Protein AF-A0AAD8EMM4-F1 (afdb_monomer_lite)

InterPro domains:
  IPR002656 Acyltransferase 3 domain [PF01757] (222-599)
  IPR006621 Nose resistant-to-fluoxetine protein, N-terminal [PF20146] (1-109)
  IPR006693 Partial AB-hydrolase lipase domain [PF04083] (636-693)
  IPR029058 Alpha/Beta hydrolase fold [G3DSA:3.40.50.1820] (633-901)
  IPR029058 Alpha/Beta hydrolase fold [SSF53474] (627-830)
  IPR052728 Oxygen and lipid transport regulator [PTHR11161] (1-625)

Foldseek 3Di:
DQQWFDDDDQLLLPQQERFGFPVVLQPDWDAPDPVVPGIWGKKKWWKKKFKDDPDDQPDDLQDLDDDPPDDSCNSQDHDPWLLAHHSRIHTTIDIDTPVDDQVNVQVVVLVVVCVVCVVVVMHMHMHIDPLLMDHDDDPDPADPLQVVLVVVVVVLVVLQVVLQVCCVPPVVPDDPPPQPDDDPAHPLRNLLSPLQHLVNLVVVLLDDDDDALLLLLVLQLLLVLLLLVLLLLLVLLQLQFRASRCSVSSVLLLDLVSLCSQLSLLSLLLVLLVLLLVLQQVLLVVCVPPVDDDLVLVLVLVLLQQQPLLLSLLSCLQGVQLVPDFASCSSVQRVLLNVLSVVCVVCLNVLNCLPPPQLSHRPVLSLSVSLSSVLSSVSSVLSVCCNPPVVVSVVVLVVLLVQLLVVLLVCLLVVVDALGQRSRSVCSNDVSVDPCSNPQSSHSSVSNNLNSLSNVLSVVCNVCVPPPAADEAPVLVVLQVVLVVQLSCLSSVCSVVSNTPDDRDSNVSSCSSRCSSVSNSVSSSSNSVSSRRYPDVPSSCVSSPSVSSSSSVLSSQLSSCLCSVSSSCRRHDSDRHHDDPVVSVVVSVVSSVRSSVRSSVSSSSRNSSSSSVSCVVPPDPPPDPPPPVPQDDPCSLCVVLVFDKDWDWWAWPQFWIWIKIKRQAGPLADHDAPAAEEEEEEAALAFLCQQDVVHAPPRPQNVCRNVGHTYMYTGFALFLGTPDGDPPPVPDDDPVVSLVVLQPDDELLCSLCIVVVRRLVCVCVVRVDQAHAYEYEHSRLVSVVSNCVVPVVCVRRHPYYHYHNHDDDCPPPPAPVVVVVVPDPDLPVVSVVCVVVVQQAQDPVVLVVCCQQCADPHPNVVVVLVVVCSVPNDDPPPDDSVSSNVVSNRSSVSNPRDDDDDDDDDNNSNHPPD

Radius of gyration: 37.59 Å; chains: 1; bounding box: 104×63×97 Å

Structure (mmCIF, N/CA/C/O backbone):
data_AF-A0AAD8EMM4-F1
#
_entry.id   AF-A0AAD8EMM4-F1
#
loop_
_atom_site.group_PDB
_atom_site.id
_atom_site.type_symbol
_atom_site.label_atom_id
_atom_site.label_alt_id
_atom_site.label_comp_id
_atom_site.label_asym_id
_atom_site.label_entity_id
_atom_site.label_seq_id
_atom_site.pdbx_PDB_ins_code
_atom_site.Cartn_x
_atom_site.Cartn_y
_atom_site.Cartn_z
_atom_site.occupancy
_atom_site.B_iso_or_equiv
_atom_site.auth_seq_id
_atom_site.auth_comp_id
_atom_site.auth_asym_id
_atom_site.auth_atom_id
_atom_site.pdbx_PDB_model_num
ATOM 1 N N . PHE A 1 1 ? 5.223 -7.526 -44.742 1.00 57.75 1 PHE A N 1
ATOM 2 C CA . PHE A 1 1 ? 5.006 -7.789 -43.313 1.00 57.75 1 PHE A CA 1
ATOM 3 C C . PHE A 1 1 ? 5.500 -6.585 -42.533 1.00 57.75 1 PHE A C 1
ATOM 5 O O . PHE A 1 1 ? 6.588 -6.103 -42.835 1.00 57.75 1 PHE A O 1
ATOM 12 N N . ASP A 1 2 ? 4.683 -6.060 -41.619 1.00 75.56 2 ASP A N 1
ATOM 13 C CA . ASP A 1 2 ? 5.050 -4.963 -40.695 1.00 75.56 2 ASP A CA 1
ATOM 14 C C . ASP A 1 2 ? 5.655 -5.516 -39.386 1.00 75.56 2 ASP A C 1
ATOM 16 O O . ASP A 1 2 ? 5.868 -4.808 -38.404 1.00 75.56 2 ASP A O 1
ATOM 20 N N . ALA A 1 3 ? 5.935 -6.824 -39.385 1.00 88.25 3 ALA A N 1
ATOM 21 C CA . ALA A 1 3 ? 6.479 -7.584 -38.272 1.00 88.25 3 ALA A CA 1
ATOM 22 C C . ALA A 1 3 ? 7.842 -7.062 -37.783 1.00 88.25 3 ALA A C 1
ATOM 24 O O . ALA A 1 3 ? 8.074 -6.997 -36.578 1.00 88.25 3 ALA A O 1
ATOM 25 N N . ALA A 1 4 ? 8.735 -6.670 -38.698 1.00 91.56 4 ALA A N 1
ATOM 26 C CA . ALA A 1 4 ? 10.008 -6.036 -38.358 1.00 91.56 4 ALA A CA 1
ATOM 27 C C . ALA A 1 4 ? 9.853 -4.512 -38.277 1.00 91.56 4 ALA A C 1
ATOM 29 O O . ALA A 1 4 ? 9.075 -3.912 -39.020 1.00 91.56 4 ALA A O 1
ATOM 30 N N . ALA A 1 5 ? 10.631 -3.871 -37.408 1.00 90.88 5 ALA A N 1
ATOM 31 C CA . ALA A 1 5 ? 10.639 -2.422 -37.322 1.00 90.88 5 ALA A CA 1
ATOM 32 C C . ALA A 1 5 ? 11.151 -1.782 -38.622 1.00 90.88 5 ALA A C 1
ATOM 34 O O . ALA A 1 5 ? 12.108 -2.246 -39.249 1.00 90.88 5 ALA A O 1
ATOM 35 N N . LYS A 1 6 ? 10.479 -0.696 -39.010 1.00 87.19 6 LYS A N 1
ATOM 36 C CA . LYS A 1 6 ? 10.814 0.160 -40.154 1.00 87.19 6 LYS A CA 1
ATOM 37 C C . LYS A 1 6 ? 11.740 1.300 -39.706 1.00 87.19 6 LYS A C 1
ATOM 39 O O . LYS A 1 6 ? 12.376 1.224 -38.661 1.00 87.19 6 LYS A O 1
ATOM 44 N N . LEU A 1 7 ? 11.801 2.373 -40.497 1.00 84.56 7 LEU A N 1
ATOM 45 C CA . LEU A 1 7 ? 12.563 3.580 -40.178 1.00 84.56 7 LEU A CA 1
ATOM 46 C C . LEU A 1 7 ? 12.211 4.125 -38.779 1.00 84.56 7 LEU A C 1
ATOM 48 O O . LEU A 1 7 ? 11.022 4.275 -38.483 1.00 84.56 7 LEU A O 1
ATOM 52 N N . PRO A 1 8 ? 13.209 4.472 -37.941 1.00 82.50 8 PRO A N 1
ATOM 53 C CA . PRO A 1 8 ? 12.958 4.978 -36.605 1.00 82.50 8 PRO A CA 1
ATOM 54 C C . PRO A 1 8 ? 12.233 6.315 -36.646 1.00 82.50 8 PRO A C 1
ATOM 56 O O . PRO A 1 8 ? 12.668 7.255 -37.313 1.00 82.50 8 PRO A O 1
ATOM 59 N N . VAL A 1 9 ? 11.161 6.424 -35.871 1.00 87.25 9 VAL A N 1
ATOM 60 C CA . VAL A 1 9 ? 10.408 7.672 -35.711 1.00 87.25 9 VAL A CA 1
ATOM 61 C C . VAL A 1 9 ? 10.598 8.233 -34.309 1.00 87.25 9 VAL A C 1
ATOM 63 O O . VAL A 1 9 ? 10.601 7.492 -33.328 1.00 87.25 9 VAL A O 1
ATOM 66 N N . GLY A 1 10 ? 10.747 9.555 -34.200 1.00 87.38 10 GLY A N 1
ATOM 67 C CA . GLY A 1 10 ? 10.782 10.245 -32.905 1.00 87.38 10 GLY A CA 1
ATOM 68 C C . GLY A 1 10 ? 12.088 10.117 -32.110 1.00 87.38 10 GLY A C 1
ATOM 69 O O . GLY A 1 10 ? 12.089 10.440 -30.927 1.00 87.38 10 GLY A O 1
ATOM 70 N N . MET A 1 11 ? 13.209 9.704 -32.719 1.00 85.88 11 MET A N 1
ATOM 71 C CA . MET A 1 11 ? 14.494 9.552 -32.003 1.00 85.88 11 MET A CA 1
ATOM 72 C C . MET A 1 11 ? 14.946 10.839 -31.290 1.00 85.88 11 MET A C 1
ATOM 74 O O . MET A 1 11 ? 15.404 10.802 -30.152 1.00 85.88 11 MET A O 1
ATOM 78 N N . VAL A 1 12 ? 14.770 11.998 -31.935 1.00 85.00 12 VAL A N 1
ATOM 79 C CA . VAL A 1 12 ? 15.115 13.319 -31.373 1.00 85.00 12 VAL A CA 1
ATOM 80 C C . VAL A 1 12 ? 14.259 13.639 -30.137 1.00 85.00 12 VAL A C 1
ATOM 82 O O . VAL A 1 12 ? 14.774 14.207 -29.172 1.00 85.00 12 VAL A O 1
ATOM 85 N N . ALA A 1 13 ? 12.993 13.207 -30.135 1.00 84.88 13 ALA A N 1
ATOM 86 C CA . ALA A 1 13 ? 12.059 13.323 -29.010 1.00 84.88 13 ALA A CA 1
ATOM 87 C C . ALA A 1 13 ? 12.269 12.241 -27.925 1.00 84.88 13 ALA A C 1
ATOM 89 O O . ALA A 1 13 ? 11.590 12.247 -26.897 1.00 84.88 13 ALA A O 1
ATOM 90 N N . GLY A 1 14 ? 13.224 11.326 -28.138 1.00 85.75 14 GLY A N 1
ATOM 91 C CA . GLY A 1 14 ? 13.603 10.279 -27.192 1.00 85.75 14 GLY A CA 1
ATOM 92 C C . GLY A 1 14 ? 12.903 8.932 -27.384 1.00 85.75 14 GLY A C 1
ATOM 93 O O . GLY A 1 14 ? 13.021 8.073 -26.516 1.00 85.75 14 GLY A O 1
ATOM 94 N N . ASN A 1 15 ? 12.218 8.694 -28.508 1.00 90.25 15 ASN A N 1
ATOM 95 C CA . ASN A 1 15 ? 11.690 7.363 -28.812 1.00 90.25 15 ASN A CA 1
ATOM 96 C C . ASN A 1 15 ? 12.821 6.399 -29.225 1.00 90.25 15 ASN A C 1
ATOM 98 O O . ASN A 1 15 ? 13.168 6.286 -30.405 1.00 90.25 15 ASN A O 1
ATOM 102 N N . GLN A 1 16 ? 13.391 5.693 -28.248 1.00 89.75 16 GLN A N 1
ATOM 103 C CA . GLN A 1 16 ? 14.444 4.699 -28.480 1.00 89.75 16 GLN A CA 1
ATOM 104 C C . GLN A 1 16 ? 13.920 3.359 -29.012 1.00 89.75 16 GLN A C 1
ATOM 106 O O . GLN A 1 16 ? 14.712 2.567 -29.510 1.00 89.75 16 GLN A O 1
ATOM 111 N N . TYR A 1 17 ? 12.624 3.064 -28.888 1.00 91.62 17 TYR A N 1
ATOM 112 C CA . TYR A 1 17 ? 12.086 1.720 -29.106 1.00 91.62 17 TYR A CA 1
ATOM 113 C C . TYR A 1 17 ? 11.259 1.646 -30.389 1.00 91.62 17 TYR A C 1
ATOM 115 O O . TYR A 1 17 ? 10.151 2.169 -30.474 1.00 91.62 17 TYR A O 1
ATOM 123 N N . GLN A 1 18 ? 11.781 0.934 -31.382 1.00 92.94 18 GLN A N 1
ATOM 124 C CA . GLN A 1 18 ? 11.109 0.641 -32.642 1.00 92.94 18 GLN A CA 1
ATOM 125 C C . GLN A 1 18 ? 10.690 -0.831 -32.613 1.00 92.94 18 GLN A C 1
ATOM 127 O O . GLN A 1 18 ? 11.506 -1.717 -32.849 1.00 92.94 18 GLN A O 1
ATOM 132 N N . MET A 1 19 ? 9.434 -1.095 -32.239 1.00 91.50 19 MET A N 1
ATOM 133 C CA . MET A 1 19 ? 9.004 -2.439 -31.816 1.00 91.50 19 MET A CA 1
ATOM 134 C C . MET A 1 19 ? 8.398 -3.318 -32.920 1.00 91.50 19 MET A C 1
ATOM 136 O O . MET A 1 19 ? 8.167 -4.494 -32.672 1.00 91.50 19 MET A O 1
ATOM 140 N N . GLY A 1 20 ? 8.163 -2.800 -34.133 1.00 91.44 20 GLY A N 1
ATOM 141 C CA . GLY A 1 20 ? 7.487 -3.572 -35.190 1.00 91.44 20 GLY A CA 1
ATOM 142 C C . GLY A 1 20 ? 6.144 -4.154 -34.718 1.00 91.44 20 GLY A C 1
ATOM 143 O O . GLY A 1 20 ? 5.551 -3.659 -33.756 1.00 91.44 20 GLY A O 1
ATOM 144 N N . HIS A 1 21 ? 5.667 -5.216 -35.369 1.00 93.62 21 HIS A N 1
ATOM 145 C CA . HIS A 1 21 ? 4.470 -5.942 -34.940 1.00 93.62 21 HIS A CA 1
ATOM 146 C C . HIS A 1 21 ? 4.825 -7.314 -34.341 1.00 93.62 21 HIS A C 1
ATOM 148 O O . HIS A 1 21 ? 4.961 -8.313 -35.049 1.00 93.62 21 HIS A O 1
ATOM 154 N N . PHE A 1 22 ? 4.904 -7.375 -33.007 1.00 93.56 22 PHE A N 1
ATOM 155 C CA . PHE A 1 22 ? 5.281 -8.576 -32.245 1.00 93.56 22 PHE A CA 1
ATOM 156 C C .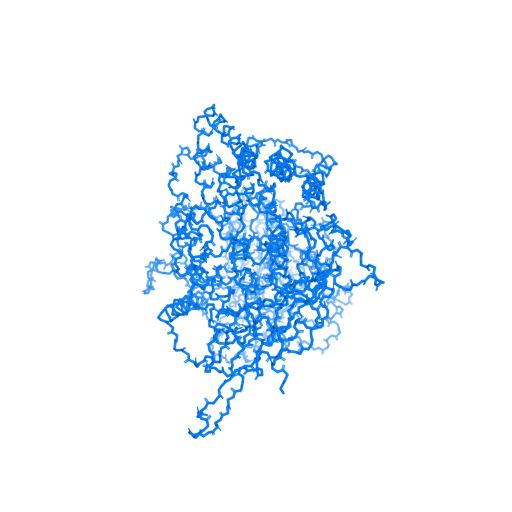 PHE A 1 22 ? 4.447 -9.820 -32.597 1.00 93.56 22 PHE A C 1
ATOM 158 O O . PHE A 1 22 ? 5.007 -10.846 -32.979 1.00 93.56 22 PHE A O 1
ATOM 165 N N . ASP A 1 23 ? 3.112 -9.730 -32.519 1.00 92.88 23 ASP A N 1
ATOM 166 C CA . ASP A 1 23 ? 2.250 -10.906 -32.722 1.00 92.88 23 ASP A CA 1
ATOM 167 C C . ASP A 1 23 ? 2.223 -11.378 -34.197 1.00 92.88 23 ASP A C 1
ATOM 169 O O . ASP A 1 23 ? 2.096 -12.572 -34.454 1.00 92.88 23 ASP A O 1
ATOM 173 N N . GLU A 1 24 ? 2.415 -10.473 -35.171 1.00 92.94 24 GLU A N 1
ATOM 174 C CA . GLU A 1 24 ? 2.542 -10.811 -36.600 1.00 92.94 24 GLU A CA 1
ATOM 175 C C . GLU A 1 24 ? 3.816 -11.623 -36.830 1.00 92.94 24 GLU A C 1
ATOM 177 O O . GLU A 1 24 ? 3.774 -12.610 -37.554 1.00 92.94 24 GLU A O 1
ATOM 182 N N . CYS A 1 25 ? 4.924 -11.252 -36.174 1.00 94.12 25 CYS A N 1
ATOM 183 C CA . CYS A 1 25 ? 6.181 -11.985 -36.279 1.00 94.12 25 CYS A CA 1
ATOM 184 C C . CYS A 1 25 ? 6.069 -13.413 -35.733 1.00 94.12 25 CYS A C 1
ATOM 186 O O . CYS A 1 25 ? 6.430 -14.368 -36.416 1.00 94.12 25 CYS A O 1
ATOM 188 N N . LEU A 1 26 ? 5.539 -13.569 -34.516 1.00 92.75 26 LEU A N 1
ATOM 189 C CA . LEU A 1 26 ? 5.401 -14.888 -33.889 1.00 92.75 26 LEU A CA 1
ATOM 190 C C . LEU A 1 26 ? 4.352 -15.773 -34.575 1.00 92.75 26 LEU A C 1
ATOM 192 O O . LEU A 1 26 ? 4.428 -16.994 -34.478 1.00 92.75 26 LEU A O 1
ATOM 196 N N . GLY A 1 27 ? 3.382 -15.170 -35.268 1.00 90.81 27 GLY A N 1
ATOM 197 C CA . GLY A 1 27 ? 2.371 -15.884 -36.046 1.00 90.81 27 GLY A CA 1
ATOM 198 C C . GLY A 1 27 ? 2.879 -16.465 -37.371 1.00 90.81 27 GLY A C 1
ATOM 199 O O . GLY A 1 27 ? 2.142 -17.209 -38.019 1.00 90.81 27 GLY A O 1
ATOM 200 N N . ILE A 1 28 ? 4.110 -16.151 -37.796 1.00 89.75 28 ILE A N 1
ATOM 201 C CA . ILE A 1 28 ? 4.690 -16.706 -39.025 1.00 89.75 28 ILE A CA 1
ATOM 202 C C . ILE A 1 28 ? 4.948 -18.202 -38.827 1.00 89.75 28 ILE A C 1
ATOM 204 O O . ILE A 1 28 ? 5.749 -18.598 -37.983 1.00 89.75 28 ILE A O 1
ATOM 208 N N . SER A 1 29 ? 4.285 -19.023 -39.640 1.00 88.75 29 SER A N 1
ATOM 209 C CA . SER A 1 29 ? 4.478 -20.471 -39.722 1.00 88.75 29 SER A CA 1
ATOM 210 C C . SER A 1 29 ? 4.208 -20.912 -41.161 1.00 88.75 29 SER A C 1
ATOM 212 O O . SER A 1 29 ? 3.053 -20.964 -41.585 1.00 88.75 29 SER A O 1
ATOM 214 N N . VAL A 1 30 ? 5.263 -21.187 -41.929 1.00 85.69 30 VAL A N 1
ATOM 215 C CA . VAL A 1 30 ? 5.183 -21.543 -43.355 1.00 85.69 30 VAL A CA 1
ATOM 216 C C . VAL A 1 30 ? 5.905 -22.862 -43.586 1.00 85.69 30 VAL A C 1
ATOM 218 O O . VAL A 1 30 ? 7.090 -22.981 -43.290 1.00 85.69 30 VAL A O 1
ATOM 221 N N . ASP A 1 31 ? 5.204 -23.855 -44.131 1.00 82.44 31 ASP A N 1
ATOM 222 C CA . ASP A 1 31 ? 5.836 -25.090 -44.595 1.00 82.44 31 ASP A CA 1
ATOM 223 C C . ASP A 1 31 ? 6.482 -24.840 -45.961 1.00 82.44 31 ASP A C 1
ATOM 225 O O . ASP A 1 31 ? 5.797 -24.581 -46.953 1.00 82.44 31 ASP A O 1
ATOM 229 N N . THR A 1 32 ? 7.811 -24.856 -45.998 1.00 79.81 32 THR A N 1
ATOM 230 C CA . THR A 1 32 ? 8.590 -24.630 -47.224 1.00 79.81 32 THR A CA 1
ATOM 231 C C . THR A 1 32 ? 8.910 -25.933 -47.965 1.00 79.81 32 THR A C 1
ATOM 233 O O . THR A 1 32 ? 9.524 -25.905 -49.033 1.00 79.81 32 THR A O 1
ATOM 236 N N . GLY A 1 33 ? 8.451 -27.079 -47.444 1.00 75.44 33 GLY A N 1
ATOM 237 C CA . GLY A 1 33 ? 8.797 -28.409 -47.933 1.00 75.44 33 GLY A CA 1
ATOM 238 C C . GLY A 1 33 ? 10.208 -28.843 -47.515 1.00 75.44 33 GLY A C 1
ATOM 239 O O . GLY A 1 33 ? 11.091 -28.025 -47.252 1.00 75.44 33 GLY A O 1
ATOM 240 N N . GLU A 1 34 ? 10.455 -30.157 -47.474 1.00 69.44 34 GLU A N 1
ATOM 241 C CA . GLU A 1 34 ? 11.732 -30.736 -47.006 1.00 69.44 34 GLU A CA 1
ATOM 242 C C . GLU A 1 34 ? 12.961 -30.242 -47.794 1.00 69.44 34 GLU A C 1
ATOM 244 O O . GLU A 1 34 ? 14.056 -30.156 -47.245 1.00 69.44 34 GLU A O 1
ATOM 249 N N . ILE A 1 35 ? 12.780 -29.857 -49.063 1.00 66.62 35 ILE A N 1
ATOM 250 C CA . ILE A 1 35 ? 13.852 -29.373 -49.951 1.00 66.62 35 ILE A CA 1
ATOM 251 C C . ILE A 1 35 ? 14.356 -27.976 -49.539 1.00 66.62 35 ILE A C 1
ATOM 253 O O . ILE A 1 35 ? 15.519 -27.652 -49.778 1.00 66.62 35 ILE A O 1
ATOM 257 N N . HIS A 1 36 ? 13.510 -27.152 -48.909 1.00 64.69 36 HIS A N 1
ATOM 258 C CA . HIS A 1 36 ? 13.828 -25.764 -48.545 1.00 64.69 36 HIS A CA 1
ATOM 259 C C . HIS A 1 36 ? 13.969 -25.529 -47.034 1.00 64.69 36 HIS A C 1
ATOM 261 O O . HIS A 1 36 ? 14.059 -24.382 -46.603 1.00 64.69 36 HIS A O 1
ATOM 267 N N . GLY A 1 37 ? 14.071 -26.603 -46.241 1.00 65.62 37 GLY A N 1
ATOM 268 C CA . GLY A 1 37 ? 14.328 -26.522 -44.799 1.00 65.62 37 GLY A CA 1
ATOM 269 C C . GLY A 1 37 ? 13.121 -26.822 -43.907 1.00 65.62 37 GLY A C 1
ATOM 270 O O . GLY A 1 37 ? 13.221 -26.659 -42.695 1.00 65.62 37 GLY A O 1
ATOM 271 N N . GLY A 1 38 ? 12.006 -27.305 -44.469 1.00 79.56 38 GLY A N 1
ATOM 272 C CA . GLY A 1 38 ? 10.837 -27.741 -43.702 1.00 79.56 38 GLY A CA 1
ATOM 273 C C . GLY A 1 38 ? 9.976 -26.585 -43.181 1.00 79.56 38 GLY A C 1
ATOM 274 O O . GLY A 1 38 ? 9.721 -25.612 -43.894 1.00 79.56 38 GLY A O 1
ATOM 275 N N . LEU A 1 39 ? 9.479 -26.711 -41.946 1.00 84.81 39 LEU A N 1
ATOM 276 C CA . LEU A 1 39 ? 8.589 -25.732 -41.317 1.00 84.81 39 LEU A CA 1
ATOM 277 C C . LEU A 1 39 ? 9.380 -24.522 -40.799 1.00 84.81 39 LEU A C 1
ATOM 279 O O . LEU A 1 39 ? 10.115 -24.640 -39.823 1.00 84.81 39 LEU A O 1
ATOM 283 N N . LEU A 1 40 ? 9.176 -23.358 -41.412 1.00 86.19 40 LEU A N 1
ATOM 284 C CA . LEU A 1 40 ? 9.781 -22.089 -41.013 1.00 86.19 40 LEU A CA 1
ATOM 285 C C . LEU A 1 40 ? 8.853 -21.338 -40.057 1.00 86.19 40 LEU A C 1
ATOM 287 O O . LEU A 1 40 ? 7.711 -21.035 -40.417 1.00 86.19 40 LEU A O 1
ATOM 291 N N . LYS A 1 41 ? 9.346 -21.002 -38.861 1.00 90.69 41 LYS A N 1
ATOM 292 C CA . LYS A 1 41 ? 8.615 -20.182 -37.887 1.00 90.69 41 LYS A CA 1
ATOM 293 C C . LYS A 1 41 ? 9.314 -18.853 -37.641 1.00 90.69 41 LYS A C 1
ATOM 295 O O . LYS A 1 41 ? 10.519 -18.727 -37.838 1.00 90.69 41 LYS A O 1
ATOM 300 N N . GLY A 1 42 ? 8.545 -17.855 -37.220 1.00 92.75 42 GLY A N 1
ATOM 301 C CA . GLY A 1 42 ? 9.071 -16.539 -36.873 1.00 92.75 42 GLY A CA 1
ATOM 302 C C . GLY A 1 42 ? 9.619 -16.451 -35.446 1.00 92.75 42 GLY A C 1
ATOM 303 O O . GLY A 1 42 ? 9.046 -16.980 -34.493 1.00 92.75 42 GLY A O 1
ATOM 304 N N . GLN A 1 43 ? 10.707 -15.703 -35.308 1.00 93.81 43 GLN A N 1
ATOM 305 C CA . GLN A 1 43 ? 11.337 -15.284 -34.067 1.00 93.81 43 GLN A CA 1
ATOM 306 C C . GLN A 1 43 ? 11.421 -13.758 -34.043 1.00 93.81 43 GLN A C 1
ATOM 308 O O . GLN A 1 43 ? 11.974 -13.121 -34.944 1.00 93.81 43 GLN A O 1
ATOM 313 N N . TYR A 1 44 ? 10.875 -13.172 -32.983 1.00 95.69 44 TYR A N 1
ATOM 314 C CA . TYR A 1 44 ? 10.957 -11.745 -32.708 1.00 95.69 44 TYR A CA 1
ATOM 315 C C . TYR A 1 44 ? 12.205 -11.461 -31.874 1.00 95.69 44 TYR A C 1
ATOM 317 O O . TYR A 1 44 ? 12.332 -12.016 -30.788 1.00 95.69 44 TYR A O 1
ATOM 325 N N . CYS A 1 45 ? 13.090 -10.574 -32.321 1.00 95.56 45 CYS A N 1
ATOM 326 C CA . CYS A 1 45 ? 14.265 -10.145 -31.558 1.00 95.56 45 CYS A CA 1
ATOM 327 C C . CYS A 1 45 ? 14.338 -8.623 -31.475 1.00 95.56 45 CYS A C 1
ATOM 329 O O . CYS A 1 45 ? 14.297 -7.946 -32.497 1.00 95.56 45 CYS A O 1
ATOM 331 N N . LEU A 1 46 ? 14.514 -8.071 -30.274 1.00 94.69 46 LEU A N 1
ATOM 332 C CA . LEU A 1 46 ? 14.769 -6.640 -30.096 1.00 94.69 46 LEU A CA 1
ATOM 333 C C . LEU A 1 46 ? 16.282 -6.383 -30.004 1.00 94.69 46 LEU A C 1
ATOM 335 O O . LEU A 1 46 ? 16.892 -6.605 -28.960 1.00 94.69 46 LEU A O 1
ATOM 339 N N . ALA A 1 47 ? 16.887 -5.933 -31.106 1.00 95.25 47 ALA A N 1
ATOM 340 C CA . ALA A 1 47 ? 18.317 -5.642 -31.190 1.00 95.25 47 ALA A CA 1
ATOM 341 C C . ALA A 1 47 ? 18.637 -4.250 -30.629 1.00 95.25 47 ALA A C 1
ATOM 343 O O . ALA A 1 47 ? 17.927 -3.290 -30.919 1.00 95.25 47 ALA A O 1
ATOM 344 N N . GLU A 1 48 ? 19.722 -4.107 -29.870 1.00 94.81 48 GLU A N 1
ATOM 345 C CA . GLU A 1 48 ? 20.233 -2.803 -29.438 1.00 94.81 48 GLU A CA 1
ATOM 346 C C . GLU A 1 48 ? 21.302 -2.318 -30.424 1.00 94.81 48 GLU A C 1
ATOM 348 O O . GLU A 1 48 ? 22.286 -3.010 -30.669 1.00 94.81 48 GLU A O 1
ATOM 353 N N . ILE A 1 49 ? 21.121 -1.127 -30.987 1.00 93.56 49 ILE A N 1
ATOM 354 C CA . ILE A 1 49 ? 22.027 -0.490 -31.942 1.00 93.56 49 ILE A CA 1
ATOM 355 C C . ILE A 1 49 ? 22.494 0.827 -31.330 1.00 93.56 49 ILE A C 1
ATOM 357 O O . ILE A 1 49 ? 21.723 1.778 -31.203 1.00 93.56 49 ILE A O 1
ATOM 361 N N . LYS A 1 50 ? 23.765 0.885 -30.941 1.00 92.69 50 LYS A N 1
ATOM 362 C CA . LYS A 1 50 ? 24.430 2.105 -30.487 1.00 92.69 50 LYS A CA 1
ATOM 363 C C . LYS A 1 50 ? 25.029 2.846 -31.679 1.00 92.69 50 LYS A C 1
ATOM 365 O O . LYS A 1 50 ? 25.662 2.227 -32.531 1.00 92.69 50 LYS A O 1
ATOM 370 N N . VAL A 1 51 ? 24.868 4.163 -31.707 1.00 88.75 51 VAL A N 1
ATOM 371 C CA . VAL A 1 51 ? 25.366 5.055 -32.754 1.00 88.75 51 VAL A CA 1
ATOM 372 C C . VAL A 1 51 ? 26.377 6.029 -32.160 1.00 88.75 51 VAL A C 1
ATOM 374 O O . VAL A 1 51 ? 26.013 6.931 -31.406 1.00 88.75 51 VAL A O 1
ATOM 377 N N . ASP A 1 52 ? 27.648 5.890 -32.527 1.00 85.00 52 ASP A N 1
ATOM 378 C CA . ASP A 1 52 ? 28.685 6.861 -32.181 1.00 85.00 52 ASP A CA 1
ATOM 379 C C . ASP A 1 52 ? 28.827 7.888 -33.315 1.00 85.00 52 ASP A C 1
ATOM 381 O O . ASP A 1 52 ? 29.267 7.586 -34.428 1.00 85.00 52 ASP A O 1
ATOM 385 N N . SER A 1 53 ? 28.404 9.124 -33.028 1.00 72.81 53 SER A N 1
ATOM 386 C CA . SER A 1 53 ? 28.423 10.226 -33.992 1.00 72.81 53 SER A CA 1
ATOM 387 C C . SER A 1 53 ? 29.832 10.819 -34.154 1.00 72.81 53 SER A C 1
ATOM 389 O O . SER A 1 53 ? 30.448 11.200 -33.147 1.00 72.81 53 SER A O 1
ATOM 391 N N . PRO A 1 54 ? 30.312 11.011 -35.399 1.00 68.75 54 PRO A N 1
ATOM 392 C CA . PRO A 1 54 ? 31.592 11.666 -35.672 1.00 68.75 54 PRO A CA 1
ATOM 393 C C . PRO A 1 54 ? 31.553 13.178 -35.401 1.00 68.75 54 PRO A C 1
ATOM 395 O O . PRO A 1 54 ? 32.599 13.820 -35.310 1.00 68.75 54 PRO A O 1
ATOM 398 N N . VAL A 1 55 ? 30.361 13.769 -35.248 1.00 72.62 55 VAL A N 1
ATOM 399 C CA . VAL A 1 55 ? 30.192 15.212 -35.052 1.00 72.62 55 VAL A CA 1
ATOM 400 C C . VAL A 1 55 ? 30.431 15.572 -33.575 1.00 72.62 55 VAL A C 1
ATOM 402 O O . VAL A 1 55 ? 29.844 14.952 -32.675 1.00 72.62 55 VAL A O 1
ATOM 405 N N . PRO A 1 56 ? 31.290 16.561 -33.262 1.00 68.56 56 PRO A N 1
ATOM 406 C CA . PRO A 1 56 ? 31.383 17.125 -31.917 1.00 68.56 56 PRO A CA 1
ATOM 407 C C . PRO A 1 56 ? 30.043 17.762 -31.529 1.00 68.56 56 PRO A C 1
ATOM 409 O O . PRO A 1 56 ? 29.494 18.545 -32.300 1.00 68.56 56 PRO A O 1
ATOM 412 N N . SER A 1 57 ? 29.503 17.441 -30.348 1.00 68.25 57 SER A N 1
ATOM 413 C CA . SER A 1 57 ? 28.321 18.163 -29.866 1.00 68.25 57 SER A CA 1
ATOM 414 C C . SER A 1 57 ? 28.763 19.502 -29.287 1.00 68.25 57 SER A C 1
ATOM 416 O O . SER A 1 57 ? 29.644 19.545 -28.430 1.00 68.25 57 SER A O 1
ATOM 418 N N . THR A 1 58 ? 28.166 20.583 -29.780 1.00 69.19 58 THR A N 1
ATOM 419 C CA . THR A 1 58 ? 28.320 21.952 -29.265 1.00 69.19 58 THR A CA 1
ATOM 420 C C . THR A 1 58 ? 27.123 22.387 -28.416 1.00 69.19 58 THR A C 1
ATOM 422 O O . THR A 1 58 ? 27.102 23.515 -27.932 1.00 69.19 58 THR A O 1
ATOM 425 N N . ALA A 1 59 ? 26.119 21.518 -28.256 1.00 70.75 59 ALA A N 1
ATOM 426 C CA . ALA A 1 59 ? 24.926 21.806 -27.472 1.00 70.75 59 ALA A CA 1
ATOM 427 C C . ALA A 1 59 ? 25.242 21.751 -25.972 1.00 70.75 59 ALA A C 1
ATOM 429 O O . ALA A 1 59 ? 26.011 20.897 -25.524 1.00 70.75 59 ALA A O 1
ATOM 430 N N . ASP A 1 60 ? 24.620 22.638 -25.192 1.00 76.56 60 ASP A N 1
ATOM 431 C CA . ASP A 1 60 ? 24.688 22.569 -23.733 1.00 76.56 60 ASP A CA 1
ATOM 432 C C . ASP A 1 60 ? 24.114 21.213 -23.266 1.00 76.56 60 ASP A C 1
ATOM 434 O O . ASP A 1 60 ? 22.936 20.923 -23.513 1.00 76.56 60 ASP A O 1
ATOM 438 N N . PRO A 1 61 ? 24.904 20.354 -22.591 1.00 77.50 61 PRO A N 1
ATOM 439 C CA . PRO A 1 61 ? 24.418 19.063 -22.118 1.00 77.50 61 PRO A CA 1
ATOM 440 C C . PRO A 1 61 ? 23.248 19.207 -21.142 1.00 77.50 61 PRO A C 1
ATOM 442 O O . PRO A 1 61 ? 22.470 18.265 -21.007 1.00 77.50 61 PRO A O 1
ATOM 445 N N . TYR A 1 62 ? 23.061 20.377 -20.526 1.00 82.12 62 TYR A N 1
ATOM 446 C CA . TYR A 1 62 ? 22.027 20.617 -19.533 1.00 82.12 62 TYR A CA 1
ATOM 447 C C . TYR A 1 62 ? 20.763 21.284 -20.074 1.00 82.12 62 TYR A C 1
ATOM 449 O O . TYR A 1 62 ? 19.773 21.251 -19.358 1.00 82.12 62 TYR A O 1
ATOM 457 N N . THR A 1 63 ? 20.693 21.827 -21.294 1.00 81.44 63 THR A N 1
ATOM 458 C CA . THR A 1 63 ? 19.437 22.443 -21.792 1.00 81.44 63 THR A CA 1
ATOM 459 C C . THR A 1 63 ? 18.402 21.398 -22.233 1.00 81.44 63 THR A C 1
ATOM 461 O O . THR A 1 63 ? 18.776 20.395 -22.836 1.00 81.44 63 THR A O 1
ATOM 464 N N . LEU A 1 64 ? 17.105 21.591 -21.953 1.00 81.25 64 LEU A N 1
ATOM 465 C CA . LEU A 1 64 ? 16.042 20.780 -22.589 1.00 81.25 64 LEU A CA 1
ATOM 466 C C . LEU A 1 64 ? 15.643 21.323 -23.963 1.00 81.25 64 LEU A C 1
ATOM 468 O O . LEU A 1 64 ? 15.085 20.589 -24.776 1.00 81.25 64 LEU A O 1
ATOM 472 N N . GLU A 1 65 ? 15.922 22.598 -24.225 1.00 79.69 65 GLU A N 1
ATOM 473 C CA . GLU A 1 65 ? 15.560 23.247 -25.475 1.00 79.69 65 GLU A CA 1
ATOM 474 C C . GLU A 1 65 ? 16.514 22.806 -26.580 1.00 79.69 65 GLU A C 1
ATOM 476 O O . GLU A 1 65 ? 17.735 22.936 -26.479 1.00 79.69 65 GLU A O 1
ATOM 481 N N . TYR A 1 66 ? 15.942 22.264 -27.649 1.00 80.12 66 TYR A N 1
ATOM 482 C CA . TYR A 1 66 ? 16.681 21.903 -28.844 1.00 80.12 66 TYR A CA 1
ATOM 483 C C . TYR A 1 66 ? 16.416 22.943 -29.922 1.00 80.12 66 TYR A C 1
ATOM 485 O O . TYR A 1 66 ? 15.283 23.069 -30.384 1.00 80.12 66 TYR A O 1
ATOM 493 N N . ASP A 1 67 ? 17.463 23.659 -30.326 1.00 82.25 67 ASP A N 1
ATOM 494 C CA . ASP A 1 67 ? 17.402 24.536 -31.489 1.00 82.25 67 ASP A CA 1
ATOM 495 C C . ASP A 1 67 ? 17.256 23.678 -32.763 1.00 82.25 67 ASP A C 1
ATOM 497 O O . ASP A 1 67 ? 18.181 22.930 -33.106 1.00 82.25 67 ASP A O 1
ATOM 501 N N . PRO A 1 68 ? 16.116 23.767 -33.476 1.00 82.19 68 PRO A N 1
ATOM 502 C CA . PRO A 1 68 ? 15.868 22.984 -34.682 1.00 82.19 68 PRO A CA 1
ATOM 503 C C . PRO A 1 68 ? 16.813 23.334 -35.840 1.00 82.19 68 PRO A C 1
ATOM 505 O O . PRO A 1 68 ? 16.858 22.589 -36.817 1.00 82.19 68 PRO A O 1
ATOM 508 N N . MET A 1 69 ? 17.564 24.439 -35.759 1.00 84.00 69 MET A N 1
ATOM 509 C CA . MET A 1 69 ? 18.597 24.797 -36.737 1.00 84.00 69 MET A CA 1
ATOM 510 C C . MET A 1 69 ? 19.918 24.044 -36.515 1.00 84.00 69 MET A C 1
ATOM 512 O O . MET A 1 69 ? 20.770 24.018 -37.405 1.00 84.00 69 MET A O 1
ATOM 516 N N . MET A 1 70 ? 20.108 23.402 -35.356 1.00 81.31 70 MET A N 1
ATOM 517 C CA . MET A 1 70 ? 21.279 22.567 -35.092 1.00 81.31 70 MET A CA 1
ATOM 518 C C . MET A 1 70 ? 21.136 21.175 -35.711 1.00 81.31 70 MET A C 1
ATOM 520 O O . MET A 1 70 ? 20.048 20.611 -35.802 1.00 81.31 70 MET A O 1
ATOM 524 N N . SER A 1 71 ? 22.268 20.553 -36.045 1.00 82.81 71 SER A N 1
ATOM 525 C CA . SER A 1 71 ? 22.305 19.154 -36.487 1.00 82.81 71 SER A CA 1
ATOM 526 C C . SER A 1 71 ? 21.637 18.221 -35.470 1.00 82.81 71 SER A C 1
ATOM 528 O O . SER A 1 71 ? 21.966 18.275 -34.290 1.00 82.81 71 SER A O 1
ATOM 530 N N . ALA A 1 72 ? 20.769 17.306 -35.914 1.00 82.00 72 ALA A N 1
ATOM 531 C CA . ALA A 1 72 ? 20.143 16.301 -35.041 1.00 82.00 72 ALA A CA 1
ATOM 532 C C . ALA A 1 72 ? 21.175 15.459 -34.264 1.00 82.00 72 ALA A C 1
ATOM 534 O O . ALA A 1 72 ? 20.916 15.018 -33.142 1.00 82.00 72 ALA A O 1
ATOM 535 N N . TRP A 1 73 ? 22.380 15.305 -34.822 1.00 81.12 73 TRP A N 1
ATOM 536 C CA . TRP A 1 73 ? 23.509 14.648 -34.168 1.00 81.12 73 TRP A CA 1
ATOM 537 C C . TRP A 1 73 ? 23.938 15.321 -32.859 1.00 81.12 73 TRP A C 1
ATOM 539 O O . TRP A 1 73 ? 24.408 14.623 -31.963 1.00 81.12 73 TRP A O 1
ATOM 549 N N . SER A 1 74 ? 23.739 16.637 -32.704 1.00 79.50 74 SER A N 1
ATOM 550 C CA . SER A 1 74 ? 24.077 17.348 -31.462 1.00 79.50 74 SER A CA 1
ATOM 551 C C . SER A 1 74 ? 23.191 16.927 -30.288 1.00 79.50 74 SER A C 1
ATOM 553 O O . SER A 1 74 ? 23.662 16.928 -29.151 1.00 79.50 74 SER A O 1
ATOM 555 N N . LYS A 1 75 ? 21.944 16.519 -30.568 1.00 80.81 75 LYS A N 1
ATOM 556 C CA . LYS A 1 75 ? 20.975 16.032 -29.576 1.00 80.81 75 LYS A CA 1
ATOM 557 C C . LYS A 1 75 ? 21.022 14.517 -29.382 1.00 80.81 75 LYS A C 1
ATOM 559 O O . LYS A 1 75 ? 20.778 14.036 -28.282 1.00 80.81 75 LYS A O 1
ATOM 564 N N . ILE A 1 76 ? 21.309 13.764 -30.447 1.00 82.56 76 ILE A N 1
ATOM 565 C CA . ILE A 1 76 ? 21.458 12.300 -30.386 1.00 82.56 76 ILE A CA 1
ATOM 566 C C . ILE A 1 76 ? 22.693 11.924 -29.565 1.00 82.56 76 ILE A C 1
ATOM 568 O O . ILE A 1 76 ? 22.648 10.982 -28.775 1.00 82.56 76 ILE A O 1
ATOM 572 N N . LYS A 1 77 ? 23.789 12.673 -29.727 1.00 80.38 77 LYS A N 1
ATOM 573 C CA . LYS A 1 77 ? 25.011 12.451 -28.961 1.00 80.38 77 LYS A CA 1
ATOM 574 C C . LYS A 1 77 ? 24.749 12.703 -27.480 1.00 80.38 77 LYS A C 1
ATOM 576 O O . LYS A 1 77 ? 24.364 13.802 -27.088 1.00 80.38 77 LYS A O 1
ATOM 581 N N . TYR A 1 78 ? 25.003 11.691 -26.659 1.00 72.69 78 TYR A N 1
ATOM 582 C CA . TYR A 1 78 ? 24.810 11.793 -25.220 1.00 72.69 78 TYR A CA 1
ATOM 583 C C . TYR A 1 78 ? 25.825 12.768 -24.601 1.00 72.69 78 TYR A C 1
ATOM 585 O O . TYR A 1 78 ? 27.013 12.465 -24.470 1.00 72.69 78 TYR A O 1
ATOM 593 N N . GLY A 1 79 ? 25.352 13.960 -24.237 1.00 67.00 79 GLY A N 1
ATOM 594 C CA . GLY A 1 79 ? 26.024 14.831 -23.277 1.00 67.00 79 GLY A CA 1
ATOM 595 C C . GLY A 1 79 ? 25.785 14.266 -21.880 1.00 67.00 79 GLY A C 1
ATOM 596 O O . GLY A 1 79 ? 24.675 13.841 -21.595 1.00 67.00 79 GLY A O 1
ATOM 597 N N . TYR A 1 80 ? 26.817 14.204 -21.041 1.00 72.56 80 TYR A N 1
ATOM 598 C CA . TYR A 1 80 ? 26.840 13.505 -19.745 1.00 72.56 80 TYR A CA 1
ATOM 599 C C . TYR A 1 80 ? 25.881 14.123 -18.686 1.00 72.56 80 TYR A C 1
ATOM 601 O O . TYR A 1 80 ? 26.322 14.629 -17.659 1.00 72.56 80 TYR A O 1
ATOM 609 N N . ASP A 1 81 ? 24.567 14.112 -18.933 1.00 83.69 81 ASP A N 1
ATOM 610 C CA . ASP A 1 81 ? 23.493 14.502 -18.012 1.00 83.69 81 ASP A CA 1
ATOM 611 C C . ASP A 1 81 ? 22.610 13.273 -17.725 1.00 83.69 81 ASP A C 1
ATOM 613 O O . ASP A 1 81 ? 21.815 12.883 -18.581 1.00 83.69 81 ASP A O 1
ATOM 617 N N . PRO A 1 82 ? 22.700 12.673 -16.523 1.00 82.25 82 PRO A N 1
ATOM 618 C CA . PRO A 1 82 ? 21.944 11.471 -16.181 1.00 82.25 82 PRO A CA 1
ATOM 619 C C . PRO A 1 82 ? 20.431 11.707 -16.093 1.00 82.25 82 PRO A C 1
ATOM 621 O O . PRO A 1 82 ? 19.684 10.738 -16.034 1.00 82.25 82 PRO A O 1
ATOM 624 N N . SER A 1 83 ? 19.961 12.961 -16.052 1.00 83.56 83 SER A N 1
ATOM 625 C CA . SER A 1 83 ? 18.524 13.265 -16.089 1.00 83.56 83 SER A CA 1
ATOM 626 C C . SER A 1 83 ? 17.914 13.135 -17.487 1.00 83.56 83 SER A C 1
ATOM 628 O O . SER A 1 83 ? 16.690 13.103 -17.604 1.00 83.56 83 SER A O 1
ATOM 630 N N . LYS A 1 84 ? 18.750 13.041 -18.531 1.00 85.88 84 LYS A N 1
ATOM 631 C CA . LYS A 1 84 ? 18.327 12.855 -19.918 1.00 85.88 84 LYS A CA 1
ATOM 632 C C . LYS A 1 84 ? 18.401 11.394 -20.331 1.00 85.88 84 LYS A C 1
ATOM 634 O O . LYS A 1 84 ? 19.358 10.689 -20.018 1.00 85.88 84 LYS A O 1
ATOM 639 N N . LEU A 1 85 ? 17.417 10.962 -21.109 1.00 86.25 85 LEU A N 1
ATOM 640 C CA . LEU A 1 85 ? 17.448 9.664 -21.756 1.00 86.25 85 LEU A CA 1
ATOM 641 C C . LEU A 1 85 ? 18.545 9.661 -22.828 1.00 86.25 85 LEU A C 1
ATOM 643 O O . LEU A 1 85 ? 18.685 10.602 -23.622 1.00 86.25 85 LEU A O 1
ATOM 647 N N . ARG A 1 86 ? 19.305 8.567 -22.885 1.00 85.00 86 ARG A N 1
ATOM 648 C CA . ARG A 1 86 ? 20.243 8.319 -23.983 1.00 85.00 86 ARG A CA 1
ATOM 649 C C . ARG A 1 86 ? 19.500 8.357 -25.322 1.00 85.00 86 ARG A C 1
ATOM 651 O O . ARG A 1 86 ? 18.398 7.847 -25.441 1.00 85.00 86 ARG A O 1
ATOM 658 N N . ARG A 1 87 ? 20.061 8.974 -26.354 1.00 87.31 87 ARG A N 1
ATOM 659 C CA . ARG A 1 87 ? 19.456 8.995 -27.707 1.00 87.31 87 ARG A CA 1
ATOM 660 C C . ARG A 1 87 ? 20.349 8.316 -28.742 1.00 87.31 87 ARG A C 1
ATOM 662 O O . ARG A 1 87 ? 19.908 8.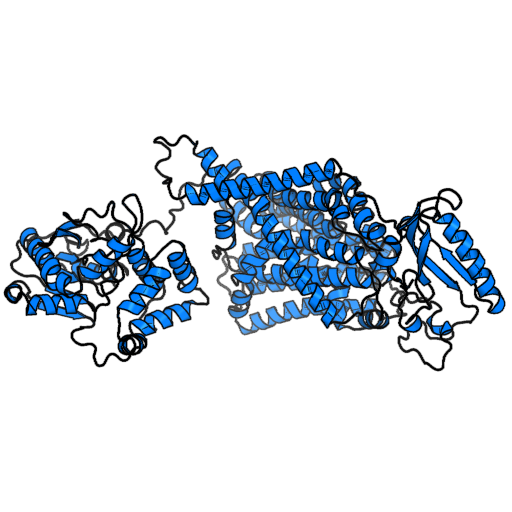060 -29.855 1.00 87.31 87 ARG A O 1
ATOM 669 N N . ASP A 1 88 ? 21.566 7.966 -28.339 1.00 87.31 88 ASP A N 1
ATOM 670 C CA . ASP A 1 88 ? 22.574 7.232 -29.097 1.00 87.31 88 ASP A CA 1
ATOM 671 C C . ASP A 1 88 ? 22.313 5.720 -29.137 1.00 87.31 88 ASP A C 1
ATOM 673 O O . ASP A 1 88 ? 23.041 5.006 -29.813 1.00 87.31 88 ASP A O 1
ATOM 677 N N . VAL A 1 89 ? 21.292 5.216 -28.437 1.00 89.81 89 VAL A N 1
ATOM 678 C CA . VAL A 1 89 ? 20.907 3.799 -28.447 1.00 89.81 89 VAL A CA 1
ATOM 679 C C . VAL A 1 89 ? 19.496 3.653 -29.002 1.00 89.81 89 VAL A C 1
ATOM 681 O O . VAL A 1 89 ? 18.543 4.212 -28.459 1.00 89.81 89 VAL A O 1
ATOM 684 N N . ILE A 1 90 ? 19.372 2.870 -30.068 1.00 91.19 90 ILE A N 1
ATOM 685 C CA . ILE A 1 90 ? 18.114 2.530 -30.728 1.00 91.19 90 ILE A CA 1
ATOM 686 C C . ILE A 1 90 ? 17.861 1.045 -30.502 1.00 91.19 90 ILE A C 1
ATOM 688 O O . ILE A 1 90 ? 18.732 0.215 -30.734 1.00 91.19 90 ILE A O 1
ATOM 692 N N . ARG A 1 91 ? 16.659 0.694 -30.067 1.00 92.88 91 ARG A N 1
ATOM 693 C CA . ARG A 1 91 ? 16.204 -0.687 -29.946 1.00 92.88 91 ARG A CA 1
ATOM 694 C C . ARG A 1 91 ? 15.299 -1.006 -31.117 1.00 92.88 91 ARG A C 1
ATOM 696 O O . ARG A 1 91 ? 14.219 -0.432 -31.229 1.00 92.88 91 ARG A O 1
ATOM 703 N N . TRP A 1 92 ? 15.769 -1.877 -31.997 1.00 93.38 92 TRP A N 1
ATOM 704 C CA . TRP A 1 92 ? 15.173 -2.152 -33.296 1.00 93.38 92 TRP A CA 1
ATOM 705 C C . TRP A 1 92 ? 14.671 -3.592 -33.357 1.00 93.38 92 TRP A C 1
ATOM 707 O O . TRP A 1 92 ? 15.446 -4.538 -33.219 1.00 93.38 92 TRP A O 1
ATOM 717 N N . ALA A 1 93 ? 13.366 -3.765 -33.556 1.00 95.25 93 ALA A N 1
ATOM 718 C CA . ALA A 1 93 ? 12.755 -5.080 -33.676 1.00 95.25 93 ALA A CA 1
ATOM 719 C C . ALA A 1 93 ? 13.061 -5.729 -35.028 1.00 95.25 93 ALA A C 1
ATOM 721 O O . ALA A 1 93 ? 12.807 -5.158 -36.089 1.00 95.25 93 ALA A O 1
ATOM 722 N N . LEU A 1 94 ? 13.561 -6.954 -34.981 1.00 94.88 94 LEU A N 1
ATOM 723 C CA . LEU A 1 94 ? 13.820 -7.812 -36.123 1.00 94.88 94 LEU A CA 1
ATOM 724 C C . LEU A 1 94 ? 12.859 -8.996 -36.076 1.00 94.88 94 LEU A C 1
ATOM 726 O O . LEU A 1 94 ? 12.635 -9.577 -35.013 1.00 94.88 94 LEU A O 1
ATOM 730 N N . CYS A 1 95 ? 12.320 -9.353 -37.239 1.00 94.19 95 CYS A N 1
ATOM 731 C CA . CYS A 1 95 ? 11.561 -10.579 -37.419 1.00 94.19 95 CYS A CA 1
ATOM 732 C C . CYS A 1 95 ? 12.308 -11.491 -38.385 1.00 94.19 95 CYS A C 1
ATOM 734 O O . CYS A 1 95 ? 12.562 -11.115 -39.530 1.00 94.19 95 CYS A O 1
ATOM 736 N N . ILE A 1 96 ? 12.691 -12.659 -37.895 1.00 93.31 96 ILE A N 1
ATOM 737 C CA . ILE A 1 96 ? 13.654 -13.568 -38.523 1.00 93.31 96 ILE A CA 1
ATOM 738 C C . ILE A 1 96 ? 13.223 -15.021 -38.283 1.00 93.31 96 ILE A C 1
ATOM 740 O O . ILE A 1 96 ? 12.375 -15.251 -37.425 1.00 93.31 96 ILE A O 1
ATOM 744 N N . PRO A 1 97 ? 13.766 -16.009 -39.010 1.00 91.88 97 PRO A N 1
ATOM 745 C CA . PRO A 1 97 ? 13.468 -17.416 -38.748 1.00 91.88 97 PRO A CA 1
ATOM 746 C C . PRO A 1 97 ? 13.947 -17.879 -37.361 1.00 91.88 97 PRO A C 1
ATOM 748 O O . PRO A 1 97 ? 15.012 -17.462 -36.907 1.00 91.88 97 PRO A O 1
ATOM 751 N N . ASP A 1 98 ? 13.202 -18.787 -36.727 1.00 90.56 98 ASP A N 1
ATOM 752 C CA . ASP A 1 98 ? 13.531 -19.393 -35.423 1.00 90.56 98 ASP A CA 1
ATOM 753 C C . ASP A 1 98 ? 14.769 -20.304 -35.433 1.00 90.56 98 ASP A C 1
ATOM 755 O O . ASP A 1 98 ? 15.309 -20.655 -34.384 1.00 90.56 98 ASP A O 1
ATOM 759 N N . SER A 1 99 ? 15.257 -20.657 -36.621 1.00 89.25 99 SER A N 1
ATOM 760 C CA . SER A 1 99 ? 16.522 -21.363 -36.808 1.00 89.25 99 SER A CA 1
ATOM 761 C C . SER A 1 99 ? 17.756 -20.498 -36.524 1.00 89.25 99 SER A C 1
ATOM 763 O O . SER A 1 99 ? 18.850 -21.042 -36.398 1.00 89.25 99 SER A O 1
ATOM 765 N N . CYS A 1 100 ? 17.620 -19.167 -36.481 1.00 91.25 100 CYS A N 1
ATOM 766 C CA . CYS A 1 100 ? 18.740 -18.245 -36.298 1.00 91.25 100 CYS A CA 1
ATOM 767 C C . CYS A 1 100 ? 19.043 -17.996 -34.813 1.00 91.25 100 CYS A C 1
ATOM 769 O O . CYS A 1 100 ? 18.189 -17.561 -34.040 1.00 91.25 100 CYS A O 1
ATOM 771 N N . THR A 1 101 ? 20.300 -18.174 -34.418 1.00 94.06 101 THR A N 1
ATOM 772 C CA . THR A 1 101 ? 20.759 -17.849 -33.061 1.00 94.06 101 THR A CA 1
ATOM 773 C C . THR A 1 101 ? 21.015 -16.348 -32.890 1.00 94.06 101 THR A C 1
ATOM 775 O O . THR A 1 101 ? 21.370 -15.645 -33.838 1.00 94.06 101 THR A O 1
ATOM 778 N N . SER A 1 102 ? 20.896 -15.835 -31.658 1.00 93.50 102 SER A N 1
ATOM 779 C CA . SER A 1 102 ? 21.186 -14.426 -31.316 1.00 93.50 102 SER A CA 1
ATOM 780 C C . SER A 1 102 ? 22.571 -13.960 -31.776 1.00 93.50 102 SER A C 1
ATOM 782 O O . SER A 1 102 ? 22.724 -12.817 -32.200 1.00 93.50 102 SER A O 1
ATOM 784 N N . GLU A 1 103 ? 23.573 -14.839 -31.726 1.00 94.75 103 GLU A N 1
ATOM 785 C CA . GLU A 1 103 ? 24.947 -14.532 -32.135 1.00 94.75 103 GLU A CA 1
ATOM 786 C C . GLU A 1 103 ? 25.075 -14.372 -33.654 1.00 94.75 103 GLU A C 1
ATOM 788 O O . GLU A 1 103 ? 25.699 -13.417 -34.121 1.00 94.75 103 GLU A O 1
ATOM 793 N N . GLU A 1 104 ? 24.433 -15.251 -34.429 1.00 95.25 104 GLU A N 1
ATOM 794 C CA . GLU A 1 104 ? 24.399 -15.162 -35.894 1.00 95.25 104 GLU A CA 1
ATOM 795 C C . GLU A 1 104 ? 23.689 -13.888 -36.352 1.00 95.25 104 GLU A C 1
ATOM 797 O O . GLU A 1 104 ? 24.185 -13.174 -37.225 1.00 95.25 104 GLU A O 1
ATOM 802 N N . ILE A 1 105 ? 22.563 -13.558 -35.715 1.00 94.75 105 ILE A N 1
ATOM 803 C CA . ILE A 1 105 ? 21.807 -12.335 -36.003 1.00 94.75 105 ILE A CA 1
ATOM 804 C C . ILE A 1 105 ? 22.671 -11.112 -35.709 1.00 94.75 105 ILE A C 1
ATOM 806 O O . ILE A 1 105 ? 22.730 -10.196 -36.526 1.00 94.75 105 ILE A O 1
ATOM 810 N N . ASN A 1 106 ? 23.372 -11.103 -34.571 1.00 96.19 106 ASN A N 1
ATOM 811 C CA . ASN A 1 106 ? 24.266 -10.011 -34.208 1.00 96.19 106 ASN A CA 1
ATOM 812 C C . ASN A 1 106 ? 25.410 -9.847 -35.214 1.00 96.19 106 ASN A C 1
ATOM 814 O O . ASN A 1 106 ? 25.733 -8.729 -35.601 1.00 96.19 106 ASN A O 1
ATOM 818 N N . TYR A 1 107 ? 26.011 -10.950 -35.664 1.00 95.81 107 TYR A N 1
ATOM 819 C CA . TYR A 1 107 ? 27.079 -10.920 -36.660 1.00 95.81 107 TYR A CA 1
ATOM 820 C C . TYR A 1 107 ? 26.602 -10.337 -37.998 1.00 95.81 107 TYR A C 1
ATOM 822 O O . TYR A 1 107 ? 27.252 -9.447 -38.551 1.00 95.81 107 TYR A O 1
ATOM 830 N N . ILE A 1 108 ? 25.452 -10.804 -38.497 1.00 94.56 108 ILE A N 1
ATOM 831 C CA . ILE A 1 108 ? 24.860 -10.320 -39.751 1.00 94.56 108 ILE A CA 1
ATOM 832 C C . ILE A 1 108 ? 24.499 -8.838 -39.621 1.00 94.56 108 ILE A C 1
ATOM 834 O O . ILE A 1 108 ? 24.904 -8.030 -40.455 1.00 94.56 108 ILE A O 1
ATOM 838 N N . LEU A 1 109 ? 23.802 -8.465 -38.545 1.00 94.69 109 LEU A N 1
ATOM 839 C CA . LEU A 1 109 ? 23.397 -7.086 -38.292 1.00 94.69 109 LEU A CA 1
ATOM 840 C C . LEU A 1 109 ? 24.609 -6.151 -38.194 1.00 94.69 109 LEU A C 1
ATOM 842 O O . LEU A 1 109 ? 24.616 -5.099 -38.828 1.00 94.69 109 LEU A O 1
ATOM 846 N N . GLN A 1 110 ? 25.654 -6.539 -37.458 1.00 95.69 110 GLN A N 1
ATOM 847 C CA . GLN A 1 110 ? 26.873 -5.742 -37.329 1.00 95.69 110 GLN A CA 1
ATOM 848 C C . GLN A 1 110 ? 27.559 -5.525 -38.679 1.00 95.69 110 GLN A C 1
ATOM 850 O O . GLN A 1 110 ? 28.034 -4.424 -38.961 1.00 95.69 110 GLN A O 1
ATOM 855 N N . LYS A 1 111 ? 27.621 -6.567 -39.514 1.00 95.38 111 LYS A N 1
ATOM 856 C CA . LYS A 1 111 ? 28.230 -6.489 -40.843 1.00 95.38 111 LYS A CA 1
ATOM 857 C C . LYS A 1 111 ? 27.493 -5.489 -41.736 1.00 95.38 111 LYS A C 1
ATOM 859 O O . LYS A 1 111 ? 28.142 -4.633 -42.330 1.00 95.38 111 LYS A O 1
ATOM 864 N N . GLU A 1 112 ? 26.165 -5.559 -41.790 1.00 93.75 112 GLU A N 1
ATOM 865 C CA . GLU A 1 112 ? 25.350 -4.626 -42.581 1.00 93.75 112 GLU A CA 1
ATOM 866 C C . GLU A 1 112 ? 25.447 -3.189 -42.050 1.00 93.75 112 GLU A C 1
ATOM 868 O O . GLU A 1 112 ? 25.603 -2.238 -42.816 1.00 93.75 112 GLU A O 1
ATOM 873 N N . LEU A 1 113 ? 25.443 -3.015 -40.725 1.00 93.25 113 LEU A N 1
ATOM 874 C CA . LEU A 1 113 ? 25.602 -1.705 -40.095 1.00 93.25 113 LEU A CA 1
ATOM 875 C C . LEU A 1 113 ? 26.969 -1.066 -40.381 1.00 93.25 113 LEU A C 1
ATOM 877 O O . LEU A 1 113 ? 27.036 0.150 -40.559 1.00 93.25 113 LEU A O 1
ATOM 881 N N . ASN A 1 114 ? 28.044 -1.855 -40.468 1.00 93.06 114 ASN A N 1
ATOM 882 C CA . ASN A 1 114 ? 29.364 -1.348 -40.852 1.00 93.06 114 ASN A CA 1
ATOM 883 C C . ASN A 1 114 ? 29.364 -0.818 -42.294 1.00 93.06 114 ASN A C 1
ATOM 885 O O . ASN A 1 114 ? 29.849 0.285 -42.534 1.00 93.06 114 ASN A O 1
ATOM 889 N N . ILE A 1 115 ? 28.753 -1.558 -43.228 1.00 93.88 115 ILE A N 1
ATOM 890 C CA . ILE A 1 115 ? 28.628 -1.149 -44.639 1.00 93.88 115 ILE A CA 1
ATOM 891 C C . ILE A 1 115 ? 27.851 0.170 -44.752 1.00 93.88 115 ILE A C 1
ATOM 893 O O . ILE A 1 115 ? 28.222 1.051 -45.525 1.00 93.88 115 ILE A O 1
ATOM 897 N N . ILE A 1 116 ? 26.785 0.326 -43.961 1.00 89.56 116 ILE A N 1
ATOM 898 C CA . ILE A 1 116 ? 25.969 1.548 -43.940 1.00 89.56 116 ILE A CA 1
ATOM 899 C C . ILE A 1 116 ? 26.710 2.710 -43.261 1.00 89.56 116 ILE A C 1
ATOM 901 O O . ILE A 1 116 ? 26.542 3.857 -43.669 1.00 89.56 116 ILE A O 1
ATOM 905 N N . GLY A 1 117 ? 27.506 2.444 -42.222 1.00 87.56 117 GLY A N 1
ATOM 906 C CA . GLY A 1 117 ? 28.199 3.467 -41.434 1.00 87.56 117 GLY A CA 1
ATOM 907 C C . GLY A 1 117 ? 29.434 4.070 -42.102 1.00 87.56 117 GLY A C 1
ATOM 908 O O . GLY A 1 117 ? 29.664 5.275 -41.964 1.00 87.56 117 GLY A O 1
ATOM 909 N N . GLU A 1 118 ? 30.192 3.269 -42.859 1.00 87.19 118 GLU A N 1
ATOM 910 C CA . GLU A 1 118 ? 31.451 3.674 -43.505 1.00 87.19 118 GLU A CA 1
ATOM 911 C C . GLU A 1 118 ? 31.339 4.960 -44.354 1.00 87.19 118 GLU A C 1
ATOM 913 O O . GLU A 1 118 ? 32.133 5.878 -44.123 1.00 87.19 118 GLU A O 1
ATOM 918 N N . PRO A 1 119 ? 30.349 5.121 -45.261 1.00 88.44 119 PRO A N 1
ATOM 919 C CA . PRO A 1 119 ? 30.219 6.325 -46.090 1.00 88.44 119 PRO A CA 1
ATOM 920 C C . PRO A 1 119 ? 29.971 7.617 -45.301 1.00 88.44 119 PRO A C 1
ATOM 922 O O . PRO A 1 119 ? 30.270 8.706 -45.789 1.00 88.44 119 PRO A O 1
ATOM 925 N N . TYR A 1 120 ? 29.408 7.509 -44.095 1.00 84.31 120 TYR A N 1
ATOM 926 C CA . TYR A 1 120 ? 29.024 8.649 -43.259 1.00 84.31 120 TYR A CA 1
ATOM 927 C C . TYR A 1 120 ? 29.973 8.870 -42.073 1.00 84.31 120 TYR A C 1
ATOM 929 O O . TYR A 1 120 ? 29.752 9.786 -41.279 1.00 84.31 120 TYR A O 1
ATOM 937 N N . GLY A 1 121 ? 31.011 8.037 -41.927 1.00 83.56 121 GLY A N 1
ATOM 938 C CA . GLY A 1 121 ? 31.918 8.067 -40.778 1.00 83.56 121 GLY A CA 1
ATOM 939 C C . GLY A 1 121 ? 31.223 7.789 -39.438 1.00 83.56 121 GLY A C 1
ATOM 940 O O . GLY A 1 121 ? 31.724 8.206 -38.396 1.00 83.56 121 GLY A O 1
ATOM 941 N N . ALA A 1 122 ? 30.056 7.139 -39.455 1.00 85.00 122 ALA A N 1
ATOM 942 C CA . ALA A 1 122 ? 29.297 6.788 -38.260 1.00 85.00 122 ALA A CA 1
ATOM 943 C C . ALA A 1 122 ? 29.639 5.360 -37.826 1.00 85.00 122 ALA A C 1
ATOM 945 O O . ALA A 1 122 ? 29.616 4.439 -38.641 1.00 85.00 122 ALA A O 1
ATOM 946 N N . ILE A 1 123 ? 29.935 5.168 -36.539 1.00 89.50 123 ILE A N 1
ATOM 947 C CA . ILE A 1 123 ? 30.235 3.841 -35.993 1.00 89.50 123 ILE A CA 1
ATOM 948 C C . ILE A 1 123 ? 28.968 3.303 -35.337 1.00 89.50 123 ILE A C 1
ATOM 950 O O . ILE A 1 123 ? 28.491 3.838 -34.335 1.00 89.50 123 ILE A O 1
ATOM 954 N N . PHE A 1 124 ? 28.430 2.229 -35.902 1.00 91.88 124 PHE A N 1
ATOM 955 C CA . PHE A 1 124 ? 27.291 1.511 -35.349 1.00 91.88 124 PHE A CA 1
ATOM 956 C C . PHE A 1 124 ? 27.776 0.270 -34.603 1.00 91.88 124 PHE A C 1
ATOM 958 O O . PHE A 1 124 ? 28.575 -0.500 -35.127 1.00 91.88 124 PHE A O 1
ATOM 965 N N . THR A 1 125 ? 27.292 0.053 -33.384 1.00 94.25 125 THR A N 1
ATOM 966 C CA . THR A 1 125 ? 27.560 -1.167 -32.609 1.00 94.25 125 THR A CA 1
ATOM 967 C C . THR A 1 125 ? 26.245 -1.853 -32.291 1.00 94.25 125 THR A C 1
ATOM 969 O O . THR A 1 125 ? 25.381 -1.254 -31.656 1.00 94.25 125 THR A O 1
ATOM 972 N N . SER A 1 126 ? 26.093 -3.100 -32.715 1.00 95.19 126 SER A N 1
ATOM 973 C CA . SER A 1 126 ? 24.912 -3.916 -32.447 1.00 95.19 126 SER A CA 1
ATOM 974 C C . SER A 1 126 ? 25.140 -4.915 -31.317 1.00 95.19 126 SER A C 1
ATOM 976 O O . SER A 1 126 ? 26.249 -5.415 -31.108 1.00 95.19 126 SER A O 1
ATOM 978 N N . LYS A 1 127 ? 24.066 -5.181 -30.574 1.00 96.19 127 LYS A N 1
ATOM 979 C CA . LYS A 1 127 ? 23.974 -6.228 -29.563 1.00 96.19 127 LYS A CA 1
ATOM 980 C C . LYS A 1 127 ? 22.595 -6.880 -29.634 1.00 96.19 127 LYS A C 1
ATOM 982 O O . LYS A 1 127 ? 21.582 -6.226 -29.394 1.00 96.19 127 LYS A O 1
ATOM 987 N N . VAL A 1 128 ? 22.556 -8.181 -29.905 1.00 94.94 128 VAL A N 1
ATOM 988 C CA . VAL A 1 128 ? 21.331 -8.993 -29.865 1.00 94.94 128 VAL A CA 1
ATOM 989 C C . VAL A 1 128 ? 21.401 -9.935 -28.668 1.00 94.94 128 VAL A C 1
ATOM 991 O O . VAL A 1 128 ? 22.203 -10.865 -28.639 1.00 94.94 128 VAL A O 1
ATOM 994 N N . SER A 1 129 ? 20.574 -9.667 -27.659 1.00 93.50 129 SER A N 1
ATOM 995 C CA . SER A 1 129 ? 20.512 -10.454 -26.424 1.00 93.50 129 SER A CA 1
ATOM 996 C C . SER A 1 129 ? 19.517 -11.617 -26.559 1.00 93.50 129 SER A C 1
ATOM 998 O O . SER A 1 129 ? 18.387 -11.370 -26.989 1.00 93.50 129 SER A O 1
ATOM 1000 N N . PRO A 1 130 ? 19.868 -12.852 -26.141 1.00 92.06 130 PRO A N 1
ATOM 1001 C CA . PRO A 1 130 ? 18.953 -13.996 -26.177 1.00 92.06 130 PRO A CA 1
ATOM 1002 C C . PRO A 1 130 ? 17.642 -13.748 -25.421 1.00 92.06 130 PRO A C 1
ATOM 1004 O O . PRO A 1 130 ? 16.584 -14.206 -25.838 1.00 92.06 130 PRO A O 1
ATOM 1007 N N . GLU A 1 131 ? 17.682 -12.984 -24.327 1.00 89.94 131 GLU A N 1
ATOM 1008 C CA . GLU A 1 131 ? 16.515 -12.711 -23.481 1.00 89.94 131 GLU A CA 1
ATOM 1009 C C . GLU A 1 131 ? 15.479 -11.814 -24.175 1.00 89.94 131 GLU A C 1
ATOM 1011 O O . GLU A 1 131 ? 14.299 -11.847 -23.830 1.00 89.94 131 GLU A O 1
ATOM 1016 N N . LEU A 1 132 ? 15.915 -11.022 -25.158 1.00 92.19 132 LEU A N 1
ATOM 1017 C CA . LEU A 1 132 ? 15.076 -10.140 -25.975 1.00 92.19 132 LEU A CA 1
ATOM 1018 C C . LEU A 1 132 ? 14.638 -10.793 -27.293 1.00 92.19 132 LEU A C 1
ATOM 1020 O O . LEU A 1 132 ? 13.989 -10.142 -28.114 1.00 92.19 132 LEU A O 1
ATOM 1024 N N . CYS A 1 133 ? 14.983 -12.066 -27.483 1.00 93.38 133 CYS A N 1
ATOM 1025 C CA . CYS A 1 133 ? 14.507 -12.902 -28.567 1.00 93.38 133 CYS A CA 1
ATOM 1026 C C . CYS A 1 133 ? 13.405 -13.844 -28.070 1.00 93.38 133 CYS A C 1
ATOM 1028 O O . CYS A 1 133 ? 13.524 -14.475 -27.019 1.00 93.38 133 CYS A O 1
ATOM 1030 N N . GLN A 1 134 ? 12.310 -13.936 -28.819 1.00 92.44 134 GLN A N 1
ATOM 1031 C CA . GLN A 1 134 ? 11.141 -14.730 -28.469 1.00 92.44 134 GLN A CA 1
ATOM 1032 C C . GLN A 1 134 ? 10.623 -15.489 -29.677 1.00 92.44 134 GLN A C 1
ATOM 1034 O O . GLN A 1 134 ? 10.588 -14.973 -30.790 1.00 92.44 134 GLN A O 1
ATOM 1039 N N . ILE A 1 135 ? 10.189 -16.712 -29.412 1.00 91.12 135 ILE A N 1
ATOM 1040 C CA . ILE A 1 135 ? 9.526 -17.597 -30.362 1.00 91.12 135 ILE A CA 1
ATOM 1041 C C . ILE A 1 135 ? 8.134 -17.922 -29.832 1.00 91.12 135 ILE A C 1
ATOM 1043 O O . ILE A 1 135 ? 7.890 -17.841 -28.622 1.00 91.12 135 ILE A O 1
ATOM 1047 N N . LEU A 1 136 ? 7.230 -18.320 -30.725 1.00 86.94 136 LEU A N 1
ATOM 1048 C CA . LEU A 1 136 ? 5.950 -18.876 -30.311 1.00 86.94 136 LEU A CA 1
ATOM 1049 C C . LEU A 1 136 ? 6.210 -20.209 -29.601 1.00 86.94 136 LEU A C 1
ATOM 1051 O O . LEU A 1 136 ? 6.506 -21.223 -30.239 1.00 86.94 136 LEU A O 1
ATOM 1055 N N . LYS A 1 137 ? 6.149 -20.196 -28.268 1.00 78.25 137 LYS A N 1
ATOM 1056 C CA . LYS A 1 137 ? 6.323 -21.414 -27.480 1.00 78.25 137 LYS A CA 1
ATOM 1057 C C . LYS A 1 137 ? 5.123 -22.338 -27.712 1.00 78.25 137 LYS A C 1
ATOM 1059 O O . LYS A 1 137 ? 3.992 -21.851 -27.676 1.00 78.25 137 LYS A O 1
ATOM 1064 N N . PRO A 1 138 ? 5.342 -23.643 -27.944 1.00 72.62 138 PRO A N 1
ATOM 1065 C CA . PRO A 1 138 ? 4.253 -24.610 -27.878 1.00 72.62 138 PRO A CA 1
ATOM 1066 C C . PRO A 1 138 ? 3.651 -24.610 -26.466 1.00 72.62 138 PRO A C 1
ATOM 1068 O O . PRO A 1 138 ? 4.325 -24.209 -25.516 1.00 72.62 138 PRO A O 1
ATOM 1071 N N . ASP A 1 139 ? 2.403 -25.067 -26.332 1.00 73.12 139 ASP A N 1
ATOM 1072 C CA . ASP A 1 139 ? 1.738 -25.216 -25.034 1.00 73.12 139 ASP A CA 1
ATOM 1073 C C . ASP A 1 139 ? 2.544 -26.174 -24.142 1.00 73.12 139 ASP A C 1
ATOM 1075 O O . ASP A 1 139 ? 2.415 -27.399 -24.214 1.00 73.12 139 ASP A O 1
ATOM 1079 N N . GLU A 1 140 ? 3.436 -25.614 -23.325 1.00 76.12 140 GLU A N 1
ATOM 1080 C CA . GLU A 1 140 ? 4.217 -26.381 -22.368 1.00 76.12 140 GLU A CA 1
ATOM 1081 C C . GLU A 1 140 ? 3.310 -26.807 -21.208 1.00 76.12 140 GLU A C 1
ATOM 1083 O O . GLU A 1 140 ? 2.546 -25.992 -20.675 1.00 76.12 140 GLU A O 1
ATOM 1088 N N . PRO A 1 141 ? 3.383 -28.078 -20.778 1.00 84.31 141 PRO A N 1
ATOM 1089 C CA . PRO A 1 141 ? 2.611 -28.531 -19.637 1.00 84.31 141 PRO A CA 1
ATOM 1090 C C . PRO A 1 141 ? 3.016 -27.743 -18.389 1.00 84.31 141 PRO A C 1
ATOM 1092 O O . PRO A 1 141 ? 4.191 -27.435 -18.175 1.00 84.31 141 PRO A O 1
ATOM 1095 N N . PHE A 1 142 ? 2.039 -27.452 -17.528 1.00 89.19 142 PHE A N 1
ATOM 1096 C CA . PHE A 1 142 ? 2.310 -26.758 -16.276 1.00 89.19 142 PHE A CA 1
ATOM 1097 C C . PHE A 1 142 ? 3.365 -27.493 -15.452 1.00 89.19 142 PHE A C 1
ATOM 1099 O O . PHE A 1 142 ? 3.271 -28.699 -15.210 1.00 89.19 142 PHE A O 1
ATOM 1106 N N . SER A 1 143 ? 4.351 -26.739 -14.965 1.00 90.50 143 SER A N 1
ATOM 1107 C CA . SER A 1 143 ? 5.329 -27.279 -14.029 1.00 90.50 143 SER A CA 1
ATOM 1108 C C . SER A 1 143 ? 4.647 -27.764 -12.745 1.00 90.50 143 SER A C 1
ATOM 1110 O O . SER A 1 143 ? 3.594 -27.263 -12.337 1.00 90.50 143 SER A O 1
ATOM 1112 N N . ILE A 1 144 ? 5.290 -28.703 -12.048 1.00 90.69 144 ILE A N 1
ATOM 1113 C CA . ILE A 1 144 ? 4.807 -29.227 -10.759 1.00 90.69 144 ILE A CA 1
ATOM 1114 C C . ILE A 1 144 ? 4.541 -28.084 -9.765 1.00 90.69 144 ILE A C 1
ATOM 1116 O O . ILE A 1 144 ? 3.574 -28.137 -9.005 1.00 90.69 144 ILE A O 1
ATOM 1120 N N . GLY A 1 145 ? 5.358 -27.024 -9.797 1.00 91.06 145 GLY A N 1
ATOM 1121 C CA . GLY A 1 145 ? 5.177 -25.839 -8.956 1.00 91.06 145 GLY A CA 1
ATOM 1122 C C . GLY A 1 145 ? 3.868 -25.098 -9.239 1.00 91.06 145 GLY A C 1
ATOM 1123 O O . GLY A 1 145 ? 3.150 -24.762 -8.300 1.00 91.06 145 GLY A O 1
ATOM 1124 N N . VAL A 1 146 ? 3.517 -24.905 -10.515 1.00 93.56 146 VAL A N 1
ATOM 1125 C CA . VAL A 1 146 ? 2.253 -24.264 -10.921 1.00 93.56 146 VAL A CA 1
ATOM 1126 C C . VAL A 1 146 ? 1.058 -25.124 -10.536 1.00 93.56 146 VAL A C 1
ATOM 1128 O O . VAL A 1 146 ? 0.115 -24.617 -9.935 1.00 93.56 146 VAL A O 1
ATOM 1131 N N . ILE A 1 147 ? 1.115 -26.430 -10.812 1.00 94.38 147 ILE A N 1
ATOM 1132 C CA . ILE A 1 147 ? 0.046 -27.367 -10.437 1.00 94.38 147 ILE A CA 1
ATOM 1133 C C . ILE A 1 147 ? -0.169 -27.327 -8.920 1.00 94.38 147 ILE A C 1
ATOM 1135 O O . ILE A 1 147 ? -1.297 -27.172 -8.461 1.00 94.38 147 ILE A O 1
ATOM 1139 N N . THR A 1 148 ? 0.911 -27.379 -8.136 1.00 94.44 148 THR A N 1
ATOM 1140 C CA . THR A 1 148 ? 0.846 -27.305 -6.668 1.00 94.44 148 THR A CA 1
ATOM 1141 C C . THR A 1 148 ? 0.221 -25.991 -6.200 1.00 94.44 148 THR A C 1
ATOM 1143 O O . THR A 1 148 ? -0.676 -26.007 -5.357 1.00 94.44 148 THR A O 1
ATOM 1146 N N . TYR A 1 149 ? 0.650 -24.857 -6.763 1.00 95.31 149 TYR A N 1
ATOM 1147 C CA . TYR A 1 149 ? 0.098 -23.542 -6.440 1.00 95.31 149 TYR A CA 1
ATOM 1148 C C . TYR A 1 149 ? -1.407 -23.464 -6.736 1.00 95.31 149 TYR A C 1
ATOM 1150 O O . TYR A 1 149 ? -2.189 -23.063 -5.872 1.00 95.31 149 TYR A O 1
ATOM 1158 N N . LEU A 1 150 ? -1.826 -23.906 -7.926 1.00 95.25 150 LEU A N 1
ATOM 1159 C CA . LEU A 1 150 ? -3.232 -23.925 -8.330 1.00 95.25 150 LEU A CA 1
ATOM 1160 C C . LEU A 1 150 ? -4.061 -24.861 -7.447 1.00 95.25 150 LEU A C 1
ATOM 1162 O O . LEU A 1 150 ? -5.142 -24.472 -7.013 1.00 95.25 150 LEU A O 1
ATOM 1166 N N . CYS A 1 151 ? -3.554 -26.049 -7.108 1.00 95.94 151 CYS A N 1
ATOM 1167 C CA . CYS A 1 151 ? -4.223 -26.963 -6.183 1.00 95.94 151 CYS A CA 1
ATOM 1168 C C . CYS A 1 151 ? -4.428 -26.332 -4.800 1.00 95.94 151 CYS A C 1
ATOM 1170 O O . CYS A 1 151 ? -5.524 -26.426 -4.251 1.00 95.94 151 CYS A O 1
ATOM 1172 N N . VAL A 1 152 ? -3.413 -25.657 -4.246 1.00 94.62 152 VAL A N 1
ATOM 1173 C CA . VAL A 1 152 ? -3.527 -24.954 -2.955 1.00 94.62 152 VAL A CA 1
ATOM 1174 C C . VAL A 1 152 ? -4.545 -23.816 -3.039 1.00 94.62 152 VAL A C 1
ATOM 1176 O O . VAL A 1 152 ? -5.387 -23.682 -2.152 1.00 94.62 152 VAL A O 1
ATOM 1179 N N . LEU A 1 153 ? -4.512 -23.018 -4.108 1.00 94.25 153 LEU A N 1
ATOM 1180 C CA . LEU A 1 153 ? -5.451 -21.917 -4.306 1.00 94.25 153 LEU A CA 1
ATOM 1181 C C . LEU A 1 153 ? -6.896 -22.421 -4.442 1.00 94.25 153 LEU A C 1
ATOM 1183 O O . LEU A 1 153 ? -7.787 -21.920 -3.756 1.00 94.25 153 LEU A O 1
ATOM 1187 N N . ILE A 1 154 ? -7.122 -23.443 -5.271 1.00 95.56 154 ILE A N 1
ATOM 1188 C CA . ILE A 1 154 ? -8.434 -24.077 -5.454 1.00 95.56 154 ILE A CA 1
ATOM 1189 C C . ILE A 1 154 ? -8.919 -24.684 -4.137 1.00 95.56 154 ILE A C 1
ATOM 1191 O O . ILE A 1 154 ? -10.082 -24.504 -3.789 1.00 95.56 154 ILE A O 1
ATOM 1195 N N . LEU A 1 155 ? -8.046 -25.345 -3.370 1.00 95.44 155 LEU A N 1
ATOM 1196 C CA . LEU A 1 155 ? -8.392 -25.904 -2.063 1.00 95.44 155 LEU A CA 1
ATOM 1197 C C . LEU A 1 155 ? -8.828 -24.814 -1.075 1.00 95.44 155 LEU A C 1
ATOM 1199 O O . LEU A 1 155 ? -9.823 -24.995 -0.378 1.00 95.44 155 LEU A O 1
ATOM 1203 N N . LEU A 1 156 ? -8.124 -23.680 -1.021 1.00 93.94 156 LEU A N 1
ATOM 1204 C CA . LEU A 1 156 ? -8.491 -22.552 -0.158 1.00 93.94 156 LEU A CA 1
ATOM 1205 C C . LEU A 1 156 ? -9.824 -21.920 -0.577 1.00 93.94 156 LEU A C 1
ATOM 1207 O O . LEU A 1 156 ? -10.650 -21.612 0.282 1.00 93.94 156 LEU A O 1
ATOM 1211 N N . ILE A 1 157 ? -10.057 -21.763 -1.883 1.00 94.81 157 ILE A N 1
ATOM 1212 C CA . ILE A 1 157 ? -11.328 -21.255 -2.416 1.00 94.81 157 ILE A CA 1
ATOM 1213 C C . ILE A 1 157 ? -12.461 -22.235 -2.099 1.00 94.81 157 ILE A C 1
ATOM 1215 O O . ILE A 1 157 ? -13.496 -21.820 -1.581 1.00 94.81 157 ILE A O 1
ATOM 1219 N N . ALA A 1 158 ? -12.262 -23.531 -2.344 1.00 94.50 158 ALA A N 1
ATOM 1220 C CA . ALA A 1 158 ? -13.236 -24.569 -2.031 1.00 94.50 158 ALA A CA 1
ATOM 1221 C C . ALA A 1 158 ? -13.544 -24.601 -0.529 1.00 94.50 158 ALA A C 1
ATOM 1223 O O . ALA A 1 158 ? -14.712 -24.618 -0.148 1.00 94.50 158 ALA A O 1
ATOM 1224 N N . LEU A 1 159 ? -12.523 -24.523 0.329 1.00 93.81 159 LEU A N 1
ATOM 1225 C CA . LEU A 1 159 ? -12.687 -24.445 1.780 1.00 93.81 159 LEU A CA 1
ATOM 1226 C C . LEU A 1 159 ? -13.502 -23.212 2.185 1.00 93.81 159 LEU A C 1
ATOM 1228 O O . LEU A 1 159 ? -14.434 -23.334 2.975 1.00 93.81 159 LEU A O 1
ATOM 1232 N N . MET A 1 160 ? -13.197 -22.039 1.630 1.00 94.31 160 MET A N 1
ATOM 1233 C CA . MET A 1 160 ? -13.950 -20.812 1.892 1.00 94.31 160 MET A CA 1
ATOM 1234 C C . MET A 1 160 ? -15.414 -20.948 1.453 1.00 94.31 160 MET A C 1
ATOM 1236 O O . MET A 1 160 ? -16.311 -20.586 2.215 1.00 94.31 160 MET A O 1
ATOM 1240 N N . VAL A 1 161 ? -15.677 -21.481 0.257 1.00 94.00 161 VAL A N 1
ATOM 1241 C CA . VAL A 1 161 ? -17.038 -21.677 -0.268 1.00 94.00 161 VAL A CA 1
ATOM 1242 C C . VAL A 1 161 ? -17.813 -22.671 0.595 1.00 94.00 161 VAL A C 1
ATOM 1244 O O . VAL A 1 161 ? -18.923 -22.357 1.018 1.00 94.00 161 VAL A O 1
ATOM 1247 N N . LEU A 1 162 ? -17.221 -23.820 0.932 1.00 92.56 162 LEU A N 1
ATOM 1248 C CA . LEU A 1 162 ? -17.842 -24.842 1.781 1.00 92.56 162 LEU A CA 1
ATOM 1249 C C . LEU A 1 162 ? -18.124 -24.319 3.194 1.00 92.56 162 LEU A C 1
ATOM 1251 O O . LEU A 1 162 ? -19.220 -24.518 3.713 1.00 92.56 162 LEU A O 1
ATOM 1255 N N . CYS A 1 163 ? -17.179 -23.603 3.806 1.00 90.81 163 CYS A N 1
ATOM 1256 C CA . CYS A 1 163 ? -17.355 -23.003 5.130 1.00 90.81 163 CYS A CA 1
ATOM 1257 C C . CYS A 1 163 ? -18.377 -21.861 5.124 1.00 90.81 163 CYS A C 1
ATOM 1259 O O . CYS A 1 163 ? -19.116 -21.695 6.091 1.00 90.81 163 CYS A O 1
ATOM 1261 N N . THR A 1 164 ? -18.457 -21.089 4.038 1.00 91.19 164 THR A N 1
ATOM 1262 C CA . THR A 1 164 ? -19.474 -20.038 3.877 1.00 91.19 164 THR A CA 1
ATOM 1263 C C . THR A 1 164 ? -20.857 -20.643 3.659 1.00 91.19 164 THR A C 1
ATOM 1265 O O . THR A 1 164 ? -21.824 -20.190 4.265 1.00 91.19 164 THR A O 1
ATOM 1268 N N . TRP A 1 165 ? -20.959 -21.702 2.852 1.00 91.19 165 TRP A N 1
ATOM 1269 C CA . TRP A 1 165 ? -22.192 -22.470 2.693 1.00 91.19 165 TRP A CA 1
ATOM 1270 C C . TRP A 1 165 ? -22.639 -23.070 4.028 1.00 91.19 165 TRP A C 1
ATOM 1272 O O . TRP A 1 165 ? -23.800 -22.919 4.403 1.00 91.19 165 TRP A O 1
ATOM 1282 N N . TYR A 1 166 ? -21.714 -23.665 4.788 1.00 87.44 166 TYR A N 1
ATOM 1283 C CA . TYR A 1 166 ? -21.976 -24.180 6.132 1.00 87.44 166 TYR A CA 1
ATOM 1284 C C . TYR A 1 166 ? -22.456 -23.076 7.089 1.00 87.44 166 TYR A C 1
ATOM 1286 O O . TYR A 1 166 ? -23.413 -23.271 7.831 1.00 87.44 166 TYR A O 1
ATOM 1294 N N . ASP A 1 167 ? -21.825 -21.901 7.063 1.00 84.31 167 ASP A N 1
ATOM 1295 C CA . ASP A 1 167 ? -22.217 -20.752 7.884 1.00 84.31 167 ASP A CA 1
ATOM 1296 C C . ASP A 1 167 ? -23.648 -20.290 7.566 1.00 84.31 167 ASP A C 1
ATOM 1298 O O . ASP A 1 167 ? -24.469 -20.151 8.468 1.00 84.31 167 ASP A O 1
ATOM 1302 N N . ILE A 1 168 ? -23.984 -20.157 6.280 1.00 84.19 168 ILE A N 1
ATOM 1303 C CA . ILE A 1 168 ? -25.329 -19.774 5.825 1.00 84.19 168 ILE A CA 1
ATOM 1304 C C . ILE A 1 168 ? -26.384 -20.825 6.201 1.00 84.19 168 ILE A C 1
ATOM 1306 O O . ILE A 1 168 ? -27.507 -20.469 6.545 1.00 84.19 168 ILE A O 1
ATOM 1310 N N . THR A 1 169 ? -26.050 -22.114 6.130 1.00 80.56 169 THR A N 1
ATOM 1311 C CA . THR A 1 169 ? -27.026 -23.204 6.303 1.00 80.56 169 THR A CA 1
ATOM 1312 C C . THR A 1 169 ? -27.190 -23.673 7.750 1.00 80.56 169 THR A C 1
ATOM 1314 O O . THR A 1 169 ? -28.295 -24.061 8.142 1.00 80.56 169 THR A O 1
ATOM 1317 N N . PHE A 1 170 ? -26.117 -23.641 8.546 1.00 72.56 170 PHE A N 1
ATOM 1318 C CA . PHE A 1 170 ? -26.066 -24.254 9.876 1.00 72.56 170 PHE A CA 1
ATOM 1319 C C . PHE A 1 170 ? -25.666 -23.296 11.005 1.00 72.56 170 PHE A C 1
ATOM 1321 O O . PHE A 1 170 ? -26.040 -23.561 12.145 1.00 72.56 170 PHE A O 1
ATOM 1328 N N . SER A 1 171 ? -24.941 -22.195 10.755 1.00 63.41 171 SER A N 1
ATOM 1329 C CA . SER A 1 171 ? -24.462 -21.335 11.858 1.00 63.41 171 SER A CA 1
ATOM 1330 C C . SER A 1 171 ? -25.570 -20.557 12.564 1.00 63.41 171 SER A C 1
ATOM 1332 O O . SER A 1 171 ? -25.397 -20.202 13.724 1.00 63.41 171 SER A O 1
ATOM 1334 N N . GLU A 1 172 ? -26.697 -20.298 11.903 1.00 55.41 172 GLU A N 1
ATOM 1335 C CA . GLU A 1 172 ? -27.859 -19.645 12.526 1.00 55.41 172 GLU A CA 1
ATOM 1336 C C . GLU A 1 172 ? -28.731 -20.614 13.345 1.00 55.41 172 GLU A C 1
ATOM 1338 O O . GLU A 1 172 ? -29.639 -20.170 14.038 1.00 55.41 172 GLU A O 1
ATOM 1343 N N . LYS A 1 173 ? -28.470 -21.929 13.277 1.00 46.94 173 LYS A N 1
ATOM 1344 C CA . LYS A 1 173 ? -29.271 -22.983 13.929 1.00 46.94 173 LYS A CA 1
ATOM 1345 C C . LYS A 1 173 ? -28.657 -23.548 15.212 1.00 46.94 173 LYS A C 1
ATOM 1347 O O . LYS A 1 173 ? -29.254 -24.436 15.804 1.00 46.94 173 LYS A O 1
ATOM 1352 N N . ILE A 1 174 ? -27.469 -23.098 15.615 1.00 45.72 174 ILE A N 1
ATOM 1353 C CA . ILE A 1 174 ? -26.780 -23.603 16.810 1.00 45.72 174 ILE A CA 1
ATOM 1354 C C . ILE A 1 174 ? -26.761 -22.473 17.847 1.00 45.72 174 ILE A C 1
ATOM 1356 O O . ILE A 1 174 ? -25.900 -21.593 17.760 1.00 45.72 174 ILE A O 1
ATOM 1360 N N . PRO A 1 175 ? -27.689 -22.459 18.823 1.00 41.91 175 PRO A N 1
ATOM 1361 C CA . PRO A 1 175 ? -27.595 -21.559 19.961 1.00 41.91 175 PRO A CA 1
ATOM 1362 C C . PRO A 1 175 ? -26.287 -21.841 20.706 1.00 41.91 175 PRO A C 1
ATOM 1364 O O . PRO A 1 175 ? -25.947 -22.991 20.981 1.00 41.91 175 PRO A O 1
ATOM 1367 N N . GLU A 1 176 ? -25.558 -20.794 21.097 1.00 40.09 176 GLU A N 1
ATOM 1368 C CA . GLU A 1 176 ? -24.288 -20.905 21.839 1.00 40.09 176 GLU A CA 1
ATOM 1369 C C . GLU A 1 176 ? -24.423 -21.660 23.185 1.00 40.09 176 GLU A C 1
ATOM 1371 O O . GLU A 1 176 ? -23.414 -22.020 23.794 1.00 40.09 176 GLU A O 1
ATOM 1376 N N . LYS A 1 177 ? -25.662 -21.907 23.639 1.00 34.41 177 LYS A N 1
ATOM 1377 C CA . LYS A 1 177 ? -26.025 -22.645 24.857 1.00 34.41 177 LYS A CA 1
ATOM 1378 C C . LYS A 1 177 ? -26.302 -24.144 24.657 1.00 34.41 177 LYS A C 1
ATOM 1380 O O . LYS A 1 177 ? -26.306 -24.856 25.652 1.00 34.41 177 LYS A O 1
ATOM 1385 N N . GLU A 1 178 ? -26.489 -24.641 23.432 1.00 36.94 178 GLU A N 1
ATOM 1386 C CA . GLU A 1 178 ? -27.006 -26.002 23.174 1.00 36.94 178 GLU A CA 1
ATOM 1387 C C . GLU A 1 178 ? -25.983 -26.977 22.561 1.00 36.94 178 GLU A C 1
ATOM 1389 O O . GLU A 1 178 ? -26.334 -27.959 21.912 1.00 36.94 178 GLU A O 1
ATOM 1394 N N . SER A 1 179 ? -24.682 -26.774 22.794 1.00 36.59 179 SER A N 1
ATOM 1395 C CA . SER A 1 179 ? -23.662 -27.718 22.304 1.00 36.59 179 SER A CA 1
ATOM 1396 C C . SER A 1 179 ? -23.617 -29.062 23.050 1.00 36.59 179 SER A C 1
ATOM 1398 O O . SER A 1 179 ? -22.742 -29.872 22.746 1.00 36.59 179 SER A O 1
ATOM 1400 N N . ASP A 1 180 ? -24.523 -29.296 24.003 1.00 36.34 180 ASP A N 1
ATOM 1401 C CA . ASP A 1 180 ? -24.585 -30.524 24.803 1.00 36.34 180 ASP A CA 1
ATOM 1402 C C . ASP A 1 180 ? -25.682 -31.508 24.354 1.00 36.34 180 ASP A C 1
ATOM 1404 O O . ASP A 1 180 ? -25.704 -32.637 24.843 1.00 36.34 180 ASP A O 1
ATOM 1408 N N . LEU A 1 181 ? -26.534 -31.166 23.373 1.00 36.81 181 LEU A N 1
ATOM 1409 C CA . LEU A 1 181 ? -27.561 -32.088 22.869 1.00 36.81 181 LEU A CA 1
ATOM 1410 C C . LEU A 1 181 ? -27.481 -32.298 21.341 1.00 36.81 181 LEU A C 1
ATOM 1412 O O . LEU A 1 181 ? -28.087 -31.603 20.536 1.00 36.81 181 LEU A O 1
ATOM 1416 N N . GLY A 1 182 ? -26.750 -33.338 20.932 1.00 38.66 182 GLY A N 1
ATOM 1417 C CA . GLY A 1 182 ? -27.154 -34.170 19.789 1.00 38.66 182 GLY A CA 1
ATOM 1418 C C . GLY A 1 182 ? -26.711 -33.804 18.364 1.00 38.66 182 GLY A C 1
ATOM 1419 O O . GLY A 1 182 ? -26.944 -34.613 17.464 1.00 38.66 182 GLY A O 1
ATOM 1420 N N . THR A 1 183 ? -26.025 -32.689 18.090 1.00 36.88 183 THR A N 1
ATOM 1421 C CA . THR A 1 183 ? -25.422 -32.487 16.753 1.00 36.88 183 THR A CA 1
ATOM 1422 C C . THR A 1 183 ? -24.113 -33.270 16.598 1.00 36.88 183 THR A C 1
ATOM 1424 O O . THR A 1 183 ? -23.189 -33.104 17.389 1.00 36.88 183 THR A O 1
ATOM 1427 N N . LYS A 1 184 ? -23.986 -34.075 15.529 1.00 45.34 184 LYS A N 1
ATOM 1428 C CA . LYS A 1 184 ? -22.807 -34.910 15.182 1.00 45.34 184 LYS A CA 1
ATOM 1429 C C . LYS A 1 184 ? -21.477 -34.149 14.963 1.00 45.34 184 LYS A C 1
ATOM 1431 O O . LYS A 1 184 ? -20.483 -34.768 14.591 1.00 45.34 184 LYS A O 1
ATOM 1436 N N . VAL A 1 185 ? -21.425 -32.830 15.164 1.00 47.12 185 VAL A N 1
ATOM 1437 C CA . VAL A 1 185 ? -20.247 -31.990 14.899 1.00 47.12 185 VAL A CA 1
ATOM 1438 C C . VAL A 1 185 ? -19.720 -31.404 16.206 1.00 47.12 185 VAL A C 1
ATOM 1440 O O . VAL A 1 185 ? -20.444 -30.718 16.919 1.00 47.12 185 VAL A O 1
ATOM 1443 N N . SER A 1 186 ? -18.442 -31.646 16.522 1.00 56.44 186 SER A N 1
ATOM 1444 C CA . SER A 1 186 ? -17.851 -31.136 17.767 1.00 56.44 186 SER A CA 1
ATOM 1445 C C . SER A 1 186 ? -17.849 -29.592 17.819 1.00 56.44 186 SER A C 1
ATOM 1447 O O . SER A 1 186 ? -17.538 -28.947 16.810 1.00 56.44 186 SER A O 1
ATOM 1449 N N . PRO A 1 187 ? -18.090 -28.965 18.989 1.00 66.31 187 PRO A N 1
ATOM 1450 C CA . PRO A 1 187 ? -18.117 -27.502 19.132 1.00 66.31 187 PRO A CA 1
ATOM 1451 C C . PRO A 1 187 ? -16.793 -26.814 18.749 1.00 66.31 187 PRO A C 1
ATOM 1453 O O . PRO A 1 187 ? -16.777 -25.646 18.358 1.00 66.31 187 PRO A O 1
ATOM 1456 N N . LYS A 1 188 ? -15.666 -27.540 18.803 1.00 70.94 188 LYS A N 1
ATOM 1457 C CA . LYS A 1 188 ? -14.367 -27.063 18.297 1.00 70.94 188 LYS A CA 1
ATOM 1458 C C . LYS A 1 188 ? -14.323 -27.030 16.769 1.00 70.94 188 LYS A C 1
ATOM 1460 O O . LYS A 1 188 ? -13.855 -26.047 16.205 1.00 70.94 188 LYS A O 1
ATOM 1465 N N . PHE A 1 189 ? -14.826 -28.073 16.108 1.00 75.12 189 PHE A N 1
ATOM 1466 C CA . PHE A 1 189 ? -14.856 -28.156 14.647 1.00 75.12 189 PHE A CA 1
ATOM 1467 C C . PHE A 1 189 ? -15.785 -27.099 14.046 1.00 75.12 189 PHE A C 1
ATOM 1469 O O . PHE A 1 189 ? -15.400 -26.417 13.102 1.00 75.12 189 PHE A O 1
ATOM 1476 N N . HIS A 1 190 ? -16.947 -26.877 14.667 1.00 77.94 190 HIS A N 1
ATOM 1477 C CA . HIS A 1 190 ? -17.859 -25.798 14.289 1.00 77.94 190 HIS A CA 1
ATOM 1478 C C . HIS A 1 190 ? -17.157 -24.428 14.278 1.00 77.94 190 HIS A C 1
ATOM 1480 O O . HIS A 1 190 ? -17.181 -23.723 13.272 1.00 77.94 190 HIS A O 1
ATOM 1486 N N . ARG A 1 191 ? -16.445 -24.078 15.358 1.00 75.62 191 ARG A N 1
ATOM 1487 C CA . ARG A 1 191 ? -15.713 -22.802 15.453 1.00 75.62 191 ARG A CA 1
ATOM 1488 C C . ARG A 1 191 ? -14.603 -22.661 14.412 1.00 75.62 191 ARG A C 1
ATOM 1490 O O . ARG A 1 191 ? -14.408 -21.560 13.906 1.00 75.62 191 ARG A O 1
ATOM 1497 N N . ILE A 1 192 ? -13.903 -23.749 14.086 1.00 81.75 192 ILE A N 1
ATOM 1498 C CA . ILE A 1 192 ? -12.859 -23.751 13.051 1.00 81.75 192 ILE A CA 1
ATOM 1499 C C . ILE A 1 192 ? -13.466 -23.477 11.670 1.00 81.75 192 ILE A C 1
ATOM 1501 O O . ILE A 1 192 ? -12.929 -22.650 10.940 1.00 81.75 192 ILE A O 1
ATOM 1505 N N . LEU A 1 193 ? -14.601 -24.095 11.325 1.00 83.19 193 LEU A N 1
ATOM 1506 C CA . LEU A 1 193 ? -15.283 -23.840 10.048 1.00 83.19 193 LEU A CA 1
ATOM 1507 C C . LEU A 1 193 ? -15.668 -22.361 9.898 1.00 83.19 193 LEU A C 1
ATOM 1509 O O . LEU A 1 193 ? -15.414 -21.749 8.861 1.00 83.19 193 LEU A O 1
ATOM 1513 N N . LEU A 1 194 ? -16.197 -21.748 10.960 1.00 82.81 194 LEU A N 1
ATOM 1514 C CA . LEU A 1 194 ? -16.581 -20.333 10.943 1.00 82.81 194 LEU A CA 1
ATOM 1515 C C . LEU A 1 194 ? -15.391 -19.376 10.756 1.00 82.81 194 LEU A C 1
ATOM 1517 O O . LEU A 1 194 ? -15.578 -18.266 10.255 1.00 82.81 194 LEU A O 1
ATOM 1521 N N . CYS A 1 195 ? -14.159 -19.786 11.092 1.00 84.44 195 CYS A N 1
ATOM 1522 C CA . CYS A 1 195 ? -12.961 -18.992 10.798 1.00 84.44 195 CYS A CA 1
ATOM 1523 C C . CYS A 1 195 ? -12.7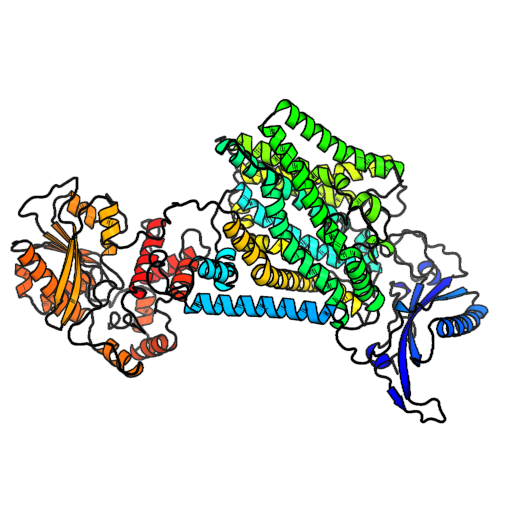76 -18.759 9.290 1.00 84.44 195 CYS A C 1
ATOM 1525 O O . CYS A 1 195 ? -12.303 -17.692 8.899 1.00 84.44 195 CYS A O 1
ATOM 1527 N N . PHE A 1 196 ? -13.173 -19.723 8.457 1.00 89.00 196 PHE A N 1
ATOM 1528 C CA . PHE A 1 196 ? -13.022 -19.680 7.001 1.00 89.00 196 PHE A CA 1
ATOM 1529 C C . PHE A 1 196 ? -14.271 -19.163 6.265 1.00 89.00 196 PHE A C 1
ATOM 1531 O O . PHE A 1 196 ? -14.262 -19.089 5.039 1.00 89.00 196 PHE A O 1
ATOM 1538 N N . SER A 1 197 ? -15.336 -18.768 6.977 1.00 90.50 197 SER A N 1
ATOM 1539 C CA . SER A 1 197 ? -16.528 -18.183 6.344 1.00 90.50 197 SER A CA 1
ATOM 1540 C C . SER A 1 197 ? -16.255 -16.767 5.823 1.00 90.50 197 SER A C 1
ATOM 1542 O O . SER A 1 197 ? -15.932 -15.845 6.584 1.00 90.50 197 SER A O 1
ATOM 1544 N N . ALA A 1 198 ? -16.476 -16.565 4.523 1.00 89.94 198 ALA A N 1
ATOM 1545 C CA . ALA A 1 198 ? -16.396 -15.259 3.883 1.00 89.94 198 ALA A CA 1
ATOM 1546 C C . ALA A 1 198 ? -17.473 -14.300 4.412 1.00 89.94 198 ALA A C 1
ATOM 1548 O O . ALA A 1 198 ? -17.171 -13.131 4.645 1.00 89.94 198 ALA A O 1
ATOM 1549 N N . ARG A 1 199 ? -18.700 -14.780 4.685 1.00 86.75 199 ARG A N 1
ATOM 1550 C CA . ARG A 1 199 ? -19.799 -13.962 5.246 1.00 86.75 199 ARG A CA 1
ATOM 1551 C C . ARG A 1 199 ? -19.394 -13.373 6.597 1.00 86.75 199 ARG A C 1
ATOM 1553 O O . ARG A 1 199 ? -19.528 -12.166 6.807 1.00 86.75 199 ARG A O 1
ATOM 1560 N N . GLN A 1 200 ? -18.832 -14.185 7.495 1.00 82.19 200 GLN A N 1
ATOM 1561 C CA . GLN A 1 200 ? -18.383 -13.695 8.803 1.00 82.19 200 GLN A CA 1
ATOM 1562 C C . GLN A 1 200 ? -17.181 -12.759 8.701 1.00 82.19 200 GLN A C 1
ATOM 1564 O O . GLN A 1 200 ? -17.141 -11.728 9.377 1.00 82.19 200 GLN A O 1
ATOM 1569 N N . ASN A 1 201 ? -16.194 -13.105 7.875 1.00 86.31 201 ASN A N 1
ATOM 1570 C CA . ASN A 1 201 ? -14.990 -12.294 7.717 1.00 86.31 201 ASN A CA 1
ATOM 1571 C C . ASN A 1 201 ? -15.295 -10.949 7.040 1.00 86.31 201 ASN A C 1
ATOM 1573 O O . ASN A 1 201 ? -14.765 -9.924 7.471 1.00 86.31 201 ASN A O 1
ATOM 1577 N N . MET A 1 202 ? -16.235 -10.918 6.092 1.00 87.38 202 MET A N 1
ATOM 1578 C CA . MET A 1 202 ? -16.755 -9.689 5.492 1.00 87.38 202 MET A CA 1
ATOM 1579 C C . MET A 1 202 ? -17.519 -8.840 6.514 1.00 87.38 202 MET A C 1
ATOM 1581 O O . MET A 1 202 ? -17.241 -7.650 6.655 1.00 87.38 202 MET A O 1
ATOM 1585 N N . ARG A 1 203 ? -18.417 -9.442 7.309 1.00 83.44 203 ARG A N 1
ATOM 1586 C CA . ARG A 1 203 ? -19.104 -8.733 8.405 1.00 83.44 203 ARG A CA 1
ATOM 1587 C C . ARG A 1 203 ? -18.104 -8.130 9.396 1.00 83.44 203 ARG A C 1
ATOM 1589 O O . ARG A 1 203 ? -18.270 -6.985 9.795 1.00 83.44 203 ARG A O 1
ATOM 1596 N N . LYS A 1 204 ? -17.032 -8.847 9.757 1.00 78.19 204 LYS A N 1
ATOM 1597 C CA . LYS A 1 204 ? -15.955 -8.328 10.626 1.00 78.19 204 LYS A CA 1
ATOM 1598 C C . LYS A 1 204 ? -15.164 -7.190 9.974 1.00 78.19 204 LYS A C 1
ATOM 1600 O O . LYS A 1 204 ? -14.775 -6.259 10.676 1.00 78.19 204 LYS A O 1
ATOM 1605 N N . LEU A 1 205 ? -14.920 -7.251 8.663 1.00 82.19 205 LEU A N 1
ATOM 1606 C CA . LEU A 1 205 ? -14.244 -6.187 7.917 1.00 82.19 205 LEU A CA 1
ATOM 1607 C C . LEU A 1 205 ? -15.077 -4.900 7.903 1.00 82.19 205 LEU A C 1
ATOM 1609 O O . LEU A 1 205 ? -14.527 -3.834 8.182 1.00 82.19 205 LEU A O 1
ATOM 1613 N N . LEU A 1 206 ? -16.377 -5.019 7.621 1.00 81.00 206 LEU A N 1
ATOM 1614 C CA . LEU A 1 206 ? -17.318 -3.901 7.512 1.00 81.00 206 LEU A CA 1
ATOM 1615 C C . LEU A 1 206 ? -17.774 -3.363 8.873 1.00 81.00 206 LEU A C 1
ATOM 1617 O O . LEU A 1 206 ? -18.143 -2.194 8.979 1.00 81.00 206 LEU A O 1
ATOM 1621 N N . ASN A 1 207 ? -17.726 -4.182 9.928 1.00 75.56 207 ASN A N 1
ATOM 1622 C CA . ASN A 1 207 ? -18.049 -3.731 11.273 1.00 75.56 207 ASN A CA 1
ATOM 1623 C C . ASN A 1 207 ? -16.915 -2.841 11.813 1.00 75.56 207 ASN A C 1
ATOM 1625 O O . ASN A 1 207 ? -15.792 -3.285 12.103 1.00 75.56 207 ASN A O 1
ATOM 1629 N N . VAL A 1 208 ? -17.221 -1.551 11.909 1.00 68.69 208 VAL A N 1
ATOM 1630 C CA . VAL A 1 208 ? -16.338 -0.511 12.430 1.00 68.69 208 VAL A CA 1
ATOM 1631 C C . VAL A 1 208 ? -16.856 -0.121 13.805 1.00 68.69 208 VAL A C 1
ATOM 1633 O O . VAL A 1 208 ? -17.871 0.558 13.928 1.00 68.69 208 VAL A O 1
ATOM 1636 N N . SER A 1 209 ? -16.163 -0.576 14.843 1.00 54.72 209 SER A N 1
ATOM 1637 C CA . SER A 1 209 ? -16.373 -0.086 16.203 1.00 54.72 209 SER A CA 1
ATOM 1638 C C . SER A 1 209 ? -15.325 0.990 16.483 1.00 54.72 209 SER A C 1
ATOM 1640 O O . SER A 1 209 ? -14.142 0.700 16.283 1.00 54.72 209 SER A O 1
ATOM 1642 N N . PRO A 1 210 ? -15.715 2.201 16.913 1.00 54.59 210 PRO A N 1
ATOM 1643 C CA . PRO A 1 210 ? -14.750 3.200 17.355 1.00 54.59 210 PRO A CA 1
ATOM 1644 C C . PRO A 1 210 ? -14.019 2.657 18.587 1.00 54.59 210 PRO A C 1
ATOM 1646 O O . PRO A 1 210 ? -14.656 2.216 19.545 1.00 54.59 210 PRO A O 1
ATOM 1649 N N . VAL A 1 211 ? -12.684 2.618 18.540 1.00 51.75 211 VAL A N 1
ATOM 1650 C CA . VAL A 1 211 ? -11.869 2.078 19.640 1.00 51.75 211 VAL A CA 1
ATOM 1651 C C . VAL A 1 211 ? -11.228 3.214 20.422 1.00 51.75 211 VAL A C 1
ATOM 1653 O O . VAL A 1 211 ? -11.266 3.185 21.650 1.00 51.75 211 VAL A O 1
ATOM 1656 N N . GLN A 1 212 ? -10.624 4.193 19.737 1.00 60.47 212 GLN A N 1
ATOM 1657 C CA . GLN A 1 212 ? -9.888 5.304 20.348 1.00 60.47 212 GLN A CA 1
ATOM 1658 C C . GLN A 1 212 ? -9.517 6.374 19.299 1.00 60.47 212 GLN A C 1
ATOM 1660 O O . GLN A 1 212 ? -8.885 6.023 18.303 1.00 60.47 212 GLN A O 1
ATOM 1665 N N . PRO A 1 213 ? -9.734 7.680 19.562 1.00 58.44 213 PRO A N 1
ATOM 1666 C CA . PRO A 1 213 ? -9.457 8.779 18.624 1.00 58.44 213 PRO A CA 1
ATOM 1667 C C . PRO A 1 213 ? -8.092 8.739 17.918 1.00 58.44 213 PRO A C 1
ATOM 1669 O O . PRO A 1 213 ? -8.022 8.889 16.702 1.00 58.44 213 PRO A O 1
ATOM 1672 N N . ALA A 1 214 ? -7.007 8.483 18.658 1.00 55.72 214 ALA A N 1
ATOM 1673 C CA . ALA A 1 214 ? -5.643 8.460 18.116 1.00 55.72 214 ALA A CA 1
ATOM 1674 C C . ALA A 1 214 ? -5.374 7.259 17.191 1.00 55.72 214 ALA A C 1
ATOM 1676 O O . ALA A 1 214 ? -4.652 7.370 16.199 1.00 55.72 214 ALA A O 1
ATOM 1677 N N . ILE A 1 215 ? -5.954 6.100 17.515 1.00 67.62 215 ILE A N 1
ATOM 1678 C CA . ILE A 1 215 ? -5.8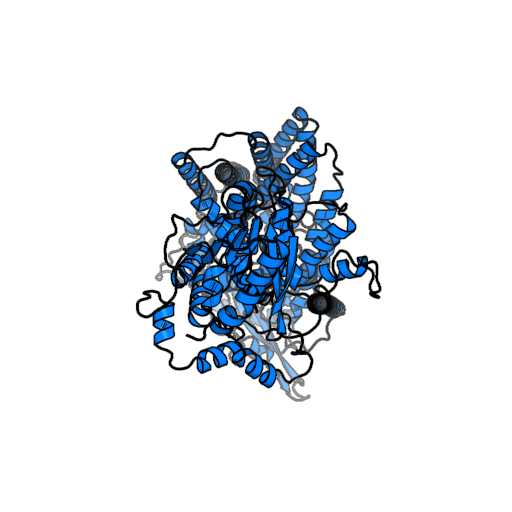34 4.880 16.709 1.00 67.62 215 ILE A CA 1
ATOM 1679 C C . ILE A 1 215 ? -6.751 4.993 15.491 1.00 67.62 215 ILE A C 1
ATOM 1681 O O . ILE A 1 215 ? -6.338 4.662 14.381 1.00 67.62 215 ILE A O 1
ATOM 1685 N N . ASP A 1 216 ? -7.948 5.542 15.669 1.00 71.81 216 ASP A N 1
ATOM 1686 C CA . ASP A 1 216 ? -8.946 5.677 14.614 1.00 71.81 216 ASP A CA 1
ATOM 1687 C C . ASP A 1 216 ? -8.521 6.728 13.567 1.00 71.81 216 ASP A C 1
ATOM 1689 O O . ASP A 1 216 ? -8.687 6.517 12.365 1.00 71.81 216 ASP A O 1
ATOM 1693 N N . ALA A 1 217 ? -7.847 7.807 13.989 1.00 70.44 217 ALA A N 1
ATOM 1694 C CA . ALA A 1 217 ? -7.268 8.816 13.095 1.00 70.44 217 ALA A CA 1
ATOM 1695 C C . ALA A 1 217 ? -6.133 8.280 12.201 1.00 70.44 217 ALA A C 1
ATOM 1697 O O . ALA A 1 217 ? -5.790 8.898 11.194 1.00 70.44 217 ALA A O 1
ATOM 1698 N N . SER A 1 218 ? -5.546 7.126 12.536 1.00 82.50 218 SER A N 1
ATOM 1699 C CA . SER A 1 218 ? -4.465 6.521 11.750 1.00 82.50 218 SER A CA 1
ATOM 1700 C C . SER A 1 218 ? -4.940 5.858 10.449 1.00 82.50 218 SER A C 1
ATOM 1702 O O . SER A 1 218 ? -4.121 5.576 9.571 1.00 82.50 218 SER A O 1
ATOM 1704 N N . HIS A 1 219 ? -6.247 5.612 10.308 1.00 88.31 219 HIS A N 1
ATOM 1705 C CA . HIS A 1 219 ? -6.823 4.915 9.158 1.00 88.31 219 HIS A CA 1
ATOM 1706 C C . HIS A 1 219 ? -6.739 5.738 7.865 1.00 88.31 219 HIS A C 1
ATOM 1708 O O . HIS A 1 219 ? -6.251 5.231 6.853 1.00 88.31 219 HIS A O 1
ATOM 1714 N N . GLY A 1 220 ? -7.132 7.013 7.903 1.00 88.75 220 GLY A N 1
ATOM 1715 C CA . GLY A 1 220 ? -7.078 7.922 6.756 1.00 88.75 220 GLY A CA 1
ATOM 1716 C C . GLY A 1 220 ? -5.679 8.057 6.144 1.00 88.75 220 GLY A C 1
ATOM 1717 O O . GLY A 1 220 ? -5.516 7.726 4.970 1.00 88.75 220 GLY A O 1
ATOM 1718 N N . PRO A 1 221 ? -4.643 8.449 6.913 1.00 89.25 221 PRO A N 1
ATOM 1719 C CA . PRO A 1 221 ? -3.277 8.561 6.401 1.00 89.25 221 PRO A CA 1
ATOM 1720 C C . PRO A 1 221 ? -2.733 7.254 5.818 1.00 89.25 221 PRO A C 1
ATOM 1722 O O . PRO A 1 221 ? -2.097 7.285 4.771 1.00 89.25 221 PRO A O 1
ATOM 1725 N N . ARG A 1 222 ? -3.019 6.092 6.430 1.00 91.06 222 ARG A N 1
ATOM 1726 C CA . ARG A 1 222 ? -2.614 4.795 5.853 1.00 91.06 222 ARG A CA 1
ATOM 1727 C C . ARG A 1 222 ? -3.222 4.557 4.480 1.00 91.06 222 ARG A C 1
ATOM 1729 O O . ARG A 1 222 ? -2.542 4.030 3.607 1.00 91.06 222 ARG A O 1
ATOM 1736 N N . PHE A 1 223 ? -4.498 4.893 4.308 1.00 93.62 223 PHE A N 1
ATOM 1737 C CA . PHE A 1 223 ? -5.159 4.759 3.019 1.00 93.62 223 PHE A CA 1
ATOM 1738 C C . PHE A 1 223 ? -4.558 5.730 1.996 1.00 93.62 223 PHE A C 1
ATOM 1740 O O . PHE A 1 223 ? -4.096 5.286 0.952 1.00 93.62 223 PHE A O 1
ATOM 1747 N N . LEU A 1 224 ? -4.467 7.022 2.330 1.00 92.25 224 LEU A N 1
ATOM 1748 C CA . LEU A 1 224 ? -3.942 8.056 1.431 1.00 92.25 224 LEU A CA 1
ATOM 1749 C C . LEU A 1 224 ? -2.498 7.782 0.995 1.00 92.25 224 LEU A C 1
ATOM 1751 O O . LEU A 1 224 ? -2.200 7.805 -0.196 1.00 92.25 224 LEU A O 1
ATOM 1755 N N . PHE A 1 225 ? -1.603 7.468 1.935 1.00 93.62 225 PHE A N 1
ATOM 1756 C CA . PHE A 1 225 ? -0.212 7.155 1.609 1.00 93.62 225 PHE A CA 1
ATOM 1757 C C . PHE A 1 225 ? -0.076 5.882 0.770 1.00 93.62 225 PHE A C 1
ATOM 1759 O O . PHE A 1 225 ? 0.819 5.816 -0.067 1.00 93.62 225 PHE A O 1
ATOM 1766 N N . MET A 1 226 ? -0.976 4.904 0.921 1.00 95.06 226 MET A N 1
ATOM 1767 C CA . MET A 1 226 ? -0.981 3.726 0.049 1.00 95.06 226 MET A CA 1
ATOM 1768 C C . MET A 1 226 ? -1.308 4.093 -1.404 1.00 95.06 226 MET A C 1
ATOM 1770 O O . MET A 1 226 ? -0.661 3.579 -2.311 1.00 95.06 226 MET A O 1
ATOM 1774 N N . LEU A 1 227 ? -2.247 5.019 -1.639 1.00 94.00 227 LEU A N 1
ATOM 1775 C CA . LEU A 1 227 ? -2.554 5.499 -2.994 1.00 94.00 227 LEU A CA 1
ATOM 1776 C C . LEU A 1 227 ? -1.324 6.146 -3.646 1.00 94.00 227 LEU A C 1
ATOM 1778 O O . LEU A 1 227 ? -0.998 5.842 -4.792 1.00 94.00 227 LEU A O 1
ATOM 1782 N N . PHE A 1 228 ? -0.602 6.984 -2.896 1.00 92.69 228 PHE A N 1
ATOM 1783 C CA . PHE A 1 228 ? 0.629 7.607 -3.385 1.00 92.69 228 PHE A CA 1
ATOM 1784 C C . PHE A 1 228 ? 1.758 6.602 -3.632 1.00 92.69 228 PHE A C 1
ATOM 1786 O O . PHE A 1 228 ? 2.500 6.777 -4.592 1.00 92.69 228 PHE A O 1
ATOM 1793 N N . ILE A 1 229 ? 1.884 5.545 -2.819 1.00 93.38 229 ILE A N 1
ATOM 1794 C CA . ILE A 1 229 ? 2.864 4.473 -3.063 1.00 93.38 229 ILE A CA 1
ATOM 1795 C C . ILE A 1 229 ? 2.563 3.763 -4.386 1.00 93.38 229 ILE A C 1
ATOM 1797 O O . ILE A 1 229 ? 3.463 3.618 -5.210 1.00 93.38 229 ILE A O 1
ATOM 1801 N N . ILE A 1 230 ? 1.305 3.367 -4.615 1.00 94.31 230 ILE A N 1
ATOM 1802 C CA . ILE A 1 230 ? 0.902 2.678 -5.852 1.00 94.31 230 ILE A CA 1
ATOM 1803 C C . ILE A 1 230 ? 1.169 3.573 -7.071 1.00 94.31 230 ILE A C 1
ATOM 1805 O O . ILE A 1 230 ? 1.769 3.122 -8.048 1.00 94.31 230 ILE A O 1
ATOM 1809 N N . MET A 1 231 ? 0.800 4.855 -6.988 1.00 91.06 231 MET A N 1
ATOM 1810 C CA . MET A 1 231 ? 1.042 5.838 -8.049 1.00 91.06 231 MET A CA 1
ATOM 1811 C C . MET A 1 231 ? 2.538 6.106 -8.280 1.00 91.06 231 MET A C 1
ATOM 1813 O O . MET A 1 231 ? 2.976 6.204 -9.423 1.00 91.06 231 MET A O 1
ATOM 1817 N N . GLY A 1 232 ? 3.336 6.186 -7.213 1.00 88.69 232 GLY A N 1
ATOM 1818 C CA . GLY A 1 232 ? 4.786 6.361 -7.294 1.00 88.69 232 GLY A CA 1
ATOM 1819 C C . GLY A 1 232 ? 5.476 5.175 -7.968 1.00 88.69 232 GLY A C 1
ATOM 1820 O O . GLY A 1 232 ? 6.280 5.372 -8.873 1.00 88.69 232 GLY A O 1
ATOM 1821 N N . HIS A 1 233 ? 5.108 3.941 -7.607 1.00 90.81 233 HIS A N 1
ATOM 1822 C CA . HIS A 1 233 ? 5.617 2.750 -8.291 1.00 90.81 233 HIS A CA 1
ATOM 1823 C C . HIS A 1 233 ? 5.131 2.664 -9.740 1.00 90.81 233 HIS A C 1
ATOM 1825 O O . HIS A 1 233 ? 5.901 2.237 -10.598 1.00 90.81 233 HIS A O 1
ATOM 1831 N N . ARG A 1 234 ? 3.917 3.144 -10.059 1.00 89.75 234 ARG A N 1
ATOM 1832 C CA . ARG A 1 234 ? 3.478 3.285 -11.456 1.00 89.75 234 ARG A CA 1
ATOM 1833 C C . ARG A 1 234 ? 4.381 4.249 -12.229 1.00 89.75 234 ARG A C 1
ATOM 1835 O O . ARG A 1 234 ? 4.753 3.943 -13.350 1.00 89.75 234 ARG A O 1
ATOM 1842 N N . LEU A 1 235 ? 4.788 5.374 -11.639 1.00 84.00 235 LEU A N 1
ATOM 1843 C CA . LEU A 1 235 ? 5.734 6.296 -12.280 1.00 84.00 235 LEU A CA 1
ATOM 1844 C C . LEU A 1 235 ? 7.098 5.639 -12.523 1.00 84.00 235 LEU A C 1
ATOM 1846 O O . LEU A 1 235 ? 7.609 5.710 -13.635 1.00 84.00 235 LEU A O 1
ATOM 1850 N N . THR A 1 236 ? 7.657 4.956 -11.521 1.00 82.62 236 THR A N 1
ATOM 1851 C CA . THR A 1 236 ? 8.936 4.239 -11.670 1.00 82.62 236 THR A CA 1
ATOM 1852 C C . THR A 1 236 ? 8.852 3.155 -12.744 1.00 82.62 236 THR A C 1
ATOM 1854 O O . THR A 1 236 ? 9.743 3.033 -13.577 1.00 82.62 236 THR A O 1
ATOM 1857 N N . THR A 1 237 ? 7.757 2.394 -12.760 1.00 82.69 237 THR A N 1
ATOM 1858 C CA . THR A 1 237 ? 7.537 1.329 -13.744 1.00 82.69 237 THR A CA 1
ATOM 1859 C C . THR A 1 237 ? 7.271 1.867 -15.150 1.00 82.69 237 THR A C 1
ATOM 1861 O O . THR A 1 237 ? 7.638 1.211 -16.119 1.00 82.69 237 THR A O 1
ATOM 1864 N N . PHE A 1 238 ? 6.681 3.053 -15.294 1.00 81.94 238 PHE A N 1
ATOM 1865 C CA . PHE A 1 238 ? 6.473 3.685 -16.598 1.00 81.94 238 PHE A CA 1
ATOM 1866 C C . PHE A 1 238 ? 7.775 4.279 -17.156 1.00 81.94 238 PHE A C 1
ATOM 1868 O O . PHE A 1 238 ? 8.072 4.062 -18.326 1.00 81.94 238 PHE A O 1
ATOM 1875 N N . GLY A 1 239 ? 8.563 4.966 -16.317 1.00 74.06 239 GLY A N 1
ATOM 1876 C CA . GLY A 1 239 ? 9.836 5.601 -16.697 1.00 74.06 239 GLY A CA 1
ATOM 1877 C C . GLY A 1 239 ? 10.936 4.621 -17.120 1.00 74.06 239 GLY A C 1
ATOM 1878 O O . GLY A 1 239 ? 11.758 4.919 -17.977 1.00 74.06 239 GLY A O 1
ATOM 1879 N N . GLY A 1 240 ? 10.930 3.399 -16.575 1.00 74.75 240 GLY A N 1
ATOM 1880 C CA . GLY A 1 240 ? 11.889 2.351 -16.952 1.00 74.75 240 GLY A CA 1
ATOM 1881 C C . GLY A 1 240 ? 11.612 1.645 -18.284 1.00 74.75 240 GLY A C 1
ATOM 1882 O O . GLY A 1 240 ? 12.323 0.697 -18.613 1.00 74.75 240 GLY A O 1
ATOM 1883 N N . HIS A 1 241 ? 10.569 2.038 -19.023 1.00 78.56 241 HIS A N 1
ATOM 1884 C CA . HIS A 1 241 ? 10.013 1.275 -20.147 1.00 78.56 241 HIS A CA 1
ATOM 1885 C C . HIS A 1 241 ? 9.771 2.146 -21.390 1.00 78.56 241 HIS A C 1
ATOM 1887 O O . HIS A 1 241 ? 9.906 3.364 -21.323 1.00 78.56 241 HIS A O 1
ATOM 1893 N N . PRO A 1 242 ? 9.462 1.548 -22.559 1.00 86.38 242 PRO A N 1
ATOM 1894 C CA . PRO A 1 242 ? 9.342 2.279 -23.820 1.00 86.38 242 PRO A CA 1
ATOM 1895 C C . PRO A 1 242 ? 8.363 3.464 -23.791 1.00 86.38 242 PRO A C 1
ATOM 1897 O O . PRO A 1 242 ? 7.140 3.286 -23.808 1.00 86.38 242 PRO A O 1
ATOM 1900 N N . ILE A 1 243 ? 8.914 4.679 -23.838 1.00 88.75 243 ILE A N 1
ATOM 1901 C CA . ILE A 1 243 ? 8.177 5.944 -23.922 1.00 88.75 243 ILE A CA 1
ATOM 1902 C C . ILE A 1 243 ? 8.437 6.603 -25.280 1.00 88.75 243 ILE A C 1
ATOM 1904 O O . ILE A 1 243 ? 9.557 6.616 -25.786 1.00 88.75 243 ILE A O 1
ATOM 1908 N N . PHE A 1 244 ? 7.386 7.169 -25.869 1.00 88.88 244 PHE A N 1
ATOM 1909 C CA . PHE A 1 244 ? 7.450 7.852 -27.160 1.00 88.88 244 PHE A CA 1
ATOM 1910 C C . PHE A 1 244 ? 7.971 9.299 -27.048 1.00 88.88 244 PHE A C 1
ATOM 1912 O O . PHE A 1 244 ? 8.667 9.781 -27.936 1.00 88.88 244 PHE A O 1
ATOM 1919 N N . ASN A 1 245 ? 7.639 9.995 -25.958 1.00 89.25 245 ASN A N 1
ATOM 1920 C CA . ASN A 1 245 ? 7.964 11.400 -25.678 1.00 89.25 245 ASN A CA 1
ATOM 1921 C C . ASN A 1 245 ? 8.819 11.547 -24.405 1.00 89.25 245 ASN A C 1
ATOM 1923 O O . ASN A 1 245 ? 8.389 12.159 -23.425 1.00 89.25 245 ASN A O 1
ATOM 1927 N N . ALA A 1 246 ? 10.031 10.988 -24.408 1.00 87.56 246 ALA A N 1
ATOM 1928 C CA . ALA A 1 246 ? 10.906 10.995 -23.230 1.00 87.56 246 ALA A CA 1
ATOM 1929 C C . ALA A 1 246 ? 11.240 12.414 -22.731 1.00 87.56 246 ALA A C 1
ATOM 1931 O O . ALA A 1 246 ? 11.436 12.616 -21.542 1.00 87.56 246 ALA A O 1
ATOM 1932 N N . GLU A 1 247 ? 11.213 13.427 -23.600 1.00 87.38 247 GLU A N 1
ATOM 1933 C CA . GLU A 1 247 ? 11.388 14.838 -23.207 1.00 87.38 247 GLU A CA 1
ATOM 1934 C C . GLU A 1 247 ? 10.424 15.294 -22.106 1.00 87.38 247 GLU A C 1
ATOM 1936 O O . GLU A 1 247 ? 10.781 16.113 -21.263 1.00 87.38 247 GLU A O 1
ATOM 1941 N N . THR A 1 248 ? 9.201 14.756 -22.084 1.00 87.50 248 THR A N 1
ATOM 1942 C CA . THR A 1 248 ? 8.241 15.045 -21.011 1.00 87.50 248 THR A CA 1
ATOM 1943 C C . THR A 1 248 ? 8.716 14.472 -19.677 1.00 87.50 248 THR A C 1
ATOM 1945 O O . THR A 1 248 ? 8.547 15.109 -18.643 1.00 87.50 248 THR A O 1
ATOM 1948 N N . GLU A 1 249 ? 9.342 13.296 -19.687 1.00 85.44 249 GLU A N 1
ATOM 1949 C CA . GLU A 1 249 ? 9.953 12.700 -18.498 1.00 85.44 249 GLU A CA 1
ATOM 1950 C C . GLU A 1 249 ? 11.148 13.524 -18.003 1.00 85.44 249 GLU A C 1
ATOM 1952 O O . GLU A 1 249 ? 11.243 13.847 -16.819 1.00 85.44 249 GLU A O 1
ATOM 1957 N N . GLU A 1 250 ? 12.013 13.942 -18.926 1.00 87.19 250 GLU A N 1
ATOM 1958 C CA . GLU A 1 250 ? 13.176 14.785 -18.638 1.00 87.19 250 GLU A CA 1
ATOM 1959 C C . GLU A 1 250 ? 12.759 16.136 -18.038 1.00 87.19 250 GLU A C 1
ATOM 1961 O O . GLU A 1 250 ? 13.371 16.608 -17.077 1.00 87.19 250 GLU A O 1
ATOM 1966 N N . ALA A 1 251 ? 11.686 16.738 -18.565 1.00 87.31 251 ALA A N 1
ATOM 1967 C CA . ALA A 1 251 ? 11.083 17.953 -18.023 1.00 87.31 251 ALA A CA 1
ATOM 1968 C C . ALA A 1 251 ? 10.506 17.731 -16.624 1.00 87.31 251 ALA A C 1
ATOM 1970 O O . ALA A 1 251 ? 10.745 18.543 -15.730 1.00 87.31 251 ALA A O 1
ATOM 1971 N N . MET A 1 252 ? 9.831 16.600 -16.393 1.00 85.06 252 MET A N 1
ATOM 1972 C CA . MET A 1 252 ? 9.279 16.288 -15.078 1.00 85.06 252 MET A CA 1
ATOM 1973 C C . MET A 1 252 ? 10.356 16.278 -13.993 1.00 85.06 252 MET A C 1
ATOM 1975 O O . MET A 1 252 ? 10.110 16.825 -12.924 1.00 85.06 252 MET A O 1
ATOM 1979 N N . PHE A 1 253 ? 11.559 15.745 -14.226 1.00 82.81 253 PHE A N 1
ATOM 1980 C CA . PHE A 1 253 ? 12.621 15.764 -13.203 1.00 82.81 253 PHE A CA 1
ATOM 1981 C C . PHE A 1 253 ? 13.130 17.168 -12.844 1.00 82.81 253 PHE A C 1
ATOM 1983 O O . PHE A 1 253 ? 13.803 17.326 -11.823 1.00 82.81 253 PHE A O 1
ATOM 1990 N N . ARG A 1 254 ? 12.800 18.180 -13.651 1.00 85.56 254 ARG A N 1
ATOM 1991 C CA . ARG A 1 254 ? 13.197 19.582 -13.460 1.00 85.56 254 ARG A CA 1
ATOM 1992 C C . ARG A 1 254 ? 12.082 20.460 -12.901 1.00 85.56 254 ARG A C 1
ATOM 1994 O O . ARG A 1 254 ? 12.324 21.624 -12.599 1.00 85.56 254 ARG A O 1
ATOM 2001 N N . ASP A 1 255 ? 10.903 19.892 -12.695 1.00 87.62 255 ASP A N 1
ATOM 2002 C CA . ASP A 1 255 ? 9.773 20.580 -12.093 1.00 87.62 255 ASP A CA 1
ATOM 2003 C C . ASP A 1 255 ? 9.713 20.322 -10.584 1.00 87.62 255 ASP A C 1
ATOM 2005 O O . ASP A 1 255 ? 9.801 19.195 -10.105 1.00 87.62 255 ASP A O 1
ATOM 2009 N N . VAL A 1 256 ? 9.508 21.376 -9.792 1.00 89.31 256 VAL A N 1
ATOM 2010 C CA . VAL A 1 256 ? 9.413 21.245 -8.327 1.00 89.31 256 VAL A CA 1
ATOM 2011 C C . VAL A 1 256 ? 8.241 20.343 -7.895 1.00 89.31 256 VAL A C 1
ATOM 2013 O O . VAL A 1 256 ? 8.455 19.477 -7.042 1.00 89.31 256 VAL A O 1
ATOM 2016 N N . PRO A 1 257 ? 7.014 20.468 -8.450 1.00 87.06 257 PRO A N 1
ATOM 2017 C CA . PRO A 1 257 ? 5.874 19.664 -7.998 1.00 87.06 257 PRO A CA 1
ATOM 2018 C C . PRO A 1 257 ? 6.040 18.149 -8.185 1.00 87.06 257 PRO A C 1
ATOM 2020 O O . PRO A 1 257 ? 5.463 17.370 -7.425 1.00 87.06 257 PRO A O 1
ATOM 2023 N N . THR A 1 258 ? 6.841 17.702 -9.155 1.00 83.94 258 THR A N 1
ATOM 2024 C CA . THR A 1 258 ? 7.045 16.269 -9.433 1.00 83.94 258 THR A CA 1
ATOM 2025 C C . THR A 1 258 ? 7.887 15.582 -8.358 1.00 83.94 258 THR A C 1
ATOM 2027 O O . THR A 1 258 ? 7.825 14.357 -8.218 1.00 83.94 258 THR A O 1
ATOM 2030 N N . MET A 1 259 ? 8.598 16.351 -7.519 1.00 88.88 259 MET A N 1
ATOM 2031 C CA . MET A 1 259 ? 9.343 15.830 -6.368 1.00 88.88 259 MET A CA 1
ATOM 2032 C C . MET A 1 259 ? 8.450 15.088 -5.374 1.00 88.88 259 MET A C 1
ATOM 2034 O O . MET A 1 259 ? 8.942 14.216 -4.661 1.00 88.88 259 MET A O 1
ATOM 2038 N N . ILE A 1 260 ? 7.138 15.361 -5.366 1.00 85.56 260 ILE A N 1
ATOM 2039 C CA . ILE A 1 260 ? 6.153 14.588 -4.593 1.00 85.56 260 ILE A CA 1
ATOM 2040 C C . ILE A 1 260 ? 6.235 13.092 -4.925 1.00 85.56 260 ILE A C 1
ATOM 2042 O O . ILE A 1 260 ? 6.126 12.254 -4.031 1.00 85.56 260 ILE A O 1
ATOM 2046 N N . LEU A 1 261 ? 6.469 12.762 -6.197 1.00 79.50 261 LEU A N 1
ATOM 2047 C CA . LEU A 1 261 ? 6.610 11.388 -6.668 1.00 79.50 261 LEU A CA 1
ATOM 2048 C C . LEU A 1 261 ? 8.077 10.959 -6.737 1.00 79.50 261 LEU A C 1
ATOM 2050 O O . LEU A 1 261 ? 8.405 9.875 -6.260 1.00 79.50 261 LEU A O 1
ATOM 2054 N N . ALA A 1 262 ? 8.977 11.816 -7.233 1.00 80.69 262 ALA A N 1
ATOM 2055 C CA . ALA A 1 262 ? 10.396 11.473 -7.375 1.00 80.69 262 ALA A CA 1
ATOM 2056 C C . ALA A 1 262 ? 11.104 11.243 -6.023 1.00 80.69 262 ALA A C 1
ATOM 2058 O O . ALA A 1 262 ? 11.931 10.342 -5.902 1.00 80.69 262 ALA A O 1
ATOM 2059 N N . ASN A 1 263 ? 10.736 11.996 -4.979 1.00 86.75 263 ASN A N 1
ATOM 2060 C CA . ASN A 1 263 ? 11.180 11.788 -3.596 1.00 86.75 263 ASN A CA 1
ATOM 2061 C C . ASN A 1 263 ? 10.097 11.093 -2.737 1.00 86.75 263 ASN A C 1
ATOM 2063 O O . ASN A 1 263 ? 10.112 11.146 -1.504 1.00 86.75 263 ASN A O 1
ATOM 2067 N N . GLY A 1 264 ? 9.164 10.380 -3.380 1.00 79.62 264 GLY A N 1
ATOM 2068 C CA . GLY A 1 264 ? 8.059 9.667 -2.729 1.00 79.62 264 GLY A CA 1
ATOM 2069 C C . GLY A 1 264 ? 8.502 8.552 -1.771 1.00 79.62 264 GLY A C 1
ATOM 2070 O O . GLY A 1 264 ? 7.695 8.012 -1.020 1.00 79.62 264 GLY A O 1
ATOM 2071 N N . THR A 1 265 ? 9.798 8.229 -1.715 1.00 86.31 265 THR A N 1
ATOM 2072 C CA . THR A 1 265 ? 10.355 7.229 -0.790 1.00 86.31 265 THR A CA 1
ATOM 2073 C C . THR A 1 265 ? 10.185 7.579 0.693 1.00 86.31 265 THR A C 1
ATOM 2075 O O . THR A 1 265 ? 10.209 6.676 1.536 1.00 86.31 265 THR A O 1
ATOM 2078 N N . LEU A 1 266 ? 9.973 8.864 1.004 1.00 91.38 266 LEU A N 1
ATOM 2079 C CA . LEU A 1 266 ? 9.610 9.353 2.335 1.00 91.38 266 LEU A CA 1
ATOM 2080 C C . LEU A 1 266 ? 8.185 8.959 2.743 1.00 91.38 266 LEU A C 1
ATOM 2082 O O . LEU A 1 266 ? 7.916 8.776 3.924 1.00 91.38 266 LEU A O 1
ATOM 2086 N N . ILE A 1 267 ? 7.274 8.748 1.791 1.00 92.00 267 ILE A N 1
ATOM 2087 C CA . ILE A 1 267 ? 5.889 8.344 2.082 1.00 92.00 267 ILE A CA 1
ATOM 2088 C C . ILE A 1 267 ? 5.862 6.984 2.795 1.00 92.00 267 ILE A C 1
ATOM 2090 O O . ILE A 1 267 ? 5.057 6.766 3.701 1.00 92.00 267 ILE A O 1
ATOM 2094 N N . VAL A 1 268 ? 6.800 6.092 2.463 1.00 91.81 268 VAL A N 1
ATOM 2095 C CA . VAL A 1 268 ? 6.985 4.813 3.166 1.00 91.81 268 VAL A CA 1
ATOM 2096 C C . VAL A 1 268 ? 7.419 5.031 4.621 1.00 91.81 268 VAL A C 1
ATOM 2098 O O . VAL A 1 268 ? 6.983 4.298 5.510 1.00 91.81 268 VAL A O 1
ATOM 2101 N N . ASP A 1 269 ? 8.203 6.077 4.904 1.00 93.44 269 ASP A N 1
ATOM 2102 C CA . ASP A 1 269 ? 8.653 6.393 6.264 1.00 93.44 269 ASP A CA 1
ATOM 2103 C C . ASP A 1 269 ? 7.483 6.788 7.184 1.00 93.44 269 ASP A C 1
ATOM 2105 O O . ASP A 1 269 ? 7.533 6.513 8.387 1.00 93.44 269 ASP A O 1
ATOM 2109 N N . ALA A 1 270 ? 6.374 7.306 6.635 1.00 93.50 270 ALA A N 1
ATOM 2110 C CA . ALA A 1 270 ? 5.156 7.518 7.415 1.00 93.50 270 ALA A CA 1
ATOM 2111 C C . ALA A 1 270 ? 4.630 6.206 8.015 1.00 93.50 270 ALA A C 1
ATOM 2113 O O . ALA A 1 270 ? 4.231 6.185 9.182 1.00 93.50 270 ALA A O 1
ATOM 2114 N N . PHE A 1 271 ? 4.661 5.101 7.256 1.00 93.56 271 PHE A N 1
ATOM 2115 C CA . PHE A 1 271 ? 4.228 3.790 7.744 1.00 93.56 271 PHE A CA 1
ATOM 2116 C C . PHE A 1 271 ? 5.127 3.261 8.867 1.00 93.56 271 PHE A C 1
ATOM 2118 O O . PHE A 1 271 ? 4.615 2.636 9.797 1.00 93.56 271 PHE A O 1
ATOM 2125 N N . PHE A 1 272 ? 6.432 3.552 8.841 1.00 95.62 272 PHE A N 1
ATOM 2126 C CA . PHE A 1 272 ? 7.326 3.227 9.957 1.00 95.62 272 PHE A CA 1
ATOM 2127 C C . PHE A 1 272 ? 6.981 4.031 11.216 1.00 95.62 272 PHE A C 1
ATOM 2129 O O . PHE A 1 272 ? 6.862 3.450 12.297 1.00 95.62 272 PHE A O 1
ATOM 2136 N N . THR A 1 273 ? 6.737 5.341 11.098 1.00 95.12 273 THR A N 1
ATOM 2137 C CA . THR A 1 273 ? 6.296 6.167 12.237 1.00 95.12 273 THR A CA 1
ATOM 2138 C C . THR A 1 273 ? 4.958 5.682 12.804 1.00 95.12 273 THR A C 1
ATOM 2140 O O . THR A 1 273 ? 4.827 5.496 14.015 1.00 95.12 273 THR A O 1
ATOM 2143 N N . LEU A 1 274 ? 3.989 5.383 11.936 1.00 91.75 274 LEU A N 1
ATOM 2144 C CA . LEU A 1 274 ? 2.721 4.733 12.284 1.00 91.75 274 LEU A CA 1
ATOM 2145 C C . LEU A 1 274 ? 2.944 3.411 13.043 1.00 91.75 274 LEU A C 1
ATOM 2147 O O . LEU A 1 274 ? 2.314 3.183 14.078 1.00 91.75 274 LEU A O 1
ATOM 2151 N N . GLY A 1 275 ? 3.839 2.551 12.549 1.00 91.56 275 GLY A N 1
ATOM 2152 C CA . GLY A 1 275 ? 4.191 1.270 13.168 1.00 91.56 275 GLY A CA 1
ATOM 2153 C C . GLY A 1 275 ? 4.725 1.430 14.594 1.00 91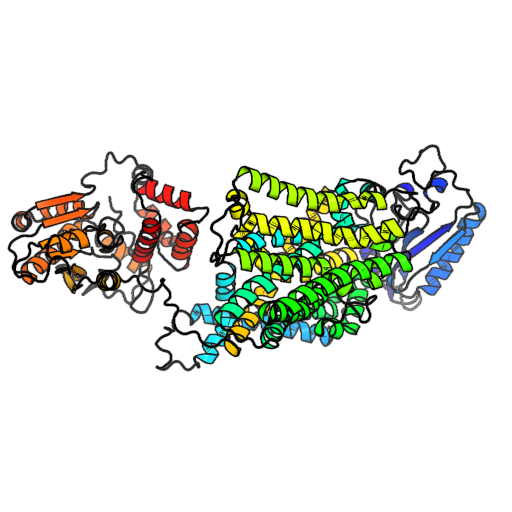.56 275 GLY A C 1
ATOM 2154 O O . GLY A 1 275 ? 4.264 0.739 15.507 1.00 91.56 275 GLY A O 1
ATOM 2155 N N . GLY A 1 276 ? 5.614 2.403 14.813 1.00 93.62 276 GLY A N 1
ATOM 2156 C CA . GLY A 1 276 ? 6.151 2.737 16.135 1.00 93.62 276 GLY A CA 1
ATOM 2157 C C . GLY A 1 276 ? 5.083 3.202 17.134 1.00 93.62 276 GLY A C 1
ATOM 2158 O O . GLY A 1 276 ? 5.064 2.733 18.278 1.00 93.62 276 GLY A O 1
ATOM 2159 N N . VAL A 1 277 ? 4.153 4.066 16.706 1.00 91.06 277 VAL A N 1
ATOM 2160 C CA . VAL A 1 277 ? 3.046 4.559 17.553 1.00 91.06 277 VAL A CA 1
ATOM 2161 C C . VAL A 1 277 ? 2.104 3.417 17.943 1.00 91.06 277 VAL A C 1
ATOM 2163 O O . VAL A 1 277 ? 1.803 3.231 19.125 1.00 91.06 277 VAL A O 1
ATOM 2166 N N . LEU A 1 278 ? 1.665 2.620 16.963 1.00 88.25 278 LEU A N 1
ATOM 2167 C CA . LEU A 1 278 ? 0.726 1.514 17.178 1.00 88.25 278 LEU A CA 1
ATOM 2168 C C . LEU A 1 278 ? 1.300 0.357 17.993 1.00 88.25 278 LEU A C 1
ATOM 2170 O O . LEU A 1 278 ? 0.538 -0.401 18.589 1.00 88.25 278 LEU A O 1
ATOM 2174 N N . LEU A 1 279 ? 2.620 0.180 17.992 1.00 89.12 279 LEU A N 1
ATOM 2175 C CA . LEU A 1 279 ? 3.277 -0.779 18.869 1.00 89.12 279 LEU A CA 1
ATOM 2176 C C . LEU A 1 279 ? 3.335 -0.233 20.298 1.00 89.12 279 LEU A C 1
ATOM 2178 O O . LEU A 1 279 ? 2.881 -0.890 21.232 1.00 89.12 279 LEU A O 1
ATOM 2182 N N . SER A 1 280 ? 3.922 0.951 20.472 1.00 91.31 280 SER A N 1
ATOM 2183 C CA . SER A 1 280 ? 4.313 1.452 21.791 1.00 91.31 280 SER A CA 1
ATOM 2184 C C . SER A 1 280 ? 3.115 1.812 22.671 1.00 91.31 280 SER A C 1
ATOM 2186 O O . SER A 1 280 ? 3.077 1.410 23.835 1.00 91.31 280 SER A O 1
ATOM 2188 N N . TYR A 1 281 ? 2.106 2.501 22.134 1.00 87.88 281 TYR A N 1
ATOM 2189 C CA . TYR A 1 281 ? 0.977 2.983 22.932 1.00 87.88 281 TYR A CA 1
ATOM 2190 C C . TYR A 1 281 ? 0.108 1.848 23.527 1.00 87.88 281 TYR A C 1
ATOM 2192 O O . TYR A 1 281 ? -0.033 1.798 24.756 1.00 87.88 281 TYR A O 1
ATOM 2200 N N . PRO A 1 282 ? -0.422 0.881 22.743 1.00 82.50 282 PRO A N 1
ATOM 2201 C CA . PRO A 1 282 ? -1.208 -0.227 23.293 1.00 82.50 282 PRO A CA 1
ATOM 2202 C C . PRO A 1 282 ? -0.386 -1.153 24.196 1.00 82.50 282 PRO A C 1
ATOM 2204 O O . PRO A 1 282 ? -0.898 -1.650 25.201 1.00 82.50 282 PRO A O 1
ATOM 2207 N N . LEU A 1 283 ? 0.895 -1.364 23.871 1.00 84.69 283 LEU A N 1
ATOM 2208 C CA . LEU A 1 283 ? 1.799 -2.185 24.673 1.00 84.69 283 LEU A CA 1
ATOM 2209 C C . LEU A 1 283 ? 2.008 -1.592 26.069 1.00 84.69 283 LEU A C 1
ATOM 2211 O O . LEU A 1 283 ? 1.887 -2.309 27.060 1.00 84.69 283 LEU A O 1
ATOM 2215 N N . LEU A 1 284 ? 2.258 -0.284 26.170 1.00 87.38 284 LEU A N 1
ATOM 2216 C CA . LEU A 1 284 ? 2.410 0.394 27.459 1.00 87.38 284 LEU A CA 1
ATOM 2217 C C . LEU A 1 284 ? 1.121 0.337 28.292 1.00 87.38 284 LEU A C 1
ATOM 2219 O O . LEU A 1 284 ? 1.186 0.130 29.504 1.00 87.38 284 LEU A O 1
ATOM 2223 N N . ILE A 1 285 ? -0.056 0.445 27.660 1.00 84.75 285 ILE A N 1
ATOM 2224 C CA . ILE A 1 285 ? -1.350 0.244 28.339 1.00 84.75 285 ILE A CA 1
ATOM 2225 C C . ILE A 1 285 ? -1.459 -1.176 28.896 1.00 84.75 285 ILE A C 1
ATOM 2227 O O . ILE A 1 285 ? -1.868 -1.352 30.045 1.00 84.75 285 ILE A O 1
ATOM 2231 N N . HIS A 1 286 ? -1.106 -2.184 28.099 1.00 80.62 286 HIS A N 1
ATOM 2232 C CA . HIS A 1 286 ? -1.166 -3.584 28.507 1.00 80.62 286 HIS A CA 1
ATOM 2233 C C . HIS A 1 286 ? -0.213 -3.880 29.672 1.00 80.62 286 HIS A C 1
ATOM 2235 O O . HIS A 1 286 ? -0.632 -4.443 30.685 1.00 80.62 286 HIS A O 1
ATOM 2241 N N . LEU A 1 287 ? 1.043 -3.442 29.559 1.00 83.50 287 LEU A N 1
ATOM 2242 C CA . LEU A 1 287 ? 2.074 -3.615 30.581 1.00 83.50 287 LEU A CA 1
ATOM 2243 C C . LEU A 1 287 ? 1.682 -2.953 31.905 1.00 83.50 287 LEU A C 1
ATOM 2245 O O . LEU A 1 287 ? 1.789 -3.580 32.956 1.00 83.50 287 LEU A O 1
ATOM 2249 N N . ASN A 1 288 ? 1.137 -1.735 31.856 1.00 84.56 288 ASN A N 1
ATOM 2250 C CA . ASN A 1 288 ? 0.683 -1.024 33.051 1.00 84.56 288 ASN A CA 1
ATOM 2251 C C . ASN A 1 288 ? -0.529 -1.683 33.735 1.00 84.56 288 ASN A C 1
ATOM 2253 O O . ASN A 1 288 ? -0.745 -1.456 34.920 1.00 84.56 288 ASN A O 1
ATOM 2257 N N . LYS A 1 289 ? -1.334 -2.473 33.008 1.00 79.25 289 LYS A N 1
ATOM 2258 C CA . LYS A 1 289 ? -2.509 -3.171 33.561 1.00 79.25 289 LYS A CA 1
ATOM 2259 C C . LYS A 1 289 ? -2.188 -4.566 34.100 1.00 79.25 289 LYS A C 1
ATOM 2261 O O . LYS A 1 289 ? -2.702 -4.939 35.145 1.00 79.25 289 LYS A O 1
ATOM 2266 N N . ILE A 1 290 ? -1.405 -5.359 33.366 1.00 76.06 290 ILE A N 1
ATOM 2267 C CA . ILE A 1 290 ? -1.212 -6.797 33.643 1.00 76.06 290 ILE A CA 1
ATOM 2268 C C . ILE A 1 290 ? 0.129 -7.077 34.338 1.00 76.06 290 ILE A C 1
ATOM 2270 O O . ILE A 1 290 ? 0.284 -8.123 34.968 1.00 76.06 290 ILE A O 1
ATOM 2274 N N . ASN A 1 291 ? 1.090 -6.145 34.261 1.00 75.62 291 ASN A N 1
ATOM 2275 C CA . ASN A 1 291 ? 2.410 -6.210 34.906 1.00 75.62 291 ASN A CA 1
ATOM 2276 C C . ASN A 1 291 ? 3.237 -7.473 34.560 1.00 75.62 291 ASN A C 1
ATOM 2278 O O . ASN A 1 291 ? 4.198 -7.814 35.247 1.00 75.62 291 ASN A O 1
ATOM 2282 N N . LYS A 1 292 ? 2.854 -8.191 33.496 1.00 71.19 292 LYS A N 1
ATOM 2283 C CA . LYS A 1 292 ? 3.512 -9.389 32.958 1.00 71.19 292 LYS A CA 1
ATOM 2284 C C . LYS A 1 292 ? 3.317 -9.425 31.444 1.00 71.19 292 LYS A C 1
ATOM 2286 O O . LYS A 1 292 ? 2.203 -9.216 30.970 1.00 71.19 292 LYS A O 1
ATOM 2291 N N . ILE A 1 293 ? 4.371 -9.737 30.693 1.00 73.75 293 ILE A N 1
ATOM 2292 C CA . ILE A 1 293 ? 4.278 -10.027 29.258 1.00 73.75 293 ILE A CA 1
ATOM 2293 C C . ILE A 1 293 ? 5.256 -11.140 28.882 1.00 73.75 293 ILE A C 1
ATOM 2295 O O . ILE A 1 293 ? 6.369 -11.195 29.400 1.00 73.75 293 ILE A O 1
ATOM 2299 N N . ASN A 1 294 ? 4.847 -12.014 27.964 1.00 78.62 294 ASN A N 1
ATOM 2300 C CA . ASN A 1 294 ? 5.773 -12.870 27.232 1.00 78.62 294 ASN A CA 1
ATOM 2301 C C . ASN A 1 294 ? 6.146 -12.142 25.935 1.00 78.62 294 ASN A C 1
ATOM 2303 O O . ASN A 1 294 ? 5.281 -11.959 25.084 1.00 78.62 294 ASN A O 1
ATOM 2307 N N . LEU A 1 295 ? 7.404 -11.723 25.792 1.00 80.94 295 LEU A N 1
ATOM 2308 C CA . LEU A 1 295 ? 7.873 -10.958 24.629 1.00 80.94 295 LEU A CA 1
ATOM 2309 C C . LEU A 1 295 ? 7.927 -11.795 23.341 1.00 80.94 295 LEU A C 1
ATOM 2311 O O . LEU A 1 295 ? 7.816 -11.235 22.256 1.00 80.94 295 LEU A O 1
ATOM 2315 N N . ALA A 1 296 ? 8.034 -13.123 23.438 1.00 82.81 296 ALA A N 1
ATOM 2316 C CA . ALA A 1 296 ? 8.045 -13.995 22.264 1.00 82.81 296 ALA A CA 1
ATOM 2317 C C . ALA A 1 296 ? 6.657 -14.100 21.616 1.00 82.81 296 ALA A C 1
ATOM 2319 O O . ALA A 1 296 ? 6.533 -14.190 20.396 1.00 82.81 296 ALA A O 1
ATOM 2320 N N . MET A 1 297 ? 5.594 -14.046 22.422 1.00 82.38 297 MET A N 1
ATOM 2321 C CA . MET A 1 297 ? 4.242 -14.315 21.940 1.00 82.38 297 MET A CA 1
ATOM 2322 C C . MET A 1 297 ? 3.725 -13.277 20.918 1.00 82.38 297 MET A C 1
ATOM 2324 O O . MET A 1 297 ? 3.234 -13.688 19.867 1.00 82.38 297 MET A O 1
ATOM 2328 N N . PRO A 1 298 ? 3.877 -11.952 21.130 1.00 81.25 298 PRO A N 1
ATOM 2329 C CA . PRO A 1 298 ? 3.535 -10.950 20.119 1.00 81.25 298 PRO A CA 1
ATOM 2330 C C . PRO A 1 298 ? 4.302 -11.110 18.799 1.00 81.25 298 PRO A C 1
ATOM 2332 O O . PRO A 1 298 ? 3.750 -10.819 17.739 1.00 81.25 298 PRO A O 1
ATOM 2335 N N . ILE A 1 299 ? 5.550 -11.595 18.847 1.00 85.00 299 ILE A N 1
ATOM 2336 C CA . ILE A 1 299 ? 6.373 -11.842 17.652 1.00 85.00 299 ILE A CA 1
ATOM 2337 C C . ILE A 1 299 ? 5.792 -13.009 16.850 1.00 85.00 299 ILE A C 1
ATOM 2339 O O . ILE A 1 299 ? 5.552 -12.863 15.654 1.00 85.00 299 ILE A O 1
ATOM 2343 N N . VAL A 1 300 ? 5.497 -14.132 17.513 1.00 85.62 300 VAL A N 1
ATOM 2344 C CA . VAL A 1 300 ? 4.886 -15.314 16.878 1.00 85.62 300 VAL A CA 1
ATOM 2345 C C . VAL A 1 300 ? 3.526 -14.969 16.273 1.00 85.62 300 VAL A C 1
ATOM 2347 O O . VAL A 1 300 ? 3.257 -15.314 15.125 1.00 85.62 300 VAL A O 1
ATOM 2350 N N . VAL A 1 301 ? 2.692 -14.226 17.005 1.00 80.06 301 VAL A N 1
ATOM 2351 C CA . VAL A 1 301 ? 1.397 -13.744 16.504 1.00 80.06 301 VAL A CA 1
ATOM 2352 C C . VAL A 1 301 ? 1.567 -12.885 15.252 1.00 80.06 301 VAL A C 1
ATOM 2354 O O . VAL A 1 301 ? 0.873 -13.093 14.257 1.00 80.06 301 VAL A O 1
ATOM 2357 N N . ARG A 1 302 ? 2.506 -11.931 15.266 1.00 85.44 302 ARG A N 1
ATOM 2358 C CA . ARG A 1 302 ? 2.757 -11.069 14.104 1.00 85.44 302 ARG A CA 1
ATOM 2359 C C . ARG A 1 302 ? 3.252 -11.876 12.903 1.00 85.44 302 ARG A C 1
ATOM 2361 O O . ARG A 1 302 ? 2.795 -11.616 11.794 1.00 85.44 302 ARG A O 1
ATOM 2368 N N . PHE A 1 303 ? 4.121 -12.860 13.127 1.00 87.25 303 PHE A N 1
ATOM 2369 C CA . PHE A 1 303 ? 4.620 -13.753 12.082 1.00 87.25 303 PHE A CA 1
ATOM 2370 C C . PHE A 1 303 ? 3.483 -14.566 11.444 1.00 87.25 303 PHE A C 1
ATOM 2372 O O . PHE A 1 303 ? 3.275 -14.491 10.239 1.00 87.25 303 PHE A O 1
ATOM 2379 N N . ILE A 1 304 ? 2.665 -15.257 12.246 1.00 84.62 304 ILE A N 1
ATOM 2380 C CA . ILE A 1 304 ? 1.530 -16.058 11.743 1.00 84.62 304 ILE A CA 1
ATOM 2381 C C . ILE A 1 304 ? 0.506 -15.189 10.996 1.00 84.62 304 ILE A C 1
ATOM 2383 O O . ILE A 1 304 ? -0.138 -15.658 10.062 1.00 84.62 304 ILE A O 1
ATOM 2387 N N . ARG A 1 305 ? 0.359 -13.918 11.380 1.00 82.06 305 ARG A N 1
ATOM 2388 C CA . ARG A 1 305 ? -0.566 -12.985 10.730 1.00 82.06 305 ARG A CA 1
ATOM 2389 C C . ARG A 1 305 ? -0.084 -12.486 9.363 1.00 82.06 305 ARG A C 1
ATOM 2391 O O . ARG A 1 305 ? -0.917 -12.319 8.479 1.00 82.06 305 ARG A O 1
ATOM 2398 N N . LEU A 1 306 ? 1.202 -12.162 9.214 1.00 87.88 306 LEU A N 1
ATOM 2399 C CA . LEU A 1 306 ? 1.732 -11.505 8.009 1.00 87.88 306 LEU A CA 1
ATOM 2400 C C . LEU A 1 306 ? 2.240 -12.516 6.971 1.00 87.88 306 LEU A C 1
ATOM 2402 O O . LEU A 1 306 ? 1.952 -12.388 5.782 1.00 87.88 306 LEU A O 1
ATOM 2406 N N . THR A 1 307 ? 2.959 -13.544 7.421 1.00 93.00 307 THR A N 1
ATOM 2407 C CA . THR A 1 307 ? 3.686 -14.474 6.550 1.00 93.00 307 THR A CA 1
ATOM 2408 C C . THR A 1 307 ? 2.802 -15.216 5.535 1.00 93.00 307 THR A C 1
ATOM 2410 O O . THR A 1 307 ? 3.219 -15.314 4.383 1.00 93.00 307 THR A O 1
ATOM 2413 N N . PRO A 1 308 ? 1.589 -15.712 5.863 1.00 92.75 308 PRO A N 1
ATOM 2414 C CA . PRO A 1 308 ? 0.806 -16.509 4.913 1.00 92.75 308 PRO A CA 1
ATOM 2415 C C . PRO A 1 308 ? 0.437 -15.765 3.620 1.00 92.75 308 PRO A C 1
ATOM 2417 O O . PRO A 1 308 ? 0.672 -16.278 2.527 1.00 92.75 308 PRO A O 1
ATOM 2420 N N . SER A 1 309 ? -0.088 -14.538 3.723 1.00 94.44 309 SER A N 1
ATOM 2421 C CA . SER A 1 309 ? -0.440 -13.731 2.544 1.00 94.44 309 SER A CA 1
ATOM 2422 C C . SER A 1 309 ? 0.799 -13.300 1.758 1.00 94.44 309 SER A C 1
ATOM 2424 O O . SER A 1 309 ? 0.761 -13.228 0.532 1.00 94.44 309 SER A O 1
ATOM 2426 N N . TYR A 1 310 ? 1.907 -13.047 2.457 1.00 95.62 310 TYR A N 1
ATOM 2427 C CA . TYR A 1 310 ? 3.182 -12.705 1.836 1.00 95.62 310 TYR A CA 1
ATOM 2428 C C . TYR A 1 310 ? 3.744 -13.866 1.006 1.00 95.62 310 TYR A C 1
ATOM 2430 O O . TYR A 1 310 ? 4.072 -13.677 -0.163 1.00 95.62 310 TYR A O 1
ATOM 2438 N N . LEU A 1 311 ? 3.767 -15.083 1.560 1.00 95.50 311 LEU A N 1
ATOM 2439 C CA . LEU A 1 311 ? 4.215 -16.277 0.841 1.00 95.50 311 LEU A CA 1
ATOM 2440 C C . LEU A 1 311 ? 3.318 -16.627 -0.344 1.00 95.50 311 LEU A C 1
ATOM 2442 O O . LEU A 1 311 ? 3.832 -17.035 -1.381 1.00 95.50 311 LEU A O 1
ATOM 2446 N N . MET A 1 312 ? 1.998 -16.447 -0.221 1.00 95.19 312 MET A N 1
ATOM 2447 C CA . MET A 1 312 ? 1.073 -16.688 -1.333 1.00 95.19 312 MET A CA 1
ATOM 2448 C C . MET A 1 312 ? 1.453 -15.861 -2.570 1.00 95.19 312 MET A C 1
ATOM 2450 O O . MET A 1 312 ? 1.406 -16.366 -3.690 1.00 95.19 312 MET A O 1
ATOM 2454 N N . LEU A 1 313 ? 1.881 -14.611 -2.374 1.00 96.31 313 LEU A N 1
ATOM 2455 C CA . LEU A 1 313 ? 2.324 -13.756 -3.473 1.00 96.31 313 LEU A CA 1
ATOM 2456 C C . LEU A 1 313 ? 3.765 -14.036 -3.916 1.00 96.31 313 LEU A C 1
ATOM 2458 O O . LEU A 1 313 ? 4.026 -14.043 -5.115 1.00 96.31 313 LEU A O 1
ATOM 2462 N N . VAL A 1 314 ? 4.681 -14.367 -3.002 1.00 96.88 314 VAL A N 1
ATOM 2463 C CA . VAL A 1 314 ? 6.031 -14.832 -3.381 1.00 96.88 314 VAL A CA 1
ATOM 2464 C C . VAL A 1 314 ? 5.945 -16.059 -4.295 1.00 96.88 314 VAL A C 1
ATOM 2466 O O . VAL A 1 314 ? 6.595 -16.098 -5.338 1.00 96.88 314 VAL A O 1
ATOM 2469 N N . PHE A 1 315 ? 5.100 -17.039 -3.959 1.00 96.56 315 PHE A N 1
ATOM 2470 C CA . PHE A 1 315 ? 4.909 -18.226 -4.791 1.00 96.56 315 PHE A CA 1
ATOM 2471 C C . PHE A 1 315 ? 4.140 -17.937 -6.080 1.00 96.56 315 PHE A C 1
ATOM 2473 O O . PHE A 1 315 ? 4.443 -18.564 -7.093 1.00 96.56 315 PHE A O 1
ATOM 2480 N N . PHE A 1 316 ? 3.221 -16.967 -6.091 1.00 96.31 316 PHE A N 1
ATOM 2481 C CA . PHE A 1 316 ? 2.610 -16.483 -7.333 1.00 96.31 316 PHE A CA 1
ATOM 2482 C C . PHE A 1 316 ? 3.679 -15.995 -8.322 1.00 96.31 316 PHE A C 1
ATOM 2484 O O . PHE A 1 316 ? 3.711 -16.455 -9.465 1.00 96.31 316 PHE A O 1
ATOM 2491 N N . HIS A 1 317 ? 4.589 -15.126 -7.866 1.00 96.06 317 HIS A N 1
ATOM 2492 C CA . HIS A 1 317 ? 5.698 -14.625 -8.681 1.00 96.06 317 HIS A CA 1
ATOM 2493 C C . HIS A 1 317 ? 6.671 -15.747 -9.077 1.00 96.06 317 HIS A C 1
ATOM 2495 O O . HIS A 1 317 ? 7.109 -15.799 -10.221 1.00 96.06 317 HIS A O 1
ATOM 2501 N N . ALA A 1 318 ? 6.969 -16.683 -8.169 1.00 96.00 318 ALA A N 1
ATOM 2502 C CA . ALA A 1 318 ? 7.895 -17.789 -8.423 1.00 96.00 318 ALA A CA 1
ATOM 2503 C C . ALA A 1 318 ? 7.351 -18.884 -9.365 1.00 96.00 318 ALA A C 1
ATOM 2505 O O . ALA A 1 318 ? 8.146 -19.681 -9.871 1.00 96.00 318 ALA A O 1
ATOM 2506 N N . THR A 1 319 ? 6.030 -18.975 -9.571 1.00 94.75 319 THR A N 1
ATOM 2507 C CA . THR A 1 319 ? 5.407 -20.108 -10.285 1.00 94.75 319 THR A CA 1
ATOM 2508 C C . THR A 1 319 ? 4.437 -19.689 -11.389 1.00 94.75 319 THR A C 1
ATOM 2510 O O . THR A 1 319 ? 4.717 -19.946 -12.555 1.00 94.75 319 THR A O 1
ATOM 2513 N N . LEU A 1 320 ? 3.302 -19.073 -11.049 1.00 93.81 320 LEU A N 1
ATOM 2514 C CA . LEU A 1 320 ? 2.178 -18.861 -11.967 1.00 93.81 320 LEU A CA 1
ATOM 2515 C C . LEU A 1 320 ? 2.407 -17.700 -12.940 1.00 93.81 320 LEU A C 1
ATOM 2517 O O . LEU A 1 320 ? 1.987 -17.773 -14.092 1.00 93.81 320 LEU A O 1
ATOM 2521 N N . MET A 1 321 ? 3.070 -16.634 -12.490 1.00 93.25 321 MET A N 1
ATOM 2522 C CA . MET A 1 321 ? 3.156 -15.374 -13.230 1.00 93.25 321 MET A CA 1
ATOM 2523 C C . MET A 1 321 ? 3.647 -15.498 -14.691 1.00 93.25 321 MET A C 1
ATOM 2525 O O . MET A 1 321 ? 3.015 -14.881 -15.550 1.00 93.25 321 MET A O 1
ATOM 2529 N N . PRO A 1 322 ? 4.681 -16.301 -15.031 1.00 92.44 322 PRO A N 1
ATOM 2530 C CA . PRO A 1 322 ? 5.159 -16.427 -16.413 1.00 92.44 322 PRO A CA 1
ATOM 2531 C C . PRO A 1 322 ? 4.157 -17.025 -17.405 1.00 92.44 322 PRO A C 1
ATOM 2533 O O . PRO A 1 322 ? 4.338 -16.835 -18.602 1.00 92.44 322 PRO A O 1
ATOM 2536 N N . TYR A 1 323 ? 3.130 -17.736 -16.926 1.00 91.25 323 TYR A N 1
ATOM 2537 C CA . TYR A 1 323 ? 2.122 -18.403 -17.761 1.00 91.25 323 TYR A CA 1
ATOM 2538 C C . TYR A 1 323 ? 0.913 -17.510 -18.075 1.00 91.25 323 TYR A C 1
ATOM 2540 O O . TYR A 1 323 ? 0.027 -17.917 -18.818 1.00 91.25 323 TYR A O 1
ATOM 2548 N N . LEU A 1 324 ? 0.836 -16.308 -17.492 1.00 91.56 324 LEU A N 1
ATOM 2549 C CA . LEU A 1 324 ? -0.336 -15.438 -17.628 1.00 91.56 324 LEU A CA 1
ATOM 2550 C C . LEU A 1 324 ? -0.352 -14.610 -18.918 1.00 91.56 324 LEU A C 1
ATOM 2552 O O . LEU A 1 324 ? -1.381 -14.017 -19.227 1.00 91.56 324 LEU A O 1
ATOM 2556 N N . GLY A 1 325 ? 0.761 -14.521 -19.648 1.00 91.06 325 GLY A N 1
ATOM 2557 C CA . GLY A 1 325 ? 0.857 -13.653 -20.817 1.00 91.06 325 GLY A CA 1
ATOM 2558 C C . GLY A 1 325 ? 2.150 -13.812 -21.609 1.00 91.06 325 GLY A C 1
ATOM 2559 O O . GLY A 1 325 ? 2.946 -14.720 -21.376 1.00 91.06 325 GLY A O 1
ATOM 2560 N N . SER A 1 326 ? 2.330 -12.912 -22.573 1.00 91.88 326 SER A N 1
ATOM 2561 C CA . SER A 1 326 ? 3.491 -12.834 -23.458 1.00 91.88 326 SER A CA 1
ATOM 2562 C C . SER A 1 326 ? 3.699 -11.398 -23.950 1.00 91.88 326 SER A C 1
ATOM 2564 O O . SER A 1 326 ? 2.772 -10.576 -23.948 1.00 91.88 326 SER A O 1
ATOM 2566 N N . GLY A 1 327 ? 4.920 -11.094 -24.384 1.00 92.94 327 GLY A N 1
ATOM 2567 C CA . GLY A 1 327 ? 5.269 -9.808 -24.980 1.00 92.94 327 GLY A CA 1
ATOM 2568 C C . GLY A 1 327 ? 6.780 -9.583 -25.043 1.00 92.94 327 GLY A C 1
ATOM 2569 O O . GLY A 1 327 ? 7.517 -10.289 -24.358 1.00 92.94 327 GLY A O 1
ATOM 2570 N N . PRO A 1 328 ? 7.258 -8.583 -25.804 1.00 92.12 328 PRO A N 1
ATOM 2571 C CA . PRO A 1 328 ? 8.681 -8.316 -26.047 1.00 92.12 328 PRO A CA 1
ATOM 2572 C C . PRO A 1 328 ? 9.589 -8.306 -24.805 1.00 92.12 328 PRO A C 1
ATOM 2574 O O . PRO A 1 328 ? 10.720 -8.783 -24.869 1.00 92.12 328 PRO A O 1
ATOM 2577 N N . PHE A 1 329 ? 9.095 -7.813 -23.664 1.00 92.12 329 PHE A N 1
ATOM 2578 C CA . PHE A 1 329 ? 9.855 -7.700 -22.409 1.00 92.12 329 PHE A CA 1
ATOM 2579 C C . PHE A 1 329 ? 9.509 -8.785 -21.383 1.00 92.12 329 PHE A C 1
ATOM 2581 O O . PHE A 1 329 ? 9.958 -8.736 -20.239 1.00 92.12 329 PHE A O 1
ATOM 2588 N N . TRP A 1 330 ? 8.708 -9.784 -21.759 1.00 92.94 330 TRP A N 1
ATOM 2589 C CA . TRP A 1 330 ? 8.233 -10.817 -20.838 1.00 92.94 330 TRP A CA 1
ATOM 2590 C C . TRP A 1 330 ? 9.378 -11.586 -20.169 1.00 92.94 330 TRP A C 1
ATOM 2592 O O . TRP A 1 330 ? 9.369 -11.784 -18.955 1.00 92.94 330 TRP A O 1
ATOM 2602 N N . ASN A 1 331 ? 10.412 -11.953 -20.929 1.00 92.38 331 ASN A N 1
ATOM 2603 C CA . ASN A 1 331 ? 11.571 -12.666 -20.391 1.00 92.38 331 ASN A CA 1
ATOM 2604 C C . ASN A 1 331 ? 12.420 -11.791 -19.449 1.00 92.38 331 ASN A C 1
ATOM 2606 O O . ASN A 1 331 ? 12.832 -12.237 -18.378 1.00 92.38 331 ASN A O 1
ATOM 2610 N N . THR A 1 332 ? 12.662 -10.532 -19.816 1.00 90.06 332 THR A N 1
ATOM 2611 C CA . THR A 1 332 ? 13.533 -9.626 -19.052 1.00 90.06 332 THR A CA 1
ATOM 2612 C C . THR A 1 332 ? 12.864 -9.056 -17.802 1.00 90.06 332 THR A C 1
ATOM 2614 O O . THR A 1 332 ? 13.564 -8.738 -16.841 1.00 90.06 332 THR A O 1
ATOM 2617 N N . VAL A 1 333 ? 11.530 -8.966 -17.789 1.00 91.56 333 VAL A N 1
ATOM 2618 C CA . VAL A 1 333 ? 10.737 -8.454 -16.660 1.00 91.56 333 VAL A CA 1
ATOM 2619 C C . VAL A 1 333 ? 10.138 -9.597 -15.841 1.00 91.56 333 VAL A C 1
ATOM 2621 O O . VAL A 1 333 ? 10.468 -9.761 -14.668 1.00 91.56 333 VAL A O 1
ATOM 2624 N N . VAL A 1 334 ? 9.263 -10.409 -16.443 1.00 93.94 334 VAL A N 1
ATOM 2625 C CA . VAL A 1 334 ? 8.440 -11.393 -15.720 1.00 93.94 334 VAL A CA 1
ATOM 2626 C C . VAL A 1 334 ? 9.217 -12.672 -15.422 1.00 93.94 334 VAL A C 1
ATOM 2628 O O . VAL A 1 334 ? 9.212 -13.133 -14.281 1.00 93.94 334 VAL A O 1
ATOM 2631 N N . VAL A 1 335 ? 9.918 -13.240 -16.408 1.00 93.38 335 VAL A N 1
ATOM 2632 C CA . VAL A 1 335 ? 10.713 -14.465 -16.188 1.00 93.38 335 VAL A CA 1
ATOM 2633 C C . VAL A 1 335 ? 11.899 -14.180 -15.266 1.00 93.38 335 VAL A C 1
ATOM 2635 O O . VAL A 1 335 ? 12.171 -14.970 -14.365 1.00 93.38 335 VAL A O 1
ATOM 2638 N N . ARG A 1 336 ? 12.555 -13.020 -15.404 1.00 93.25 336 ARG A N 1
ATOM 2639 C CA . ARG A 1 336 ? 13.614 -12.594 -14.476 1.00 93.25 336 ARG A CA 1
ATOM 2640 C C . ARG A 1 336 ? 13.106 -12.445 -13.038 1.00 93.25 336 ARG A C 1
ATOM 2642 O O . ARG A 1 336 ? 13.763 -12.908 -12.106 1.00 93.25 336 ARG A O 1
ATOM 2649 N N . GLU A 1 337 ? 11.927 -11.852 -12.838 1.00 94.62 337 GLU A N 1
ATOM 2650 C CA . GLU A 1 337 ? 11.303 -11.777 -11.509 1.00 94.62 337 GLU A CA 1
ATOM 2651 C C . GLU A 1 337 ? 10.979 -13.171 -10.957 1.00 94.62 337 GLU A C 1
ATOM 2653 O O . GLU A 1 337 ? 11.244 -13.463 -9.788 1.00 94.62 337 GLU A O 1
ATOM 2658 N N . GLN A 1 338 ? 10.466 -14.063 -11.806 1.00 95.69 338 GLN A N 1
ATOM 2659 C CA . GLN A 1 338 ? 10.191 -15.441 -11.422 1.00 95.69 338 GLN A CA 1
ATOM 2660 C C . GLN A 1 338 ? 11.460 -16.181 -10.981 1.00 95.69 338 GLN A C 1
ATOM 2662 O O . GLN A 1 338 ? 11.439 -16.857 -9.949 1.00 95.69 338 GLN A O 1
ATOM 2667 N N . GLN A 1 339 ? 12.572 -16.023 -11.701 1.00 95.50 339 GLN A N 1
ATOM 2668 C CA . GLN A 1 339 ? 13.856 -16.626 -11.342 1.00 95.50 339 GLN A CA 1
ATOM 2669 C C . GLN A 1 339 ? 14.333 -16.136 -9.972 1.00 95.50 339 GLN A C 1
ATOM 2671 O O . GLN A 1 339 ? 14.601 -16.961 -9.094 1.00 95.50 339 GLN A O 1
ATOM 2676 N N . ARG A 1 340 ? 14.325 -14.816 -9.741 1.00 95.75 340 ARG A N 1
ATOM 2677 C CA . ARG A 1 340 ? 14.656 -14.201 -8.442 1.00 95.75 340 ARG A CA 1
ATOM 2678 C C . ARG A 1 340 ? 13.822 -14.780 -7.307 1.00 95.75 340 ARG A C 1
ATOM 2680 O O . ARG A 1 340 ? 14.358 -15.165 -6.267 1.00 95.75 340 ARG A O 1
ATOM 2687 N N . CYS A 1 341 ? 12.514 -14.901 -7.516 1.00 96.44 341 CYS A N 1
ATOM 2688 C CA . CYS A 1 341 ? 11.607 -15.465 -6.525 1.00 96.44 341 CYS A CA 1
ATOM 2689 C C . CYS A 1 341 ? 11.819 -16.960 -6.290 1.00 96.44 341 CYS A C 1
ATOM 2691 O O . CYS A 1 341 ? 11.888 -17.385 -5.139 1.00 96.44 341 CYS A O 1
ATOM 2693 N N . SER A 1 342 ? 12.009 -17.759 -7.337 1.00 95.88 342 SER A N 1
ATOM 2694 C CA . SER A 1 342 ? 12.260 -19.199 -7.200 1.00 95.88 342 SER A CA 1
ATOM 2695 C C . SER A 1 342 ? 13.577 -19.522 -6.477 1.00 95.88 342 SER A C 1
ATOM 2697 O O . SER A 1 342 ? 13.640 -20.504 -5.740 1.00 95.88 342 SER A O 1
ATOM 2699 N N . GLN A 1 343 ? 14.602 -18.676 -6.622 1.00 96.06 343 GLN A N 1
ATOM 2700 C CA . GLN A 1 343 ? 15.909 -18.864 -5.986 1.00 96.06 343 GLN A CA 1
ATOM 2701 C C . GLN A 1 343 ? 15.968 -18.292 -4.559 1.00 96.06 343 GLN A C 1
ATOM 2703 O O . GLN A 1 343 ? 16.601 -18.883 -3.683 1.00 96.06 343 GLN A O 1
ATOM 2708 N N . ASN A 1 344 ? 15.289 -17.165 -4.298 1.00 96.19 344 ASN A N 1
ATOM 2709 C CA . ASN A 1 344 ? 15.424 -16.413 -3.043 1.00 96.19 344 ASN A CA 1
ATOM 2710 C C . ASN A 1 344 ? 14.163 -16.384 -2.153 1.00 96.19 344 ASN A C 1
ATOM 2712 O O . ASN A 1 344 ? 14.188 -15.699 -1.130 1.00 96.19 344 ASN A O 1
ATOM 2716 N N . TRP A 1 345 ? 13.089 -17.134 -2.447 1.00 95.75 345 TRP A N 1
ATOM 2717 C CA . TRP A 1 345 ? 11.840 -17.131 -1.647 1.00 95.75 345 TRP A CA 1
ATOM 2718 C C . TRP A 1 345 ? 12.049 -17.356 -0.138 1.00 95.75 345 TRP A C 1
ATOM 2720 O O . TRP A 1 345 ? 11.324 -16.804 0.693 1.00 95.75 345 TRP A O 1
ATOM 2730 N N . TRP A 1 346 ? 13.049 -18.155 0.243 1.00 96.19 346 TRP A N 1
ATOM 2731 C CA . TRP A 1 346 ? 13.361 -18.467 1.639 1.00 96.19 346 TRP A CA 1
ATOM 2732 C C . TRP A 1 346 ? 13.856 -17.235 2.415 1.00 96.19 346 TRP A C 1
ATOM 2734 O O . TRP A 1 346 ? 13.621 -17.126 3.619 1.00 96.19 346 TRP A O 1
ATOM 2744 N N . THR A 1 347 ? 14.483 -16.267 1.735 1.00 96.44 347 THR A N 1
ATOM 2745 C CA . THR A 1 347 ? 14.913 -15.002 2.353 1.00 96.44 347 THR A CA 1
ATOM 2746 C C . THR A 1 347 ? 13.713 -14.144 2.755 1.00 96.44 347 THR A C 1
ATOM 2748 O O . THR A 1 347 ? 13.734 -13.526 3.821 1.00 96.44 347 THR A O 1
ATOM 2751 N N . ASN A 1 348 ? 12.639 -14.164 1.955 1.00 95.94 348 ASN A N 1
ATOM 2752 C CA . ASN A 1 348 ? 11.368 -13.504 2.243 1.00 95.94 348 ASN A CA 1
ATOM 2753 C C . ASN A 1 348 ? 10.648 -14.185 3.422 1.00 95.94 348 ASN A C 1
ATOM 2755 O O . ASN A 1 348 ? 10.148 -13.489 4.303 1.00 95.94 348 ASN A O 1
ATOM 2759 N N . LEU A 1 349 ? 10.659 -15.525 3.495 1.00 95.69 349 LEU A N 1
ATOM 2760 C CA . LEU A 1 349 ? 10.101 -16.287 4.626 1.00 95.69 349 LEU A CA 1
ATOM 2761 C C . LEU A 1 349 ? 10.770 -15.929 5.962 1.00 95.69 349 LEU A C 1
ATOM 2763 O O . LEU A 1 349 ? 10.098 -15.798 6.984 1.00 95.69 349 LEU A O 1
ATOM 2767 N N . LEU A 1 350 ? 12.093 -15.770 5.954 1.00 96.00 350 LEU A N 1
ATOM 2768 C CA . LEU A 1 350 ? 12.877 -15.431 7.142 1.00 96.00 350 LEU A CA 1
ATOM 2769 C C . LEU A 1 350 ? 12.971 -13.918 7.406 1.00 96.00 350 LEU A C 1
ATOM 2771 O O . LEU A 1 350 ? 13.572 -13.527 8.402 1.00 96.00 350 LEU A O 1
ATOM 2775 N N . TYR A 1 351 ? 12.375 -13.075 6.552 1.00 96.31 351 TYR A N 1
ATOM 2776 C CA . TYR A 1 351 ? 12.431 -11.608 6.628 1.00 96.31 351 TYR A CA 1
ATOM 2777 C C . TYR A 1 351 ? 13.862 -11.023 6.526 1.00 96.31 351 TYR A C 1
ATOM 2779 O O . TYR A 1 351 ? 14.122 -9.916 6.986 1.00 96.31 351 TYR A O 1
ATOM 2787 N N . ILE A 1 352 ? 14.810 -11.720 5.886 1.00 96.62 352 ILE A N 1
ATOM 2788 C CA . ILE A 1 352 ? 16.234 -11.316 5.794 1.00 96.62 352 ILE A CA 1
ATOM 2789 C C . ILE A 1 352 ? 16.675 -10.833 4.402 1.00 96.62 352 ILE A C 1
ATOM 2791 O O . ILE A 1 352 ? 17.850 -10.525 4.196 1.00 96.62 352 ILE A O 1
ATOM 2795 N N . ASN A 1 353 ? 15.748 -10.698 3.454 1.00 95.00 353 ASN A N 1
ATOM 2796 C CA . ASN A 1 353 ? 15.993 -10.195 2.091 1.00 95.00 353 ASN A CA 1
ATOM 2797 C C . ASN A 1 353 ? 16.572 -8.763 2.032 1.00 95.00 353 ASN A C 1
ATOM 2799 O O . ASN A 1 353 ? 17.063 -8.349 0.989 1.00 95.00 353 ASN A O 1
ATOM 2803 N N . ASN A 1 354 ? 16.579 -8.016 3.143 1.00 95.94 354 ASN A N 1
ATOM 2804 C CA . ASN A 1 354 ? 17.246 -6.704 3.225 1.00 95.94 354 ASN A CA 1
ATOM 2805 C C . ASN A 1 354 ? 18.772 -6.796 3.357 1.00 95.94 354 ASN A C 1
ATOM 2807 O O . ASN A 1 354 ? 19.445 -5.770 3.290 1.00 95.94 354 ASN A O 1
ATOM 2811 N N . TYR A 1 355 ? 19.305 -7.991 3.617 1.00 95.56 355 TYR A N 1
ATOM 2812 C CA . TYR A 1 355 ? 20.726 -8.210 3.891 1.00 95.56 355 TYR A CA 1
ATOM 2813 C C . TYR A 1 355 ? 21.336 -9.336 3.054 1.00 95.56 355 TYR A C 1
ATOM 2815 O O . TYR A 1 355 ? 22.551 -9.374 2.885 1.00 95.56 355 TYR A O 1
ATOM 2823 N N . VAL A 1 356 ? 20.513 -10.246 2.532 1.00 95.19 356 VAL A N 1
ATOM 2824 C CA . VAL A 1 356 ? 20.953 -11.393 1.733 1.00 95.19 356 VAL A CA 1
ATOM 2825 C C . VAL A 1 356 ? 20.503 -11.203 0.290 1.00 95.19 356 VAL A C 1
ATOM 2827 O O . VAL A 1 356 ? 19.325 -10.952 0.055 1.00 95.19 356 VAL A O 1
ATOM 2830 N N . ASN A 1 357 ? 21.434 -11.347 -0.661 1.00 92.69 357 ASN A N 1
ATOM 2831 C CA . ASN A 1 357 ? 21.180 -11.307 -2.108 1.00 92.69 357 ASN A CA 1
ATOM 2832 C C . ASN A 1 357 ? 20.327 -10.108 -2.561 1.00 92.69 357 ASN A C 1
ATOM 2834 O O . ASN A 1 357 ? 19.412 -10.255 -3.365 1.00 92.69 357 ASN A O 1
ATOM 2838 N N . VAL A 1 358 ? 20.631 -8.911 -2.051 1.00 92.19 358 VAL A N 1
ATOM 2839 C CA . VAL A 1 358 ? 19.785 -7.716 -2.220 1.00 92.19 358 VAL A CA 1
ATOM 2840 C C . VAL A 1 358 ? 19.525 -7.354 -3.691 1.00 92.19 358 VAL A C 1
ATOM 2842 O O . VAL A 1 358 ? 18.407 -6.977 -4.034 1.00 92.19 358 VAL A O 1
ATOM 2845 N N . GLY A 1 359 ? 20.519 -7.505 -4.575 1.00 91.44 359 GLY A N 1
ATOM 2846 C CA . GLY A 1 359 ? 20.349 -7.260 -6.016 1.00 91.44 359 GLY A CA 1
ATOM 2847 C C . GLY A 1 359 ? 19.380 -8.232 -6.707 1.00 91.44 359 GLY A C 1
ATOM 2848 O O . GLY A 1 359 ? 18.728 -7.869 -7.680 1.00 91.44 359 GLY A O 1
ATOM 2849 N N . GLU A 1 360 ? 19.208 -9.436 -6.156 1.00 93.12 360 GLU A N 1
ATOM 2850 C CA . GLU A 1 360 ? 18.340 -10.496 -6.690 1.00 93.12 360 GLU A CA 1
ATOM 2851 C C . GLU A 1 360 ? 17.130 -10.766 -5.779 1.00 93.12 360 GLU A C 1
ATOM 2853 O O . GLU A 1 360 ? 16.569 -11.866 -5.752 1.00 93.12 360 GLU A O 1
ATOM 2858 N N . MET A 1 361 ? 16.715 -9.757 -5.004 1.00 93.88 361 MET A N 1
ATOM 2859 C CA . MET A 1 361 ? 15.592 -9.887 -4.082 1.00 93.88 361 MET A CA 1
ATOM 2860 C C . MET A 1 361 ? 14.268 -10.143 -4.822 1.00 93.88 361 MET A C 1
ATOM 2862 O O . MET A 1 361 ? 13.902 -9.432 -5.766 1.00 93.88 361 MET A O 1
ATOM 2866 N N . CYS A 1 362 ? 13.508 -11.123 -4.333 1.00 95.00 362 CYS A N 1
ATOM 2867 C CA . CYS A 1 362 ? 12.148 -11.381 -4.795 1.00 95.00 362 CYS A CA 1
ATOM 2868 C C . CYS A 1 362 ? 11.209 -10.260 -4.351 1.00 95.00 362 CYS A C 1
ATOM 2870 O O . CYS A 1 362 ? 11.184 -9.930 -3.161 1.00 95.00 362 CYS A O 1
ATOM 2872 N N . MET A 1 363 ? 10.422 -9.724 -5.291 1.00 94.00 363 MET A N 1
ATOM 2873 C CA . MET A 1 363 ? 9.512 -8.589 -5.131 1.00 94.00 363 MET A CA 1
ATOM 2874 C C . MET A 1 363 ? 10.241 -7.366 -4.570 1.00 94.00 363 MET A C 1
ATOM 2876 O O . MET A 1 363 ? 10.466 -7.285 -3.364 1.00 94.00 363 MET A O 1
ATOM 2880 N N . PHE A 1 364 ? 10.617 -6.390 -5.402 1.00 90.94 364 PHE A N 1
ATOM 2881 C CA . PHE A 1 364 ? 11.458 -5.276 -4.938 1.00 90.94 364 PHE A CA 1
ATOM 2882 C C . PHE A 1 364 ? 10.844 -4.537 -3.746 1.00 90.94 364 PHE A C 1
ATOM 2884 O O . PHE A 1 364 ? 11.567 -4.186 -2.829 1.00 90.94 364 PHE A O 1
ATOM 2891 N N . GLN A 1 365 ? 9.523 -4.361 -3.688 1.00 93.25 365 GLN A N 1
ATOM 2892 C CA . GLN A 1 365 ? 8.825 -3.705 -2.580 1.00 93.25 365 GLN A CA 1
ATOM 2893 C C . GLN A 1 365 ? 8.887 -4.491 -1.257 1.00 93.25 365 GLN A C 1
ATOM 2895 O O . GLN A 1 365 ? 8.610 -3.959 -0.187 1.00 93.25 365 GLN A O 1
ATOM 2900 N N . SER A 1 366 ? 9.279 -5.762 -1.276 1.00 94.94 366 SER A N 1
ATOM 2901 C CA . SER A 1 366 ? 9.267 -6.615 -0.088 1.00 94.94 366 SER A CA 1
ATOM 2902 C C . SER A 1 366 ? 10.247 -6.192 1.014 1.00 94.94 366 SER A C 1
ATOM 2904 O O . SER A 1 366 ? 10.112 -6.638 2.157 1.00 94.94 366 SER A O 1
ATOM 2906 N N . TRP A 1 367 ? 11.191 -5.285 0.722 1.00 95.06 367 TRP A N 1
ATOM 2907 C CA . TRP A 1 367 ? 12.156 -4.794 1.710 1.00 95.06 367 TRP A CA 1
ATOM 2908 C C . TRP A 1 367 ? 11.489 -4.131 2.922 1.00 95.06 367 TRP A C 1
ATOM 2910 O O . TRP A 1 367 ? 11.979 -4.226 4.052 1.00 95.06 367 TRP A O 1
ATOM 2920 N N . TYR A 1 368 ? 10.355 -3.458 2.699 1.00 95.19 368 TYR A N 1
ATOM 2921 C CA . TYR A 1 368 ? 9.616 -2.756 3.748 1.00 95.19 368 TYR A CA 1
ATOM 2922 C C . TYR A 1 368 ? 9.091 -3.734 4.798 1.00 95.19 368 TYR A C 1
ATOM 2924 O O . TYR A 1 368 ? 9.223 -3.487 5.994 1.00 95.19 368 TYR A O 1
ATOM 2932 N N . VAL A 1 369 ? 8.537 -4.862 4.348 1.00 95.38 369 VAL A N 1
ATOM 2933 C CA . VAL A 1 369 ? 7.929 -5.890 5.205 1.00 95.38 369 VAL A CA 1
ATOM 2934 C C . VAL A 1 369 ? 8.977 -6.477 6.157 1.00 95.38 369 VAL A C 1
ATOM 2936 O O . VAL A 1 369 ? 8.724 -6.641 7.351 1.00 95.38 369 VAL A O 1
ATOM 2939 N N . SER A 1 370 ? 10.186 -6.695 5.645 1.00 96.00 370 SER A N 1
ATOM 2940 C CA . SER A 1 370 ? 11.355 -7.153 6.400 1.00 96.00 370 SER A CA 1
ATOM 2941 C C . SER A 1 370 ? 11.883 -6.117 7.378 1.00 96.00 370 SER A C 1
ATOM 2943 O O . SER A 1 370 ? 12.087 -6.418 8.556 1.00 96.00 370 SER A O 1
ATOM 2945 N N . ALA A 1 371 ? 12.013 -4.865 6.940 1.00 96.50 371 ALA A N 1
ATOM 2946 C CA . ALA A 1 371 ? 12.428 -3.778 7.817 1.00 96.50 371 ALA A CA 1
ATOM 2947 C C . ALA A 1 371 ? 11.428 -3.553 8.966 1.00 96.50 371 ALA A C 1
ATOM 2949 O O . ALA A 1 371 ? 11.832 -3.425 10.120 1.00 96.50 371 ALA A O 1
ATOM 2950 N N . ASP A 1 372 ? 10.126 -3.551 8.676 1.00 95.75 372 ASP A N 1
ATOM 2951 C CA . ASP A 1 372 ? 9.062 -3.365 9.665 1.00 95.75 372 ASP A CA 1
ATOM 2952 C C . ASP A 1 372 ? 9.041 -4.496 10.708 1.00 95.75 372 ASP A C 1
ATOM 2954 O O . ASP A 1 372 ? 8.926 -4.231 11.907 1.00 95.75 372 ASP A O 1
ATOM 2958 N N . PHE A 1 373 ? 9.237 -5.752 10.290 1.00 95.12 373 PHE A N 1
ATOM 2959 C CA . PHE A 1 373 ? 9.307 -6.886 11.215 1.00 95.12 373 PHE A CA 1
ATOM 2960 C C . PHE A 1 373 ? 10.524 -6.804 12.150 1.00 95.12 373 PHE A C 1
ATOM 2962 O O . PHE A 1 373 ? 10.385 -6.968 13.366 1.00 95.12 373 PHE A O 1
ATOM 2969 N N . HIS A 1 374 ? 11.704 -6.466 11.621 1.00 97.12 374 HIS A N 1
ATOM 2970 C CA . HIS A 1 374 ? 12.907 -6.239 12.426 1.00 97.12 374 HIS A CA 1
ATOM 2971 C C . HIS A 1 374 ? 12.727 -5.097 13.440 1.00 97.12 374 HIS A C 1
ATOM 2973 O O . HIS A 1 374 ? 13.032 -5.252 14.627 1.00 97.12 374 HIS A O 1
ATOM 2979 N N . LEU A 1 375 ? 12.204 -3.951 12.991 1.00 96.75 375 LEU A N 1
ATOM 2980 C CA . LEU A 1 375 ? 11.994 -2.775 13.840 1.00 96.75 375 LEU A CA 1
ATOM 2981 C C . LEU A 1 375 ? 10.923 -3.018 14.904 1.00 96.75 375 LEU A C 1
ATOM 2983 O O . LEU A 1 375 ? 11.052 -2.510 16.022 1.00 96.75 375 LEU A O 1
ATOM 2987 N N . TYR A 1 376 ? 9.915 -3.839 14.603 1.00 94.81 376 TYR A N 1
ATOM 2988 C CA . TYR A 1 376 ? 8.935 -4.294 15.582 1.00 94.81 376 TYR A CA 1
ATOM 2989 C C . TYR A 1 376 ? 9.584 -5.080 16.725 1.00 94.81 376 TYR A C 1
ATOM 2991 O O . TYR A 1 376 ? 9.316 -4.774 17.887 1.00 94.81 376 TYR A O 1
ATOM 2999 N N . ILE A 1 377 ? 10.460 -6.044 16.417 1.00 94.56 377 ILE A N 1
ATOM 3000 C CA . ILE A 1 377 ? 11.155 -6.861 17.428 1.00 94.56 377 ILE A CA 1
ATOM 3001 C C . ILE A 1 377 ? 12.046 -5.984 18.313 1.00 94.56 377 ILE A C 1
ATOM 3003 O O . ILE A 1 377 ? 11.953 -6.042 19.541 1.00 94.56 377 ILE A O 1
ATOM 3007 N N . ILE A 1 378 ? 12.872 -5.129 17.701 1.00 95.75 378 ILE A N 1
ATOM 3008 C CA . ILE A 1 378 ? 13.773 -4.227 18.435 1.00 95.75 378 ILE A CA 1
ATOM 3009 C C . ILE A 1 378 ? 12.964 -3.285 19.333 1.00 95.75 378 ILE A C 1
ATOM 3011 O O . ILE A 1 378 ? 13.261 -3.121 20.516 1.00 95.75 378 ILE A O 1
ATOM 3015 N N . SER A 1 379 ? 11.897 -2.694 18.800 1.00 94.75 379 SER A N 1
ATOM 3016 C CA . SER A 1 379 ? 11.087 -1.728 19.541 1.00 94.75 379 SER A CA 1
ATOM 3017 C C . SER A 1 379 ? 10.250 -2.371 20.646 1.00 94.75 379 SER A C 1
ATOM 3019 O O . SER A 1 379 ? 10.011 -1.728 21.664 1.00 94.75 379 SER A O 1
ATOM 3021 N N . LEU A 1 380 ? 9.838 -3.635 20.500 1.00 92.25 380 LEU A N 1
ATOM 3022 C CA . LEU A 1 380 ? 9.172 -4.392 21.564 1.00 92.25 380 LEU A CA 1
ATOM 3023 C C . LEU A 1 380 ? 10.075 -4.494 22.806 1.00 92.25 380 LEU A C 1
ATOM 3025 O O . LEU A 1 380 ? 9.612 -4.263 23.925 1.00 92.25 380 LEU A O 1
ATOM 3029 N N . LEU A 1 381 ? 11.372 -4.755 22.600 1.00 93.44 381 LEU A N 1
ATOM 3030 C CA . LEU A 1 381 ? 12.384 -4.772 23.661 1.00 93.44 381 LEU A CA 1
ATOM 3031 C C . LEU A 1 381 ? 12.626 -3.374 24.243 1.00 93.44 381 LEU A C 1
ATOM 3033 O O . LEU A 1 381 ? 12.623 -3.211 25.462 1.00 93.44 381 LEU A O 1
ATOM 3037 N N . LEU A 1 382 ? 12.780 -2.352 23.394 1.00 95.06 382 LEU A N 1
ATOM 3038 C CA . LEU A 1 382 ? 13.009 -0.975 23.848 1.00 95.06 382 LEU A CA 1
ATOM 3039 C C . LEU A 1 382 ? 11.843 -0.442 24.689 1.00 95.06 382 LEU A C 1
ATOM 3041 O O . LEU A 1 382 ? 12.068 0.115 25.762 1.00 95.06 382 LEU A O 1
ATOM 3045 N N . VAL A 1 383 ? 10.597 -0.648 24.252 1.00 93.62 383 VAL A N 1
ATOM 3046 C CA . VAL A 1 383 ? 9.404 -0.217 24.998 1.00 93.62 383 VAL A CA 1
ATOM 3047 C C . VAL A 1 383 ? 9.279 -0.978 26.319 1.00 93.62 383 VAL A C 1
ATOM 3049 O O . VAL A 1 383 ? 8.951 -0.374 27.342 1.00 93.62 383 VAL A O 1
ATOM 3052 N N . TYR A 1 384 ? 9.595 -2.278 26.335 1.00 91.62 384 TYR A N 1
ATOM 3053 C CA . TYR A 1 384 ? 9.652 -3.052 27.576 1.00 91.62 384 TYR A CA 1
ATOM 3054 C C . TYR A 1 384 ? 10.703 -2.494 28.551 1.00 91.62 384 TYR A C 1
ATOM 3056 O O . TYR A 1 384 ? 10.397 -2.299 29.729 1.00 91.62 384 TYR A O 1
ATOM 3064 N N . CYS A 1 385 ? 11.904 -2.150 28.069 1.00 94.69 385 CYS A N 1
ATOM 3065 C CA . CYS A 1 385 ? 12.943 -1.499 28.872 1.00 94.69 385 CYS A CA 1
ATOM 3066 C C . CYS A 1 385 ? 12.501 -0.123 29.393 1.00 94.69 385 CYS A C 1
ATOM 3068 O O . CYS A 1 385 ? 12.731 0.177 30.561 1.00 94.69 385 CYS A O 1
ATOM 3070 N N . VAL A 1 386 ? 11.827 0.696 28.576 1.00 94.81 386 VAL A N 1
ATOM 3071 C CA . VAL A 1 386 ? 11.264 1.996 28.997 1.00 94.81 386 VAL A CA 1
ATOM 3072 C C . VAL A 1 386 ? 10.255 1.829 30.132 1.00 94.81 386 VAL A C 1
ATOM 3074 O O . VAL A 1 386 ? 10.237 2.633 31.063 1.00 94.81 386 VAL A O 1
ATOM 3077 N N . TRP A 1 387 ? 9.426 0.788 30.078 1.00 93.31 387 TRP A N 1
ATOM 3078 C CA . TRP A 1 387 ? 8.441 0.510 31.118 1.00 93.31 387 TRP A CA 1
ATOM 3079 C C . TRP A 1 387 ? 9.075 -0.058 32.399 1.00 93.31 387 TRP A C 1
ATOM 3081 O O . TRP A 1 387 ? 8.765 0.411 33.493 1.00 93.31 387 TRP A O 1
ATOM 3091 N N . ARG A 1 388 ? 9.983 -1.038 32.283 1.00 92.38 388 ARG A N 1
ATOM 3092 C CA . ARG A 1 388 ? 10.575 -1.745 33.435 1.00 92.38 388 ARG A CA 1
ATOM 3093 C C . ARG A 1 388 ? 11.694 -0.960 34.124 1.00 92.38 388 ARG A C 1
ATOM 3095 O O . ARG A 1 388 ? 11.800 -1.013 35.351 1.00 92.38 388 ARG A O 1
ATOM 3102 N N . TRP A 1 389 ? 12.524 -0.268 33.342 1.00 95.00 389 TRP A N 1
ATOM 3103 C CA . TRP A 1 389 ? 13.696 0.495 33.783 1.00 95.00 389 TRP A CA 1
ATOM 3104 C C . TRP A 1 389 ? 13.768 1.846 33.056 1.00 95.00 389 TRP A C 1
ATOM 3106 O O . TRP A 1 389 ? 14.590 2.020 32.156 1.00 95.00 389 TRP A O 1
ATOM 3116 N N . PRO A 1 390 ? 12.958 2.841 33.458 1.00 93.38 390 PRO A N 1
ATOM 3117 C CA . PRO A 1 390 ? 12.781 4.073 32.692 1.00 93.38 390 PRO A CA 1
ATOM 3118 C C . PRO A 1 390 ? 14.085 4.790 32.325 1.00 93.38 390 PRO A C 1
ATOM 3120 O O . PRO A 1 390 ? 14.265 5.158 31.170 1.00 93.38 390 PRO A O 1
ATOM 3123 N N . ARG A 1 391 ? 15.029 4.939 33.268 1.00 94.75 391 ARG A N 1
ATOM 3124 C CA . ARG A 1 391 ? 16.326 5.593 33.001 1.00 94.75 391 ARG A CA 1
ATOM 3125 C C . ARG A 1 391 ? 17.107 4.878 31.898 1.00 94.75 391 ARG A C 1
ATOM 3127 O O . ARG A 1 391 ? 17.523 5.515 30.941 1.00 94.75 391 ARG A O 1
ATOM 3134 N N . LEU A 1 392 ? 17.256 3.558 32.014 1.00 95.50 392 LEU A N 1
ATOM 3135 C CA . LEU A 1 392 ? 17.957 2.749 31.020 1.00 95.50 392 LEU A CA 1
ATOM 3136 C C . LEU A 1 392 ? 17.214 2.755 29.678 1.00 95.50 392 LEU A C 1
ATOM 3138 O O . LEU A 1 392 ? 17.831 2.967 28.641 1.00 95.50 392 LEU A O 1
ATOM 3142 N N . GLY A 1 393 ? 15.892 2.577 29.695 1.00 94.69 393 GLY A N 1
ATOM 3143 C CA . GLY A 1 393 ? 15.074 2.531 28.488 1.00 94.69 393 GLY A CA 1
ATOM 3144 C C . GLY A 1 393 ? 15.092 3.832 27.684 1.00 94.69 393 GLY A C 1
ATOM 3145 O O . GLY A 1 393 ? 15.250 3.774 26.468 1.00 94.69 393 GLY A O 1
ATOM 3146 N N . TYR A 1 394 ? 14.992 5.002 28.331 1.00 95.69 394 TYR A N 1
ATOM 3147 C CA . TYR A 1 394 ? 15.103 6.289 27.628 1.00 95.69 394 TYR A CA 1
ATOM 3148 C C . TYR A 1 394 ? 16.507 6.517 27.064 1.00 95.69 394 TYR A C 1
ATOM 3150 O O . TYR A 1 394 ? 16.627 6.968 25.927 1.00 95.69 394 TYR A O 1
ATOM 3158 N N . THR A 1 395 ? 17.558 6.158 27.810 1.00 96.31 395 THR A N 1
ATOM 3159 C CA . THR A 1 395 ? 18.940 6.247 27.317 1.00 96.31 395 THR A CA 1
ATOM 3160 C C . THR A 1 395 ? 19.157 5.336 26.110 1.00 96.31 395 THR A C 1
ATOM 3162 O O . THR A 1 395 ? 19.689 5.785 25.099 1.00 96.31 395 THR A O 1
ATOM 3165 N N . MET A 1 396 ? 18.690 4.084 26.163 1.00 96.56 396 MET A N 1
ATOM 3166 C CA . MET A 1 396 ? 18.761 3.161 25.027 1.00 96.56 396 MET A CA 1
ATOM 3167 C C . MET A 1 396 ? 17.990 3.703 23.821 1.00 96.56 396 MET A C 1
ATOM 3169 O O . MET A 1 396 ? 18.542 3.761 22.729 1.00 96.56 396 MET A O 1
ATOM 3173 N N . LEU A 1 397 ? 16.746 4.154 24.004 1.00 96.69 397 LEU A N 1
ATOM 3174 C CA . LEU A 1 397 ? 15.951 4.726 22.915 1.00 96.69 397 LEU A CA 1
ATOM 3175 C C . LEU A 1 397 ? 16.653 5.933 22.271 1.00 96.69 397 LEU A C 1
ATOM 3177 O O . LEU A 1 397 ? 16.685 6.033 21.045 1.00 96.69 397 LEU A O 1
ATOM 3181 N N . GLY A 1 398 ? 17.267 6.803 23.079 1.00 96.12 398 GLY A N 1
ATOM 3182 C CA . GLY A 1 398 ? 18.084 7.919 22.600 1.00 96.12 398 GLY A CA 1
ATOM 3183 C C . GLY A 1 398 ? 19.292 7.456 21.782 1.00 96.12 398 GLY A C 1
ATOM 3184 O O . GLY A 1 398 ? 19.471 7.916 20.660 1.00 96.12 398 GLY A O 1
ATOM 3185 N N . ILE A 1 399 ? 20.071 6.494 22.291 1.00 96.62 399 ILE A N 1
ATOM 3186 C CA . ILE A 1 399 ? 21.248 5.943 21.594 1.00 96.62 399 ILE A CA 1
ATOM 3187 C C . ILE A 1 399 ? 20.854 5.328 20.247 1.00 96.62 399 ILE A C 1
ATOM 3189 O O . ILE A 1 399 ? 21.447 5.667 19.227 1.00 96.62 399 ILE A O 1
ATOM 3193 N N . PHE A 1 400 ? 19.843 4.457 20.218 1.00 96.31 400 PHE A N 1
ATOM 3194 C CA . PHE A 1 400 ? 19.398 3.802 18.984 1.00 96.31 400 PHE A CA 1
ATOM 3195 C C . PHE A 1 400 ? 18.849 4.808 17.962 1.00 96.31 400 PHE A C 1
ATOM 3197 O O . PHE A 1 400 ? 19.126 4.680 16.768 1.00 96.31 400 PHE A O 1
ATOM 3204 N N . THR A 1 401 ? 18.138 5.844 18.420 1.00 95.81 401 THR A N 1
ATOM 3205 C CA . THR A 1 401 ? 17.669 6.930 17.546 1.00 95.81 401 THR A CA 1
ATOM 3206 C C . THR A 1 401 ? 18.849 7.702 16.954 1.00 95.81 401 THR A C 1
ATOM 3208 O O . THR A 1 401 ? 18.904 7.885 15.740 1.00 95.81 401 THR A O 1
ATOM 3211 N N . THR A 1 402 ? 19.841 8.076 17.764 1.00 95.94 402 THR A N 1
ATOM 3212 C CA . THR A 1 402 ? 21.046 8.769 17.283 1.00 95.94 402 THR A CA 1
ATOM 3213 C C . THR A 1 402 ? 21.836 7.914 16.292 1.00 95.94 402 THR A C 1
ATOM 3215 O O . THR A 1 402 ? 22.195 8.395 15.220 1.00 95.94 402 THR A O 1
ATOM 3218 N N . LEU A 1 403 ? 22.051 6.628 16.588 1.00 96.44 403 LEU A N 1
ATOM 3219 C CA . LEU A 1 403 ? 22.740 5.707 15.678 1.00 96.44 403 LEU A CA 1
ATOM 3220 C C . LEU A 1 403 ? 22.014 5.581 14.333 1.00 96.44 403 LEU A C 1
ATOM 3222 O O . LEU A 1 403 ? 22.663 5.584 13.291 1.00 96.44 403 LEU A O 1
ATOM 3226 N N . SER A 1 404 ? 20.678 5.555 14.334 1.00 95.44 404 SER A N 1
ATOM 3227 C CA . SER A 1 404 ? 19.886 5.488 13.098 1.00 95.44 404 SER A CA 1
ATOM 3228 C C . SER A 1 404 ? 19.982 6.735 12.205 1.00 95.44 404 SER A C 1
ATOM 3230 O O . SER A 1 404 ? 19.591 6.673 11.044 1.00 95.44 404 SER A O 1
ATOM 3232 N N . ILE A 1 405 ? 20.507 7.851 12.723 1.00 95.69 405 ILE A N 1
ATOM 3233 C CA . ILE A 1 405 ? 20.770 9.087 11.967 1.00 95.69 405 ILE A CA 1
ATOM 3234 C C . ILE A 1 405 ? 22.243 9.138 11.537 1.00 95.69 405 ILE A C 1
ATOM 3236 O O . ILE A 1 405 ? 22.552 9.450 10.387 1.00 95.69 405 ILE A O 1
ATOM 3240 N N . VAL A 1 406 ? 23.156 8.790 12.450 1.00 96.75 406 VAL A N 1
ATOM 3241 C CA . VAL A 1 406 ? 24.606 8.851 12.220 1.00 96.75 406 VAL A CA 1
ATOM 3242 C C . VAL A 1 406 ? 25.073 7.797 11.213 1.00 96.75 406 VAL A C 1
ATOM 3244 O O . VAL A 1 406 ? 25.921 8.104 10.380 1.00 96.75 406 VAL A O 1
ATOM 3247 N N . ILE A 1 407 ? 24.527 6.576 11.236 1.00 95.62 407 ILE A N 1
ATOM 3248 C CA . ILE A 1 407 ? 24.965 5.512 10.316 1.00 95.62 407 ILE A CA 1
ATOM 3249 C C . ILE A 1 407 ? 24.711 5.897 8.843 1.00 95.62 407 ILE A C 1
ATOM 3251 O O . ILE A 1 407 ? 25.679 5.899 8.079 1.00 95.62 407 ILE A O 1
ATOM 3255 N N . PRO A 1 408 ? 23.494 6.311 8.422 1.00 94.12 408 PRO A N 1
ATOM 3256 C CA . PRO A 1 408 ? 23.270 6.806 7.062 1.00 94.12 408 PRO A CA 1
ATOM 3257 C C . PRO A 1 408 ? 24.173 7.980 6.681 1.00 94.12 408 PRO A C 1
ATOM 3259 O O . PRO A 1 408 ? 24.676 8.015 5.561 1.00 94.12 408 PRO A O 1
ATOM 3262 N N . PHE A 1 409 ? 24.408 8.919 7.606 1.00 95.88 409 PHE A N 1
ATOM 3263 C CA . PHE A 1 409 ? 25.302 10.056 7.377 1.00 95.88 409 PHE A CA 1
ATOM 3264 C C . PHE A 1 409 ? 26.714 9.581 7.007 1.00 95.88 409 PHE A C 1
ATOM 3266 O O . PHE A 1 409 ? 27.252 9.981 5.975 1.00 95.88 409 PHE A O 1
ATOM 3273 N N . VAL A 1 410 ? 27.292 8.687 7.815 1.00 96.00 410 VAL A N 1
ATOM 3274 C CA . VAL A 1 410 ? 28.644 8.155 7.591 1.00 96.00 410 VAL A CA 1
ATOM 3275 C C . VAL A 1 410 ? 28.710 7.363 6.287 1.00 96.00 410 VAL A C 1
ATOM 3277 O O . VAL A 1 410 ? 29.635 7.570 5.502 1.00 96.00 410 VAL A O 1
ATOM 3280 N N . LEU A 1 411 ? 27.720 6.505 6.020 1.00 94.56 411 LEU A N 1
ATOM 3281 C CA . LEU A 1 411 ? 27.674 5.700 4.799 1.00 94.56 411 LEU A CA 1
ATOM 3282 C C . LEU A 1 411 ? 27.621 6.575 3.543 1.00 94.56 411 LEU A C 1
ATOM 3284 O O . LEU A 1 411 ? 28.382 6.336 2.607 1.00 94.56 411 LEU A O 1
ATOM 3288 N N . ILE A 1 412 ? 26.767 7.600 3.517 1.00 94.50 412 ILE A N 1
ATOM 3289 C CA . ILE A 1 412 ? 26.643 8.514 2.372 1.00 94.50 412 ILE A CA 1
ATOM 3290 C C . ILE A 1 412 ? 27.934 9.319 2.184 1.00 94.50 412 ILE A C 1
ATOM 3292 O O . ILE A 1 412 ? 28.445 9.397 1.066 1.00 94.50 412 ILE A O 1
ATOM 3296 N N . TYR A 1 413 ? 28.496 9.846 3.276 1.00 95.88 413 TYR A N 1
ATOM 3297 C CA . TYR A 1 413 ? 29.719 10.647 3.242 1.00 95.88 413 TYR A CA 1
ATOM 3298 C C . TYR A 1 413 ? 30.926 9.850 2.728 1.00 95.88 413 TYR A C 1
ATOM 3300 O O . TYR A 1 413 ? 31.650 10.318 1.856 1.00 95.88 413 TYR A O 1
ATOM 3308 N N . GLN A 1 414 ? 31.131 8.626 3.228 1.00 94.88 414 GLN A N 1
ATOM 3309 C CA . GLN A 1 414 ? 32.282 7.797 2.851 1.00 94.88 414 GLN A CA 1
ATOM 3310 C C . GLN A 1 414 ? 32.156 7.192 1.451 1.00 94.88 414 GLN A C 1
ATOM 3312 O O . GLN A 1 414 ? 33.159 7.011 0.764 1.00 94.88 414 GLN A O 1
ATOM 3317 N N . SER A 1 415 ? 30.939 6.850 1.023 1.00 91.25 415 SER A N 1
ATOM 3318 C CA . SER A 1 415 ? 30.721 6.175 -0.261 1.00 91.25 415 SER A CA 1
ATOM 3319 C C . SER A 1 415 ? 30.538 7.123 -1.449 1.00 91.25 415 SER A C 1
ATOM 3321 O O . SER A 1 415 ? 30.422 6.634 -2.572 1.00 91.25 415 SER A O 1
ATOM 3323 N N . ASN A 1 416 ? 30.502 8.445 -1.222 1.00 91.62 416 ASN A N 1
ATOM 3324 C CA . ASN A 1 416 ? 30.134 9.455 -2.225 1.00 91.62 416 ASN A CA 1
ATOM 3325 C C . ASN A 1 416 ? 28.815 9.119 -2.947 1.00 91.62 416 ASN A C 1
ATOM 3327 O O . ASN A 1 416 ? 28.669 9.327 -4.151 1.00 91.62 416 ASN A O 1
ATOM 3331 N N . SER A 1 417 ? 27.861 8.550 -2.206 1.00 90.62 417 SER A N 1
ATOM 3332 C CA . SER A 1 417 ? 26.565 8.149 -2.753 1.00 90.62 417 SER A CA 1
ATOM 3333 C C . SER A 1 417 ? 25.605 9.339 -2.840 1.00 90.62 417 SER A C 1
ATOM 3335 O O . SER A 1 417 ? 25.676 10.249 -2.015 1.00 90.62 417 SER A O 1
ATOM 3337 N N . PRO A 1 418 ? 24.644 9.338 -3.783 1.00 90.62 418 PRO A N 1
ATOM 3338 C CA . PRO A 1 418 ? 23.587 10.341 -3.785 1.00 90.62 418 PRO A CA 1
ATOM 3339 C C . PRO A 1 418 ? 22.793 10.299 -2.464 1.00 90.62 418 PRO A C 1
ATOM 3341 O O . PRO A 1 418 ? 22.690 9.243 -1.839 1.00 90.62 418 PRO A O 1
ATOM 3344 N N . PRO A 1 419 ? 22.202 11.424 -2.027 1.00 90.19 419 PRO A N 1
ATOM 3345 C CA . PRO A 1 419 ? 21.503 11.489 -0.741 1.00 90.19 419 PRO A CA 1
ATOM 3346 C C . PRO A 1 419 ? 20.162 10.738 -0.723 1.00 90.19 419 PRO A C 1
ATOM 3348 O O . PRO A 1 419 ? 19.685 10.325 0.336 1.00 90.19 419 PRO A O 1
ATOM 3351 N N . LEU A 1 420 ? 19.560 10.557 -1.898 1.00 90.81 420 LEU A N 1
ATOM 3352 C CA . LEU A 1 420 ? 18.270 9.911 -2.122 1.00 90.81 420 LEU A CA 1
ATOM 3353 C C . LEU A 1 420 ? 18.318 9.071 -3.406 1.00 90.81 420 LEU A C 1
ATOM 3355 O O . LEU A 1 420 ? 19.203 9.259 -4.246 1.00 90.81 420 LEU A O 1
ATOM 3359 N N . LEU A 1 421 ? 17.364 8.149 -3.555 1.00 87.81 421 LEU A N 1
ATOM 3360 C CA . LEU A 1 421 ? 17.227 7.334 -4.760 1.00 87.81 421 LEU A CA 1
ATOM 3361 C C . LEU A 1 421 ? 16.778 8.237 -5.911 1.00 87.81 421 LEU A C 1
ATOM 3363 O O . LEU A 1 421 ? 15.647 8.708 -5.894 1.00 87.81 421 LEU A O 1
ATOM 3367 N N . LYS A 1 422 ? 17.657 8.495 -6.884 1.00 86.00 422 LYS A N 1
ATOM 3368 C CA . LYS A 1 422 ? 17.331 9.323 -8.051 1.00 86.00 422 LYS A CA 1
ATOM 3369 C C . LYS A 1 422 ? 16.729 8.443 -9.151 1.00 86.00 422 LYS A C 1
ATOM 3371 O O . LYS A 1 422 ? 17.488 7.664 -9.740 1.00 86.00 422 LYS A O 1
ATOM 3376 N N . PRO A 1 423 ? 15.419 8.555 -9.441 1.00 81.19 423 PRO A N 1
ATOM 3377 C CA . PRO A 1 423 ? 14.738 7.736 -10.436 1.00 81.19 423 PRO A CA 1
ATOM 3378 C C . PRO A 1 423 ? 15.020 8.244 -11.858 1.00 81.19 423 PRO A C 1
ATOM 3380 O O . PRO A 1 423 ? 14.103 8.486 -12.625 1.00 81.19 423 PRO A O 1
ATOM 3383 N N . PHE A 1 424 ? 16.290 8.456 -12.193 1.00 84.19 424 PHE A N 1
ATOM 3384 C CA . PHE A 1 424 ? 16.706 8.817 -13.545 1.00 84.19 424 PHE A CA 1
ATOM 3385 C C . PHE A 1 424 ? 16.511 7.649 -14.518 1.00 84.19 424 PHE A C 1
ATOM 3387 O O . PHE A 1 424 ? 16.550 6.508 -14.052 1.00 84.19 424 PHE A O 1
ATOM 3394 N N . PRO A 1 425 ? 16.373 7.902 -15.834 1.00 80.44 425 PRO A N 1
ATOM 3395 C CA . PRO A 1 425 ? 15.977 6.887 -16.815 1.00 80.44 425 PRO A CA 1
ATOM 3396 C C . PRO A 1 425 ? 16.770 5.572 -16.737 1.00 80.44 425 PRO A C 1
ATOM 3398 O O . PRO A 1 425 ? 16.183 4.498 -16.640 1.00 80.44 425 PRO A O 1
ATOM 3401 N N . ASP A 1 426 ? 18.103 5.639 -16.653 1.00 74.44 426 ASP A N 1
ATOM 3402 C CA . ASP A 1 426 ? 18.946 4.435 -16.554 1.00 74.44 426 ASP A CA 1
ATOM 3403 C C . ASP A 1 426 ? 18.758 3.670 -15.225 1.00 74.44 426 ASP A C 1
ATOM 3405 O O . ASP A 1 426 ? 18.917 2.452 -15.169 1.00 74.44 426 ASP A O 1
ATOM 3409 N N . ASN A 1 427 ? 18.389 4.368 -14.147 1.00 78.12 427 ASN A N 1
ATOM 3410 C CA . ASN A 1 427 ? 18.224 3.796 -12.808 1.00 78.12 427 ASN A CA 1
ATOM 3411 C C . ASN A 1 427 ? 16.829 3.197 -12.562 1.00 78.12 427 ASN A C 1
ATOM 3413 O O . ASN A 1 427 ? 16.648 2.490 -11.570 1.00 78.12 427 ASN A O 1
ATOM 3417 N N . VAL A 1 428 ? 15.830 3.519 -13.393 1.00 79.12 428 VAL A N 1
ATOM 3418 C CA . VAL A 1 428 ? 14.433 3.076 -13.203 1.00 79.12 428 VAL A CA 1
ATOM 3419 C C . VAL A 1 428 ? 14.060 1.838 -14.011 1.00 79.12 428 VAL A C 1
ATOM 3421 O O . VAL A 1 428 ? 13.002 1.268 -13.754 1.00 79.12 428 VAL A O 1
ATOM 3424 N N . ILE A 1 429 ? 14.936 1.374 -14.912 1.00 79.81 429 ILE A N 1
ATOM 3425 C CA . ILE A 1 429 ? 14.784 0.079 -15.600 1.00 79.81 429 ILE A CA 1
ATOM 3426 C C . ILE A 1 429 ? 14.705 -1.054 -14.562 1.00 79.81 429 ILE A C 1
ATOM 3428 O O . ILE A 1 429 ? 13.762 -1.844 -14.572 1.00 79.81 429 ILE A O 1
ATOM 3432 N N . ASP A 1 430 ? 15.657 -1.093 -13.624 1.00 85.12 430 ASP A N 1
ATOM 3433 C CA . ASP A 1 430 ? 15.573 -1.897 -12.403 1.00 85.12 430 ASP A CA 1
ATOM 3434 C C . ASP A 1 430 ? 16.277 -1.173 -11.249 1.00 85.12 430 ASP A C 1
ATOM 3436 O O . ASP A 1 430 ? 17.504 -1.089 -11.175 1.00 85.12 430 ASP A O 1
ATOM 3440 N N . VAL A 1 431 ? 15.490 -0.666 -10.298 1.00 86.75 431 VAL A N 1
ATOM 3441 C CA . VAL A 1 431 ? 16.014 0.079 -9.139 1.00 86.75 431 VAL A CA 1
ATOM 3442 C C . VAL A 1 431 ? 16.964 -0.754 -8.276 1.00 86.75 431 VAL A C 1
ATOM 3444 O O . VAL A 1 431 ? 17.802 -0.184 -7.566 1.00 86.75 431 VAL A O 1
ATOM 3447 N N . ARG A 1 432 ? 16.857 -2.090 -8.345 1.00 89.19 432 ARG A N 1
ATOM 3448 C CA . ARG A 1 432 ? 17.705 -3.029 -7.603 1.00 89.19 432 ARG A CA 1
ATOM 3449 C C . ARG A 1 432 ? 19.159 -2.980 -8.046 1.00 89.19 432 ARG A C 1
ATOM 3451 O O . ARG A 1 432 ? 20.025 -3.262 -7.224 1.00 89.19 432 ARG A O 1
ATOM 3458 N N . ASP A 1 433 ? 19.440 -2.576 -9.283 1.00 87.00 433 ASP A N 1
ATOM 3459 C CA . ASP A 1 433 ? 20.802 -2.519 -9.824 1.00 87.00 433 ASP A CA 1
ATOM 3460 C C . ASP A 1 433 ? 21.588 -1.310 -9.280 1.00 87.00 433 ASP A C 1
ATOM 3462 O O . ASP A 1 433 ? 22.817 -1.246 -9.363 1.00 87.00 433 ASP A O 1
ATOM 3466 N N . THR A 1 434 ? 20.904 -0.350 -8.648 1.00 88.31 434 THR A N 1
ATOM 3467 C CA . THR A 1 434 ? 21.555 0.848 -8.114 1.00 88.31 434 THR A CA 1
ATOM 3468 C C . THR A 1 434 ? 22.286 0.574 -6.793 1.00 88.31 434 THR A C 1
ATOM 3470 O O . THR A 1 434 ? 21.742 0.024 -5.830 1.00 88.31 434 THR A O 1
ATOM 3473 N N . ARG A 1 435 ? 23.529 1.063 -6.683 1.00 87.88 435 ARG A N 1
ATOM 3474 C CA . ARG A 1 435 ? 24.348 0.932 -5.460 1.00 87.88 435 ARG A CA 1
ATOM 3475 C C . ARG A 1 435 ? 23.686 1.559 -4.227 1.00 87.88 435 ARG A C 1
ATOM 3477 O O . ARG A 1 435 ? 23.852 1.047 -3.118 1.00 87.88 435 ARG A O 1
ATOM 3484 N N . TYR A 1 436 ? 22.949 2.657 -4.418 1.00 89.88 436 TYR A N 1
ATOM 3485 C CA . TYR A 1 436 ? 22.199 3.319 -3.348 1.00 89.88 436 TYR A CA 1
ATOM 3486 C C . TYR A 1 436 ? 21.072 2.422 -2.823 1.00 89.88 436 TYR A C 1
ATOM 3488 O O . TYR A 1 436 ? 20.908 2.308 -1.607 1.00 89.88 436 TYR A O 1
ATOM 3496 N N . PHE A 1 437 ? 20.331 1.751 -3.714 1.00 91.06 437 PHE A N 1
ATOM 3497 C CA . PHE A 1 437 ? 19.268 0.839 -3.307 1.00 91.06 437 PHE A CA 1
ATOM 3498 C C . PHE A 1 437 ? 19.818 -0.309 -2.456 1.00 91.06 437 PHE A C 1
ATOM 3500 O O . PHE A 1 437 ? 19.359 -0.505 -1.331 1.00 91.06 437 PHE A O 1
ATOM 3507 N N . GLN A 1 438 ? 20.857 -0.991 -2.951 1.00 90.81 438 GLN A N 1
ATOM 3508 C CA . GLN A 1 438 ? 21.404 -2.184 -2.303 1.00 90.81 438 GLN A CA 1
ATOM 3509 C C . GLN A 1 438 ? 22.072 -1.899 -0.950 1.00 90.81 438 GLN A C 1
ATOM 3511 O O . GLN A 1 438 ? 21.857 -2.634 0.010 1.00 90.81 438 GLN A O 1
ATOM 3516 N N . ASN A 1 439 ? 22.872 -0.830 -0.854 1.00 88.19 439 ASN A N 1
ATOM 3517 C CA . ASN A 1 439 ? 23.727 -0.602 0.318 1.00 88.19 439 ASN A CA 1
ATOM 3518 C C . ASN A 1 439 ? 23.156 0.393 1.335 1.00 88.19 439 ASN A C 1
ATOM 3520 O O . ASN A 1 439 ? 23.560 0.376 2.497 1.00 88.19 439 ASN A O 1
ATOM 3524 N N . ILE A 1 440 ? 22.257 1.291 0.918 1.00 91.62 440 ILE A N 1
ATOM 3525 C CA . ILE A 1 440 ? 21.790 2.398 1.766 1.00 91.62 440 ILE A CA 1
ATOM 3526 C C . ILE A 1 440 ? 20.282 2.312 1.999 1.00 91.62 440 ILE A C 1
ATOM 3528 O O . ILE A 1 440 ? 19.841 2.370 3.146 1.00 91.62 440 ILE A O 1
ATOM 3532 N N . TYR A 1 441 ? 19.491 2.156 0.939 1.00 91.44 441 TYR A N 1
ATOM 3533 C CA . TYR A 1 441 ? 18.040 2.333 0.984 1.00 91.44 441 TYR A CA 1
ATOM 3534 C C . TYR A 1 441 ? 17.278 1.228 1.727 1.00 91.44 441 TYR A C 1
ATOM 3536 O O . TYR A 1 441 ? 16.405 1.551 2.539 1.00 91.44 441 TYR A O 1
ATOM 3544 N N . VAL A 1 442 ? 17.559 -0.048 1.424 1.00 93.75 442 VAL A N 1
ATOM 3545 C CA . VAL A 1 442 ? 16.787 -1.198 1.947 1.00 93.75 442 VAL A CA 1
ATOM 3546 C C . VAL A 1 442 ? 17.246 -1.665 3.327 1.00 93.75 442 VAL A C 1
ATOM 3548 O O . VAL A 1 442 ? 16.508 -2.351 4.038 1.00 93.75 442 VAL A O 1
ATOM 3551 N N . ALA A 1 443 ? 18.462 -1.295 3.730 1.00 93.31 443 ALA A N 1
ATOM 3552 C CA . ALA A 1 443 ? 19.039 -1.719 4.993 1.00 93.31 443 ALA A CA 1
ATOM 3553 C C . ALA A 1 443 ? 18.194 -1.210 6.174 1.00 93.31 443 ALA A C 1
ATOM 3555 O O . ALA A 1 443 ? 17.964 -0.011 6.338 1.00 93.31 443 ALA A O 1
ATOM 3556 N N . THR A 1 444 ? 17.750 -2.132 7.036 1.00 95.25 444 THR A N 1
ATOM 3557 C CA . THR A 1 444 ? 16.767 -1.829 8.097 1.00 95.25 444 THR A CA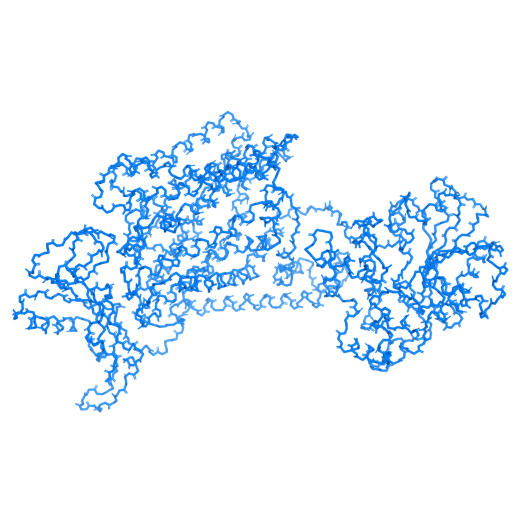 1
ATOM 3558 C C . THR A 1 444 ? 17.248 -0.716 9.033 1.00 95.25 444 THR A C 1
ATOM 3560 O O . THR A 1 444 ? 16.481 0.173 9.395 1.00 95.25 444 THR A O 1
ATOM 3563 N N . HIS A 1 445 ? 18.526 -0.740 9.419 1.00 93.00 445 HIS A N 1
ATOM 3564 C CA . HIS A 1 445 ? 19.097 0.233 10.351 1.00 93.00 445 HIS A CA 1
ATOM 3565 C C . HIS A 1 445 ? 19.129 1.661 9.779 1.00 93.00 445 HIS A C 1
ATOM 3567 O O . HIS A 1 445 ? 18.961 2.616 10.537 1.00 93.00 445 HIS A O 1
ATOM 3573 N N . ASN A 1 446 ? 19.224 1.813 8.453 1.00 92.50 446 ASN A N 1
ATOM 3574 C CA . ASN A 1 446 ? 19.164 3.114 7.779 1.00 92.50 446 ASN A CA 1
ATOM 3575 C C . ASN A 1 446 ? 17.738 3.680 7.688 1.00 92.50 446 ASN A C 1
ATOM 3577 O O . ASN A 1 446 ? 17.547 4.859 7.393 1.00 92.50 446 ASN A O 1
ATOM 3581 N N . ARG A 1 447 ? 16.727 2.846 7.958 1.00 92.88 447 ARG A N 1
ATOM 3582 C CA . ARG A 1 447 ? 15.299 3.199 7.968 1.00 92.88 447 ARG A CA 1
ATOM 3583 C C . ARG A 1 447 ? 14.692 3.244 9.368 1.00 92.88 447 ARG A C 1
ATOM 3585 O O . ARG A 1 447 ? 13.498 3.478 9.516 1.00 92.88 447 ARG A O 1
ATOM 3592 N N . ALA A 1 448 ? 15.501 3.042 10.407 1.00 96.12 448 ALA A N 1
ATOM 3593 C CA . ALA A 1 448 ? 15.014 2.897 11.774 1.00 96.12 448 ALA A CA 1
ATOM 3594 C C . ALA A 1 448 ? 14.549 4.220 12.414 1.00 96.12 448 ALA A C 1
ATOM 3596 O O . ALA A 1 448 ? 13.660 4.203 13.267 1.00 96.12 448 ALA A O 1
ATOM 3597 N N . CYS A 1 449 ? 15.109 5.364 11.993 1.00 95.88 449 CYS A N 1
ATOM 3598 C CA . CYS A 1 449 ? 14.836 6.673 12.599 1.00 95.88 449 CYS A CA 1
ATOM 3599 C C . CYS A 1 449 ? 13.327 7.010 12.650 1.00 95.88 449 CYS A C 1
ATOM 3601 O O . CYS A 1 449 ? 12.814 7.202 13.757 1.00 95.88 449 CYS A O 1
ATOM 3603 N N . PRO A 1 450 ? 12.569 6.989 11.532 1.00 96.44 450 PRO A N 1
ATOM 3604 C CA . PRO A 1 450 ? 11.127 7.249 11.552 1.00 96.44 450 PRO A CA 1
ATOM 3605 C C . PRO A 1 450 ? 10.330 6.341 12.496 1.00 96.44 450 PRO A C 1
ATOM 3607 O O . PRO A 1 450 ? 9.367 6.797 13.120 1.00 96.44 450 PRO A O 1
ATOM 3610 N N . TYR A 1 451 ? 10.736 5.075 12.639 1.00 97.19 451 TYR A N 1
ATOM 3611 C CA . TYR A 1 451 ? 10.084 4.114 13.530 1.00 97.19 451 TYR A CA 1
ATOM 3612 C C . TYR A 1 451 ? 10.308 4.471 15.003 1.00 97.19 451 TYR A C 1
ATOM 3614 O O . TYR A 1 451 ? 9.357 4.491 15.788 1.00 97.19 451 TYR A O 1
ATOM 3622 N N . PHE A 1 452 ? 11.545 4.809 15.385 1.00 97.56 452 PHE A N 1
ATOM 3623 C CA . PHE A 1 452 ? 11.861 5.231 16.753 1.00 97.56 452 PHE A CA 1
ATOM 3624 C C . PHE A 1 452 ? 11.202 6.562 17.122 1.00 97.56 452 PHE A C 1
ATOM 3626 O O . PHE A 1 452 ? 10.700 6.690 18.239 1.00 97.56 452 PHE A O 1
ATOM 3633 N N . ILE A 1 453 ? 11.093 7.510 16.184 1.00 97.12 453 ILE A N 1
ATOM 3634 C CA . ILE A 1 453 ? 10.274 8.719 16.375 1.00 97.12 453 ILE A CA 1
ATOM 3635 C C . ILE A 1 453 ? 8.815 8.340 16.667 1.00 97.12 453 ILE A C 1
ATOM 3637 O O . ILE A 1 453 ? 8.220 8.862 17.610 1.00 97.12 453 ILE A O 1
ATOM 3641 N N . GLY A 1 454 ? 8.257 7.365 15.946 1.00 95.69 454 GLY A N 1
ATOM 3642 C CA . GLY A 1 454 ? 6.931 6.814 16.239 1.00 95.69 454 GLY A CA 1
ATOM 3643 C C . GLY A 1 454 ? 6.809 6.222 17.650 1.00 95.69 454 GLY A C 1
ATOM 3644 O O . GLY A 1 454 ? 5.818 6.459 18.341 1.00 95.69 454 GLY A O 1
ATOM 3645 N N . VAL A 1 455 ? 7.829 5.496 18.122 1.00 96.44 455 VAL A N 1
ATOM 3646 C CA . VAL A 1 455 ? 7.882 4.969 19.501 1.00 96.44 455 VAL A CA 1
ATOM 3647 C C . VAL A 1 455 ? 7.889 6.102 20.532 1.00 96.44 455 VAL A C 1
ATOM 3649 O O . VAL A 1 455 ? 7.153 6.039 21.518 1.00 96.44 455 VAL A O 1
ATOM 3652 N N . ILE A 1 456 ? 8.673 7.160 20.299 1.00 96.31 456 ILE A N 1
ATOM 3653 C CA . ILE A 1 456 ? 8.718 8.348 21.165 1.00 96.31 456 ILE A CA 1
ATOM 3654 C C . ILE A 1 456 ? 7.332 9.000 21.244 1.00 96.31 456 ILE A C 1
ATOM 3656 O O . ILE A 1 456 ? 6.839 9.266 22.342 1.00 96.31 456 ILE A O 1
ATOM 3660 N N . VAL A 1 457 ? 6.666 9.191 20.103 1.00 94.38 457 VAL A N 1
ATOM 3661 C CA . VAL A 1 457 ? 5.308 9.754 20.040 1.00 94.38 457 VAL A CA 1
ATOM 3662 C C . VAL A 1 457 ? 4.308 8.882 20.795 1.00 94.38 457 VAL A C 1
ATOM 3664 O O . VAL A 1 457 ? 3.525 9.404 21.586 1.00 94.38 457 VAL A O 1
ATOM 3667 N N . GLY A 1 458 ? 4.344 7.559 20.627 1.00 92.31 458 GLY A N 1
ATOM 3668 C CA . GLY A 1 458 ? 3.440 6.669 21.357 1.00 92.31 458 GLY A CA 1
ATOM 3669 C C . GLY A 1 458 ? 3.671 6.675 22.875 1.00 92.31 458 GLY A C 1
ATOM 3670 O O . GLY A 1 458 ? 2.704 6.599 23.636 1.00 92.31 458 GLY A O 1
ATOM 3671 N N . ILE A 1 459 ? 4.914 6.869 23.341 1.00 93.69 459 ILE A N 1
ATOM 3672 C CA . ILE A 1 459 ? 5.219 7.104 24.765 1.00 93.69 459 ILE A CA 1
ATOM 3673 C C . ILE A 1 459 ? 4.638 8.444 25.243 1.00 93.69 459 ILE A C 1
ATOM 3675 O O . ILE A 1 459 ? 4.065 8.504 26.334 1.00 93.69 459 ILE A O 1
ATOM 3679 N N . ILE A 1 460 ? 4.770 9.515 24.452 1.00 92.44 460 ILE A N 1
ATOM 3680 C CA . ILE A 1 460 ? 4.201 10.836 24.768 1.00 92.44 460 ILE A CA 1
ATOM 3681 C C . ILE A 1 460 ? 2.677 10.733 24.893 1.00 92.44 460 ILE A C 1
ATOM 3683 O O . ILE A 1 460 ? 2.122 11.132 25.918 1.00 92.44 460 ILE A O 1
ATOM 3687 N N . ILE A 1 461 ? 2.013 10.120 23.908 1.00 89.25 461 ILE A N 1
ATOM 3688 C CA . ILE A 1 461 ? 0.562 9.894 23.923 1.00 89.25 461 ILE A CA 1
ATOM 3689 C C . ILE A 1 461 ? 0.162 9.066 25.150 1.00 89.25 461 ILE A C 1
ATOM 3691 O O . ILE A 1 461 ? -0.793 9.410 25.843 1.00 89.25 461 ILE A O 1
ATOM 3695 N N . PHE A 1 462 ? 0.913 8.009 25.478 1.00 88.94 462 PHE A N 1
ATOM 3696 C CA . PHE A 1 462 ? 0.657 7.206 26.672 1.00 88.94 462 PHE A CA 1
ATOM 3697 C C . PHE A 1 462 ? 0.733 8.041 27.954 1.00 88.94 462 PHE A C 1
ATOM 3699 O O . PHE A 1 462 ? -0.163 7.932 28.789 1.00 88.94 462 PHE A O 1
ATOM 3706 N N . LYS A 1 463 ? 1.765 8.873 28.130 1.00 89.62 463 LYS A N 1
ATOM 3707 C CA . LYS A 1 463 ? 1.927 9.704 29.337 1.00 89.62 463 LYS A CA 1
ATOM 3708 C C . LYS A 1 463 ? 0.845 10.773 29.465 1.00 89.62 463 LYS A C 1
ATOM 3710 O O . LYS A 1 463 ? 0.360 11.011 30.566 1.00 89.62 463 LYS A O 1
ATOM 3715 N N . LEU A 1 464 ? 0.458 11.385 28.350 1.00 87.38 464 LEU A N 1
ATOM 3716 C CA . LEU A 1 464 ? -0.512 12.479 28.317 1.00 87.38 464 LEU A CA 1
ATOM 3717 C C . LEU A 1 464 ? -1.974 12.007 28.250 1.00 87.38 464 LEU A C 1
ATOM 3719 O O . LEU A 1 464 ? -2.873 12.834 28.330 1.00 87.38 464 LEU A O 1
ATOM 3723 N N . ARG A 1 465 ? -2.242 10.696 28.159 1.00 83.06 465 ARG A N 1
ATOM 3724 C CA . ARG A 1 465 ? -3.601 10.138 27.986 1.00 83.06 465 ARG A CA 1
ATOM 3725 C C . ARG A 1 465 ? -4.619 10.535 29.066 1.00 83.06 465 ARG A C 1
ATOM 3727 O O . ARG A 1 465 ? -5.811 10.504 28.798 1.00 83.06 465 ARG A O 1
ATOM 3734 N N . ASN A 1 466 ? -4.152 10.840 30.279 1.00 81.31 466 ASN A N 1
ATOM 3735 C CA . ASN A 1 466 ? -4.998 11.233 31.413 1.00 81.31 466 ASN A CA 1
ATOM 3736 C C . ASN A 1 466 ? -5.112 12.761 31.557 1.00 81.31 466 ASN A C 1
ATOM 3738 O O . ASN A 1 466 ? -5.754 13.239 32.488 1.00 81.31 466 ASN A O 1
ATOM 3742 N N . SER A 1 467 ? -4.452 13.529 30.687 1.00 80.62 467 SER A N 1
ATOM 3743 C CA . SER A 1 467 ? -4.543 14.985 30.693 1.00 80.62 467 SER A CA 1
ATOM 3744 C C . SER A 1 467 ? -5.915 15.427 30.188 1.00 80.62 467 SER A C 1
ATOM 3746 O O . SER A 1 467 ? -6.390 14.940 29.164 1.00 80.62 467 SER A O 1
ATOM 3748 N N . THR A 1 468 ? -6.535 16.381 30.877 1.00 75.94 468 THR A N 1
ATOM 3749 C CA . THR A 1 468 ? -7.775 17.041 30.433 1.00 75.94 468 THR A CA 1
ATOM 3750 C C . THR A 1 468 ? -7.512 18.172 29.438 1.00 75.94 468 THR A C 1
ATOM 3752 O O . THR A 1 468 ? -8.447 18.702 28.839 1.00 75.94 468 THR A O 1
ATOM 3755 N N . TYR A 1 469 ? -6.246 18.546 29.243 1.00 78.12 469 TYR A N 1
ATOM 3756 C CA . TYR A 1 469 ? -5.857 19.640 28.365 1.00 78.12 469 TYR A CA 1
ATOM 3757 C C . TYR A 1 469 ? -6.046 19.264 26.889 1.00 78.12 469 TYR A C 1
ATOM 3759 O O . TYR A 1 469 ? -5.397 18.345 26.386 1.00 78.12 469 TYR A O 1
ATOM 3767 N N . LYS A 1 470 ? -6.899 20.017 26.186 1.00 80.56 470 LYS A N 1
ATOM 3768 C CA . LYS A 1 470 ? -7.035 19.989 24.724 1.00 80.56 470 LYS A CA 1
ATOM 3769 C C . LYS A 1 470 ? -6.572 21.317 24.140 1.00 80.56 470 LYS A C 1
ATOM 3771 O O . LYS A 1 470 ? -6.875 22.376 24.689 1.00 80.56 470 LYS A O 1
ATOM 3776 N N . LEU A 1 471 ? -5.866 21.270 23.012 1.00 83.06 471 LEU A N 1
ATOM 3777 C CA . LEU A 1 471 ? -5.469 22.483 22.302 1.00 83.06 471 LEU A CA 1
ATOM 3778 C C . LEU A 1 471 ? -6.720 23.192 21.747 1.00 83.06 471 LEU A C 1
ATOM 3780 O O . LEU A 1 471 ? -7.601 22.521 21.193 1.00 83.06 471 LEU A O 1
ATOM 3784 N N . PRO A 1 472 ? -6.811 24.532 21.836 1.00 88.38 472 PRO A N 1
ATOM 3785 C CA . PRO A 1 472 ? -7.913 25.286 21.244 1.00 88.38 472 PRO A CA 1
ATOM 3786 C C . PRO A 1 472 ? -7.992 25.087 19.720 1.00 88.38 472 PRO A C 1
ATOM 3788 O O . PRO A 1 472 ? -6.998 24.736 19.075 1.00 88.38 472 PRO A O 1
ATOM 3791 N N . LYS A 1 473 ? -9.166 25.336 19.123 1.00 88.06 473 LYS A N 1
ATOM 3792 C CA . LYS A 1 473 ? -9.433 25.070 17.693 1.00 88.06 473 LYS A CA 1
ATOM 3793 C C . LYS A 1 473 ? -8.436 25.756 16.749 1.00 88.06 473 LYS A C 1
ATOM 3795 O O . LYS A 1 473 ? -7.862 25.092 15.892 1.00 88.06 473 LYS A O 1
ATOM 3800 N N . PHE A 1 474 ? -8.190 27.054 16.933 1.00 89.38 474 PHE A N 1
ATOM 3801 C CA . PHE A 1 474 ? -7.344 27.841 16.027 1.00 89.38 474 PHE A CA 1
ATOM 3802 C C . PHE A 1 474 ? -5.863 27.390 16.020 1.00 89.38 474 PHE A C 1
ATOM 3804 O O . PHE A 1 474 ? -5.368 27.032 14.950 1.00 89.38 474 PHE A O 1
ATOM 3811 N N . PRO A 1 475 ? -5.165 27.264 17.171 1.00 90.62 475 PRO A N 1
ATOM 3812 C CA . PRO A 1 475 ? -3.820 26.679 17.214 1.00 90.62 475 PRO A CA 1
ATOM 3813 C C . PRO A 1 475 ? -3.758 25.241 16.689 1.00 90.62 475 PRO A C 1
ATOM 3815 O O . PRO A 1 475 ? -2.778 24.867 16.051 1.00 90.62 475 PRO A O 1
ATOM 3818 N N . SER A 1 476 ? -4.803 24.439 16.925 1.00 90.50 476 SER A N 1
ATOM 3819 C CA . SER A 1 476 ? -4.859 23.060 16.426 1.00 90.50 476 SER A CA 1
ATOM 3820 C C . SER A 1 476 ? -4.874 23.024 14.896 1.00 90.50 476 SER A C 1
ATOM 3822 O O . SER A 1 476 ? -4.116 22.265 14.299 1.00 90.50 476 SER A O 1
ATOM 3824 N N . GLN A 1 477 ? -5.681 23.871 14.247 1.00 90.25 477 GLN A N 1
ATOM 3825 C CA . GLN A 1 477 ? -5.716 23.960 12.784 1.00 90.25 477 GLN A CA 1
ATOM 3826 C C . GLN A 1 477 ? -4.377 24.420 12.200 1.00 90.25 477 GLN A C 1
ATOM 3828 O O . GLN A 1 477 ? -3.893 23.807 11.250 1.00 90.25 477 GLN A O 1
ATOM 3833 N N . ILE A 1 478 ? -3.739 25.433 12.796 1.00 91.88 478 ILE A N 1
ATOM 3834 C CA . ILE A 1 478 ? -2.404 25.881 12.370 1.00 91.88 478 ILE A CA 1
ATOM 3835 C C . ILE A 1 478 ? -1.391 24.742 12.495 1.00 91.88 478 ILE A C 1
ATOM 3837 O O . ILE A 1 478 ? -0.645 24.485 11.556 1.00 91.88 478 ILE A O 1
ATOM 3841 N N . ALA A 1 479 ? -1.383 24.026 13.621 1.00 91.38 479 ALA A N 1
ATOM 3842 C CA . ALA A 1 479 ? -0.470 22.907 13.830 1.00 91.38 479 ALA A CA 1
ATOM 3843 C C . ALA A 1 479 ? -0.733 21.750 12.848 1.00 91.38 479 ALA A C 1
ATOM 3845 O O . ALA A 1 479 ? 0.211 21.128 12.367 1.00 91.38 479 ALA A O 1
ATOM 3846 N N . TYR A 1 480 ? -1.997 21.490 12.505 1.00 91.31 480 TYR A N 1
ATOM 3847 C CA . TYR A 1 480 ? -2.381 20.475 11.525 1.00 91.31 480 TYR A CA 1
ATOM 3848 C C . TYR A 1 480 ? -1.884 20.805 10.114 1.00 91.31 480 TYR A C 1
ATOM 3850 O O . TYR A 1 480 ? -1.195 19.992 9.496 1.00 91.31 480 TYR A O 1
ATOM 3858 N N . PHE A 1 481 ? -2.189 22.002 9.604 1.00 92.62 481 PHE A N 1
ATOM 3859 C CA . PHE A 1 481 ? -1.716 22.422 8.283 1.00 92.62 481 PHE A CA 1
ATOM 3860 C C . PHE A 1 481 ? -0.201 22.632 8.264 1.00 92.62 481 PHE A C 1
ATOM 3862 O O . PHE A 1 481 ? 0.442 22.301 7.273 1.00 92.62 481 PHE A O 1
ATOM 3869 N N . GLY A 1 482 ? 0.383 23.096 9.370 1.00 94.38 482 GLY A N 1
ATOM 3870 C CA . GLY A 1 482 ? 1.828 23.206 9.547 1.00 94.38 482 GLY A CA 1
ATOM 3871 C C . GLY A 1 482 ? 2.535 21.852 9.485 1.00 94.38 482 GLY A C 1
ATOM 3872 O O . GLY A 1 482 ? 3.580 21.749 8.850 1.00 94.38 482 GLY A O 1
ATOM 3873 N N . ALA A 1 483 ? 1.950 20.795 10.060 1.00 93.19 483 ALA A N 1
ATOM 3874 C CA . ALA A 1 483 ? 2.486 19.438 9.960 1.00 93.19 483 ALA A CA 1
ATOM 3875 C C . ALA A 1 483 ? 2.495 18.936 8.505 1.00 93.19 483 ALA A C 1
ATOM 3877 O O . ALA A 1 483 ? 3.524 18.464 8.024 1.00 93.19 483 ALA A O 1
ATOM 3878 N N . TRP A 1 484 ? 1.388 19.097 7.772 1.00 91.56 484 TRP A N 1
ATOM 3879 C CA . TRP A 1 484 ? 1.336 18.744 6.348 1.00 91.56 484 TRP A CA 1
ATOM 3880 C C . TRP A 1 484 ? 2.278 19.603 5.496 1.00 91.56 484 TRP A C 1
ATOM 3882 O O . TRP A 1 484 ? 2.997 19.064 4.657 1.00 91.56 484 TRP A O 1
ATOM 3892 N N . GLY A 1 485 ? 2.331 20.913 5.746 1.00 94.62 485 GLY A N 1
ATOM 3893 C CA . GLY A 1 485 ? 3.226 21.846 5.063 1.00 94.62 485 GLY A CA 1
ATOM 3894 C C . GLY A 1 485 ? 4.702 21.519 5.287 1.00 94.62 485 GLY A C 1
ATOM 3895 O O . GLY A 1 485 ? 5.475 21.533 4.334 1.00 94.62 485 GLY A O 1
ATOM 3896 N N . LEU A 1 486 ? 5.085 21.134 6.509 1.00 94.50 486 LEU A N 1
ATOM 3897 C CA . LEU A 1 486 ? 6.432 20.646 6.812 1.00 94.50 486 LEU A CA 1
ATOM 3898 C C . LEU A 1 486 ? 6.737 19.354 6.045 1.00 94.50 486 LEU A C 1
ATOM 3900 O O . LEU A 1 486 ? 7.791 19.251 5.424 1.00 94.50 486 LEU A O 1
ATOM 3904 N N . GLY A 1 487 ? 5.814 18.387 6.050 1.00 93.94 487 GLY A N 1
ATOM 3905 C CA . GLY A 1 487 ? 5.983 17.125 5.325 1.00 93.94 487 GLY A CA 1
ATOM 3906 C C . GLY A 1 487 ? 6.174 17.335 3.820 1.00 93.94 487 GLY A C 1
ATOM 3907 O O . GLY A 1 487 ? 7.127 16.815 3.241 1.00 93.94 487 GLY A O 1
ATOM 3908 N N . VAL A 1 488 ? 5.317 18.152 3.201 1.00 93.44 488 VAL A N 1
ATOM 3909 C CA . VAL A 1 488 ? 5.421 18.515 1.779 1.00 93.44 488 VAL A CA 1
ATOM 3910 C C . VAL A 1 488 ? 6.704 19.304 1.510 1.00 93.44 488 VAL A C 1
ATOM 3912 O O . VAL A 1 488 ? 7.424 18.977 0.574 1.00 93.44 488 VAL A O 1
ATOM 3915 N N . GLY A 1 489 ? 7.048 20.283 2.350 1.00 94.81 489 GLY A N 1
ATOM 3916 C CA . GLY A 1 489 ? 8.271 21.076 2.206 1.00 94.81 489 GLY A CA 1
ATOM 3917 C C . GLY A 1 489 ? 9.542 20.225 2.243 1.00 94.81 489 GLY A C 1
ATOM 3918 O O . GLY A 1 489 ? 10.432 20.410 1.413 1.00 94.81 489 GLY A O 1
ATOM 3919 N N . VAL A 1 490 ? 9.608 19.232 3.137 1.00 94.69 490 VAL A N 1
ATOM 3920 C CA . VAL A 1 490 ? 10.722 18.271 3.184 1.00 94.69 490 VAL A CA 1
ATOM 3921 C C . VAL A 1 490 ? 10.787 17.444 1.900 1.00 94.69 490 VAL A C 1
ATOM 3923 O O . VAL A 1 490 ? 11.875 17.267 1.357 1.00 94.69 490 VAL A O 1
ATOM 3926 N N . ILE A 1 491 ? 9.655 16.983 1.366 1.00 93.44 491 ILE A N 1
ATOM 3927 C CA . ILE A 1 491 ? 9.640 16.237 0.101 1.00 93.44 491 ILE A CA 1
ATOM 3928 C C . ILE A 1 491 ? 10.142 17.113 -1.059 1.00 93.44 491 ILE A C 1
ATOM 3930 O O . ILE A 1 491 ? 11.049 16.696 -1.782 1.00 93.44 491 ILE A O 1
ATOM 3934 N N . LEU A 1 492 ? 9.613 18.334 -1.193 1.00 93.81 492 LEU A N 1
ATOM 3935 C CA . LEU A 1 492 ? 9.961 19.275 -2.265 1.00 93.81 492 LEU A CA 1
ATOM 3936 C C . LEU A 1 492 ? 11.414 19.763 -2.184 1.00 93.81 492 LEU A C 1
ATOM 3938 O O . LEU A 1 492 ? 12.029 20.034 -3.213 1.00 93.81 492 LEU A O 1
ATOM 3942 N N . SER A 1 493 ? 11.998 19.817 -0.983 1.00 93.56 493 SER A N 1
ATOM 3943 C CA . SER A 1 493 ? 13.397 20.223 -0.789 1.00 93.56 493 SER A CA 1
ATOM 3944 C C . SER A 1 493 ? 14.413 19.333 -1.523 1.00 93.56 493 SER A C 1
ATOM 3946 O O . SER A 1 493 ? 15.542 19.763 -1.750 1.00 93.56 493 SER A O 1
ATOM 3948 N N . ALA A 1 494 ? 14.024 18.123 -1.947 1.00 92.69 494 ALA A N 1
ATOM 3949 C CA . ALA A 1 494 ? 14.877 17.253 -2.758 1.00 92.69 494 ALA A CA 1
ATOM 3950 C C . ALA A 1 494 ? 15.239 17.858 -4.118 1.00 92.69 494 ALA A C 1
ATOM 3952 O O . ALA A 1 494 ? 16.274 17.485 -4.671 1.00 92.69 494 ALA A O 1
ATOM 3953 N N . TYR A 1 495 ? 14.439 18.804 -4.625 1.00 92.88 495 TYR A N 1
ATOM 3954 C CA . TYR A 1 495 ? 14.636 19.464 -5.918 1.00 92.88 495 TYR A CA 1
ATOM 3955 C C . TYR A 1 495 ? 16.074 19.961 -6.129 1.00 92.88 495 TYR A C 1
ATOM 3957 O O . TYR A 1 495 ? 16.634 19.819 -7.213 1.00 92.88 495 TYR A O 1
ATOM 3965 N N . VAL A 1 496 ? 16.729 20.452 -5.072 1.00 92.25 496 VAL A N 1
ATOM 3966 C CA . VAL A 1 496 ? 18.104 20.974 -5.139 1.00 92.25 496 VAL A CA 1
ATOM 3967 C C . VAL A 1 496 ? 19.119 19.909 -5.606 1.00 92.25 496 VAL A C 1
ATOM 3969 O O . VAL A 1 496 ? 20.177 20.244 -6.136 1.00 92.25 496 VAL A O 1
ATOM 3972 N N . PHE A 1 497 ? 18.819 18.615 -5.454 1.00 90.94 497 PHE A N 1
ATOM 3973 C CA . PHE A 1 497 ? 19.664 17.507 -5.928 1.00 90.94 497 PHE A CA 1
ATOM 3974 C C . PHE A 1 497 ? 19.334 17.029 -7.348 1.00 90.94 497 PHE A C 1
ATOM 3976 O O . PHE A 1 497 ? 20.052 16.167 -7.869 1.00 90.94 497 PHE A O 1
ATOM 3983 N N . PHE A 1 498 ? 18.279 17.571 -7.957 1.00 89.50 498 PHE A N 1
ATOM 3984 C CA . PHE A 1 498 ? 17.875 17.322 -9.343 1.00 89.50 498 PHE A CA 1
ATOM 3985 C C . PHE A 1 498 ? 18.297 18.448 -10.296 1.00 89.50 498 PHE A C 1
ATOM 3987 O O . PHE A 1 498 ? 18.201 18.269 -11.504 1.00 89.50 498 PHE A O 1
ATOM 3994 N N . ILE A 1 499 ? 18.819 19.569 -9.778 1.00 89.06 499 ILE A N 1
ATOM 3995 C CA . ILE A 1 499 ? 19.348 20.668 -10.597 1.00 89.06 499 ILE A CA 1
ATOM 3996 C C . ILE A 1 499 ? 20.513 20.149 -11.467 1.00 89.06 499 ILE A C 1
ATOM 3998 O O . ILE A 1 499 ? 21.533 19.717 -10.911 1.00 89.06 499 ILE A O 1
ATOM 4002 N N . PRO A 1 500 ? 20.395 20.199 -12.809 1.00 85.25 500 PRO A N 1
ATOM 4003 C CA . PRO A 1 500 ? 21.444 19.743 -13.718 1.00 85.25 500 PRO A CA 1
ATOM 4004 C C . PRO A 1 500 ? 22.745 20.537 -13.544 1.00 85.25 500 PRO A C 1
ATOM 4006 O O . PRO A 1 500 ? 22.724 21.729 -13.243 1.00 85.25 500 PRO A O 1
ATOM 4009 N N . GLY A 1 501 ? 23.893 19.874 -13.705 1.00 82.94 501 GLY A N 1
ATOM 4010 C CA . GLY A 1 501 ? 25.220 20.506 -13.632 1.00 82.94 501 GLY A CA 1
ATOM 4011 C C . GLY A 1 501 ? 25.665 20.974 -12.241 1.00 82.94 501 GLY A C 1
ATOM 4012 O O . GLY A 1 501 ? 26.784 21.465 -12.086 1.00 82.94 501 GLY A O 1
ATOM 4013 N N . ARG A 1 502 ? 24.836 20.801 -11.205 1.00 88.12 502 ARG A N 1
ATOM 4014 C CA . ARG A 1 502 ? 25.194 21.156 -9.830 1.00 88.12 502 ARG A CA 1
ATOM 4015 C C . ARG A 1 502 ? 26.318 20.242 -9.308 1.00 88.12 502 ARG A C 1
ATOM 4017 O O . ARG A 1 502 ? 26.150 19.020 -9.326 1.00 88.12 502 ARG A O 1
ATOM 4024 N N . PRO A 1 503 ? 27.440 20.789 -8.797 1.00 89.19 503 PRO A N 1
ATOM 4025 C CA . PRO A 1 503 ? 28.536 19.972 -8.287 1.00 89.19 503 PRO A CA 1
ATOM 4026 C C . PRO A 1 503 ? 28.099 19.175 -7.055 1.00 89.19 503 PRO A C 1
ATOM 4028 O O . PRO A 1 503 ? 27.391 19.680 -6.182 1.00 89.19 503 PRO A O 1
ATOM 4031 N N . TYR A 1 504 ? 28.541 17.921 -6.974 1.00 91.19 504 TYR A N 1
ATOM 4032 C CA . TYR A 1 504 ? 28.261 17.066 -5.826 1.00 91.19 504 TYR A CA 1
ATOM 4033 C C . TYR A 1 504 ? 29.034 17.542 -4.592 1.00 91.19 504 TYR A C 1
ATOM 4035 O O . TYR A 1 504 ? 30.258 17.668 -4.623 1.00 91.19 504 TYR A O 1
ATOM 4043 N N . ASN A 1 505 ? 28.320 17.756 -3.487 1.00 94.44 505 ASN A N 1
ATOM 4044 C CA . ASN A 1 505 ? 28.902 18.052 -2.184 1.00 94.44 505 ASN A CA 1
ATOM 4045 C C . ASN A 1 505 ? 28.589 16.907 -1.210 1.00 94.44 505 ASN A C 1
ATOM 4047 O O . ASN A 1 505 ? 27.434 16.697 -0.836 1.00 94.44 505 ASN A O 1
ATOM 4051 N N . ALA A 1 506 ? 29.629 16.182 -0.786 1.00 94.19 506 ALA A N 1
ATOM 4052 C CA . ALA A 1 506 ? 29.494 15.012 0.080 1.00 94.19 506 ALA A CA 1
ATOM 4053 C C . ALA A 1 506 ? 28.891 15.344 1.454 1.00 94.19 506 ALA A C 1
ATOM 4055 O O . ALA A 1 506 ? 28.079 14.576 1.968 1.00 94.19 506 ALA A O 1
ATOM 4056 N N . LEU A 1 507 ? 29.253 16.491 2.042 1.00 95.25 507 LEU A N 1
ATOM 4057 C CA . LEU A 1 507 ? 28.733 16.906 3.346 1.00 95.25 507 LEU A CA 1
ATOM 4058 C C . LEU A 1 507 ? 27.249 17.264 3.254 1.00 95.25 507 LEU A C 1
ATOM 4060 O O . LEU A 1 507 ? 26.454 16.825 4.080 1.00 95.25 507 LEU A O 1
ATOM 4064 N N . GLU A 1 508 ? 26.869 18.027 2.230 1.00 95.38 508 GLU A N 1
ATOM 4065 C CA . GLU A 1 508 ? 25.471 18.390 1.989 1.00 95.38 508 GLU A CA 1
ATOM 4066 C C . GLU A 1 508 ? 24.608 17.148 1.732 1.00 95.38 508 GLU A C 1
ATOM 4068 O O . GLU A 1 508 ? 23.538 17.005 2.324 1.00 95.38 508 GLU A O 1
ATOM 4073 N N . ALA A 1 509 ? 25.092 16.224 0.897 1.00 94.56 509 ALA A N 1
ATOM 4074 C CA . ALA A 1 509 ? 24.401 14.975 0.612 1.00 94.56 509 ALA A CA 1
ATOM 4075 C C . ALA A 1 509 ? 24.229 14.120 1.880 1.00 94.56 509 ALA A C 1
ATOM 4077 O O . ALA A 1 509 ? 23.138 13.615 2.144 1.00 94.56 509 ALA A O 1
ATOM 4078 N N . ALA A 1 510 ? 25.269 13.993 2.707 1.00 95.62 510 ALA A N 1
ATOM 4079 C CA . ALA A 1 510 ? 25.200 13.237 3.956 1.00 95.62 510 ALA A CA 1
ATOM 4080 C C . ALA A 1 510 ? 24.239 13.870 4.979 1.00 95.62 510 ALA A C 1
ATOM 4082 O O . ALA A 1 510 ? 23.438 13.163 5.601 1.00 95.62 510 ALA A O 1
ATOM 4083 N N . LEU A 1 511 ? 24.271 15.200 5.129 1.00 95.62 511 LEU A N 1
ATOM 4084 C CA . LEU A 1 511 ? 23.347 15.942 5.993 1.00 95.62 511 LEU A CA 1
ATOM 4085 C C . LEU A 1 511 ? 21.903 15.776 5.526 1.00 95.62 511 LEU A C 1
ATOM 4087 O O . LEU A 1 511 ? 21.042 15.397 6.316 1.00 95.62 511 LEU A O 1
ATOM 4091 N N . TYR A 1 512 ? 21.637 15.999 4.239 1.00 95.25 512 TYR A N 1
ATOM 4092 C CA . TYR A 1 512 ? 20.297 15.828 3.698 1.00 95.25 512 TYR A CA 1
ATOM 4093 C C . TYR A 1 512 ? 19.823 14.384 3.851 1.00 95.25 512 TYR A C 1
ATOM 4095 O O . TYR A 1 512 ? 18.784 14.144 4.460 1.00 95.25 512 TYR A O 1
ATOM 4103 N N . GLY A 1 513 ? 20.610 13.413 3.378 1.00 91.94 513 GLY A N 1
ATOM 4104 C CA . GLY A 1 513 ? 20.280 11.986 3.368 1.00 91.94 513 GLY A CA 1
ATOM 4105 C C . GLY A 1 513 ? 19.995 11.385 4.751 1.00 91.94 513 GLY A C 1
ATOM 4106 O O . GLY A 1 513 ? 19.223 10.432 4.859 1.00 91.94 513 GLY A O 1
ATOM 4107 N N . SER A 1 514 ? 20.537 11.974 5.817 1.00 92.19 514 SER A N 1
ATOM 4108 C CA . SER A 1 514 ? 20.238 11.586 7.201 1.00 92.19 514 SER A CA 1
ATOM 4109 C C . SER A 1 514 ? 19.069 12.375 7.814 1.00 92.19 514 SER A C 1
ATOM 4111 O O . SER A 1 514 ? 18.210 11.780 8.467 1.00 92.19 514 SER A O 1
ATOM 4113 N N . LEU A 1 515 ? 18.979 13.691 7.581 1.00 94.12 515 LEU A N 1
ATOM 4114 C CA . LEU A 1 515 ? 18.017 14.569 8.264 1.00 94.12 515 LEU A CA 1
ATOM 4115 C C . LEU A 1 515 ? 16.643 14.664 7.591 1.00 94.12 515 LEU A C 1
ATOM 4117 O O . LEU A 1 515 ? 15.656 14.874 8.294 1.00 94.12 515 LEU A O 1
ATOM 4121 N N . HIS A 1 516 ? 16.529 14.490 6.271 1.00 93.94 516 HIS A N 1
ATOM 4122 C CA . HIS A 1 516 ? 15.234 14.594 5.575 1.00 93.94 516 HIS A CA 1
ATOM 4123 C C . HIS A 1 516 ? 14.206 13.581 6.115 1.00 93.94 516 HIS A C 1
ATOM 4125 O O . HIS A 1 516 ? 13.039 13.913 6.318 1.00 93.94 516 HIS A O 1
ATOM 4131 N N . ARG A 1 517 ? 14.656 12.368 6.460 1.00 93.62 517 ARG A N 1
ATOM 4132 C CA . ARG A 1 517 ? 13.832 11.320 7.088 1.00 93.62 517 ARG A CA 1
ATOM 4133 C C . ARG A 1 517 ? 13.337 11.728 8.468 1.00 93.62 517 ARG A C 1
ATOM 4135 O O . ARG A 1 517 ? 12.169 11.525 8.787 1.00 93.62 517 ARG A O 1
ATOM 4142 N N . LEU A 1 518 ? 14.219 12.324 9.271 1.00 94.56 518 LEU A N 1
ATOM 4143 C CA . LEU A 1 518 ? 13.875 12.850 10.589 1.00 94.56 518 LEU A CA 1
ATOM 4144 C C . LEU A 1 518 ? 12.862 13.994 10.471 1.00 94.56 518 LEU A C 1
ATOM 4146 O O . LEU A 1 518 ? 11.873 13.999 11.197 1.00 94.56 518 LEU A O 1
ATOM 4150 N N . GLY A 1 519 ? 13.078 14.929 9.542 1.00 95.00 519 GLY A N 1
ATOM 4151 C CA . GLY A 1 519 ? 12.164 16.043 9.287 1.00 95.00 519 GLY A CA 1
ATOM 4152 C C . GLY A 1 519 ? 10.771 15.567 8.873 1.00 95.00 519 GLY A C 1
ATOM 4153 O O . GLY A 1 519 ? 9.768 16.027 9.419 1.00 95.00 519 GLY A O 1
ATOM 4154 N N . PHE A 1 520 ? 10.700 14.580 7.976 1.00 95.81 520 PHE A N 1
ATOM 4155 C CA . PHE A 1 520 ? 9.430 13.988 7.563 1.00 95.81 520 PHE A CA 1
ATOM 4156 C C . PHE A 1 520 ? 8.758 13.196 8.697 1.00 95.81 520 PHE A C 1
ATOM 4158 O O . PHE A 1 520 ? 7.567 13.365 8.954 1.00 95.81 520 PHE A O 1
ATOM 4165 N N . ALA A 1 521 ? 9.513 12.390 9.450 1.00 95.69 521 ALA A N 1
ATOM 4166 C CA . ALA A 1 521 ? 8.991 11.677 10.615 1.00 95.69 521 ALA A CA 1
ATOM 4167 C C . ALA A 1 521 ? 8.480 12.635 11.703 1.00 95.69 521 ALA A C 1
ATOM 4169 O O . ALA A 1 521 ? 7.463 12.356 12.336 1.00 95.69 521 ALA A O 1
ATOM 4170 N N . ALA A 1 522 ? 9.141 13.781 11.898 1.00 94.94 522 ALA A N 1
ATOM 4171 C CA . ALA A 1 522 ? 8.690 14.835 12.799 1.00 94.94 522 ALA A CA 1
ATOM 4172 C C . ALA A 1 522 ? 7.366 15.457 12.325 1.00 94.94 522 ALA A C 1
ATOM 4174 O O . ALA A 1 522 ? 6.466 15.650 13.138 1.00 94.94 522 ALA A O 1
ATOM 4175 N N . ALA A 1 523 ? 7.196 15.696 11.020 1.00 95.31 523 ALA A N 1
ATOM 4176 C CA . ALA A 1 523 ? 5.924 16.150 10.455 1.00 95.31 523 ALA A CA 1
ATOM 4177 C C . ALA A 1 523 ? 4.777 15.165 10.755 1.00 95.31 523 ALA A C 1
ATOM 4179 O O . ALA A 1 523 ? 3.726 15.562 11.263 1.00 95.31 523 ALA A O 1
ATOM 4180 N N . ILE A 1 524 ? 5.002 13.865 10.536 1.00 93.62 524 ILE A N 1
ATOM 4181 C CA . ILE A 1 524 ? 4.024 12.813 10.858 1.00 93.62 524 ILE A CA 1
ATOM 4182 C C . ILE A 1 524 ? 3.782 12.713 12.375 1.00 93.62 524 ILE A C 1
ATOM 4184 O O . ILE A 1 524 ? 2.645 12.531 12.815 1.00 93.62 524 ILE A O 1
ATOM 4188 N N . ALA A 1 525 ? 4.820 12.879 13.196 1.00 92.38 525 ALA A N 1
ATOM 4189 C CA . ALA A 1 525 ? 4.709 12.919 14.652 1.00 92.38 525 ALA A CA 1
ATOM 4190 C C . ALA A 1 525 ? 3.811 14.069 15.134 1.00 92.38 525 ALA A C 1
ATOM 4192 O O . ALA A 1 525 ? 2.900 13.839 15.934 1.00 92.38 525 ALA A O 1
ATOM 4193 N N . PHE A 1 526 ? 4.024 15.287 14.621 1.00 91.00 526 PHE A N 1
ATOM 4194 C CA . PHE A 1 526 ? 3.181 16.444 14.926 1.00 91.00 526 PHE A CA 1
ATOM 4195 C C . PHE A 1 526 ? 1.736 16.205 14.510 1.00 91.00 526 PHE A C 1
ATOM 4197 O O . PHE A 1 526 ? 0.830 16.461 15.302 1.00 91.00 526 PHE A O 1
ATOM 4204 N N . PHE A 1 527 ? 1.524 15.635 13.323 1.00 90.50 527 PHE A N 1
ATOM 4205 C CA . PHE A 1 527 ? 0.198 15.236 12.871 1.00 90.50 527 PHE A CA 1
ATOM 4206 C C . PHE A 1 527 ? -0.494 14.316 13.898 1.00 90.50 527 PHE A C 1
ATOM 4208 O O . PHE A 1 527 ? -1.600 14.626 14.333 1.00 90.50 527 PHE A O 1
ATOM 4215 N N . PHE A 1 528 ? 0.154 13.249 14.385 1.00 86.94 528 PHE A N 1
ATOM 4216 C CA . PHE A 1 528 ? -0.460 12.345 15.375 1.00 86.94 528 PHE A CA 1
ATOM 4217 C C . PHE A 1 528 ? -0.763 13.007 16.720 1.00 86.94 528 PHE A C 1
ATOM 4219 O O . PHE A 1 528 ? -1.806 12.737 17.323 1.00 86.94 528 PHE A O 1
ATOM 4226 N N . ILE A 1 529 ? 0.131 13.873 17.196 1.00 87.69 529 ILE A N 1
ATOM 4227 C CA . ILE A 1 529 ? -0.070 14.618 18.444 1.00 87.69 529 ILE A CA 1
ATOM 4228 C C . ILE A 1 529 ? -1.288 15.539 18.307 1.00 87.69 529 ILE A C 1
ATOM 4230 O O . ILE A 1 529 ? -2.163 15.534 19.174 1.00 87.69 529 ILE A O 1
ATOM 4234 N N . VAL A 1 530 ? -1.389 16.270 17.195 1.00 89.31 530 VAL A N 1
ATOM 4235 C CA . VAL A 1 530 ? -2.507 17.176 16.911 1.00 89.31 530 VAL A CA 1
ATOM 4236 C C . VAL A 1 530 ? -3.821 16.410 16.735 1.00 89.31 530 VAL A C 1
ATOM 4238 O O . VAL A 1 530 ? -4.837 16.838 17.267 1.00 89.31 530 VAL A O 1
ATOM 4241 N N . MET A 1 531 ? -3.816 15.244 16.087 1.00 84.25 531 MET A N 1
ATOM 4242 C CA . MET A 1 531 ? -5.016 14.399 15.974 1.00 84.25 531 MET A CA 1
ATOM 4243 C C . MET A 1 531 ? -5.478 13.812 17.317 1.00 84.25 531 MET A C 1
ATOM 4245 O O . MET A 1 531 ? -6.638 13.436 17.455 1.00 84.25 531 MET A O 1
ATOM 4249 N N . THR A 1 532 ? -4.582 13.707 18.302 1.00 82.81 532 THR A N 1
ATOM 4250 C CA . THR A 1 532 ? -4.898 13.130 19.618 1.00 82.81 532 THR A CA 1
ATOM 4251 C C . THR A 1 532 ? -5.352 14.185 20.626 1.00 82.81 532 THR A C 1
ATOM 4253 O O . THR A 1 532 ? -6.287 13.945 21.388 1.00 82.81 532 THR A O 1
ATOM 4256 N N . PHE A 1 533 ? -4.684 15.343 20.652 1.00 84.69 533 PHE A N 1
ATOM 4257 C CA . PHE A 1 533 ? -4.891 16.388 21.664 1.00 84.69 533 PHE A CA 1
ATOM 4258 C C . PHE A 1 533 ? -5.489 17.687 21.101 1.00 84.69 533 PHE A C 1
ATOM 4260 O O . PHE A 1 533 ? -5.838 18.585 21.869 1.00 84.69 533 PHE A O 1
ATOM 4267 N N . GLY A 1 534 ? -5.588 17.817 19.777 1.00 83.25 534 GLY A N 1
ATOM 4268 C CA . GLY A 1 534 ? -6.144 18.979 19.090 1.00 83.25 534 GLY A CA 1
ATOM 4269 C C . GLY A 1 534 ? -7.664 18.953 18.980 1.00 83.25 534 GLY A C 1
ATOM 4270 O O . GLY A 1 534 ? -8.291 17.897 18.951 1.00 83.25 534 GLY A O 1
ATOM 4271 N N . SER A 1 535 ? -8.263 20.138 18.881 1.00 84.38 535 SER A N 1
ATOM 4272 C CA . SER A 1 535 ? -9.706 20.298 18.658 1.00 84.38 535 SER A CA 1
ATOM 4273 C C . SER A 1 535 ? -10.009 20.401 17.157 1.00 84.38 535 SER A C 1
ATOM 4275 O O . SER A 1 535 ? -10.274 21.494 16.652 1.00 84.38 535 SER A O 1
ATOM 4277 N N . ILE A 1 536 ? -9.910 19.278 16.429 1.00 81.69 536 ILE A N 1
ATOM 4278 C CA . ILE A 1 536 ? -10.043 19.213 14.958 1.00 81.69 536 ILE A CA 1
ATOM 4279 C C . ILE A 1 536 ? -11.071 18.161 14.519 1.00 81.69 536 ILE A C 1
ATOM 4281 O O . ILE A 1 536 ? -10.778 17.217 13.780 1.00 81.69 536 ILE A O 1
ATOM 4285 N N . ASP A 1 537 ? -12.310 18.349 14.959 1.00 79.75 537 ASP A N 1
ATOM 4286 C CA . ASP A 1 537 ? -13.371 17.351 14.792 1.00 79.75 537 ASP A CA 1
ATOM 4287 C C . ASP A 1 537 ? -13.663 17.024 13.315 1.00 79.75 537 ASP A C 1
ATOM 4289 O O . ASP A 1 537 ? -13.888 15.865 12.970 1.00 79.75 537 ASP A O 1
ATOM 4293 N N . THR A 1 538 ? -13.604 18.013 12.414 1.00 83.31 538 THR A N 1
ATOM 4294 C CA . THR A 1 538 ? -13.897 17.819 10.982 1.00 83.31 538 THR A CA 1
ATOM 4295 C C . THR A 1 538 ? -12.886 16.896 10.300 1.00 83.31 538 THR A C 1
ATOM 4297 O O . THR A 1 538 ? -13.269 15.912 9.668 1.00 83.31 538 THR A O 1
ATOM 4300 N N . HIS A 1 539 ? -11.586 17.179 10.444 1.00 82.06 539 HIS A N 1
ATOM 4301 C CA . HIS A 1 539 ? -10.538 16.359 9.830 1.00 82.06 539 HIS A CA 1
ATOM 4302 C C . HIS A 1 539 ? -10.456 14.978 10.484 1.00 82.06 539 HIS A C 1
ATOM 4304 O O . HIS A 1 539 ? -10.228 13.987 9.792 1.00 82.06 539 HIS A O 1
ATOM 4310 N N . GLN A 1 540 ? -10.715 14.889 11.791 1.00 80.44 540 GLN A N 1
ATOM 4311 C CA . GLN A 1 540 ? -10.792 13.610 12.485 1.00 80.44 540 GLN A CA 1
ATOM 4312 C C . GLN A 1 540 ? -11.913 12.734 11.931 1.00 80.44 540 GLN A C 1
ATOM 4314 O O . GLN A 1 540 ? -11.634 11.598 11.565 1.00 80.44 540 GLN A O 1
ATOM 4319 N N . ARG A 1 541 ? -13.130 13.269 11.766 1.00 82.75 541 ARG A N 1
ATOM 4320 C CA . ARG A 1 541 ? -14.258 12.529 11.172 1.00 82.75 541 ARG A CA 1
ATOM 4321 C C . ARG A 1 541 ? -13.968 12.061 9.746 1.00 82.75 541 ARG A C 1
ATOM 4323 O O . ARG A 1 541 ? -14.313 10.933 9.401 1.00 82.75 541 ARG A O 1
ATOM 4330 N N . LEU A 1 542 ? -13.316 12.894 8.931 1.00 84.94 542 LEU A N 1
ATOM 4331 C CA . LEU A 1 542 ? -12.936 12.531 7.562 1.00 84.94 542 LEU A CA 1
ATOM 4332 C C . LEU A 1 542 ? -11.943 11.357 7.542 1.00 84.94 542 LEU A C 1
ATOM 4334 O O . LEU A 1 542 ? -12.157 10.364 6.845 1.00 84.94 542 LEU A O 1
ATOM 4338 N N . LEU A 1 543 ? -10.872 11.452 8.337 1.00 84.75 543 LEU A N 1
ATOM 4339 C CA . LEU A 1 543 ? -9.794 10.459 8.369 1.00 84.75 543 LEU A CA 1
ATOM 4340 C C . LEU A 1 543 ? -10.175 9.173 9.116 1.00 84.75 543 LEU A C 1
ATOM 4342 O O . LEU A 1 543 ? -9.577 8.126 8.869 1.00 84.75 543 LEU A O 1
ATOM 4346 N N . SER A 1 544 ? -11.180 9.228 9.989 1.00 83.75 544 SER A N 1
ATOM 4347 C CA . SER A 1 544 ? -11.770 8.065 10.658 1.00 83.75 544 SER A CA 1
ATOM 4348 C C . SER A 1 544 ? -13.067 7.588 9.994 1.00 83.75 544 SER A C 1
ATOM 4350 O O . SER A 1 544 ? -13.834 6.848 10.610 1.00 83.75 544 SER A O 1
ATOM 4352 N N . SER A 1 545 ? -13.356 8.027 8.764 1.00 85.12 545 SER A N 1
ATOM 4353 C CA . SER A 1 545 ? -14.567 7.619 8.046 1.00 85.12 545 SER A CA 1
ATOM 4354 C C . SER A 1 545 ? -14.589 6.105 7.805 1.00 85.12 545 SER A C 1
ATOM 4356 O O . SER A 1 545 ? -13.541 5.465 7.678 1.00 85.12 545 SER A O 1
ATOM 4358 N N . LYS A 1 546 ? -15.788 5.511 7.693 1.00 84.56 546 LYS A N 1
ATOM 4359 C CA . LYS A 1 546 ? -15.943 4.061 7.458 1.00 84.56 546 LYS A CA 1
ATOM 4360 C C . LYS A 1 546 ? -15.144 3.589 6.234 1.00 84.56 546 LYS A C 1
ATOM 4362 O O . LYS A 1 546 ? -14.513 2.537 6.300 1.00 84.56 546 LYS A O 1
ATOM 4367 N N . VAL A 1 547 ? -15.101 4.391 5.163 1.00 87.69 547 VAL A N 1
ATOM 4368 C CA . VAL A 1 547 ? -14.312 4.104 3.951 1.00 87.69 547 VAL A CA 1
ATOM 4369 C C . VAL A 1 547 ? -12.823 4.019 4.279 1.00 87.69 547 VAL A C 1
ATOM 4371 O O . VAL A 1 547 ? -12.192 3.009 3.974 1.00 87.69 547 VAL A O 1
ATOM 4374 N N . CYS A 1 548 ? -12.262 5.021 4.963 1.00 88.81 548 CYS A N 1
ATOM 4375 C CA . CYS A 1 548 ? -10.859 4.998 5.375 1.00 88.81 548 CYS A CA 1
ATOM 4376 C C . CYS A 1 548 ? -10.551 3.806 6.289 1.00 88.81 548 CYS A C 1
ATOM 4378 O O . CYS A 1 548 ? -9.511 3.168 6.129 1.00 88.81 548 CYS A O 1
ATOM 4380 N N . VAL A 1 549 ? -11.446 3.451 7.215 1.00 87.38 549 VAL A N 1
ATOM 4381 C CA . VAL A 1 549 ? -11.251 2.282 8.087 1.00 87.38 549 VAL A CA 1
ATOM 4382 C C . VAL A 1 549 ? -11.218 0.986 7.277 1.00 87.38 549 VAL A C 1
ATOM 4384 O O . VAL A 1 549 ? -10.271 0.215 7.426 1.00 87.38 549 VAL A O 1
ATOM 4387 N N . VAL A 1 550 ? -12.200 0.749 6.405 1.00 90.25 550 VAL A N 1
ATOM 4388 C CA . VAL A 1 550 ? -12.263 -0.473 5.585 1.00 90.25 550 VAL A CA 1
ATOM 4389 C C . VAL A 1 550 ? -11.056 -0.557 4.654 1.00 90.25 550 VAL A C 1
ATOM 4391 O O . VAL A 1 550 ? -10.331 -1.551 4.685 1.00 90.25 550 VAL A O 1
ATOM 4394 N N . MET A 1 551 ? -10.768 0.506 3.900 1.00 93.31 551 MET A N 1
ATOM 4395 C CA . MET A 1 551 ? -9.646 0.514 2.962 1.00 93.31 551 MET A CA 1
ATOM 4396 C C . MET A 1 551 ? -8.305 0.381 3.686 1.00 93.31 551 MET A C 1
ATOM 4398 O O . MET A 1 551 ? -7.455 -0.402 3.280 1.00 93.31 551 MET A O 1
ATOM 4402 N N . SER A 1 552 ? -8.115 1.041 4.830 1.00 91.75 552 SER A N 1
ATOM 4403 C CA . SER A 1 552 ? -6.878 0.897 5.611 1.00 91.75 552 SER A CA 1
ATOM 4404 C C . SER A 1 552 ? -6.664 -0.500 6.210 1.00 91.75 552 SER A C 1
ATOM 4406 O O . SER A 1 552 ? -5.530 -0.837 6.542 1.00 91.75 552 SER A O 1
ATOM 4408 N N . ARG A 1 553 ? -7.713 -1.324 6.364 1.00 89.44 553 ARG A N 1
ATOM 4409 C CA . ARG A 1 553 ? -7.581 -2.741 6.754 1.00 89.44 553 ARG A CA 1
ATOM 4410 C C . ARG A 1 553 ? -7.096 -3.612 5.590 1.00 89.44 553 ARG A C 1
ATOM 4412 O O . ARG A 1 553 ? -6.521 -4.662 5.856 1.00 89.44 553 ARG A O 1
ATOM 4419 N N . LEU A 1 554 ? -7.288 -3.157 4.349 1.00 94.50 554 LEU A N 1
ATOM 4420 C CA . LEU A 1 554 ? -6.857 -3.804 3.104 1.00 94.50 554 LEU A CA 1
ATOM 4421 C C . LEU A 1 554 ? -5.498 -3.292 2.590 1.00 94.50 554 LEU A C 1
ATOM 4423 O O . LEU A 1 554 ? -4.975 -3.818 1.611 1.00 94.50 554 LEU A O 1
ATOM 4427 N N . THR A 1 555 ? -4.882 -2.288 3.217 1.00 94.94 555 THR A N 1
ATOM 4428 C CA . THR A 1 555 ? -3.631 -1.701 2.697 1.00 94.94 555 THR A CA 1
ATOM 4429 C C . THR A 1 555 ? -2.467 -2.682 2.674 1.00 94.94 555 THR A C 1
ATOM 4431 O O . THR A 1 555 ? -1.651 -2.602 1.766 1.00 94.94 555 THR A O 1
ATOM 4434 N N . TYR A 1 556 ? -2.386 -3.626 3.618 1.00 93.62 556 TYR A N 1
ATOM 4435 C CA . TYR A 1 556 ? -1.308 -4.621 3.633 1.00 93.62 556 TYR A CA 1
ATOM 4436 C C . TYR A 1 556 ? -1.356 -5.545 2.407 1.00 93.62 556 TYR A C 1
ATOM 4438 O O . TYR A 1 556 ? -0.361 -5.670 1.698 1.00 93.62 556 TYR A O 1
ATOM 4446 N N . GLY A 1 557 ? -2.516 -6.136 2.104 1.00 95.38 557 GLY A N 1
ATOM 4447 C CA . GLY A 1 557 ? -2.670 -6.958 0.901 1.00 95.38 557 GLY A CA 1
ATOM 4448 C C . GLY A 1 557 ? -2.498 -6.145 -0.386 1.00 95.38 557 GLY A C 1
ATOM 4449 O O . GLY A 1 557 ? -1.857 -6.619 -1.320 1.00 95.38 557 GLY A O 1
ATOM 4450 N N . ALA A 1 558 ? -2.970 -4.891 -0.414 1.00 97.19 558 ALA A N 1
ATOM 4451 C CA . ALA A 1 558 ? -2.813 -4.011 -1.574 1.00 97.19 558 ALA A CA 1
ATOM 4452 C C . ALA A 1 558 ? -1.334 -3.663 -1.814 1.00 97.19 558 ALA A C 1
ATOM 4454 O O . ALA A 1 558 ? -0.857 -3.691 -2.948 1.00 97.19 558 ALA A O 1
ATOM 4455 N N . TYR A 1 559 ? -0.578 -3.423 -0.739 1.00 95.94 559 TYR A N 1
ATOM 4456 C CA . TYR A 1 559 ? 0.864 -3.215 -0.799 1.00 95.94 559 TYR A CA 1
ATOM 4457 C C . TYR A 1 559 ? 1.607 -4.415 -1.385 1.00 95.94 559 TYR A C 1
ATOM 4459 O O . TYR A 1 559 ? 2.544 -4.242 -2.153 1.00 95.94 559 TYR A O 1
ATOM 4467 N N . LEU A 1 560 ? 1.204 -5.639 -1.057 1.00 95.62 560 LEU A N 1
ATOM 4468 C CA . LEU A 1 560 ? 1.864 -6.807 -1.628 1.00 95.62 560 LEU A CA 1
ATOM 4469 C C . LEU A 1 560 ? 1.485 -7.016 -3.105 1.00 95.62 560 LEU A C 1
ATOM 4471 O O . LEU A 1 560 ? 2.348 -7.379 -3.897 1.00 95.62 560 LEU A O 1
ATOM 4475 N N . ALA A 1 561 ? 0.226 -6.758 -3.476 1.00 96.31 561 ALA A N 1
ATOM 4476 C CA . ALA A 1 561 ? -0.325 -7.119 -4.784 1.00 96.31 561 ALA A CA 1
ATOM 4477 C C . ALA A 1 561 ? -0.123 -6.079 -5.904 1.00 96.31 561 ALA A C 1
ATOM 4479 O O . ALA A 1 561 ? -0.138 -6.443 -7.078 1.00 96.31 561 ALA A O 1
ATOM 4480 N N . HIS A 1 562 ? 0.038 -4.788 -5.587 1.00 95.50 562 HIS A N 1
ATOM 4481 C CA . HIS A 1 562 ? -0.029 -3.725 -6.605 1.00 95.50 562 HIS A CA 1
ATOM 4482 C C . HIS A 1 562 ? 1.005 -3.844 -7.738 1.00 95.50 562 HIS A C 1
ATOM 4484 O O . HIS A 1 562 ? 0.704 -3.459 -8.865 1.00 95.50 562 HIS A O 1
ATOM 4490 N N . THR A 1 563 ? 2.192 -4.409 -7.490 1.00 93.38 563 THR A N 1
ATOM 4491 C CA . THR A 1 563 ? 3.210 -4.559 -8.544 1.00 93.38 563 THR A CA 1
ATOM 4492 C C . THR A 1 563 ? 2.893 -5.682 -9.528 1.00 93.38 563 THR A C 1
ATOM 4494 O O . THR A 1 563 ? 3.491 -5.715 -10.596 1.00 93.38 563 THR A O 1
ATOM 4497 N N . MET A 1 564 ? 1.972 -6.603 -9.216 1.00 93.88 564 MET A N 1
ATOM 4498 C CA . MET A 1 564 ? 1.640 -7.724 -10.107 1.00 93.88 564 MET A CA 1
ATOM 4499 C C . MET A 1 564 ? 1.094 -7.216 -11.447 1.00 93.88 564 MET A C 1
ATOM 4501 O O . MET A 1 564 ? 1.584 -7.613 -12.501 1.00 93.88 564 MET A O 1
ATOM 4505 N N . GLY A 1 565 ? 0.115 -6.304 -11.400 1.00 92.88 565 GLY A N 1
ATOM 4506 C CA . GLY A 1 565 ? -0.466 -5.695 -12.598 1.00 92.88 565 GLY A CA 1
ATOM 4507 C C . GLY A 1 565 ? 0.527 -4.796 -13.334 1.00 92.88 565 GLY A C 1
ATOM 4508 O O . GLY A 1 565 ? 0.583 -4.818 -14.559 1.00 92.88 565 GLY A O 1
ATOM 4509 N N . GLN A 1 566 ? 1.366 -4.065 -12.594 1.00 93.81 566 GLN A N 1
ATOM 4510 C CA . GLN A 1 566 ? 2.393 -3.189 -13.167 1.00 93.81 566 GLN A CA 1
ATOM 4511 C C . GLN A 1 566 ? 3.459 -3.981 -13.940 1.00 93.81 566 GLN A C 1
ATOM 4513 O O . GLN A 1 566 ? 3.780 -3.629 -15.070 1.00 93.81 566 GLN A O 1
ATOM 4518 N N . LEU A 1 567 ? 3.955 -5.085 -13.374 1.00 92.44 567 LEU A N 1
ATOM 4519 C CA . LEU A 1 567 ? 4.935 -5.957 -14.027 1.00 92.44 567 LEU A CA 1
ATOM 4520 C C . LEU A 1 567 ? 4.345 -6.699 -15.235 1.00 92.44 567 LEU A C 1
ATOM 4522 O O . LEU A 1 567 ? 5.018 -6.840 -16.254 1.00 92.44 567 LEU A O 1
ATOM 4526 N N . TYR A 1 568 ? 3.091 -7.159 -15.139 1.00 93.88 568 TYR A N 1
ATOM 4527 C CA . TYR A 1 568 ? 2.387 -7.766 -16.273 1.00 93.88 568 TYR A CA 1
ATOM 4528 C C . TYR A 1 568 ? 2.295 -6.784 -17.446 1.00 93.88 568 TYR A C 1
ATOM 4530 O O . TYR A 1 568 ? 2.648 -7.114 -18.576 1.00 93.88 568 TYR A O 1
ATOM 4538 N N . ASP A 1 569 ? 1.853 -5.561 -17.155 1.00 92.38 569 ASP A N 1
ATOM 4539 C CA . ASP A 1 569 ? 1.686 -4.486 -18.128 1.00 92.38 569 ASP A CA 1
ATOM 4540 C C . ASP A 1 569 ? 3.006 -4.114 -18.825 1.00 92.38 569 ASP A C 1
ATOM 4542 O O . ASP A 1 569 ? 3.030 -3.927 -20.040 1.00 92.38 569 ASP A O 1
ATOM 4546 N N . GLN A 1 570 ? 4.112 -4.079 -18.075 1.00 90.81 570 GLN A N 1
ATOM 4547 C CA . GLN A 1 570 ? 5.458 -3.878 -18.620 1.00 90.81 570 GLN A CA 1
ATOM 4548 C C . GLN A 1 570 ? 5.899 -5.025 -19.537 1.00 90.81 570 GLN A C 1
ATOM 4550 O O . GLN A 1 570 ? 6.337 -4.791 -20.662 1.00 90.81 570 GLN A O 1
ATOM 4555 N N . GLY A 1 571 ? 5.780 -6.274 -19.077 1.00 92.00 571 GLY A N 1
ATOM 4556 C CA . GLY A 1 571 ? 6.217 -7.441 -19.846 1.00 92.00 571 GLY A CA 1
ATOM 4557 C C . GLY A 1 571 ? 5.431 -7.628 -21.149 1.00 92.00 571 GLY A C 1
ATOM 4558 O O . GLY A 1 571 ? 6.002 -8.017 -22.168 1.00 92.00 571 GLY A O 1
ATOM 4559 N N . ALA A 1 572 ? 4.129 -7.326 -21.122 1.00 92.81 572 ALA A N 1
ATOM 4560 C CA . ALA A 1 572 ? 3.207 -7.483 -22.248 1.00 92.81 572 ALA A CA 1
ATOM 4561 C C . ALA A 1 572 ? 3.216 -6.301 -23.241 1.00 92.81 572 ALA A C 1
ATOM 4563 O O . ALA A 1 572 ? 2.420 -6.280 -24.189 1.00 92.81 572 ALA A O 1
ATOM 4564 N N . LEU A 1 573 ? 4.074 -5.300 -23.028 1.00 91.75 573 LEU A N 1
ATOM 4565 C CA . LEU A 1 573 ? 4.085 -4.070 -23.810 1.00 91.75 573 LEU A CA 1
ATOM 4566 C C . LEU A 1 573 ? 4.505 -4.316 -25.269 1.00 91.75 573 LEU A C 1
ATOM 4568 O O . LEU A 1 573 ? 5.635 -4.705 -25.540 1.00 91.75 573 LEU A O 1
ATOM 4572 N N . ARG A 1 574 ? 3.604 -4.026 -26.216 1.00 91.12 574 ARG A N 1
ATOM 4573 C CA . ARG A 1 574 ? 3.811 -4.220 -27.670 1.00 91.12 574 ARG A CA 1
ATOM 4574 C C . ARG A 1 574 ? 4.158 -2.945 -28.438 1.00 91.12 574 ARG A C 1
ATOM 4576 O O . ARG A 1 574 ? 4.684 -3.021 -29.539 1.00 91.12 574 ARG A O 1
ATOM 4583 N N . MET A 1 575 ? 3.879 -1.774 -27.866 1.00 89.62 575 MET A N 1
ATOM 4584 C CA . MET A 1 575 ? 4.148 -0.468 -28.478 1.00 89.62 575 MET A CA 1
ATOM 4585 C C . MET A 1 575 ? 4.592 0.557 -27.420 1.00 89.62 575 MET A C 1
ATOM 4587 O O . MET A 1 575 ? 4.088 0.498 -26.293 1.00 89.62 575 MET A O 1
ATOM 4591 N N . PRO A 1 576 ? 5.515 1.486 -27.749 1.00 89.69 576 PRO A N 1
ATOM 4592 C CA . PRO A 1 576 ? 5.900 2.561 -26.840 1.00 89.69 576 PRO A CA 1
ATOM 4593 C C . PRO A 1 576 ? 4.700 3.429 -26.468 1.00 89.69 576 PRO A C 1
ATOM 4595 O O . PRO A 1 576 ? 3.828 3.689 -27.300 1.00 89.69 576 PRO A O 1
ATOM 4598 N N . ARG A 1 577 ? 4.647 3.888 -25.217 1.00 88.62 577 ARG A N 1
ATOM 4599 C CA . ARG A 1 577 ? 3.522 4.685 -24.720 1.00 88.62 577 ARG A CA 1
ATOM 4600 C C . ARG A 1 577 ? 3.824 6.167 -24.733 1.00 88.62 577 ARG A C 1
ATOM 4602 O O . ARG A 1 577 ? 4.954 6.598 -24.531 1.00 88.62 577 ARG A O 1
ATOM 4609 N N . PHE A 1 578 ? 2.771 6.952 -24.905 1.00 88.62 578 PHE A N 1
ATOM 4610 C CA . PHE A 1 578 ? 2.841 8.384 -24.685 1.00 88.62 578 PHE A CA 1
ATOM 4611 C C . PHE A 1 578 ? 2.696 8.684 -23.188 1.00 88.62 578 PHE A C 1
ATOM 4613 O O . PHE A 1 578 ? 1.755 8.227 -22.538 1.00 88.62 578 PHE A O 1
ATOM 4620 N N . LEU A 1 579 ? 3.628 9.450 -22.636 1.00 87.69 579 LEU A N 1
ATOM 4621 C CA . LEU A 1 579 ? 3.638 9.881 -21.248 1.00 87.69 579 LEU A CA 1
ATOM 4622 C C . LEU A 1 579 ? 2.814 11.162 -21.102 1.00 87.69 579 LEU A C 1
ATOM 4624 O O . LEU A 1 579 ? 3.140 12.197 -21.680 1.00 87.69 579 LEU A O 1
ATOM 4628 N N . SER A 1 580 ? 1.734 11.094 -20.326 1.00 87.81 580 SER A N 1
ATOM 4629 C CA . SER A 1 580 ? 0.926 12.256 -19.948 1.00 87.81 580 SER A CA 1
ATOM 4630 C C . SER A 1 580 ? 0.319 12.061 -18.561 1.00 87.81 580 SER A C 1
ATOM 4632 O O . SER A 1 580 ? 0.075 10.930 -18.136 1.00 87.81 580 SER A O 1
ATOM 4634 N N . GLY A 1 581 ? 0.019 13.160 -17.861 1.00 83.94 581 GLY A N 1
ATOM 4635 C CA . GLY A 1 581 ? -0.629 13.097 -16.545 1.00 83.94 581 GLY A CA 1
ATOM 4636 C C . GLY A 1 581 ? -1.978 12.364 -16.568 1.00 83.94 581 GLY A C 1
ATOM 4637 O O . GLY A 1 581 ? -2.295 11.631 -15.635 1.00 83.94 581 GLY A O 1
ATOM 4638 N N . TYR A 1 582 ? -2.736 12.490 -17.664 1.00 87.81 582 TYR A N 1
ATOM 4639 C CA . TYR A 1 582 ? -4.000 11.775 -17.866 1.00 87.81 582 TYR A CA 1
ATOM 4640 C C . TYR A 1 582 ? -3.801 10.254 -17.928 1.00 87.81 582 TYR A C 1
ATOM 4642 O O . TYR A 1 582 ? -4.467 9.514 -17.204 1.00 87.81 582 TYR A O 1
ATOM 4650 N N . ILE A 1 583 ? -2.850 9.789 -18.746 1.00 88.69 583 ILE A N 1
ATOM 4651 C CA . ILE A 1 583 ? -2.546 8.358 -18.891 1.00 88.69 583 ILE A CA 1
ATOM 4652 C C . ILE A 1 583 ? -2.038 7.786 -17.562 1.00 88.69 583 ILE A C 1
ATOM 4654 O O . ILE A 1 583 ? -2.470 6.712 -17.145 1.00 88.69 583 ILE A O 1
ATOM 4658 N N . MET A 1 584 ? -1.182 8.530 -16.857 1.00 85.94 584 MET A N 1
ATOM 4659 C CA . MET A 1 584 ? -0.687 8.136 -15.538 1.00 85.94 584 MET A CA 1
ATOM 4660 C C . MET A 1 584 ? -1.816 7.968 -14.519 1.00 85.94 584 MET A C 1
ATOM 4662 O O . MET A 1 584 ? -1.844 6.969 -13.802 1.00 85.94 584 MET A O 1
ATOM 4666 N N . LEU A 1 585 ? -2.768 8.905 -14.477 1.00 87.50 585 LEU A N 1
ATOM 4667 C CA . LEU A 1 585 ? -3.923 8.814 -13.585 1.00 87.50 585 LEU A CA 1
ATOM 4668 C C . LEU A 1 585 ? -4.818 7.617 -13.936 1.00 87.50 585 LEU A C 1
ATOM 4670 O O . LEU A 1 585 ? -5.242 6.893 -13.036 1.00 87.50 585 LEU A O 1
ATOM 4674 N N . TRP A 1 586 ? -5.067 7.377 -15.226 1.00 91.44 586 TRP A N 1
ATOM 4675 C CA . TRP A 1 586 ? -5.865 6.242 -15.694 1.00 91.44 586 TRP A CA 1
ATOM 4676 C C . TRP A 1 586 ? -5.274 4.900 -15.240 1.00 91.44 586 TRP A C 1
ATOM 4678 O O . TRP A 1 586 ? -5.972 4.079 -14.639 1.00 91.44 586 TRP A O 1
ATOM 4688 N N . PHE A 1 587 ? -3.967 4.702 -15.445 1.00 91.50 587 PHE A N 1
ATOM 4689 C CA . PHE A 1 587 ? -3.278 3.495 -14.985 1.00 91.50 587 PHE A CA 1
ATOM 4690 C C . PHE A 1 587 ? -3.209 3.401 -13.460 1.00 91.50 587 PHE A C 1
ATOM 4692 O O . PHE A 1 587 ? -3.393 2.316 -12.916 1.00 91.50 587 PHE A O 1
ATOM 4699 N N . ALA A 1 588 ? -3.010 4.517 -12.752 1.00 90.38 588 ALA A N 1
ATOM 4700 C CA . ALA A 1 588 ? -3.003 4.514 -11.292 1.00 90.38 588 ALA A CA 1
ATOM 4701 C C . ALA A 1 588 ? -4.357 4.067 -10.715 1.00 90.38 588 ALA A C 1
ATOM 4703 O O . ALA A 1 588 ? -4.388 3.262 -9.787 1.00 90.38 588 ALA A O 1
ATOM 4704 N N . VAL A 1 589 ? -5.482 4.528 -11.275 1.00 93.75 589 VAL A N 1
ATOM 4705 C CA . VAL A 1 589 ? -6.826 4.093 -10.849 1.00 93.75 589 VAL A CA 1
ATOM 4706 C C . VAL A 1 589 ? -7.035 2.599 -11.110 1.00 93.75 589 VAL A C 1
ATOM 4708 O O . VAL A 1 589 ? -7.567 1.898 -10.242 1.00 93.75 589 VAL A O 1
ATOM 4711 N N . ALA A 1 590 ? -6.585 2.097 -12.264 1.00 94.88 590 ALA A N 1
ATOM 4712 C CA . ALA A 1 590 ? -6.635 0.672 -12.579 1.00 94.88 590 ALA A CA 1
ATOM 4713 C C . ALA A 1 590 ? -5.803 -0.157 -11.584 1.00 94.88 590 ALA A C 1
ATOM 4715 O O . ALA A 1 590 ? -6.312 -1.128 -11.024 1.00 94.88 590 ALA A O 1
ATOM 4716 N N . ASP A 1 591 ? -4.575 0.273 -11.280 1.00 96.31 591 ASP A N 1
ATOM 4717 C CA . ASP A 1 591 ? -3.693 -0.391 -10.314 1.00 96.31 591 ASP A CA 1
ATOM 4718 C C . ASP A 1 591 ? -4.268 -0.399 -8.903 1.00 96.31 591 ASP A C 1
ATOM 4720 O O . ASP A 1 591 ? -4.222 -1.421 -8.224 1.00 96.31 591 ASP A O 1
ATOM 4724 N N . ILE A 1 592 ? -4.822 0.731 -8.452 1.00 95.94 592 ILE A N 1
ATOM 4725 C CA . ILE A 1 592 ? -5.463 0.845 -7.140 1.00 95.94 592 ILE A CA 1
ATOM 4726 C C . ILE A 1 592 ? -6.638 -0.132 -7.070 1.00 95.94 592 ILE A C 1
ATOM 4728 O O . ILE A 1 592 ? -6.730 -0.929 -6.136 1.00 95.94 592 ILE A O 1
ATOM 4732 N N . THR A 1 593 ? -7.513 -0.121 -8.074 1.00 96.12 593 THR A N 1
ATOM 4733 C CA . THR A 1 593 ? -8.690 -0.998 -8.108 1.00 96.12 593 THR A CA 1
ATOM 4734 C C . THR A 1 593 ? -8.275 -2.469 -8.105 1.00 96.12 593 THR A C 1
ATOM 4736 O O . THR A 1 593 ? -8.788 -3.258 -7.307 1.00 96.12 593 THR A O 1
ATOM 4739 N N . PHE A 1 594 ? -7.291 -2.830 -8.929 1.00 96.50 594 PHE A N 1
ATOM 4740 C CA . PHE A 1 594 ? -6.731 -4.175 -8.985 1.00 96.50 594 PHE A CA 1
ATOM 4741 C C . PHE A 1 594 ? -6.113 -4.592 -7.639 1.00 96.50 594 PHE A C 1
ATOM 4743 O O . PHE A 1 594 ? -6.485 -5.625 -7.080 1.00 96.50 594 PHE A O 1
ATOM 4750 N N . ALA A 1 595 ? -5.241 -3.765 -7.059 1.00 97.56 595 ALA A N 1
ATOM 4751 C CA . ALA A 1 595 ? -4.539 -4.062 -5.812 1.00 97.56 595 ALA A CA 1
ATOM 4752 C C . ALA A 1 595 ? -5.493 -4.252 -4.625 1.00 97.56 595 ALA A C 1
ATOM 4754 O O . ALA A 1 595 ? -5.335 -5.195 -3.848 1.00 97.56 595 ALA A O 1
ATOM 4755 N N . PHE A 1 596 ? -6.503 -3.388 -4.479 1.00 97.06 596 PHE A N 1
ATOM 4756 C CA . PHE A 1 596 ? -7.493 -3.511 -3.405 1.00 97.06 596 PHE A CA 1
ATOM 4757 C C . PHE A 1 596 ? -8.445 -4.694 -3.614 1.00 97.06 596 PHE A C 1
ATOM 4759 O O . PHE A 1 596 ? -8.854 -5.318 -2.632 1.00 97.06 596 PHE A O 1
ATOM 4766 N N . THR A 1 597 ? -8.735 -5.060 -4.865 1.00 96.69 597 THR A N 1
ATOM 4767 C CA . THR A 1 597 ? -9.513 -6.266 -5.183 1.00 96.69 597 THR A CA 1
ATOM 4768 C C . THR A 1 597 ? -8.749 -7.526 -4.781 1.00 96.69 597 THR A C 1
ATOM 4770 O O . THR A 1 597 ? -9.267 -8.340 -4.018 1.00 96.69 597 THR A O 1
ATOM 4773 N N . ILE A 1 598 ? -7.485 -7.661 -5.198 1.00 96.69 598 ILE A N 1
ATOM 4774 C CA . ILE A 1 598 ? -6.634 -8.790 -4.788 1.00 96.69 598 ILE A CA 1
ATOM 4775 C C . ILE A 1 598 ? -6.441 -8.805 -3.268 1.00 96.69 598 ILE A C 1
ATOM 4777 O O . ILE A 1 598 ? -6.513 -9.864 -2.648 1.00 96.69 598 ILE A O 1
ATOM 4781 N N . SER A 1 599 ? -6.279 -7.638 -2.642 1.00 97.38 599 SER A N 1
ATOM 4782 C CA . SER A 1 599 ? -6.197 -7.526 -1.185 1.00 97.38 599 SER A CA 1
ATOM 4783 C C . SER A 1 599 ? -7.430 -8.079 -0.473 1.00 97.38 599 SER A C 1
ATOM 4785 O O . SER A 1 599 ? -7.300 -8.781 0.529 1.00 97.38 599 SER A O 1
ATOM 4787 N N . LEU A 1 600 ? -8.629 -7.813 -0.998 1.00 96.12 600 LEU A N 1
ATOM 4788 C CA . LEU A 1 600 ? -9.863 -8.359 -0.443 1.00 96.12 600 LEU A CA 1
ATOM 4789 C C . LEU A 1 600 ? -9.888 -9.891 -0.533 1.00 96.12 600 LEU A C 1
ATOM 4791 O O . LEU A 1 600 ? -10.231 -10.549 0.450 1.00 96.12 600 LEU A O 1
ATOM 4795 N N . PHE A 1 601 ? -9.469 -10.470 -1.662 1.00 95.56 601 PHE A N 1
ATOM 4796 C CA . PHE A 1 601 ? -9.354 -11.925 -1.800 1.00 95.56 601 PHE A CA 1
ATOM 4797 C C . PHE A 1 601 ? -8.320 -12.517 -0.837 1.00 95.56 601 PHE A C 1
ATOM 4799 O O . PHE A 1 601 ? -8.620 -13.491 -0.147 1.00 95.56 601 PHE A O 1
ATOM 4806 N N . LEU A 1 602 ? -7.138 -11.904 -0.719 1.00 95.25 602 LEU A N 1
ATOM 4807 C CA . LEU A 1 602 ? -6.110 -12.318 0.243 1.00 95.25 602 LEU A CA 1
ATOM 4808 C C . LEU A 1 602 ? -6.616 -12.233 1.688 1.00 95.25 602 LEU A C 1
ATOM 4810 O O . LEU A 1 602 ? -6.322 -13.114 2.501 1.00 95.25 602 LEU A O 1
ATOM 4814 N N . LEU A 1 603 ? -7.411 -11.209 2.011 1.00 94.06 603 LEU A N 1
ATOM 4815 C CA . LEU A 1 603 ? -8.022 -11.070 3.326 1.00 94.06 603 LEU A CA 1
ATOM 4816 C C . LEU A 1 603 ? -8.992 -12.222 3.612 1.00 94.06 603 LEU A C 1
ATOM 4818 O O . LEU A 1 603 ? -8.926 -12.822 4.684 1.00 94.06 603 LEU A O 1
ATOM 4822 N N . LEU A 1 604 ? -9.900 -12.514 2.681 1.00 93.69 604 LEU A N 1
ATOM 4823 C CA . LEU A 1 604 ? -10.957 -13.508 2.876 1.00 93.69 604 LEU A CA 1
ATOM 4824 C C . LEU A 1 604 ? -10.423 -14.944 2.883 1.00 93.69 604 LEU A C 1
ATOM 4826 O O . LEU A 1 604 ? -10.851 -15.736 3.721 1.00 93.69 604 LEU A O 1
ATOM 4830 N N . LEU A 1 605 ? -9.482 -15.262 1.991 1.00 92.94 605 LEU A N 1
ATOM 4831 C CA . LEU A 1 605 ? -8.926 -16.609 1.841 1.00 92.94 605 LEU A CA 1
ATOM 4832 C C . LEU A 1 605 ? -7.887 -16.946 2.913 1.00 92.94 605 LEU A C 1
ATOM 4834 O O . LEU A 1 605 ? -7.770 -18.104 3.308 1.00 92.94 605 LEU A O 1
ATOM 4838 N N . ILE A 1 606 ? -7.113 -15.954 3.364 1.00 92.19 606 ILE A N 1
ATOM 4839 C CA . ILE A 1 606 ? -5.907 -16.200 4.161 1.00 92.19 606 ILE A CA 1
ATOM 4840 C C . ILE A 1 606 ? -5.905 -15.348 5.427 1.00 92.19 606 ILE A C 1
ATOM 4842 O O . ILE A 1 606 ? -5.961 -15.872 6.537 1.00 92.19 606 ILE A O 1
ATOM 4846 N N . GLU A 1 607 ? -5.858 -14.026 5.309 1.00 89.44 607 GLU A N 1
ATOM 4847 C CA . GLU A 1 607 ? -5.514 -13.199 6.465 1.00 89.44 607 GLU A CA 1
ATOM 4848 C C . GLU A 1 607 ? -6.561 -13.266 7.593 1.00 89.44 607 GLU A C 1
ATOM 4850 O O . GLU A 1 607 ? -6.210 -13.396 8.768 1.00 89.44 607 GLU A O 1
ATOM 4855 N N . ALA A 1 608 ? -7.854 -13.191 7.270 1.00 87.12 608 ALA A N 1
ATOM 4856 C CA . ALA A 1 608 ? -8.920 -13.248 8.264 1.00 87.12 608 ALA A CA 1
ATOM 4857 C C . ALA A 1 608 ? -9.072 -14.644 8.904 1.00 87.12 608 ALA A C 1
ATOM 4859 O O . ALA A 1 608 ? -9.123 -14.694 10.140 1.00 87.12 608 ALA A O 1
ATOM 4860 N N . PRO A 1 609 ? -9.061 -15.763 8.146 1.00 89.12 609 PRO A N 1
ATOM 4861 C CA . PRO A 1 609 ? -9.053 -17.102 8.733 1.00 89.12 609 PRO A CA 1
ATOM 4862 C C . PRO A 1 609 ? -7.869 -17.357 9.662 1.00 89.12 609 PRO A C 1
ATOM 4864 O O . PRO A 1 609 ? -8.067 -17.808 10.790 1.00 89.12 609 PRO A O 1
ATOM 4867 N N . PHE A 1 610 ? -6.649 -16.998 9.254 1.00 84.44 610 PHE A N 1
ATOM 4868 C CA . PHE A 1 610 ? -5.456 -17.202 10.080 1.00 84.44 610 PHE A CA 1
ATOM 4869 C C . PHE A 1 610 ? -5.472 -16.328 11.344 1.00 84.44 610 PHE A C 1
ATOM 4871 O O . PHE A 1 610 ? -5.140 -16.814 12.425 1.00 84.44 610 PHE A O 1
ATOM 4878 N N . ARG A 1 611 ? -5.957 -15.077 11.266 1.00 78.00 611 ARG A N 1
ATOM 4879 C CA . ARG A 1 611 ? -6.200 -14.230 12.455 1.00 78.00 611 ARG A CA 1
ATOM 4880 C C . ARG A 1 611 ? -7.267 -14.817 13.390 1.00 78.00 611 ARG A C 1
ATOM 4882 O O . ARG A 1 611 ? -7.200 -14.636 14.606 1.00 78.00 611 ARG A O 1
ATOM 4889 N N . ALA A 1 612 ? -8.295 -15.469 12.849 1.00 79.38 612 ALA A N 1
ATOM 4890 C CA . ALA A 1 612 ? -9.335 -16.104 13.655 1.00 79.38 612 ALA A CA 1
ATOM 4891 C C . ALA A 1 612 ? -8.817 -17.381 14.341 1.00 79.38 612 ALA A C 1
ATOM 4893 O O . ALA A 1 612 ? -9.058 -17.571 15.534 1.00 79.38 612 ALA A O 1
ATOM 4894 N N . LEU A 1 613 ? -8.037 -18.193 13.621 1.00 80.25 613 LEU A N 1
ATOM 4895 C CA . LEU A 1 613 ? -7.348 -19.371 14.151 1.00 80.25 613 LEU A CA 1
ATOM 4896 C C . LEU A 1 613 ? -6.347 -19.001 15.249 1.00 80.25 613 LEU A C 1
ATOM 4898 O O . LEU A 1 613 ? -6.325 -19.650 16.289 1.00 80.25 613 LEU A O 1
ATOM 4902 N N . GLU A 1 614 ? -5.581 -17.922 15.074 1.00 75.38 614 GLU A N 1
ATOM 4903 C CA . GLU A 1 614 ? -4.682 -17.384 16.103 1.00 75.38 614 GLU A CA 1
ATOM 4904 C C . GLU A 1 614 ? -5.432 -17.136 17.423 1.00 75.38 614 GLU A C 1
ATOM 4906 O O . GLU A 1 614 ? -5.025 -17.626 18.477 1.00 75.38 614 GLU A O 1
ATOM 4911 N N . LYS A 1 615 ? -6.575 -16.438 17.371 1.00 68.88 615 LYS A N 1
ATOM 4912 C CA . LYS A 1 615 ? -7.409 -16.189 18.558 1.00 68.88 615 LYS A CA 1
ATOM 4913 C C . LYS A 1 615 ? -7.966 -17.471 19.171 1.00 68.88 615 LYS A C 1
ATOM 4915 O O . LYS A 1 615 ? -8.168 -17.507 20.379 1.00 68.88 615 LYS A O 1
ATOM 4920 N N . PHE A 1 616 ? -8.221 -18.500 18.371 1.00 69.31 616 PHE A N 1
ATOM 4921 C CA . PHE A 1 616 ? -8.698 -19.791 18.859 1.00 69.31 616 PHE A CA 1
ATOM 4922 C C . PHE A 1 616 ? -7.589 -20.606 19.544 1.00 69.31 616 PHE A C 1
ATOM 4924 O O . PHE A 1 616 ? -7.823 -21.179 20.605 1.00 69.31 616 PHE A O 1
ATOM 4931 N N . VAL A 1 617 ? -6.381 -20.631 18.971 1.00 67.88 617 VAL A N 1
ATOM 4932 C CA . VAL A 1 617 ? -5.231 -21.396 19.486 1.00 67.88 617 VAL A CA 1
ATOM 4933 C C . VAL A 1 617 ? -4.611 -20.723 20.713 1.00 67.88 617 VAL A C 1
ATOM 4935 O O . VAL A 1 617 ? -4.220 -21.398 21.664 1.00 67.88 617 VAL A O 1
ATOM 4938 N N . PHE A 1 618 ? -4.534 -19.391 20.711 1.00 65.12 618 PHE A N 1
ATOM 4939 C CA . PHE A 1 618 ? -3.785 -18.623 21.707 1.00 65.12 618 PHE A CA 1
ATOM 4940 C C . PHE A 1 618 ? -4.643 -17.725 22.603 1.00 65.12 618 PHE A C 1
ATOM 4942 O O . PHE A 1 618 ? -4.156 -17.199 23.609 1.00 65.12 618 PHE A O 1
ATOM 4949 N N . GLY A 1 619 ? -5.918 -17.526 22.270 1.00 54.75 619 GLY A N 1
ATOM 4950 C CA . GLY A 1 619 ? -6.825 -16.741 23.093 1.00 54.75 619 GLY A CA 1
ATOM 4951 C C . GLY A 1 619 ? -7.202 -17.496 24.361 1.00 54.75 619 GLY A C 1
ATOM 4952 O O . GLY A 1 619 ? -7.932 -18.481 24.319 1.00 54.75 619 GLY A O 1
ATOM 4953 N N . LYS A 1 620 ? -6.779 -16.990 25.526 1.00 44.28 620 LYS A N 1
ATOM 4954 C CA . LYS A 1 620 ? -7.468 -17.322 26.778 1.00 44.28 620 LYS A CA 1
ATOM 4955 C C . LYS A 1 620 ? -8.897 -16.812 26.649 1.00 44.28 620 LYS A C 1
ATOM 4957 O O . LYS A 1 620 ? -9.093 -15.608 26.478 1.00 44.28 620 LYS A O 1
ATOM 4962 N N . THR A 1 621 ? -9.870 -17.712 26.725 1.00 33.50 621 THR A N 1
ATOM 4963 C CA . THR A 1 621 ? -11.301 -17.406 26.720 1.00 33.50 621 THR A CA 1
ATOM 4964 C C . THR A 1 621 ? -11.591 -16.386 27.820 1.00 33.50 621 THR A C 1
ATOM 4966 O O . THR A 1 621 ? -11.757 -16.740 28.985 1.00 33.50 621 THR A O 1
ATOM 4969 N N . LYS A 1 622 ? -11.620 -15.092 27.485 1.00 30.64 622 LYS A N 1
ATOM 4970 C CA . LYS A 1 622 ? -12.233 -14.098 28.362 1.00 30.64 622 LYS A CA 1
ATOM 4971 C C . LYS A 1 622 ? -13.732 -14.326 28.271 1.00 30.64 622 LYS A C 1
ATOM 4973 O O . LYS A 1 622 ? -14.390 -13.816 27.371 1.00 30.64 622 LYS A O 1
ATOM 4978 N N . ARG A 1 623 ? -14.242 -15.147 29.188 1.00 28.84 623 ARG A N 1
ATOM 4979 C CA . ARG A 1 623 ? -15.658 -15.161 29.540 1.00 28.84 623 ARG A CA 1
ATOM 4980 C C . ARG A 1 623 ? -16.034 -13.762 30.039 1.00 28.84 623 ARG A C 1
ATOM 4982 O O . ARG A 1 623 ? -15.317 -13.185 30.854 1.00 28.84 623 ARG A O 1
ATOM 4989 N N . ASN A 1 624 ? -17.166 -13.288 29.533 1.00 28.27 624 ASN A N 1
ATOM 4990 C CA . ASN A 1 624 ? -17.975 -12.170 30.012 1.00 28.27 624 ASN A CA 1
ATOM 4991 C C . ASN A 1 624 ? -17.421 -10.763 29.737 1.00 28.27 624 ASN A C 1
ATOM 4993 O O . ASN A 1 624 ? -17.006 -10.035 30.632 1.00 28.27 624 ASN A O 1
ATOM 4997 N N . VAL A 1 625 ? -17.542 -10.338 28.480 1.00 26.27 625 VAL A N 1
ATOM 4998 C CA . VAL A 1 625 ? -18.194 -9.048 28.225 1.00 26.27 625 VAL A CA 1
ATOM 4999 C C . VAL A 1 625 ? -19.610 -9.422 27.819 1.00 26.27 625 VAL A C 1
ATOM 5001 O O . VAL A 1 625 ? -19.794 -10.045 26.776 1.00 26.27 625 VAL A O 1
ATOM 5004 N N . VAL A 1 626 ? -20.585 -9.148 28.686 1.00 24.83 626 VAL A N 1
ATOM 5005 C CA . VAL A 1 626 ? -21.999 -9.282 28.333 1.00 24.83 626 VAL A CA 1
ATOM 5006 C C . VAL A 1 626 ? -22.214 -8.412 27.100 1.00 24.83 626 VAL A C 1
ATOM 5008 O O . VAL A 1 626 ? -21.986 -7.203 27.127 1.00 24.83 626 VAL A O 1
ATOM 5011 N N . ASN A 1 627 ? -22.545 -9.060 25.989 1.00 24.45 627 ASN A N 1
ATOM 5012 C CA . ASN A 1 627 ? -22.901 -8.391 24.755 1.00 24.45 627 ASN A CA 1
ATOM 5013 C C . ASN A 1 627 ? -24.193 -7.625 25.056 1.00 24.45 627 ASN A C 1
ATOM 5015 O O . ASN A 1 627 ? -25.238 -8.236 25.251 1.00 24.45 627 ASN A O 1
ATOM 5019 N N . MET A 1 628 ? -24.131 -6.294 25.096 1.00 29.73 628 MET A N 1
ATOM 5020 C CA . MET A 1 628 ? -25.293 -5.423 25.336 1.00 29.73 628 MET A CA 1
ATOM 5021 C C . MET A 1 628 ? -26.383 -5.565 24.248 1.00 29.73 628 MET A C 1
ATOM 5023 O O . MET A 1 628 ? -27.448 -4.982 24.363 1.00 29.73 628 MET A O 1
ATOM 5027 N N . ARG A 1 629 ? -26.123 -6.370 23.206 1.00 34.44 629 ARG A N 1
ATOM 5028 C CA . ARG A 1 629 ? -27.034 -6.720 22.106 1.00 34.44 629 ARG A CA 1
ATOM 5029 C C . ARG A 1 629 ? -28.052 -7.821 22.429 1.00 34.44 629 ARG A C 1
ATOM 5031 O O . ARG A 1 629 ? -28.917 -8.073 21.604 1.00 34.44 629 ARG A O 1
ATOM 5038 N N . LEU A 1 630 ? -27.924 -8.503 23.568 1.00 32.81 630 LEU A N 1
ATOM 5039 C CA . LEU A 1 630 ? -28.754 -9.665 23.928 1.00 32.81 630 LEU A CA 1
ATOM 5040 C C . LEU A 1 630 ? -29.856 -9.361 24.961 1.00 32.81 630 LEU A C 1
ATOM 5042 O O . LEU A 1 630 ? -30.458 -10.295 25.462 1.00 32.81 630 LEU A O 1
ATOM 5046 N N . LEU A 1 631 ? -30.114 -8.091 25.291 1.00 36.22 631 LEU A N 1
ATOM 5047 C CA . LEU A 1 631 ? -31.125 -7.684 26.280 1.00 36.22 631 LEU A CA 1
ATOM 5048 C C . LEU A 1 631 ? -32.197 -6.808 25.626 1.00 36.22 631 LEU A C 1
ATOM 5050 O O . LEU A 1 631 ? -32.188 -5.599 25.844 1.00 36.22 631 LEU A O 1
ATOM 5054 N N . ILE A 1 632 ? -33.067 -7.381 24.792 1.00 47.22 632 ILE A N 1
ATOM 5055 C CA . ILE A 1 632 ? -34.311 -6.706 24.380 1.00 47.22 632 ILE A CA 1
ATOM 5056 C C . ILE A 1 632 ? -35.397 -7.768 24.124 1.00 47.22 632 ILE A C 1
ATOM 5058 O O . ILE A 1 632 ? -35.818 -7.972 22.986 1.00 47.22 632 ILE A O 1
ATOM 5062 N N . PHE A 1 633 ? -35.796 -8.493 25.169 1.00 56.53 633 PHE A N 1
ATOM 5063 C CA . PHE A 1 633 ? -37.201 -8.865 25.356 1.00 56.53 633 PHE A CA 1
ATOM 5064 C C . PHE A 1 633 ? -37.816 -7.834 26.312 1.00 56.53 633 PHE A C 1
ATOM 5066 O O . PHE A 1 633 ? -37.186 -7.416 27.280 1.00 56.53 633 PHE A O 1
ATOM 5073 N N . GLN A 1 634 ? -39.032 -7.387 26.031 1.00 64.38 634 GLN A N 1
ATOM 5074 C CA . GLN A 1 634 ? -39.715 -6.301 26.733 1.00 64.38 634 GLN A CA 1
ATOM 5075 C C . GLN A 1 634 ? -39.958 -6.662 28.210 1.00 64.38 634 GLN A C 1
ATOM 5077 O O . GLN A 1 634 ? -39.643 -5.832 29.066 1.00 64.38 634 GLN A O 1
ATOM 5082 N N . PRO A 1 635 ? -40.357 -7.908 28.548 1.00 72.06 635 PRO A N 1
ATOM 5083 C CA . PRO A 1 635 ? -40.367 -8.371 29.934 1.00 72.06 635 PRO A CA 1
ATOM 5084 C C . PRO A 1 635 ? -38.987 -8.309 30.604 1.00 72.06 635 PRO A C 1
ATOM 5086 O O . PRO A 1 635 ? -38.864 -7.795 31.712 1.00 72.06 635 PRO A O 1
ATOM 5089 N N . GLU A 1 636 ? -37.923 -8.716 29.903 1.00 73.19 636 GLU A N 1
ATOM 5090 C CA . GLU A 1 636 ? -36.547 -8.629 30.419 1.00 73.19 636 GLU A CA 1
ATOM 5091 C C . GLU A 1 636 ? -36.096 -7.173 30.629 1.00 73.19 636 GLU A C 1
ATOM 5093 O O . GLU A 1 636 ? -35.260 -6.898 31.491 1.00 73.19 636 GLU A O 1
ATOM 5098 N N . LEU A 1 637 ? -36.633 -6.222 29.854 1.00 74.94 637 LEU A N 1
ATOM 5099 C CA . LEU A 1 637 ? -36.353 -4.794 30.009 1.00 74.94 637 LEU A CA 1
ATOM 5100 C C . LEU A 1 637 ? -37.006 -4.234 31.279 1.00 74.94 637 LEU A C 1
ATOM 5102 O O . LEU A 1 637 ? -36.341 -3.511 32.021 1.00 74.94 637 LEU A O 1
ATOM 5106 N N . ILE A 1 638 ? -38.262 -4.601 31.546 1.00 82.31 638 ILE A N 1
ATOM 5107 C CA . ILE A 1 638 ? -38.991 -4.220 32.766 1.00 82.31 638 ILE A CA 1
ATOM 5108 C C . ILE A 1 638 ? -38.279 -4.799 34.000 1.00 82.31 638 ILE A C 1
ATOM 5110 O O . ILE A 1 638 ? -37.953 -4.058 34.934 1.00 82.31 638 ILE A O 1
ATOM 5114 N N . GLU A 1 639 ? -37.920 -6.087 33.960 1.00 82.69 639 GLU A N 1
ATOM 5115 C CA . GLU A 1 639 ? -37.175 -6.753 35.039 1.00 82.69 639 GLU A CA 1
ATOM 5116 C C . GLU A 1 639 ? -35.792 -6.138 35.264 1.00 82.69 639 GLU A C 1
ATOM 5118 O O . GLU A 1 639 ? -35.371 -5.933 36.406 1.00 82.69 639 GLU A O 1
ATOM 5123 N N . LYS A 1 640 ? -35.074 -5.793 34.187 1.00 79.44 640 LYS A N 1
ATOM 5124 C CA . LYS A 1 640 ? -33.754 -5.149 34.260 1.00 79.44 640 LYS A CA 1
ATOM 5125 C C . LYS A 1 640 ? -33.796 -3.840 35.044 1.00 79.44 640 LYS A C 1
ATOM 5127 O O . LYS A 1 640 ? -32.818 -3.515 35.721 1.00 79.44 640 LYS A O 1
ATOM 5132 N N . TYR A 1 641 ? -34.886 -3.086 34.940 1.00 82.81 641 TYR A N 1
ATOM 5133 C CA . TYR A 1 641 ? -35.071 -1.841 35.681 1.00 82.81 641 TYR A CA 1
ATOM 5134 C C . TYR A 1 641 ? -35.638 -2.043 37.094 1.00 82.81 641 TYR A C 1
ATOM 5136 O O . TYR A 1 641 ? -35.829 -1.066 37.812 1.00 82.81 641 TYR A O 1
ATOM 5144 N N . GLY A 1 642 ? -35.836 -3.292 37.527 1.00 84.31 642 GLY A N 1
ATOM 5145 C CA . GLY A 1 642 ? -36.274 -3.629 38.881 1.00 84.31 642 GLY A CA 1
ATOM 5146 C C . GLY A 1 642 ? -37.784 -3.532 39.097 1.00 84.31 642 GLY A C 1
ATOM 5147 O O . GLY A 1 642 ? -38.221 -3.514 40.248 1.00 84.31 642 GLY A O 1
ATOM 5148 N N . TYR A 1 643 ? -38.574 -3.478 38.022 1.00 90.62 643 TYR A N 1
ATOM 5149 C CA . TYR A 1 643 ? -40.033 -3.518 38.089 1.00 90.62 643 TYR A CA 1
ATOM 5150 C C . TYR A 1 643 ? -40.510 -4.973 37.951 1.00 90.62 643 TYR A C 1
ATOM 5152 O O . TYR A 1 643 ? -39.931 -5.734 37.173 1.00 90.62 643 TYR A O 1
ATOM 5160 N N . PRO A 1 644 ? -41.545 -5.393 38.696 1.00 89.88 644 PRO A N 1
ATOM 5161 C CA . PRO A 1 644 ? -42.197 -6.676 38.467 1.00 89.88 644 PRO A CA 1
ATOM 5162 C C . PRO A 1 644 ? -42.886 -6.673 37.098 1.00 89.88 644 PRO A C 1
ATOM 5164 O O . PRO A 1 644 ? -43.533 -5.691 36.734 1.00 89.88 644 PRO A O 1
ATOM 5167 N N . VAL A 1 645 ? -42.783 -7.781 36.367 1.00 91.44 645 VAL A N 1
ATOM 5168 C CA . VAL A 1 645 ? -43.516 -7.996 35.118 1.00 91.44 645 VAL A CA 1
ATOM 5169 C C . VAL A 1 645 ? -44.336 -9.276 35.206 1.00 91.44 645 VAL A C 1
ATOM 5171 O O . VAL A 1 645 ? -43.872 -10.289 35.728 1.00 91.44 645 VAL A O 1
ATOM 5174 N N . GLU A 1 646 ? -45.558 -9.231 34.689 1.00 92.75 646 GLU A N 1
ATOM 5175 C CA . GLU A 1 646 ? -46.392 -10.408 34.456 1.00 92.75 646 GLU A CA 1
ATOM 5176 C C . GLU A 1 646 ? -46.748 -10.475 32.963 1.00 92.75 646 GLU A C 1
ATOM 5178 O O . GLU A 1 646 ? -46.967 -9.448 32.316 1.00 92.75 646 GLU A O 1
ATOM 5183 N N . ILE A 1 647 ? -46.774 -11.689 32.411 1.00 92.62 647 ILE A N 1
ATOM 5184 C CA . ILE A 1 647 ? -47.153 -11.957 31.020 1.00 92.62 647 ILE A CA 1
ATOM 5185 C C . ILE A 1 647 ? -48.468 -12.728 31.047 1.00 92.62 647 ILE A C 1
ATOM 5187 O O . ILE A 1 647 ? -48.582 -13.744 31.737 1.00 92.62 647 ILE A O 1
ATOM 5191 N N . HIS A 1 648 ? -49.452 -12.243 30.300 1.00 93.44 648 HIS A N 1
ATOM 5192 C CA . HIS A 1 648 ? -50.789 -12.818 30.236 1.00 93.44 648 HIS A CA 1
ATOM 5193 C C . HIS A 1 648 ? -51.142 -13.151 28.798 1.00 93.44 648 HIS A C 1
ATOM 5195 O O . HIS A 1 648 ? -50.824 -12.386 27.899 1.00 93.44 648 HIS A O 1
ATOM 5201 N N . THR A 1 649 ? -51.818 -14.275 28.589 1.00 92.44 649 THR A N 1
ATOM 5202 C CA . THR A 1 649 ? -52.355 -14.657 27.282 1.00 92.44 649 THR A CA 1
ATOM 5203 C C . THR A 1 649 ? -53.875 -14.602 27.318 1.00 92.44 649 THR A C 1
ATOM 5205 O O . THR A 1 649 ? -54.482 -14.991 28.319 1.00 92.44 649 THR A O 1
ATOM 5208 N N . VAL A 1 650 ? -54.469 -14.072 26.252 1.00 92.38 650 VAL A N 1
ATOM 5209 C CA . VAL A 1 650 ? -55.908 -13.840 26.116 1.00 92.38 650 VAL A CA 1
ATOM 5210 C C . VAL A 1 650 ? -56.375 -14.385 24.778 1.00 92.38 650 VAL A C 1
ATOM 5212 O O . VAL A 1 650 ? -55.795 -14.066 23.744 1.00 92.38 650 VAL A O 1
ATOM 5215 N N . ASP A 1 651 ? -57.433 -15.185 24.811 1.00 91.94 651 ASP A N 1
ATOM 5216 C CA . ASP A 1 651 ? -58.080 -15.700 23.611 1.00 91.94 651 ASP A CA 1
ATOM 5217 C C . ASP A 1 651 ? -59.205 -14.755 23.178 1.00 91.94 651 ASP A C 1
ATOM 5219 O O . ASP A 1 651 ? -60.042 -14.361 23.993 1.00 91.94 651 ASP A O 1
ATOM 5223 N N . THR A 1 652 ? -59.234 -14.393 21.899 1.00 89.00 652 THR A N 1
ATOM 5224 C CA . THR A 1 652 ? -60.333 -13.627 21.303 1.00 89.00 652 THR A CA 1
ATOM 5225 C C . THR A 1 652 ? -61.461 -14.557 20.858 1.00 89.00 652 THR A C 1
ATOM 5227 O O . THR A 1 652 ? -61.232 -15.728 20.548 1.00 89.00 652 THR A O 1
ATOM 5230 N N . ASP A 1 653 ? -62.687 -14.029 20.758 1.00 88.06 653 ASP A N 1
ATOM 5231 C CA . ASP A 1 653 ? -63.864 -14.802 20.317 1.00 88.06 653 ASP A CA 1
ATOM 5232 C C . ASP A 1 653 ? -63.686 -15.432 18.926 1.00 88.06 653 ASP A C 1
ATOM 5234 O O . ASP A 1 653 ? -64.264 -16.477 18.628 1.00 88.06 653 ASP A O 1
ATOM 5238 N N . ASP A 1 654 ? -62.899 -14.785 18.066 1.00 83.94 654 ASP A N 1
ATOM 5239 C CA . ASP A 1 654 ? -62.604 -15.247 16.715 1.00 83.94 654 ASP A CA 1
ATOM 5240 C C . ASP A 1 654 ? -61.338 -16.110 16.620 1.00 83.94 654 ASP A C 1
ATOM 5242 O O . ASP A 1 654 ? -61.001 -16.555 15.529 1.00 83.94 654 ASP A O 1
ATOM 5246 N N . GLY A 1 655 ? -60.695 -16.419 17.752 1.00 80.94 655 GLY A N 1
ATOM 5247 C CA . GLY A 1 655 ? -59.692 -17.476 17.871 1.00 80.94 655 GLY A CA 1
ATOM 5248 C C . GLY A 1 655 ? -58.229 -17.029 17.864 1.00 80.94 655 GLY A C 1
ATOM 5249 O O . GLY A 1 655 ? -57.359 -17.903 17.850 1.00 80.94 655 GLY A O 1
ATOM 5250 N N . TYR A 1 656 ? -57.932 -15.726 17.899 1.00 80.81 656 TYR A N 1
ATOM 5251 C CA . TYR A 1 656 ? -56.572 -15.203 18.081 1.00 80.81 656 TYR A CA 1
ATOM 5252 C C . TYR A 1 656 ? -56.116 -15.317 19.537 1.00 80.81 656 TYR A C 1
ATOM 5254 O O . TYR A 1 656 ? -56.913 -15.199 20.461 1.00 80.81 656 TYR A O 1
ATOM 5262 N N . ILE A 1 657 ? -54.810 -15.507 19.731 1.00 85.62 657 ILE A N 1
ATOM 5263 C CA . ILE A 1 657 ? -54.165 -15.552 21.047 1.00 85.62 657 ILE A CA 1
ATOM 5264 C C . ILE A 1 657 ? -53.263 -14.325 21.177 1.00 85.62 657 ILE A C 1
ATOM 5266 O O . ILE A 1 657 ? -52.248 -14.213 20.478 1.00 85.62 657 ILE A O 1
ATOM 5270 N N . LEU A 1 658 ? -53.641 -13.412 22.067 1.00 89.12 658 LEU A N 1
ATOM 5271 C CA . LEU A 1 658 ? -52.956 -12.150 22.330 1.00 89.12 658 LEU A CA 1
ATOM 5272 C C . LEU A 1 658 ? -52.104 -12.257 23.594 1.00 89.12 658 LEU A C 1
ATOM 5274 O O . LEU A 1 658 ? -52.530 -12.865 24.574 1.00 89.12 658 LEU A O 1
ATOM 5278 N N . GLU A 1 659 ? -50.922 -11.646 23.603 1.00 92.25 659 GLU A N 1
ATOM 5279 C CA . GLU A 1 659 ? -50.063 -11.584 24.792 1.00 92.25 659 GLU A CA 1
ATOM 5280 C C . GLU A 1 659 ? -50.002 -10.156 25.350 1.00 92.25 659 GLU A C 1
ATOM 5282 O O . GLU A 1 659 ? -49.500 -9.248 24.696 1.00 92.25 659 GLU A O 1
ATOM 5287 N N . MET A 1 660 ? -50.437 -9.956 26.593 1.00 94.06 660 MET A N 1
ATOM 5288 C CA . MET A 1 660 ? -50.362 -8.676 27.302 1.00 94.06 660 MET A CA 1
ATOM 5289 C C . MET A 1 660 ? -49.222 -8.660 28.321 1.00 94.06 660 MET A C 1
ATOM 5291 O O . MET A 1 660 ? -48.936 -9.663 28.983 1.00 94.06 660 MET A O 1
ATOM 5295 N N . HIS A 1 661 ? -48.613 -7.488 28.505 1.00 94.31 661 HIS A N 1
ATOM 5296 C CA . HIS A 1 661 ? -47.592 -7.255 29.532 1.00 94.31 661 HIS A CA 1
ATOM 5297 C C . HIS A 1 661 ? -48.167 -6.400 30.658 1.00 94.31 661 HIS A C 1
ATOM 5299 O O . HIS A 1 661 ? -48.844 -5.407 30.405 1.00 94.31 661 HIS A O 1
ATOM 5305 N N . ARG A 1 662 ? -47.882 -6.760 31.910 1.00 95.50 662 ARG A N 1
ATOM 5306 C CA . ARG A 1 662 ? -48.395 -6.058 33.091 1.00 95.50 662 ARG A CA 1
ATOM 5307 C C . ARG A 1 662 ? -47.268 -5.655 34.034 1.00 95.50 662 ARG A C 1
ATOM 5309 O O . ARG A 1 662 ? -46.403 -6.470 34.348 1.00 95.50 662 ARG A O 1
ATOM 5316 N N . ILE A 1 663 ? -47.325 -4.421 34.534 1.00 95.31 663 ILE A N 1
ATOM 5317 C CA . ILE A 1 663 ? -46.487 -3.893 35.616 1.00 95.31 663 ILE A CA 1
ATOM 5318 C C . ILE A 1 663 ? -47.399 -3.635 36.831 1.00 95.31 663 ILE A C 1
ATOM 5320 O O . ILE A 1 663 ? -48.005 -2.566 36.932 1.00 95.31 663 ILE A O 1
ATOM 5324 N N . PRO A 1 664 ? -47.537 -4.606 37.757 1.00 93.12 664 PRO A N 1
ATOM 5325 C CA . PRO A 1 664 ? -48.547 -4.545 38.819 1.00 93.12 664 PRO A CA 1
ATOM 5326 C C . PRO A 1 664 ? -48.226 -3.550 39.945 1.00 93.12 664 PRO A C 1
ATOM 5328 O O . PRO A 1 664 ? -49.107 -3.122 40.693 1.00 93.12 664 PRO A O 1
ATOM 5331 N N . TYR A 1 665 ? -46.949 -3.232 40.144 1.00 90.75 665 TYR A N 1
ATOM 5332 C CA . TYR A 1 665 ? -46.470 -2.293 41.155 1.00 90.75 665 TYR A CA 1
ATOM 5333 C C . TYR A 1 665 ? -45.031 -1.879 40.837 1.00 90.75 665 TYR A C 1
ATOM 5335 O O . TYR A 1 665 ? -44.434 -2.386 39.892 1.00 90.75 665 TYR A O 1
ATOM 5343 N N . SER A 1 666 ? -44.456 -0.982 41.633 1.00 91.00 666 SER A N 1
ATOM 5344 C CA . SER A 1 666 ? -43.057 -0.580 41.499 1.00 91.00 666 SER A CA 1
ATOM 5345 C C . SER A 1 666 ? -42.353 -0.516 42.859 1.00 91.00 666 SER A C 1
ATOM 5347 O O . SER A 1 666 ? -43.004 -0.664 43.900 1.00 91.00 666 SER A O 1
ATOM 5349 N N . PRO A 1 667 ? -41.025 -0.310 42.891 1.00 81.50 667 PRO A N 1
ATOM 5350 C CA . PRO A 1 667 ? -40.315 -0.032 44.137 1.00 81.50 667 PRO A CA 1
ATOM 5351 C C . PRO A 1 667 ? -40.814 1.232 44.860 1.00 81.50 667 PRO A C 1
ATOM 5353 O O . PRO A 1 667 ? -40.776 1.271 46.089 1.00 81.50 667 PRO A O 1
ATOM 5356 N N . GLU A 1 668 ? -41.292 2.242 44.122 1.00 85.88 668 GLU A N 1
ATOM 5357 C CA . GLU A 1 668 ? -41.819 3.498 44.682 1.00 85.88 668 GLU A CA 1
ATOM 5358 C C . GLU A 1 668 ? -43.284 3.383 45.122 1.00 85.88 668 GLU A C 1
ATOM 5360 O O . GLU A 1 668 ? -43.687 4.003 46.108 1.00 85.88 668 GLU A O 1
ATOM 5365 N N . SER A 1 669 ? -44.065 2.528 44.455 1.00 87.62 669 SER A N 1
ATOM 5366 C CA . SER A 1 669 ? -45.432 2.185 44.846 1.00 87.62 669 SER A CA 1
ATOM 5367 C C . SER A 1 669 ? -45.574 0.676 45.051 1.00 87.62 669 SER A C 1
ATOM 5369 O O . SER A 1 669 ? -45.935 -0.038 44.108 1.00 87.62 669 SER A O 1
ATOM 5371 N N . PRO A 1 670 ? -45.324 0.166 46.275 1.00 86.56 670 PRO A N 1
ATOM 5372 C CA . PRO A 1 670 ? -45.368 -1.261 46.584 1.00 86.56 670 PRO A CA 1
ATOM 5373 C C . PRO A 1 670 ? -46.714 -1.923 46.267 1.00 86.56 670 PRO A C 1
ATOM 5375 O O . PRO A 1 670 ? -47.730 -1.265 46.023 1.00 86.56 670 PRO A O 1
ATOM 5378 N N . LYS A 1 671 ? -46.727 -3.259 46.279 1.00 86.00 671 LYS A N 1
ATOM 5379 C CA . LYS A 1 671 ? -47.934 -4.057 46.042 1.00 86.00 671 LYS A CA 1
ATOM 5380 C C . LYS A 1 671 ? -49.043 -3.675 47.033 1.00 86.00 671 LYS A C 1
ATOM 5382 O O . LYS A 1 671 ? -48.829 -3.708 48.242 1.00 86.00 671 LYS A O 1
ATOM 5387 N N . ALA A 1 672 ? -50.215 -3.343 46.504 1.00 84.31 672 ALA A N 1
ATOM 5388 C CA . ALA A 1 672 ? -51.415 -3.014 47.263 1.00 84.31 672 ALA A CA 1
ATOM 5389 C C . ALA A 1 672 ? -52.637 -3.600 46.549 1.00 84.31 672 ALA A C 1
ATOM 5391 O O . ALA A 1 672 ? -52.630 -3.718 45.321 1.00 84.31 672 ALA A O 1
ATOM 5392 N N . ASP A 1 673 ? -53.665 -3.955 47.313 1.00 80.19 673 ASP A N 1
ATOM 5393 C CA . ASP A 1 673 ? -54.928 -4.440 46.759 1.00 80.19 673 ASP A CA 1
ATOM 5394 C C . ASP A 1 673 ? -55.741 -3.266 46.185 1.00 80.19 673 ASP A C 1
ATOM 5396 O O . ASP A 1 673 ? -55.668 -2.142 46.687 1.00 80.19 673 ASP A O 1
ATOM 5400 N N . ASN A 1 674 ? -56.526 -3.522 45.134 1.00 83.69 674 ASN A N 1
ATOM 5401 C CA . ASN A 1 674 ? -57.419 -2.553 44.479 1.00 83.69 674 ASN A CA 1
ATOM 5402 C C . ASN A 1 674 ? -56.741 -1.309 43.868 1.00 83.69 674 ASN A C 1
ATOM 5404 O O . ASN A 1 674 ? -57.350 -0.236 43.819 1.00 83.69 674 ASN A O 1
ATOM 5408 N N . LYS A 1 675 ? -55.508 -1.427 43.356 1.00 91.06 675 LYS A N 1
ATOM 5409 C CA . LYS A 1 675 ? -54.902 -0.346 42.559 1.00 91.06 675 LYS A CA 1
ATOM 5410 C C . LYS A 1 675 ? -55.764 -0.027 41.325 1.00 91.06 675 LYS A C 1
ATOM 5412 O O . LYS A 1 675 ? -56.258 -0.960 40.688 1.00 91.06 675 LYS A O 1
ATOM 5417 N N . PRO A 1 676 ? -55.963 1.260 40.982 1.00 94.62 676 PRO A N 1
ATOM 5418 C CA . PRO A 1 676 ? -56.671 1.639 39.765 1.00 94.62 676 PRO A CA 1
ATOM 5419 C C . PRO A 1 676 ? -55.902 1.147 38.538 1.00 94.62 676 PRO A C 1
ATOM 5421 O O . PRO A 1 676 ? -54.680 1.293 38.464 1.00 94.62 676 PRO A O 1
ATOM 5424 N N . VAL A 1 677 ? -56.626 0.574 37.582 1.00 97.31 677 VAL A N 1
ATOM 5425 C CA . VAL A 1 677 ? -56.037 -0.058 36.400 1.00 97.31 677 VAL A CA 1
ATOM 5426 C C . VAL A 1 677 ? -55.911 0.940 35.259 1.00 97.31 677 VAL A C 1
ATOM 5428 O O . VAL A 1 677 ? -56.866 1.657 34.952 1.00 97.31 677 VAL A O 1
ATOM 5431 N N . VAL A 1 678 ? -54.748 0.958 34.609 1.00 98.12 678 VAL A N 1
ATOM 5432 C CA . VAL A 1 678 ? -54.516 1.700 33.365 1.00 98.12 678 VAL A CA 1
ATOM 5433 C C . VAL A 1 678 ? -54.131 0.724 32.267 1.00 98.12 678 VAL A C 1
ATOM 5435 O O . VAL A 1 678 ? -53.169 -0.022 32.417 1.00 98.12 678 VAL A O 1
ATOM 5438 N N . PHE A 1 679 ? -54.863 0.762 31.161 1.00 97.81 679 PHE A N 1
ATOM 5439 C CA . PHE A 1 679 ? -54.618 -0.028 29.967 1.00 97.81 679 PHE A CA 1
ATOM 5440 C C . PHE A 1 679 ? -54.006 0.847 28.868 1.00 97.81 679 PHE A C 1
ATOM 5442 O O . PHE A 1 679 ? -54.576 1.879 28.506 1.00 97.81 679 PHE A O 1
ATOM 5449 N N . LEU A 1 680 ? -52.839 0.454 28.359 1.00 97.69 680 LEU A N 1
ATOM 5450 C CA . LEU A 1 680 ? -52.059 1.182 27.360 1.00 97.69 680 LEU A CA 1
ATOM 5451 C C . LEU A 1 680 ? -52.077 0.433 26.020 1.00 97.69 680 LEU A C 1
ATOM 5453 O O . LEU A 1 680 ? -51.552 -0.678 25.936 1.00 97.69 680 LEU A O 1
ATOM 5457 N N . GLN A 1 681 ? -52.612 1.062 24.970 1.00 96.88 681 GLN A N 1
ATOM 5458 C CA . GLN A 1 681 ? -52.702 0.483 23.625 1.00 96.88 681 GLN A CA 1
ATOM 5459 C C . GLN A 1 681 ? -51.835 1.238 22.610 1.00 96.88 681 GLN A C 1
ATOM 5461 O O . GLN A 1 681 ? -51.994 2.447 22.413 1.00 96.88 681 GLN A O 1
ATOM 5466 N N . HIS A 1 682 ? -50.929 0.510 21.953 1.00 91.44 682 HIS A N 1
ATOM 5467 C CA . HIS A 1 682 ? -49.973 1.045 20.976 1.00 91.44 682 HIS A CA 1
ATOM 5468 C C . HIS A 1 682 ? -50.618 1.465 19.637 1.00 91.44 682 HIS A C 1
ATOM 5470 O O . HIS A 1 682 ? -51.800 1.230 19.387 1.00 91.44 682 HIS A O 1
ATOM 5476 N N . GLY A 1 683 ? -49.821 2.111 18.777 1.00 81.75 683 GLY A N 1
ATOM 5477 C CA . GLY A 1 683 ? -50.234 2.594 17.453 1.00 81.75 683 GLY A CA 1
ATOM 5478 C C . GLY A 1 683 ? -49.978 1.614 16.302 1.00 81.75 683 GLY A C 1
ATOM 5479 O O . GLY A 1 683 ? -49.616 0.462 16.523 1.00 81.75 683 GLY A O 1
ATOM 5480 N N . LEU A 1 684 ? -50.170 2.099 15.070 1.00 74.06 684 LEU A N 1
ATOM 5481 C CA . LEU A 1 684 ? -49.889 1.367 13.827 1.00 74.06 684 LEU A CA 1
ATOM 5482 C C . LEU A 1 684 ? -48.393 1.030 13.734 1.00 74.06 684 LEU A C 1
ATOM 5484 O O . LEU A 1 684 ? -47.581 1.912 14.021 1.00 74.06 684 LEU A O 1
ATOM 5488 N N . PHE A 1 685 ? -48.038 -0.187 13.301 1.00 62.41 685 PHE A N 1
ATOM 5489 C CA . PHE A 1 685 ? -46.651 -0.678 13.304 1.00 62.41 685 PHE A CA 1
ATOM 5490 C C . PHE A 1 685 ? -45.981 -0.505 14.673 1.00 62.41 685 PHE A C 1
ATOM 5492 O O . PHE A 1 685 ? -44.949 0.153 14.772 1.00 62.41 685 PHE A O 1
ATOM 5499 N N . SER A 1 686 ? -46.616 -0.981 15.745 1.00 71.69 686 SER A N 1
ATOM 5500 C CA . SER A 1 686 ? -46.007 -0.895 17.072 1.00 71.69 686 SER A CA 1
ATOM 5501 C C . SER A 1 686 ? -46.301 -2.116 17.962 1.00 71.69 686 SER A C 1
ATOM 5503 O O . SER A 1 686 ? -46.965 -3.076 17.554 1.00 71.69 686 SER A O 1
ATOM 5505 N N . SER A 1 687 ? -45.802 -2.088 19.198 1.00 81.38 687 SER A N 1
ATOM 5506 C CA . SER A 1 687 ? -45.999 -3.097 20.235 1.00 81.38 687 SER A CA 1
ATOM 5507 C C . SER A 1 687 ? -46.047 -2.464 21.632 1.00 81.38 687 SER A C 1
ATOM 5509 O O . SER A 1 687 ? -45.873 -1.255 21.810 1.00 81.38 687 SER A O 1
ATOM 5511 N N . SER A 1 688 ? -46.184 -3.297 22.668 1.00 85.62 688 SER A N 1
ATOM 5512 C CA . SER A 1 688 ? -46.031 -2.902 24.077 1.00 85.62 688 SER A CA 1
ATOM 5513 C C . SER A 1 688 ? -44.741 -2.122 24.416 1.00 85.62 688 SER A C 1
ATOM 5515 O O . SER A 1 688 ? -44.660 -1.498 25.476 1.00 85.62 688 SER A O 1
ATOM 5517 N N . ALA A 1 689 ? -43.737 -2.110 23.528 1.00 81.88 689 ALA A N 1
ATOM 5518 C CA . ALA A 1 689 ? -42.462 -1.422 23.705 1.00 81.88 689 ALA A CA 1
ATOM 5519 C C . ALA A 1 689 ? -42.593 0.103 23.833 1.00 81.88 689 ALA A C 1
ATOM 5521 O O . ALA A 1 689 ? -41.851 0.699 24.619 1.00 81.88 689 ALA A O 1
ATOM 5522 N N . ASP A 1 690 ? -43.533 0.722 23.108 1.00 81.50 690 ASP A N 1
ATOM 5523 C CA . ASP A 1 690 ? -43.723 2.184 23.060 1.00 81.50 690 ASP A CA 1
ATOM 5524 C C . ASP A 1 690 ? -43.805 2.816 24.449 1.00 81.50 690 ASP A C 1
ATOM 5526 O O . ASP A 1 690 ? -43.307 3.915 24.701 1.00 81.50 690 ASP A O 1
ATOM 5530 N N . TRP A 1 691 ? -44.405 2.084 25.381 1.00 89.44 691 TRP A N 1
ATOM 5531 C CA . TRP A 1 691 ? -44.711 2.569 26.715 1.00 89.44 691 TRP A CA 1
ATOM 5532 C C . TRP A 1 691 ? -43.566 2.397 27.719 1.00 89.44 691 TRP A C 1
ATOM 5534 O O . TRP A 1 691 ? -43.668 2.913 28.835 1.00 89.44 691 TRP A O 1
ATOM 5544 N N . ILE A 1 692 ? -42.483 1.699 27.349 1.00 86.38 692 ILE A N 1
ATOM 5545 C CA . ILE A 1 692 ? -41.397 1.287 28.262 1.00 86.38 692 ILE A CA 1
ATOM 5546 C C . ILE A 1 692 ? -39.976 1.478 27.701 1.00 86.38 692 ILE A C 1
ATOM 5548 O O . ILE A 1 692 ? -38.999 1.349 28.441 1.00 86.38 692 ILE A O 1
ATOM 5552 N N . ILE A 1 693 ? -39.812 1.770 26.409 1.00 77.88 693 ILE A N 1
ATOM 5553 C CA . ILE A 1 693 ? -38.500 1.734 25.739 1.00 77.88 693 ILE A CA 1
ATOM 5554 C C . ILE A 1 693 ? -37.504 2.791 26.245 1.00 77.88 693 ILE A C 1
ATOM 5556 O O . ILE A 1 693 ? -36.292 2.576 26.191 1.00 77.88 693 ILE A O 1
ATOM 5560 N N . LEU A 1 694 ? -37.992 3.913 26.784 1.00 76.19 694 LEU A N 1
ATOM 5561 C CA . LEU A 1 694 ? -37.160 5.017 27.285 1.00 76.19 694 LEU A CA 1
ATOM 5562 C C . LEU A 1 694 ? -36.641 4.775 28.715 1.00 76.19 694 LEU A C 1
ATOM 5564 O O . LEU A 1 694 ? -35.826 5.550 29.215 1.00 76.19 694 LEU A O 1
ATOM 5568 N N . GLY A 1 695 ? -37.088 3.701 29.373 1.00 82.19 695 GLY A N 1
ATOM 5569 C CA . GLY A 1 695 ? -36.760 3.382 30.760 1.00 82.19 695 GLY A CA 1
ATOM 5570 C C . GLY A 1 695 ? -37.529 4.209 31.812 1.00 82.19 695 GLY A C 1
ATOM 5571 O O . GLY A 1 695 ? -38.397 5.023 31.461 1.00 82.19 695 GLY A O 1
ATOM 5572 N N . PRO A 1 696 ? -37.238 3.976 33.108 1.00 86.06 696 PRO A N 1
ATOM 5573 C CA . PRO A 1 696 ? -37.884 4.641 34.245 1.00 86.06 696 PRO A CA 1
ATOM 5574 C C . PRO A 1 696 ? -37.673 6.158 34.282 1.00 86.06 696 PRO A C 1
ATOM 5576 O O . PRO A 1 696 ? -36.655 6.663 33.810 1.00 86.06 696 PRO A O 1
ATOM 5579 N N . GLY A 1 697 ? -38.630 6.891 34.860 1.00 84.00 697 GLY A N 1
ATOM 5580 C CA . GLY A 1 697 ? -38.595 8.358 34.967 1.00 84.00 697 GLY A CA 1
ATOM 5581 C C . GLY A 1 697 ? -38.912 9.118 33.671 1.00 84.00 697 GLY A C 1
ATOM 5582 O O . GLY A 1 697 ? -38.979 10.345 33.693 1.00 84.00 697 GLY A O 1
ATOM 5583 N N . ILE A 1 698 ? -39.115 8.407 32.553 1.00 84.56 698 ILE A N 1
ATOM 5584 C CA . ILE A 1 698 ? -39.469 8.987 31.247 1.00 84.56 698 ILE A CA 1
ATOM 5585 C C . ILE A 1 698 ? -40.632 8.227 30.597 1.00 84.56 698 ILE A C 1
ATOM 5587 O O . ILE A 1 698 ? -41.578 8.857 30.130 1.00 84.56 698 ILE A O 1
ATOM 5591 N N . SER A 1 699 ? -40.585 6.890 30.549 1.00 89.31 699 SER A N 1
ATOM 5592 C CA . SER A 1 699 ? -41.630 6.115 29.860 1.00 89.31 699 SER A CA 1
ATOM 5593 C C . SER A 1 699 ? -42.918 6.056 30.677 1.00 89.31 699 SER A C 1
ATOM 5595 O O . SER A 1 699 ? -42.880 5.788 31.881 1.00 89.31 699 SER A O 1
ATOM 5597 N N . LEU A 1 700 ? -44.059 6.244 30.010 1.00 94.00 700 LEU A N 1
ATOM 5598 C CA . LEU A 1 700 ? -45.363 6.337 30.667 1.00 94.00 700 LEU A CA 1
ATOM 5599 C C . LEU A 1 700 ? -45.712 5.085 31.484 1.00 94.00 700 LEU A C 1
ATOM 5601 O O . LEU A 1 700 ? -46.266 5.219 32.571 1.00 94.00 700 LEU A O 1
ATOM 5605 N N . GLY A 1 701 ? -45.341 3.889 31.013 1.00 93.31 701 GLY A N 1
ATOM 5606 C CA . GLY A 1 701 ? -45.601 2.641 31.733 1.00 93.31 701 GLY A CA 1
ATOM 5607 C C . GLY A 1 701 ? -44.956 2.613 33.122 1.00 93.31 701 GLY A C 1
ATOM 5608 O O . GLY A 1 701 ? -45.618 2.274 34.100 1.00 93.31 701 GLY A O 1
ATOM 5609 N N . TYR A 1 702 ? -43.698 3.054 33.238 1.00 93.38 702 TYR A N 1
ATOM 5610 C CA . TYR A 1 702 ? -43.018 3.141 34.536 1.00 93.38 702 TYR A CA 1
ATOM 5611 C C . TYR A 1 702 ? -43.563 4.284 35.391 1.00 93.38 702 TYR A C 1
ATOM 5613 O O . TYR A 1 702 ? -43.831 4.079 36.569 1.00 93.38 702 TYR A O 1
ATOM 5621 N N . LEU A 1 703 ? -43.796 5.460 34.793 1.00 95.19 703 LEU A N 1
ATOM 5622 C CA . LEU A 1 703 ? -44.328 6.624 35.510 1.00 95.19 703 LEU A CA 1
ATOM 5623 C C . LEU A 1 703 ? -45.692 6.336 36.155 1.00 95.19 703 LEU A C 1
ATOM 5625 O O . LEU A 1 703 ? -45.952 6.780 37.270 1.00 95.19 703 LEU A O 1
ATOM 5629 N N . LEU A 1 704 ? -46.557 5.581 35.475 1.00 95.56 704 LEU A N 1
ATOM 5630 C CA . LEU A 1 704 ? -47.853 5.168 36.015 1.00 95.56 704 LEU A CA 1
ATOM 5631 C C . LEU A 1 704 ? -47.711 4.121 37.124 1.00 95.56 704 LEU A C 1
ATOM 5633 O O . LEU A 1 704 ? -48.389 4.228 38.148 1.00 95.56 704 LEU A O 1
ATOM 5637 N N . ALA A 1 705 ? -46.812 3.148 36.961 1.00 94.44 705 ALA A N 1
ATOM 5638 C CA . ALA A 1 705 ? -46.536 2.164 38.006 1.00 94.44 705 ALA A CA 1
ATOM 5639 C C . ALA A 1 705 ? -46.001 2.842 39.283 1.00 94.44 705 ALA A C 1
ATOM 5641 O O . ALA A 1 705 ? -46.469 2.542 40.383 1.00 94.44 705 ALA A O 1
ATOM 5642 N N . ASP A 1 706 ? -45.099 3.817 39.133 1.00 93.94 706 ASP A N 1
ATOM 5643 C CA . ASP A 1 706 ? -44.552 4.629 40.229 1.00 93.94 706 ASP A CA 1
ATOM 5644 C C . ASP A 1 706 ? -45.603 5.546 40.865 1.00 93.94 706 ASP A C 1
ATOM 5646 O O . ASP A 1 706 ? -45.639 5.699 42.086 1.00 93.94 706 ASP A O 1
ATOM 5650 N N . ALA A 1 707 ? -46.537 6.074 40.070 1.00 94.06 707 ALA A N 1
ATOM 5651 C CA . ALA A 1 707 ? -47.679 6.846 40.564 1.00 94.06 707 ALA A CA 1
ATOM 5652 C C . ALA A 1 707 ? -48.756 5.992 41.269 1.00 94.06 707 ALA A C 1
ATOM 5654 O O . ALA A 1 707 ? -49.706 6.541 41.828 1.00 94.06 707 ALA A O 1
ATOM 5655 N N . GLY A 1 708 ? -48.609 4.663 41.277 1.00 94.00 708 GLY A N 1
ATOM 5656 C CA . GLY A 1 708 ? -49.457 3.735 42.023 1.00 94.00 708 GLY A CA 1
ATOM 5657 C C . GLY A 1 708 ? -50.624 3.119 41.263 1.00 94.00 708 GLY A C 1
ATOM 5658 O O . GLY A 1 708 ? -51.550 2.611 41.898 1.00 94.00 708 GLY A O 1
ATOM 5659 N N . TYR A 1 709 ? -50.560 3.110 39.936 1.00 95.62 709 TYR A N 1
ATOM 5660 C CA . TYR A 1 709 ? -51.498 2.383 39.086 1.00 95.62 709 TYR A CA 1
ATOM 5661 C C . TYR A 1 709 ? -51.054 0.931 38.860 1.00 95.62 709 TYR A C 1
ATOM 5663 O O . TYR A 1 709 ? -49.871 0.603 38.964 1.00 95.62 709 TYR A O 1
ATOM 5671 N N . ASP A 1 710 ? -52.017 0.068 38.541 1.00 96.38 710 ASP A N 1
ATOM 5672 C CA . ASP A 1 710 ? -51.773 -1.256 37.963 1.00 96.38 710 ASP A CA 1
ATOM 5673 C C . ASP A 1 710 ? -51.764 -1.123 36.436 1.00 96.38 710 ASP A C 1
ATOM 5675 O O . ASP A 1 710 ? -52.799 -0.830 35.830 1.00 96.38 710 ASP A O 1
ATOM 5679 N N . VAL A 1 711 ? -50.587 -1.251 35.819 1.00 97.38 711 VAL A N 1
ATOM 5680 C CA . VAL A 1 711 ? -50.392 -0.914 34.404 1.00 97.38 711 VAL A CA 1
ATOM 5681 C C . VAL A 1 711 ? -50.453 -2.169 33.550 1.00 97.38 711 VAL A C 1
ATOM 5683 O O . VAL A 1 711 ? -49.632 -3.070 33.700 1.00 97.38 711 VAL A O 1
ATOM 5686 N N . TRP A 1 712 ? -51.386 -2.188 32.609 1.00 97.56 712 TRP A N 1
ATOM 5687 C CA . TRP A 1 712 ? -51.557 -3.226 31.601 1.00 97.56 712 TRP A CA 1
ATOM 5688 C C . TRP A 1 712 ? -51.237 -2.660 30.223 1.00 97.56 712 TRP A C 1
ATOM 5690 O O . TRP A 1 712 ? -51.617 -1.537 29.902 1.00 97.56 712 TRP A O 1
ATOM 5700 N N . ILE A 1 713 ? -50.517 -3.428 29.415 1.00 96.38 713 ILE A N 1
ATOM 5701 C CA . ILE A 1 713 ? -50.032 -3.013 28.103 1.00 96.38 713 ILE A CA 1
ATOM 5702 C C . ILE A 1 713 ? -50.476 -4.060 27.083 1.00 96.38 713 ILE A C 1
ATOM 5704 O O . ILE A 1 713 ? -50.004 -5.201 27.119 1.00 96.38 713 ILE A O 1
ATOM 5708 N N . GLY A 1 714 ? -51.400 -3.660 26.211 1.00 92.88 714 GLY A N 1
ATOM 5709 C CA . GLY A 1 714 ? -52.000 -4.517 25.191 1.00 92.88 714 GLY A CA 1
ATOM 5710 C C . GLY A 1 714 ? -51.098 -4.720 23.977 1.00 92.88 714 GLY A C 1
ATOM 5711 O O . GLY A 1 714 ? -50.212 -3.905 23.692 1.00 92.88 714 GLY A O 1
ATOM 5712 N N . ASN A 1 715 ? -51.338 -5.807 23.245 1.00 90.56 715 ASN A N 1
ATOM 5713 C CA . ASN A 1 715 ? -50.675 -6.102 21.975 1.00 90.56 715 ASN A CA 1
ATOM 5714 C C . ASN A 1 715 ? -51.713 -6.583 20.962 1.00 90.56 715 ASN A C 1
ATOM 5716 O O . ASN A 1 715 ? -52.260 -7.679 21.095 1.00 90.56 715 ASN A O 1
ATOM 5720 N N . ALA A 1 716 ? -51.921 -5.789 19.913 1.00 84.94 716 ALA A N 1
ATOM 5721 C CA . ALA A 1 716 ? -52.894 -6.102 18.874 1.00 84.94 716 ALA A CA 1
ATOM 5722 C C . ALA A 1 716 ? -52.499 -7.347 18.061 1.00 84.94 716 ALA A C 1
ATOM 5724 O O . ALA A 1 716 ? -51.310 -7.618 17.841 1.00 84.94 716 ALA A O 1
ATOM 5725 N N . ARG A 1 717 ? -53.507 -8.082 17.574 1.00 82.50 717 ARG A N 1
ATOM 5726 C CA . ARG A 1 717 ? -53.325 -9.258 16.712 1.00 82.50 717 ARG A CA 1
ATOM 5727 C C . ARG A 1 717 ? -52.363 -8.975 15.555 1.00 82.50 717 ARG A C 1
ATOM 5729 O O . ARG A 1 717 ? -52.455 -7.971 14.856 1.00 82.50 717 ARG A O 1
ATOM 5736 N N . GLY A 1 718 ? -51.437 -9.898 15.335 1.00 67.50 718 GLY A N 1
ATOM 5737 C CA . GLY A 1 718 ? -50.463 -9.856 14.248 1.00 67.50 718 GLY A CA 1
ATOM 5738 C C . GLY A 1 718 ? -49.139 -9.147 14.549 1.00 67.50 718 GLY A C 1
ATOM 5739 O O . GLY A 1 718 ? -48.163 -9.381 13.824 1.00 67.50 718 GLY A O 1
ATOM 5740 N N . ASN A 1 719 ? -49.045 -8.376 15.639 1.00 69.38 719 ASN A N 1
ATOM 5741 C CA . ASN A 1 719 ? -47.771 -7.814 16.094 1.00 69.38 719 ASN A CA 1
ATOM 5742 C C . ASN A 1 719 ? -46.832 -8.910 16.654 1.00 69.38 719 ASN A C 1
ATOM 5744 O O . ASN A 1 719 ? -47.201 -10.080 16.702 1.00 69.38 719 ASN A O 1
ATOM 5748 N N . THR A 1 720 ? -45.603 -8.572 17.072 1.00 65.94 720 THR A N 1
ATOM 5749 C CA . THR A 1 720 ? -44.595 -9.530 17.594 1.00 65.94 720 THR A CA 1
ATOM 5750 C C . THR A 1 720 ? -45.134 -10.583 18.567 1.00 65.94 720 THR A C 1
ATOM 5752 O O . THR A 1 720 ? -44.716 -11.738 18.470 1.00 65.94 720 THR A O 1
ATOM 5755 N N . TYR A 1 721 ? -46.023 -10.192 19.481 1.00 73.31 721 TYR A N 1
ATOM 5756 C CA . TYR A 1 721 ? -46.439 -11.000 20.630 1.00 73.31 721 TYR A CA 1
ATOM 5757 C C . TYR A 1 721 ? -47.772 -11.731 20.408 1.00 73.31 721 TYR A C 1
ATOM 5759 O O . TYR A 1 721 ? -48.033 -12.736 21.061 1.00 73.31 721 TYR A O 1
ATOM 5767 N N . SER A 1 722 ? -48.579 -11.296 19.436 1.00 77.88 722 SER A N 1
ATOM 5768 C CA . SER A 1 722 ? -49.976 -11.729 19.270 1.00 77.88 722 SER A CA 1
ATOM 5769 C C . SER A 1 722 ? -50.245 -12.385 17.901 1.00 77.88 722 SER A C 1
ATOM 5771 O O . SER A 1 722 ? -51.182 -12.025 17.190 1.00 77.88 722 SER A O 1
ATOM 5773 N N . LYS A 1 723 ? -49.384 -13.327 17.474 1.00 69.00 723 LYS A N 1
ATOM 5774 C CA . LYS A 1 723 ? -49.418 -13.966 16.129 1.00 69.00 723 LYS A CA 1
ATOM 5775 C C . LYS A 1 723 ? -50.183 -15.292 16.048 1.00 69.00 723 LYS A C 1
ATOM 5777 O O . LYS A 1 723 ? -50.363 -15.819 14.951 1.00 69.00 723 LYS A O 1
ATOM 5782 N N . ASN A 1 724 ? -50.552 -15.871 17.185 1.00 69.44 724 ASN A N 1
ATOM 5783 C CA . ASN A 1 724 ? -51.072 -17.236 17.256 1.00 69.44 724 ASN A CA 1
ATOM 5784 C C . ASN A 1 724 ? -52.605 -17.270 17.113 1.00 69.44 724 ASN A C 1
ATOM 5786 O O . ASN A 1 724 ? -53.276 -16.298 17.448 1.00 69.44 724 ASN A O 1
ATOM 5790 N N . HIS A 1 725 ? -53.151 -18.389 16.619 1.00 78.12 725 HIS A N 1
ATOM 5791 C CA . HIS A 1 725 ? -54.592 -18.603 16.431 1.00 78.12 725 HIS A CA 1
ATOM 5792 C C . HIS A 1 725 ? -54.957 -20.091 16.587 1.00 78.12 725 HIS A C 1
ATOM 5794 O O . HIS A 1 725 ? -54.198 -20.949 16.135 1.00 78.12 725 HIS A O 1
ATOM 5800 N N . HIS A 1 726 ? -56.119 -20.404 17.172 1.00 70.88 726 HIS A N 1
ATOM 5801 C CA . HIS A 1 726 ? -56.562 -21.780 17.472 1.00 70.88 726 HIS A CA 1
ATOM 5802 C C . HIS A 1 726 ? -56.854 -22.641 16.227 1.00 70.88 726 HIS A C 1
ATOM 5804 O O . HIS A 1 726 ? -56.288 -23.723 16.085 1.00 70.88 726 HIS A O 1
ATOM 5810 N N . ASP A 1 727 ? -57.691 -22.160 15.299 1.00 58.69 727 ASP A N 1
ATOM 5811 C CA . ASP A 1 727 ? -58.162 -22.963 14.147 1.00 58.69 727 ASP A CA 1
ATOM 5812 C C . ASP A 1 727 ? -57.350 -22.803 12.847 1.00 58.69 727 ASP A C 1
ATOM 5814 O O . ASP A 1 727 ? -57.414 -23.638 11.938 1.00 58.69 727 ASP A O 1
ATOM 5818 N N . LEU A 1 728 ? -56.559 -21.735 12.731 1.00 57.69 728 LEU A N 1
ATOM 5819 C CA . LEU A 1 728 ? -55.700 -21.481 11.576 1.00 57.69 728 LEU A CA 1
ATOM 5820 C C . LEU A 1 728 ? -54.382 -22.252 11.725 1.00 57.69 728 LEU A C 1
ATOM 5822 O O . LEU A 1 728 ? -53.348 -21.715 12.116 1.00 57.69 728 LEU A O 1
ATOM 5826 N N . ILE A 1 729 ? -54.400 -23.538 11.361 1.00 45.53 729 ILE A N 1
ATOM 5827 C CA . ILE A 1 729 ? -53.172 -24.324 11.188 1.00 45.53 729 ILE A CA 1
ATOM 5828 C C . ILE A 1 729 ? -52.446 -23.793 9.940 1.00 45.53 729 ILE A C 1
ATOM 5830 O O . ILE A 1 729 ? -52.710 -24.208 8.813 1.00 45.53 729 ILE A O 1
ATOM 5834 N N . LEU A 1 730 ? -51.503 -22.871 10.141 1.00 47.53 730 LEU A N 1
ATOM 5835 C CA . LEU A 1 730 ? -50.692 -22.195 9.109 1.00 47.53 730 LEU A CA 1
ATOM 5836 C C . LEU A 1 730 ? -49.683 -23.121 8.382 1.00 47.53 730 LEU A C 1
ATOM 5838 O O . LEU A 1 730 ? -48.756 -22.655 7.721 1.00 47.53 730 LEU A O 1
ATOM 5842 N N . TRP A 1 731 ? -49.853 -24.441 8.474 1.00 38.62 731 TRP A N 1
ATOM 5843 C CA . TRP A 1 731 ? -48.825 -25.438 8.183 1.00 38.62 731 TRP A CA 1
ATOM 5844 C C . TRP A 1 731 ? -49.270 -26.436 7.100 1.00 38.62 731 TRP A C 1
ATOM 5846 O O . TRP A 1 731 ? -49.444 -27.603 7.432 1.00 38.62 731 TRP A O 1
ATOM 5856 N N . ASN A 1 732 ? -49.497 -26.006 5.841 1.00 37.16 732 ASN A N 1
ATOM 5857 C CA . ASN A 1 732 ? -49.299 -26.839 4.617 1.00 37.16 732 ASN A CA 1
ATOM 5858 C C . ASN A 1 732 ? -49.838 -26.291 3.271 1.00 37.16 732 ASN A C 1
ATOM 5860 O O . ASN A 1 732 ? -49.675 -26.965 2.255 1.00 37.16 732 ASN A O 1
ATOM 5864 N N . GLU A 1 733 ? -50.449 -25.107 3.190 1.00 39.97 733 GLU A N 1
ATOM 5865 C CA . GLU A 1 733 ? -51.016 -24.620 1.914 1.00 39.97 733 GLU A CA 1
ATOM 5866 C C . GLU A 1 733 ? -49.975 -23.943 0.986 1.00 39.97 733 GLU A C 1
ATOM 5868 O O . GLU A 1 733 ? -49.010 -23.339 1.469 1.00 39.97 733 GLU A O 1
ATOM 5873 N N . PRO A 1 734 ? -50.144 -23.990 -0.356 1.00 42.59 734 PRO A N 1
ATOM 5874 C CA . PRO A 1 734 ? -49.301 -23.261 -1.302 1.00 42.59 734 PRO A CA 1
ATOM 5875 C C . PRO A 1 734 ? -49.246 -21.766 -0.965 1.00 42.59 734 PRO A C 1
ATOM 5877 O O . PRO A 1 734 ? -50.277 -21.130 -0.750 1.00 42.59 734 PRO A O 1
ATOM 5880 N N . TYR A 1 735 ? -48.042 -21.186 -0.991 1.00 44.28 735 TYR A N 1
ATOM 5881 C CA . TYR A 1 735 ? -47.751 -19.804 -0.569 1.00 44.28 735 TYR A CA 1
ATOM 5882 C C . TYR A 1 735 ? -48.696 -18.740 -1.168 1.00 44.28 735 TYR A C 1
ATOM 5884 O O . TYR A 1 735 ? -49.023 -17.761 -0.510 1.00 44.28 735 TYR A O 1
ATOM 5892 N N . PHE A 1 736 ? -49.204 -18.949 -2.384 1.00 38.41 736 PHE A N 1
ATOM 5893 C CA . PHE A 1 736 ? -50.156 -18.041 -3.032 1.00 38.41 736 PHE A CA 1
ATOM 5894 C C . PHE A 1 736 ? -51.564 -18.055 -2.391 1.00 38.41 736 PHE A C 1
ATOM 5896 O O . PHE A 1 736 ? -52.196 -17.010 -2.273 1.00 38.41 736 PHE A O 1
ATOM 5903 N N . ILE A 1 737 ? -52.038 -19.211 -1.910 1.00 41.94 737 ILE A N 1
ATOM 5904 C CA . ILE A 1 737 ? -53.319 -19.357 -1.186 1.00 41.94 737 ILE A CA 1
ATOM 5905 C C . ILE A 1 737 ? -53.181 -18.849 0.260 1.00 41.94 737 ILE A C 1
ATOM 5907 O O . ILE A 1 737 ? -54.110 -18.252 0.802 1.00 41.94 737 ILE A O 1
ATOM 5911 N N . PHE A 1 738 ? -52.000 -19.025 0.859 1.00 47.31 738 PHE A N 1
ATOM 5912 C CA . PHE A 1 738 ? -51.627 -18.475 2.167 1.00 47.31 738 PHE A CA 1
ATOM 5913 C C . PHE A 1 738 ? -51.689 -16.938 2.193 1.00 47.31 738 PHE A C 1
ATOM 5915 O O . PHE A 1 738 ? -52.320 -16.363 3.077 1.00 47.31 738 PHE A O 1
ATOM 5922 N N . VAL A 1 739 ? -51.113 -16.270 1.187 1.00 41.69 739 VAL A N 1
ATOM 5923 C CA . VAL A 1 739 ? -51.111 -14.799 1.094 1.00 41.69 739 VAL A CA 1
ATOM 5924 C C . VAL A 1 739 ? -52.517 -14.235 0.843 1.00 41.69 739 VAL A C 1
ATOM 5926 O O . VAL A 1 739 ? -52.884 -13.235 1.456 1.00 41.69 739 VAL A O 1
ATOM 5929 N N . ILE A 1 740 ? -53.344 -14.898 0.023 1.00 39.75 740 ILE A N 1
ATOM 5930 C CA . ILE A 1 740 ? -54.747 -14.491 -0.176 1.00 39.75 740 ILE A CA 1
ATOM 5931 C C . ILE A 1 740 ? -55.553 -14.610 1.124 1.00 39.75 740 ILE A C 1
ATOM 5933 O O . ILE A 1 740 ? -56.341 -13.719 1.422 1.00 39.75 740 ILE A O 1
ATOM 5937 N N . LYS A 1 741 ? -55.336 -15.655 1.934 1.00 42.91 741 LYS A N 1
ATOM 5938 C CA . LYS A 1 741 ? -56.028 -15.799 3.223 1.00 42.91 741 LYS A CA 1
ATOM 5939 C C . LYS A 1 741 ? -55.578 -14.760 4.257 1.00 42.91 741 LYS A C 1
ATOM 5941 O O . LYS A 1 741 ? -56.429 -14.181 4.908 1.00 42.91 741 LYS A O 1
ATOM 5946 N N . VAL A 1 742 ? -54.288 -14.450 4.389 1.00 47.53 742 VAL A N 1
ATOM 5947 C CA . VAL A 1 742 ? -53.824 -13.468 5.397 1.00 47.53 742 VAL A CA 1
ATOM 5948 C C . VAL A 1 742 ? -54.270 -12.033 5.071 1.00 47.53 742 VAL A C 1
ATOM 5950 O O . VAL A 1 742 ? -54.669 -11.303 5.971 1.00 47.53 742 VAL A O 1
ATOM 5953 N N . ILE A 1 743 ? -54.295 -11.638 3.792 1.00 43.94 743 ILE A N 1
ATOM 5954 C CA . ILE A 1 743 ? -54.730 -10.292 3.356 1.00 43.94 743 ILE A CA 1
ATOM 5955 C C . ILE A 1 743 ? -56.254 -10.066 3.541 1.00 43.94 743 ILE A C 1
ATOM 5957 O O . ILE A 1 743 ? -56.742 -8.928 3.511 1.00 43.94 743 ILE A O 1
ATOM 5961 N N . LEU A 1 744 ? -57.029 -11.137 3.741 1.00 43.00 744 LEU A N 1
ATOM 5962 C CA . LEU A 1 744 ? -58.493 -11.093 3.767 1.00 43.00 744 LEU A CA 1
ATOM 5963 C C . LEU A 1 744 ? -59.141 -11.060 5.162 1.00 43.00 744 LEU A C 1
ATOM 5965 O O . LEU A 1 744 ? -60.339 -10.809 5.200 1.00 43.00 744 LEU A O 1
ATOM 5969 N N . TYR A 1 745 ? -58.427 -11.281 6.275 1.00 54.97 745 TYR A N 1
ATOM 5970 C CA . TYR A 1 745 ? -59.107 -11.650 7.534 1.00 54.97 745 TYR A CA 1
ATOM 5971 C C . TYR A 1 745 ? -59.231 -10.588 8.639 1.00 54.97 745 TYR A C 1
ATOM 5973 O O . TYR A 1 745 ? -60.156 -10.718 9.432 1.00 54.97 745 TYR A O 1
ATOM 5981 N N . PHE A 1 746 ? -58.376 -9.562 8.735 1.00 63.78 746 PHE A N 1
ATOM 5982 C CA . PHE A 1 746 ? -58.538 -8.547 9.792 1.00 63.78 746 PHE A CA 1
ATOM 5983 C C . PHE A 1 746 ? -57.917 -7.184 9.463 1.00 63.78 746 PHE A C 1
ATOM 5985 O O . PHE A 1 746 ? -57.029 -7.063 8.624 1.00 63.78 746 PHE A O 1
ATOM 5992 N N . SER A 1 747 ? -58.391 -6.162 10.160 1.00 71.75 747 SER A N 1
ATOM 5993 C CA . SER A 1 747 ? -58.012 -4.753 10.117 1.00 71.75 747 SER A CA 1
ATOM 5994 C C . SER A 1 747 ? -58.093 -4.163 11.532 1.00 71.75 747 SER A C 1
ATOM 5996 O O . SER A 1 747 ? -58.393 -4.869 12.499 1.00 71.75 747 SER A O 1
ATOM 5998 N N . TRP A 1 748 ? -57.890 -2.851 11.668 1.00 80.56 748 TRP A N 1
ATOM 5999 C CA . TRP A 1 748 ? -58.162 -2.127 12.915 1.00 80.56 748 TRP A CA 1
ATOM 6000 C C . TRP A 1 748 ? -59.627 -2.266 13.383 1.00 80.56 748 TRP A C 1
ATOM 6002 O O . TRP A 1 748 ? -59.903 -2.058 14.566 1.00 80.56 748 TRP A O 1
ATOM 6012 N N . HIS A 1 749 ? -60.558 -2.657 12.496 1.00 84.38 749 HIS A N 1
ATOM 6013 C CA . HIS A 1 749 ? -61.938 -2.966 12.868 1.00 84.38 749 HIS A CA 1
ATOM 6014 C C . HIS A 1 749 ? -62.012 -4.183 13.801 1.00 84.38 749 HIS A C 1
ATOM 6016 O O . HIS A 1 749 ? -62.494 -4.075 14.926 1.00 84.38 749 HIS A O 1
ATOM 6022 N N . GLU A 1 750 ? -61.467 -5.327 13.384 1.00 84.06 750 GLU A N 1
ATOM 6023 C CA . GLU A 1 750 ? -61.446 -6.553 14.189 1.00 84.06 750 GLU A CA 1
ATOM 6024 C C . GLU A 1 750 ? -60.650 -6.374 15.488 1.00 84.06 750 GLU A C 1
ATOM 6026 O O . GLU A 1 750 ? -61.053 -6.885 16.530 1.00 84.06 750 GLU A O 1
ATOM 6031 N N . MET A 1 751 ? -59.572 -5.583 15.463 1.00 89.75 751 MET A N 1
ATOM 6032 C CA . MET A 1 751 ? -58.834 -5.210 16.676 1.00 89.75 751 MET A CA 1
ATOM 6033 C C . MET A 1 751 ? -59.732 -4.462 17.684 1.00 89.75 751 MET A C 1
ATOM 6035 O O . MET A 1 751 ? -59.670 -4.702 18.887 1.00 89.75 751 MET A O 1
ATOM 6039 N N . GLY A 1 752 ? -60.616 -3.576 17.216 1.00 90.19 752 GLY A N 1
ATOM 6040 C CA . GLY A 1 752 ? -61.585 -2.892 18.079 1.00 90.19 752 GLY A CA 1
ATOM 6041 C C . GLY A 1 752 ? -62.743 -3.783 18.549 1.00 90.19 752 GLY A C 1
ATOM 6042 O O . GLY A 1 752 ? -63.217 -3.634 19.673 1.00 90.19 752 GLY A O 1
ATOM 6043 N N . VAL A 1 753 ? -63.208 -4.713 17.708 1.00 93.00 753 VAL A N 1
ATOM 6044 C CA . VAL A 1 753 ? -64.401 -5.544 17.973 1.00 93.00 753 VAL A CA 1
ATOM 6045 C C . VAL A 1 753 ? -64.090 -6.827 18.751 1.00 93.00 753 VAL A C 1
ATOM 6047 O O . VAL A 1 753 ? -64.969 -7.318 19.468 1.00 93.00 753 VAL A O 1
ATOM 6050 N N . TYR A 1 754 ? -62.875 -7.366 18.642 1.00 93.38 754 TYR A N 1
ATOM 6051 C CA . TYR A 1 754 ? -62.484 -8.646 19.239 1.00 93.38 754 TYR A CA 1
ATOM 6052 C C . TYR A 1 754 ? -61.301 -8.527 20.205 1.00 93.38 754 TYR A C 1
ATOM 6054 O O . TYR A 1 754 ? -61.425 -9.025 21.322 1.00 93.38 754 TYR A O 1
ATOM 6062 N N . ASP A 1 755 ? -60.205 -7.847 19.834 1.00 94.25 755 ASP A N 1
ATOM 6063 C CA . ASP A 1 755 ? -59.020 -7.761 20.712 1.00 94.25 755 ASP A CA 1
ATOM 6064 C C . ASP A 1 755 ? -59.337 -6.967 21.977 1.00 94.25 755 ASP A C 1
ATOM 6066 O O . ASP A 1 755 ? -59.275 -7.509 23.079 1.00 94.25 755 ASP A O 1
ATOM 6070 N N . LEU A 1 756 ? -59.766 -5.708 21.821 1.00 96.00 756 LEU A N 1
ATOM 6071 C CA . LEU A 1 756 ? -60.009 -4.837 22.971 1.00 96.00 756 LEU A CA 1
ATOM 6072 C C . LEU A 1 756 ? -61.044 -5.398 23.959 1.00 96.00 756 LEU A C 1
ATOM 6074 O O . LEU A 1 756 ? -60.777 -5.350 25.158 1.00 96.00 756 LEU A O 1
ATOM 6078 N N . PRO A 1 757 ? -62.205 -5.940 23.535 1.00 96.81 757 PRO A N 1
ATOM 6079 C CA . PRO A 1 757 ? -63.131 -6.598 24.453 1.00 96.81 757 PRO A CA 1
ATOM 6080 C C . PRO A 1 757 ? -62.505 -7.725 25.263 1.00 96.81 757 PRO A C 1
ATOM 6082 O O . PRO A 1 757 ? -62.712 -7.770 26.475 1.00 96.81 757 PRO A O 1
ATOM 6085 N N . ALA A 1 758 ? -61.744 -8.606 24.607 1.00 96.38 758 ALA A N 1
ATOM 6086 C CA . ALA A 1 758 ? -61.121 -9.753 25.250 1.00 96.38 758 ALA A CA 1
ATOM 6087 C C . ALA A 1 758 ? -60.054 -9.302 26.257 1.00 96.38 758 ALA A C 1
ATOM 6089 O O . ALA A 1 758 ? -60.050 -9.754 27.402 1.00 96.38 758 ALA A O 1
ATOM 6090 N N . GLU A 1 759 ? -59.196 -8.357 25.865 1.00 96.81 759 GLU A N 1
ATOM 6091 C CA . GLU A 1 759 ? -58.166 -7.779 26.731 1.00 96.81 759 GLU A CA 1
ATOM 6092 C C . GLU A 1 759 ? -58.789 -7.052 27.936 1.00 96.81 759 GLU A C 1
ATOM 6094 O O . GLU A 1 759 ? -58.420 -7.325 29.078 1.00 96.81 759 GLU A O 1
ATOM 6099 N N . ILE A 1 760 ? -59.783 -6.181 27.721 1.00 97.19 760 ILE A N 1
ATOM 6100 C CA . ILE A 1 760 ? -60.451 -5.419 28.792 1.00 97.19 760 ILE A CA 1
ATOM 6101 C C . ILE A 1 760 ? -61.162 -6.353 29.774 1.00 97.19 760 ILE A C 1
ATOM 6103 O O . ILE A 1 760 ? -61.028 -6.182 30.986 1.00 97.19 760 ILE A O 1
ATOM 6107 N N . ASP A 1 761 ? -61.909 -7.340 29.280 1.00 97.00 761 ASP A N 1
ATOM 6108 C CA . ASP A 1 761 ? -62.655 -8.255 30.146 1.00 97.00 761 ASP A CA 1
ATOM 6109 C C . ASP A 1 761 ? -61.724 -9.143 30.960 1.00 97.00 761 ASP A C 1
ATOM 6111 O O . ASP A 1 761 ? -61.943 -9.318 32.160 1.00 97.00 761 ASP A O 1
ATOM 6115 N N . TYR A 1 762 ? -60.641 -9.620 30.343 1.00 97.31 762 TYR A N 1
ATOM 6116 C CA . TYR A 1 762 ? -59.598 -10.348 31.050 1.00 97.31 762 TYR A CA 1
ATOM 6117 C C . TYR A 1 762 ? -58.984 -9.500 32.168 1.00 97.31 762 TYR A C 1
ATOM 6119 O O . TYR A 1 762 ? -58.811 -9.974 33.291 1.00 97.31 762 TYR A O 1
ATOM 6127 N N . VAL A 1 763 ? -58.670 -8.234 31.886 1.00 96.81 763 VAL A N 1
ATOM 6128 C CA . VAL A 1 763 ? -58.080 -7.314 32.864 1.00 96.81 763 VAL A CA 1
ATOM 6129 C C . VAL A 1 763 ? -59.030 -7.059 34.037 1.00 96.81 763 VAL A C 1
ATOM 6131 O O . VAL A 1 763 ? -58.605 -7.124 35.193 1.00 96.81 763 VAL A O 1
ATOM 6134 N N . LEU A 1 764 ? -60.313 -6.798 33.778 1.00 96.00 764 LEU A N 1
ATOM 6135 C CA . LEU A 1 764 ? -61.301 -6.539 34.831 1.00 96.00 764 LEU A CA 1
ATOM 6136 C C . LEU A 1 764 ? -61.574 -7.788 35.680 1.00 96.00 764 LEU A C 1
ATOM 6138 O O . LEU A 1 764 ? -61.598 -7.686 36.906 1.00 96.00 764 LEU A O 1
ATOM 6142 N N . ASP A 1 765 ? -61.685 -8.968 35.062 1.00 95.62 765 ASP A N 1
ATOM 6143 C CA . ASP A 1 765 ? -61.831 -10.240 35.784 1.00 95.62 765 ASP A CA 1
ATOM 6144 C C . ASP A 1 765 ? -60.600 -10.534 36.652 1.00 95.62 765 ASP A C 1
ATOM 6146 O O . ASP A 1 765 ? -60.710 -10.864 37.835 1.00 95.62 765 ASP A O 1
ATOM 6150 N N . LYS A 1 766 ? -59.399 -10.321 36.100 1.00 94.19 766 LYS A N 1
ATOM 6151 C CA . LYS A 1 766 ? -58.145 -10.608 36.801 1.00 94.19 766 LYS A CA 1
ATOM 6152 C C . LYS A 1 766 ? -57.885 -9.677 37.981 1.00 94.19 766 LYS A C 1
ATOM 6154 O O . LYS A 1 766 ? -57.269 -10.094 38.965 1.00 94.19 766 LYS A O 1
ATOM 6159 N N . THR A 1 767 ? -58.295 -8.418 37.865 1.00 92.44 767 THR A N 1
ATOM 6160 C CA . THR A 1 767 ? -58.041 -7.378 38.873 1.00 92.44 767 THR A CA 1
ATOM 6161 C C . THR A 1 767 ? -59.199 -7.198 39.851 1.00 92.44 767 THR A C 1
ATOM 6163 O O . THR A 1 767 ? -58.988 -6.653 40.934 1.00 92.44 767 THR A O 1
ATOM 6166 N N . GLY A 1 768 ? -60.404 -7.656 39.502 1.00 92.25 768 GLY A N 1
ATOM 6167 C CA . GLY A 1 768 ? -61.627 -7.440 40.275 1.00 92.25 768 GLY A CA 1
ATOM 6168 C C . GLY A 1 768 ? -62.150 -5.999 40.224 1.00 92.25 768 GLY A C 1
ATOM 6169 O O . GLY A 1 768 ? -63.056 -5.657 40.986 1.00 92.25 768 GLY A O 1
ATOM 6170 N N . GLN A 1 769 ? -61.585 -5.143 39.365 1.00 93.62 769 GLN A N 1
ATOM 6171 C CA . GLN A 1 769 ? -62.052 -3.771 39.167 1.00 93.62 769 GLN A CA 1
ATOM 6172 C C . GLN A 1 769 ? -63.327 -3.744 38.315 1.00 93.62 769 GLN A C 1
ATOM 6174 O O . GLN A 1 769 ? -63.528 -4.581 37.439 1.00 93.62 769 GLN A O 1
ATOM 6179 N N . SER A 1 770 ? -64.189 -2.754 38.551 1.00 93.88 770 SER A N 1
ATOM 6180 C CA . SER A 1 770 ? -65.403 -2.540 37.749 1.00 93.88 770 SER A CA 1
ATOM 6181 C C . SER A 1 770 ? -65.151 -1.756 36.459 1.00 93.88 770 SER A C 1
ATOM 6183 O O . SER A 1 770 ? -65.934 -1.855 35.517 1.00 93.88 770 SER A O 1
ATOM 6185 N N . ASP A 1 771 ? -64.095 -0.943 36.437 1.00 96.12 771 ASP A N 1
ATOM 6186 C CA . ASP A 1 771 ? -63.721 -0.069 35.332 1.00 96.12 771 ASP A CA 1
ATOM 6187 C C . ASP A 1 771 ? -62.197 0.153 35.275 1.00 96.12 771 ASP A C 1
ATOM 6189 O O . ASP A 1 771 ? -61.482 -0.072 36.252 1.00 96.12 771 ASP A O 1
ATOM 6193 N N . LEU A 1 772 ? -61.691 0.600 34.122 1.00 97.25 772 LEU A N 1
ATOM 6194 C CA . LEU A 1 772 ? -60.276 0.937 33.924 1.00 97.25 772 LEU A CA 1
ATOM 6195 C C . LEU A 1 772 ? -60.086 2.259 33.169 1.00 97.25 772 LEU A C 1
ATOM 6197 O O . LEU A 1 772 ? -61.001 2.765 32.516 1.00 97.25 772 LEU A O 1
ATOM 6201 N N . PHE A 1 773 ? -58.891 2.839 33.257 1.00 98.12 773 PHE A N 1
ATOM 6202 C CA . PHE A 1 773 ? -58.470 3.957 32.411 1.00 98.12 773 PHE A CA 1
ATOM 6203 C C . PHE A 1 773 ? -57.871 3.414 31.118 1.00 98.12 773 PHE A C 1
ATOM 6205 O O . PHE A 1 773 ? -56.975 2.579 31.174 1.00 98.12 773 PHE A O 1
ATOM 6212 N N . TYR A 1 774 ? -58.307 3.913 29.965 1.00 97.94 774 TYR A N 1
ATOM 6213 C CA . TYR A 1 774 ? -57.734 3.532 28.676 1.00 97.94 774 TYR A CA 1
ATOM 6214 C C . TYR A 1 774 ? -56.876 4.669 28.126 1.00 97.94 774 TYR A C 1
ATOM 6216 O O . TYR A 1 774 ? -57.323 5.817 28.058 1.00 97.94 774 TYR A O 1
ATOM 6224 N N . VAL A 1 775 ? -55.662 4.352 27.682 1.00 98.12 775 VAL A N 1
ATOM 6225 C CA . VAL A 1 775 ? -54.775 5.268 26.961 1.00 98.12 775 VAL A CA 1
ATOM 6226 C C . VAL A 1 775 ? -54.433 4.650 25.612 1.00 98.12 775 VAL A C 1
ATOM 6228 O O . VAL A 1 775 ? -53.790 3.607 25.547 1.00 98.12 775 VAL A O 1
ATOM 6231 N N . GLY A 1 776 ? -54.848 5.304 24.530 1.00 95.38 776 GLY A N 1
ATOM 6232 C CA . GLY A 1 776 ? -54.534 4.877 23.167 1.00 95.38 776 GLY A CA 1
ATOM 6233 C C . GLY A 1 776 ? -53.598 5.859 22.482 1.00 95.38 776 GLY A C 1
ATOM 6234 O O . GLY A 1 776 ? -53.768 7.071 22.630 1.00 95.38 776 GLY A O 1
ATOM 6235 N N . HIS A 1 777 ? -52.652 5.348 21.696 1.00 94.25 777 HIS A N 1
ATOM 6236 C CA . HIS A 1 777 ? -51.832 6.146 20.785 1.00 94.25 777 HIS A CA 1
ATOM 6237 C C . HIS A 1 777 ? -52.156 5.811 19.323 1.00 94.25 777 HIS A C 1
ATOM 6239 O O . HIS A 1 777 ? -52.176 4.636 18.966 1.00 94.25 777 HIS A O 1
ATOM 6245 N N . SER A 1 778 ? -52.366 6.815 18.460 1.00 89.62 778 SER A N 1
ATOM 6246 C CA . SER A 1 778 ? -52.541 6.613 17.009 1.00 89.62 778 SER A CA 1
ATOM 6247 C C . SER A 1 778 ? -53.643 5.574 16.707 1.00 89.62 778 SER A C 1
ATOM 6249 O O . SER A 1 778 ? -54.771 5.755 17.168 1.00 89.62 778 SER A O 1
ATOM 6251 N N . MET A 1 779 ? -53.350 4.465 16.016 1.00 88.00 779 MET A N 1
ATOM 6252 C CA . MET A 1 779 ? -54.296 3.361 15.763 1.00 88.00 779 MET A CA 1
ATOM 6253 C C . MET A 1 779 ? -54.960 2.809 17.037 1.00 88.00 779 MET A C 1
ATOM 6255 O O . MET A 1 779 ? -56.136 2.455 16.999 1.00 88.00 779 MET A O 1
ATOM 6259 N N . GLY A 1 780 ? -54.278 2.808 18.186 1.00 90.75 780 GLY A N 1
ATOM 6260 C CA . GLY A 1 780 ? -54.866 2.405 19.467 1.00 90.75 780 GLY A CA 1
ATOM 6261 C C . GLY A 1 780 ? -56.025 3.304 19.920 1.00 90.75 780 GLY A C 1
ATOM 6262 O O . GLY A 1 780 ? -56.867 2.878 20.709 1.00 90.75 780 GLY A O 1
ATOM 6263 N N . THR A 1 781 ? -56.118 4.536 19.404 1.00 95.00 781 THR A N 1
ATOM 6264 C CA . THR A 1 781 ? -57.305 5.397 19.573 1.00 95.00 781 THR A CA 1
ATOM 6265 C C . THR A 1 781 ? -58.435 4.990 18.633 1.00 95.00 781 THR A C 1
ATOM 6267 O O . THR A 1 781 ? -59.583 4.918 19.062 1.00 95.00 781 THR A O 1
ATOM 6270 N N . THR A 1 782 ? -58.109 4.642 17.385 1.00 92.38 782 THR A N 1
ATOM 6271 C CA . THR A 1 782 ? -59.061 4.147 16.384 1.00 92.38 782 THR A CA 1
ATOM 6272 C C . THR A 1 782 ? -59.721 2.852 16.842 1.00 92.38 782 THR A C 1
ATOM 6274 O O . THR A 1 782 ? -60.944 2.757 16.801 1.00 92.38 782 THR A O 1
ATOM 6277 N N . MET A 1 783 ? -58.940 1.897 17.365 1.00 94.00 783 MET A N 1
ATOM 6278 C CA . MET A 1 783 ? -59.457 0.649 17.944 1.00 94.00 783 MET A CA 1
ATOM 6279 C C . MET A 1 783 ? -60.511 0.931 19.022 1.00 94.00 783 MET A C 1
ATOM 6281 O O . MET A 1 783 ? -61.571 0.311 19.039 1.00 94.00 783 MET A O 1
ATOM 6285 N N . PHE A 1 784 ? -60.256 1.916 19.888 1.00 96.12 784 PHE A N 1
ATOM 6286 C CA . PHE A 1 784 ? -61.204 2.318 20.923 1.00 96.12 784 PHE A CA 1
ATOM 6287 C C . PHE A 1 784 ? -62.464 2.977 20.345 1.00 96.12 784 PHE A C 1
ATOM 6289 O O . PHE A 1 784 ? -63.568 2.720 20.824 1.00 96.12 784 PHE A O 1
ATOM 6296 N N . TYR A 1 785 ? -62.335 3.820 19.317 1.00 95.81 785 TYR A N 1
ATOM 6297 C CA . TYR A 1 785 ? -63.497 4.422 18.656 1.00 95.81 785 TYR A CA 1
ATOM 6298 C C . TYR A 1 785 ? -64.383 3.367 17.989 1.00 95.81 785 TYR A C 1
ATOM 6300 O O . TYR A 1 785 ? -65.601 3.449 18.127 1.00 95.81 785 TYR A O 1
ATOM 6308 N N . VAL A 1 786 ? -63.784 2.348 17.365 1.00 94.56 786 VAL A N 1
ATOM 6309 C CA . VAL A 1 786 ? -64.513 1.183 16.842 1.00 94.56 786 VAL A CA 1
ATOM 6310 C C . VAL A 1 786 ? -65.200 0.411 17.961 1.00 94.56 786 VAL A C 1
ATOM 6312 O O . VAL A 1 786 ? -66.381 0.096 17.854 1.00 94.56 786 VAL A O 1
ATOM 6315 N N . LEU A 1 787 ? -64.497 0.136 19.064 1.00 95.81 787 LEU A N 1
ATOM 6316 C CA . LEU A 1 787 ? -65.093 -0.546 20.211 1.00 95.81 787 LEU A CA 1
ATOM 6317 C C . LEU A 1 787 ? -66.352 0.184 20.697 1.00 95.81 787 LEU A C 1
ATOM 6319 O O . LEU A 1 787 ? -67.380 -0.444 20.935 1.00 95.81 787 LEU A O 1
ATOM 6323 N N . GLN A 1 788 ? -66.287 1.509 20.835 1.00 95.19 788 GLN A N 1
ATOM 6324 C CA . GLN A 1 788 ? -67.418 2.296 21.326 1.00 95.19 788 GLN A CA 1
ATOM 6325 C C . GLN A 1 788 ? -68.539 2.463 20.295 1.00 95.19 788 GLN A C 1
ATOM 6327 O O . GLN A 1 788 ? -69.688 2.650 20.699 1.00 95.19 788 GLN A O 1
ATOM 6332 N N . SER A 1 789 ? -68.246 2.385 18.993 1.00 94.31 789 SER A N 1
ATOM 6333 C CA . SER A 1 789 ? -69.280 2.413 17.953 1.00 94.31 789 SER A CA 1
ATOM 6334 C C . SER A 1 789 ? -70.000 1.071 17.818 1.00 94.31 789 SER A C 1
ATOM 6336 O O . SER A 1 789 ? -71.226 1.048 17.741 1.00 94.31 789 SER A O 1
ATOM 6338 N N . GLU A 1 790 ? -69.259 -0.039 17.840 1.00 96.12 790 GLU A N 1
ATOM 6339 C CA . GLU A 1 790 ? -69.794 -1.386 17.599 1.00 96.12 790 GLU A CA 1
ATOM 6340 C C . GLU A 1 790 ? -70.298 -2.074 18.878 1.00 96.12 790 GLU A C 1
ATOM 6342 O O . GLU A 1 790 ? -71.234 -2.875 18.842 1.00 96.12 790 GLU A O 1
ATOM 6347 N N . LYS A 1 791 ? -69.689 -1.774 20.032 1.00 94.94 791 LYS A N 1
ATOM 6348 C CA . LYS A 1 791 ? -70.001 -2.377 21.340 1.00 94.94 791 LYS A CA 1
ATOM 6349 C C . LYS A 1 791 ? -70.124 -1.304 22.442 1.00 94.94 791 LYS A C 1
ATOM 6351 O O . LYS A 1 791 ? -69.382 -1.340 23.430 1.00 94.94 791 LYS A O 1
ATOM 6356 N N . PRO A 1 792 ? -71.103 -0.380 22.349 1.00 92.94 792 PRO A N 1
ATOM 6357 C CA . PRO A 1 792 ? -71.251 0.757 23.268 1.00 92.94 792 PRO A CA 1
ATOM 6358 C C . PRO A 1 792 ? -71.440 0.363 24.743 1.00 92.94 792 PRO A C 1
ATOM 6360 O O . PRO A 1 792 ? -71.184 1.165 25.641 1.00 92.94 792 PRO A O 1
ATOM 6363 N N . GLN A 1 793 ? -71.840 -0.881 25.031 1.00 93.44 793 GLN A N 1
ATOM 6364 C CA . GLN A 1 793 ? -71.903 -1.415 26.394 1.00 93.44 793 GLN A CA 1
ATOM 6365 C C . GLN A 1 793 ? -70.548 -1.400 27.123 1.00 93.44 793 GLN A C 1
ATOM 6367 O O . GLN A 1 793 ? -70.526 -1.389 28.350 1.00 93.44 793 GLN A O 1
ATOM 6372 N N . TYR A 1 794 ? -69.417 -1.359 26.407 1.00 94.19 794 TYR A N 1
ATOM 6373 C CA . TYR A 1 794 ? -68.096 -1.230 27.031 1.00 94.19 794 TYR A CA 1
ATOM 6374 C C . TYR A 1 794 ? -67.842 0.172 27.592 1.00 94.19 794 TYR A C 1
ATOM 6376 O O . TYR A 1 794 ? -66.946 0.330 28.415 1.00 94.19 794 TYR A O 1
ATOM 6384 N N . SER A 1 795 ? -68.647 1.185 27.251 1.00 92.56 795 SER A N 1
ATOM 6385 C CA . SER A 1 795 ? -68.515 2.521 27.843 1.00 92.56 795 SER A CA 1
ATOM 6386 C C . SER A 1 795 ? -68.650 2.512 29.368 1.00 92.56 795 SER A C 1
ATOM 6388 O O . SER A 1 795 ? -68.019 3.339 30.017 1.00 92.56 795 SER A O 1
ATOM 6390 N N . SER A 1 796 ? -69.427 1.596 29.964 1.00 95.25 796 SER A N 1
ATOM 6391 C CA . SER A 1 796 ? -69.548 1.506 31.428 1.00 95.25 796 SER A CA 1
ATOM 6392 C C . SER A 1 796 ? -68.328 0.874 32.107 1.00 95.25 796 SER A C 1
ATOM 6394 O O . SER A 1 796 ? -68.210 0.957 33.324 1.00 95.25 796 SER A O 1
ATOM 6396 N N . LYS A 1 797 ? -67.445 0.228 31.334 1.00 97.06 797 LYS A N 1
ATOM 6397 C CA . LYS A 1 797 ? -66.206 -0.419 31.796 1.00 97.06 797 LYS A CA 1
ATOM 6398 C C . LYS A 1 797 ? -64.984 0.503 31.688 1.00 97.06 797 LYS A C 1
ATOM 6400 O O . LYS A 1 797 ? -63.893 0.140 32.122 1.00 97.06 797 LYS A O 1
ATOM 6405 N N . ILE A 1 798 ? -65.146 1.691 31.104 1.00 97.19 798 ILE A N 1
ATOM 6406 C CA . ILE A 1 798 ? -64.058 2.637 30.854 1.00 97.19 798 ILE A CA 1
ATOM 6407 C C . ILE A 1 798 ? -64.317 3.907 31.648 1.00 97.19 798 ILE A C 1
ATOM 6409 O O . ILE A 1 798 ? -65.269 4.637 31.386 1.00 97.19 798 ILE A O 1
ATOM 6413 N N . ARG A 1 799 ? -63.435 4.195 32.604 1.00 96.00 799 ARG A N 1
ATOM 6414 C CA . ARG A 1 799 ? -63.544 5.381 33.455 1.00 96.00 799 ARG A CA 1
ATOM 6415 C C . ARG A 1 799 ? -63.231 6.656 32.681 1.00 96.00 799 ARG A C 1
ATOM 6417 O O . ARG A 1 799 ? -63.991 7.618 32.722 1.00 96.00 799 ARG A O 1
ATOM 6424 N N . HIS A 1 800 ? -62.102 6.654 31.977 1.00 95.19 800 HIS A N 1
ATOM 6425 C CA . HIS A 1 800 ? -61.674 7.733 31.094 1.00 95.19 800 HIS A CA 1
ATOM 6426 C C . HIS A 1 800 ? -60.877 7.169 29.917 1.00 95.19 800 HIS A C 1
ATOM 6428 O O . HIS A 1 800 ? -60.073 6.253 30.091 1.00 95.19 800 HIS A O 1
ATOM 6434 N N . MET A 1 801 ? -61.087 7.765 28.743 1.00 94.69 801 MET A N 1
ATOM 6435 C CA . MET A 1 801 ? -60.310 7.531 27.527 1.00 94.69 801 MET A CA 1
ATOM 6436 C C . MET A 1 801 ? -59.348 8.699 27.307 1.00 94.69 801 MET A C 1
ATOM 6438 O O . MET A 1 801 ? -59.780 9.847 27.191 1.00 94.69 801 MET A O 1
ATOM 6442 N N . ILE A 1 802 ? -58.055 8.406 27.214 1.00 97.62 802 ILE A N 1
ATOM 6443 C CA . ILE A 1 802 ? -56.998 9.366 26.893 1.00 97.62 802 ILE A CA 1
ATOM 6444 C C . ILE A 1 802 ? -56.491 9.039 25.488 1.00 97.62 802 ILE A C 1
ATOM 6446 O O . ILE A 1 802 ? -55.887 7.994 25.258 1.00 97.62 802 ILE A O 1
ATOM 6450 N N . SER A 1 803 ? -56.766 9.925 24.530 1.00 95.88 803 SER A N 1
ATOM 6451 C CA . SER A 1 803 ? -56.370 9.744 23.129 1.00 95.88 803 SER A CA 1
ATOM 6452 C C . SER A 1 803 ? -55.129 10.575 22.800 1.00 95.88 803 SER A C 1
ATOM 6454 O O . SER A 1 803 ? -55.196 11.803 22.752 1.00 95.88 803 SER A O 1
ATOM 6456 N N . LEU A 1 804 ? -53.998 9.909 22.569 1.00 92.62 804 LEU A N 1
ATOM 6457 C CA . LEU A 1 804 ? -52.737 10.527 22.160 1.00 92.62 804 LEU A CA 1
ATOM 6458 C C . LEU A 1 804 ? -52.585 10.385 20.641 1.00 92.62 804 LEU A C 1
ATOM 6460 O O . LEU A 1 804 ? -52.624 9.273 20.123 1.00 92.62 804 LEU A O 1
ATOM 6464 N N . ALA A 1 805 ? -52.436 11.503 19.926 1.00 89.06 805 ALA A N 1
ATOM 6465 C CA . ALA A 1 805 ? -52.499 11.544 18.458 1.00 89.06 805 ALA A CA 1
ATOM 6466 C C . ALA A 1 805 ? -53.751 10.814 17.902 1.00 89.06 805 ALA A C 1
ATOM 6468 O O . ALA A 1 805 ? -53.614 9.791 17.234 1.00 89.06 805 ALA A O 1
ATOM 6469 N N . PRO A 1 806 ? -54.975 11.289 18.224 1.00 92.00 806 PRO A N 1
ATOM 6470 C CA . PRO A 1 806 ? -56.215 10.604 17.860 1.00 92.00 806 PRO A CA 1
ATOM 6471 C C . PRO A 1 806 ? -56.422 10.520 16.346 1.00 92.00 806 PRO A C 1
ATOM 6473 O O . PRO A 1 806 ? -56.297 11.528 15.649 1.00 92.00 806 PRO A O 1
ATOM 6476 N N . ILE A 1 807 ? -56.815 9.341 15.855 1.00 85.56 807 ILE A N 1
ATOM 6477 C CA . ILE A 1 807 ? -57.108 9.098 14.436 1.00 85.56 807 ILE A CA 1
ATOM 6478 C C . ILE A 1 807 ? -58.533 8.552 14.299 1.00 85.56 807 ILE A C 1
ATOM 6480 O O . ILE A 1 807 ? -58.826 7.429 14.708 1.00 85.56 807 ILE A O 1
ATOM 6484 N N . ALA A 1 808 ? -59.417 9.360 13.713 1.00 84.62 808 ALA A N 1
ATOM 6485 C CA . ALA A 1 808 ? -60.787 8.969 13.362 1.00 84.62 808 ALA A CA 1
ATOM 6486 C C . ALA A 1 808 ? -61.038 9.122 11.854 1.00 84.62 808 ALA A C 1
ATOM 6488 O O . ALA A 1 808 ? -61.480 8.186 11.200 1.00 84.62 808 ALA A O 1
ATOM 6489 N N . TYR A 1 809 ? -60.679 10.280 11.295 1.00 80.94 809 TYR A N 1
ATOM 6490 C CA . TYR A 1 809 ? -60.708 10.558 9.859 1.00 80.94 809 TYR A CA 1
ATOM 6491 C C . TYR A 1 809 ? -59.342 11.087 9.416 1.00 80.94 809 TYR A C 1
ATOM 6493 O O . TYR A 1 809 ? -58.693 11.812 10.170 1.00 80.94 809 TYR A O 1
ATOM 6501 N N . MET A 1 810 ? -58.912 10.750 8.197 1.00 71.81 810 MET A N 1
ATOM 6502 C CA . MET A 1 810 ? -57.589 11.121 7.663 1.00 71.81 810 MET A CA 1
ATOM 6503 C C . MET A 1 810 ? -57.638 12.060 6.444 1.00 71.81 810 MET A C 1
ATOM 6505 O O . MET A 1 810 ? -56.612 12.304 5.819 1.00 71.81 810 MET A O 1
ATOM 6509 N N . GLU A 1 811 ? -58.802 12.640 6.130 1.00 68.62 811 GLU A N 1
ATOM 6510 C CA . GLU A 1 811 ? -59.040 13.465 4.926 1.00 68.62 811 GLU A CA 1
ATOM 6511 C C . GLU A 1 811 ? -58.117 14.696 4.796 1.00 68.62 811 GLU A C 1
ATOM 6513 O O . GLU A 1 811 ? -57.888 15.197 3.698 1.00 68.62 811 GLU A O 1
ATOM 6518 N N . HIS A 1 812 ? -57.565 15.193 5.906 1.00 75.88 812 HIS A N 1
ATOM 6519 C CA . HIS A 1 812 ? -56.736 16.405 5.939 1.00 75.88 812 HIS A CA 1
ATOM 6520 C C . HIS A 1 812 ? -55.294 16.157 6.408 1.00 75.88 812 HIS A C 1
ATOM 6522 O O . HIS A 1 812 ? -54.615 17.090 6.840 1.00 75.88 812 HIS A O 1
ATOM 6528 N N . VAL A 1 813 ? -54.812 14.912 6.367 1.00 69.88 813 VAL A N 1
ATOM 6529 C CA . VAL A 1 813 ? -53.431 14.586 6.755 1.00 69.88 813 VAL A CA 1
ATOM 6530 C C . VAL A 1 813 ? -52.461 15.096 5.684 1.00 69.88 813 VAL A C 1
ATOM 6532 O O . VAL A 1 813 ? -52.478 14.637 4.551 1.00 69.88 813 VAL A O 1
ATOM 6535 N N . SER A 1 814 ? -51.594 16.045 6.042 1.00 63.06 814 SER A N 1
ATOM 6536 C CA . SER A 1 814 ? -50.688 16.744 5.116 1.00 63.06 814 SER A CA 1
ATOM 6537 C C . SER A 1 814 ? -49.271 16.144 5.062 1.00 63.06 814 SER A C 1
ATOM 6539 O O . SER A 1 814 ? -48.287 16.886 5.121 1.00 63.06 814 SER A O 1
ATOM 6541 N N . ASN A 1 815 ? -49.139 14.813 5.030 1.00 63.53 815 ASN A N 1
ATOM 6542 C CA . ASN A 1 815 ? -47.841 14.129 4.948 1.00 63.53 815 ASN A CA 1
ATOM 6543 C C . ASN A 1 815 ? -47.654 13.406 3.598 1.00 63.53 815 ASN A C 1
ATOM 6545 O O . ASN A 1 815 ? -48.613 13.048 2.919 1.00 63.53 815 ASN A O 1
ATOM 6549 N N . LEU A 1 816 ? -46.390 13.195 3.208 1.00 46.16 816 LEU A N 1
ATOM 6550 C CA . LEU A 1 816 ? -45.998 12.681 1.886 1.00 46.16 816 LEU A CA 1
ATOM 6551 C C . LEU A 1 816 ? -46.634 11.318 1.554 1.00 46.16 816 LEU A C 1
ATOM 6553 O O . LEU A 1 816 ? -46.838 11.007 0.386 1.00 46.16 816 LEU A O 1
ATOM 6557 N N . LEU A 1 817 ? -46.952 10.502 2.563 1.00 51.62 817 LEU A N 1
ATOM 6558 C CA . LEU A 1 817 ? -47.567 9.188 2.375 1.00 51.62 817 LEU A CA 1
ATOM 6559 C C . LEU A 1 817 ? -49.094 9.217 2.302 1.00 51.62 817 LEU A C 1
ATOM 6561 O O . LEU A 1 817 ? -49.645 8.385 1.589 1.00 51.62 817 LEU A O 1
ATOM 6565 N N . ALA A 1 818 ? -49.772 10.167 2.951 1.00 53.72 818 ALA A N 1
ATOM 6566 C CA . ALA A 1 818 ? -51.200 10.400 2.737 1.00 53.72 818 ALA A CA 1
ATOM 6567 C C . ALA A 1 818 ? -51.463 10.889 1.301 1.00 53.72 818 ALA A C 1
ATOM 6569 O O . ALA A 1 818 ? -52.376 10.387 0.647 1.00 53.72 818 ALA A O 1
ATOM 6570 N N . ASP A 1 819 ? -50.592 11.756 0.767 1.00 52.88 819 ASP A N 1
ATOM 6571 C CA . ASP A 1 819 ? -50.645 12.199 -0.635 1.00 52.88 819 ASP A CA 1
ATOM 6572 C C . ASP A 1 819 ? -50.368 11.050 -1.623 1.00 52.88 819 ASP A C 1
ATOM 6574 O O . ASP A 1 819 ? -51.041 10.928 -2.645 1.00 52.88 819 ASP A O 1
ATOM 6578 N N . ILE A 1 820 ? -49.402 10.169 -1.325 1.00 48.31 820 ILE A N 1
ATOM 6579 C CA . ILE A 1 820 ? -49.115 8.988 -2.160 1.00 48.31 820 ILE A CA 1
ATOM 6580 C C . ILE A 1 820 ? -50.254 7.960 -2.062 1.00 48.31 820 ILE A C 1
ATOM 6582 O O . ILE A 1 820 ? -50.684 7.433 -3.086 1.00 48.31 820 ILE A O 1
ATOM 6586 N N . GLY A 1 821 ? -50.778 7.694 -0.863 1.00 50.25 821 GLY A N 1
ATOM 6587 C CA . GLY A 1 821 ? -51.874 6.750 -0.625 1.00 50.25 821 GLY A CA 1
ATOM 6588 C C . GLY A 1 821 ? -53.185 7.164 -1.298 1.00 50.25 821 GLY A C 1
ATOM 6589 O O . GLY A 1 821 ? -53.875 6.314 -1.854 1.00 50.25 821 GLY A O 1
ATOM 6590 N N . ALA A 1 822 ? -53.483 8.466 -1.348 1.00 50.25 822 ALA A N 1
ATOM 6591 C CA . ALA A 1 822 ? -54.656 9.008 -2.036 1.00 50.25 822 ALA A CA 1
ATOM 6592 C C . ALA A 1 822 ? -54.593 8.884 -3.576 1.00 50.25 822 ALA A C 1
ATOM 6594 O O . ALA A 1 822 ? -55.631 8.897 -4.238 1.00 50.25 822 ALA A O 1
ATOM 6595 N N . TYR A 1 823 ? -53.394 8.747 -4.159 1.00 44.59 823 TYR A N 1
ATOM 6596 C CA . TYR A 1 823 ? -53.180 8.666 -5.613 1.00 44.59 823 TYR A CA 1
ATOM 6597 C C . TYR A 1 823 ? -53.124 7.238 -6.179 1.00 44.59 823 TYR A C 1
ATOM 6599 O O . TYR A 1 823 ? -53.124 7.079 -7.402 1.00 44.59 823 TYR A O 1
ATOM 6607 N N . PHE A 1 824 ? -53.095 6.200 -5.335 1.00 43.00 824 PHE A N 1
ATOM 6608 C CA . PHE A 1 824 ? -53.119 4.798 -5.765 1.00 43.00 824 PHE A CA 1
ATOM 6609 C C . PHE A 1 824 ? -54.505 4.180 -5.527 1.00 43.00 824 PHE A C 1
ATOM 6611 O O . PHE A 1 824 ? -54.743 3.589 -4.472 1.00 43.00 824 PHE A O 1
ATOM 6618 N N . PRO A 1 825 ? -55.432 4.252 -6.502 1.00 41.38 825 PRO A N 1
ATOM 6619 C CA . PRO A 1 825 ? -56.682 3.515 -6.428 1.00 41.38 825 PRO A CA 1
ATOM 6620 C C . PRO A 1 825 ? -56.370 2.034 -6.660 1.00 41.38 825 PRO A C 1
ATOM 6622 O O . PRO A 1 825 ? -56.324 1.553 -7.790 1.00 41.38 825 PRO A O 1
ATOM 6625 N N . GLY A 1 826 ? -56.085 1.320 -5.576 1.00 43.25 826 GLY A N 1
ATOM 6626 C CA . GLY A 1 826 ? -55.876 -0.119 -5.599 1.00 43.25 826 GLY A CA 1
ATOM 6627 C C . GLY A 1 826 ? -54.811 -0.555 -4.610 1.00 43.25 826 GLY A C 1
ATOM 6628 O O . GLY A 1 826 ? -53.642 -0.694 -4.972 1.00 43.25 826 GLY A O 1
ATOM 6629 N N . GLY A 1 827 ? -55.238 -0.900 -3.391 1.00 45.38 827 GLY A N 1
ATOM 6630 C CA . GLY A 1 827 ? -54.420 -1.681 -2.455 1.00 45.38 827 GLY A CA 1
ATOM 6631 C C . GLY A 1 827 ? -53.860 -2.972 -3.081 1.00 45.38 827 GLY A C 1
ATOM 6632 O O . GLY A 1 827 ? -52.865 -3.509 -2.609 1.00 45.38 827 GLY A O 1
ATOM 6633 N N . GLU A 1 828 ? -54.420 -3.429 -4.205 1.00 43.44 828 GLU A N 1
ATOM 6634 C CA . GLU A 1 828 ? -53.925 -4.552 -5.005 1.00 43.44 828 GLU A CA 1
ATOM 6635 C C . GLU A 1 828 ? -52.533 -4.326 -5.627 1.00 43.44 828 GLU A C 1
ATOM 6637 O O . GLU A 1 828 ? -51.745 -5.267 -5.674 1.00 43.44 828 GLU A O 1
ATOM 6642 N N . VAL A 1 829 ? -52.172 -3.105 -6.049 1.00 39.34 829 VAL A N 1
ATOM 6643 C CA . VAL A 1 829 ? -50.886 -2.849 -6.738 1.00 39.34 829 VAL A CA 1
ATOM 6644 C C . VAL A 1 829 ? -49.718 -2.804 -5.752 1.00 39.34 829 VAL A C 1
ATOM 6646 O O . VAL A 1 829 ? -48.655 -3.370 -6.016 1.00 39.34 829 VAL A O 1
ATOM 6649 N N . ILE A 1 830 ? -49.921 -2.188 -4.584 1.00 44.72 830 ILE A N 1
ATOM 6650 C CA . ILE A 1 830 ? -48.944 -2.215 -3.486 1.00 44.72 830 ILE A CA 1
ATOM 6651 C C . ILE A 1 830 ? -48.794 -3.653 -2.969 1.00 44.72 830 ILE A C 1
ATOM 6653 O O . ILE A 1 830 ? -47.669 -4.105 -2.741 1.00 44.72 830 ILE A O 1
ATOM 6657 N N . ASN A 1 831 ? -49.896 -4.410 -2.892 1.00 39.72 831 ASN A N 1
ATOM 6658 C CA . ASN A 1 831 ? -49.870 -5.827 -2.532 1.00 39.72 831 ASN A CA 1
ATOM 6659 C C . ASN A 1 831 ? -49.084 -6.665 -3.537 1.00 39.72 831 ASN A C 1
ATOM 6661 O O . ASN A 1 831 ? -48.233 -7.449 -3.127 1.00 39.72 831 ASN A O 1
ATOM 6665 N N . GLU A 1 832 ? -49.297 -6.492 -4.841 1.00 38.66 832 GLU A N 1
ATOM 6666 C CA . GLU A 1 832 ? -48.590 -7.271 -5.859 1.00 38.66 832 GLU A CA 1
ATOM 6667 C C . GLU A 1 832 ? -47.093 -6.920 -5.918 1.00 38.66 832 GLU A C 1
ATOM 6669 O O . GLU A 1 832 ? -46.238 -7.804 -6.054 1.00 38.66 832 GLU A O 1
ATOM 6674 N N . PHE A 1 833 ? -46.755 -5.637 -5.750 1.00 35.53 833 PHE A N 1
ATOM 6675 C CA . PHE A 1 833 ? -45.372 -5.168 -5.730 1.00 35.53 833 PHE A CA 1
ATOM 6676 C C . PHE A 1 833 ? -44.622 -5.684 -4.500 1.00 35.53 833 PHE A C 1
ATOM 6678 O O . PHE A 1 833 ? -43.509 -6.203 -4.624 1.00 35.53 833 PHE A O 1
ATOM 6685 N N . ASN A 1 834 ? -45.238 -5.630 -3.318 1.00 37.56 834 ASN A N 1
ATOM 6686 C CA . ASN A 1 834 ? -44.630 -6.107 -2.080 1.00 37.56 834 ASN A CA 1
ATOM 6687 C C . ASN A 1 834 ? -44.583 -7.648 -2.016 1.00 37.56 834 ASN A C 1
ATOM 6689 O O . ASN A 1 834 ? -43.599 -8.215 -1.543 1.00 37.56 834 ASN A O 1
ATOM 6693 N N . CYS A 1 835 ? -45.570 -8.338 -2.602 1.00 37.38 835 CYS A N 1
ATOM 6694 C CA . CYS A 1 835 ? -45.601 -9.800 -2.726 1.00 37.38 835 CYS A CA 1
ATOM 6695 C C . CYS A 1 835 ? -44.501 -10.345 -3.661 1.00 37.38 835 CYS A C 1
ATOM 6697 O O . CYS A 1 835 ? -44.050 -11.480 -3.489 1.00 37.38 835 CYS A O 1
ATOM 6699 N N . LYS A 1 836 ? -44.034 -9.544 -4.633 1.00 37.53 836 LYS A N 1
ATOM 6700 C CA . LYS A 1 836 ? -42.907 -9.889 -5.523 1.00 37.53 836 LYS A CA 1
ATOM 6701 C C . LYS A 1 836 ? -41.542 -9.457 -4.979 1.00 37.53 836 LYS A C 1
ATOM 6703 O O . LYS A 1 836 ? -40.554 -10.140 -5.241 1.00 37.53 836 LYS A O 1
ATOM 6708 N N . THR A 1 837 ? -41.466 -8.342 -4.250 1.00 33.47 837 THR A N 1
ATOM 6709 C CA . THR A 1 837 ? -40.183 -7.713 -3.873 1.00 33.47 837 THR A CA 1
ATOM 6710 C C . THR A 1 837 ? -39.796 -7.868 -2.405 1.00 33.47 837 THR A C 1
ATOM 6712 O O . THR A 1 837 ? -38.627 -7.657 -2.085 1.00 33.47 837 THR A O 1
ATOM 6715 N N . LYS A 1 838 ? -40.721 -8.282 -1.523 1.00 36.22 838 LYS A N 1
ATOM 6716 C CA . LYS A 1 838 ? -40.487 -8.441 -0.074 1.00 36.22 838 LYS A CA 1
ATOM 6717 C C . LYS A 1 838 ? -39.950 -7.171 0.596 1.00 36.22 838 LYS A C 1
ATOM 6719 O O . LYS A 1 838 ? -39.150 -7.247 1.526 1.00 36.22 838 LYS A O 1
ATOM 6724 N N . LEU A 1 839 ? -40.345 -6.000 0.096 1.00 35.25 839 LEU A N 1
ATOM 6725 C CA . LEU A 1 839 ? -39.720 -4.719 0.430 1.00 35.25 839 LEU A CA 1
ATOM 6726 C C . LEU A 1 839 ? -39.909 -4.327 1.904 1.00 35.25 839 LEU A C 1
ATOM 6728 O O . LEU A 1 839 ? -39.027 -3.701 2.485 1.00 35.25 839 LEU A O 1
ATOM 6732 N N . PHE A 1 840 ? -41.038 -4.723 2.497 1.00 39.56 840 PHE A N 1
ATOM 6733 C CA . PHE A 1 840 ? -41.383 -4.429 3.892 1.00 39.56 840 PHE A CA 1
ATOM 6734 C C . PHE A 1 840 ? -41.319 -5.659 4.815 1.00 39.56 840 PHE A C 1
ATOM 6736 O O . PHE A 1 840 ? -41.627 -5.545 5.995 1.00 39.56 840 PHE A O 1
ATOM 6743 N N . GLU A 1 841 ? -40.897 -6.829 4.318 1.00 40.16 841 GLU A N 1
ATOM 6744 C CA . GLU A 1 841 ? -40.579 -7.973 5.184 1.00 40.16 841 GLU A CA 1
ATOM 6745 C C . GLU A 1 841 ? -39.235 -7.710 5.872 1.00 40.16 841 GLU A C 1
ATOM 6747 O O . GLU A 1 841 ? -38.235 -7.452 5.187 1.00 40.16 841 GLU A O 1
ATOM 6752 N N . SER A 1 842 ? -39.161 -7.820 7.205 1.00 45.03 842 SER A N 1
ATOM 6753 C CA . SER A 1 842 ? -37.846 -7.854 7.834 1.00 45.03 842 SER A CA 1
ATOM 6754 C C . SER A 1 842 ? -37.221 -9.235 7.726 1.00 45.03 842 SER A C 1
ATOM 6756 O O . SER A 1 842 ? -37.665 -10.251 8.256 1.00 45.03 842 SER A O 1
ATOM 6758 N N . ASN A 1 843 ? -36.164 -9.259 6.937 1.00 45.56 843 ASN A N 1
ATOM 6759 C CA . ASN A 1 843 ? -35.217 -10.337 6.846 1.00 45.56 843 ASN A CA 1
ATOM 6760 C C . ASN A 1 843 ? -33.865 -9.781 7.309 1.00 45.56 843 ASN A C 1
ATOM 6762 O O . ASN A 1 843 ? -33.681 -8.570 7.449 1.00 45.56 843 ASN A O 1
ATOM 6766 N N . ASP A 1 844 ? -32.887 -10.663 7.500 1.00 46.34 844 ASP A N 1
ATOM 6767 C CA . ASP A 1 844 ? -31.517 -10.278 7.853 1.00 46.34 844 ASP A CA 1
ATOM 6768 C C . ASP A 1 844 ? -30.964 -9.126 7.001 1.00 46.34 844 ASP A C 1
ATOM 6770 O O . ASP A 1 844 ? -30.101 -8.385 7.465 1.00 46.34 844 ASP A O 1
ATOM 6774 N N . PHE A 1 845 ? -31.413 -9.002 5.748 1.00 43.16 845 PHE A N 1
ATOM 6775 C CA . PHE A 1 845 ? -30.983 -7.969 4.821 1.00 43.16 845 PHE A CA 1
ATOM 6776 C C . PHE A 1 845 ? -31.691 -6.631 5.063 1.00 43.16 845 PHE A C 1
ATOM 6778 O O . PHE A 1 845 ? -31.002 -5.623 5.122 1.00 43.16 845 PHE A O 1
ATOM 6785 N N . THR A 1 846 ? -33.005 -6.574 5.270 1.00 44.19 846 THR A N 1
ATOM 6786 C CA . THR A 1 846 ? -33.714 -5.318 5.572 1.00 44.19 846 THR A CA 1
ATOM 6787 C C . THR A 1 846 ? -33.428 -4.811 6.987 1.00 44.19 846 THR A C 1
ATOM 6789 O O . THR A 1 846 ? -33.187 -3.616 7.140 1.00 44.19 846 THR A O 1
ATOM 6792 N N . THR A 1 847 ? -33.292 -5.681 7.998 1.00 49.25 847 THR A N 1
ATOM 6793 C CA . THR A 1 847 ? -32.761 -5.282 9.319 1.00 49.25 847 THR A CA 1
ATOM 6794 C C . THR A 1 847 ? -31.331 -4.758 9.190 1.00 49.25 847 THR A C 1
ATOM 6796 O O . THR A 1 847 ? -30.989 -3.746 9.788 1.00 49.25 847 THR A O 1
ATOM 6799 N N . TRP A 1 848 ? -30.500 -5.384 8.349 1.00 51.47 848 TRP A N 1
ATOM 6800 C CA . TRP A 1 848 ? -29.155 -4.889 8.046 1.00 51.47 848 TRP A CA 1
ATOM 6801 C C . TRP A 1 848 ? -29.162 -3.550 7.296 1.00 51.47 848 TRP A C 1
ATOM 6803 O O . TRP A 1 848 ? -28.314 -2.711 7.591 1.00 51.47 848 TRP A O 1
ATOM 6813 N N . VAL A 1 849 ? -30.096 -3.323 6.365 1.00 50.72 849 VAL A N 1
ATOM 6814 C CA . VAL A 1 849 ? -30.271 -2.040 5.662 1.00 50.72 849 VAL A CA 1
ATOM 6815 C C . VAL A 1 849 ? -30.695 -0.954 6.649 1.00 50.72 849 VAL A C 1
ATOM 6817 O O . VAL A 1 849 ? -30.092 0.114 6.627 1.00 50.72 849 VAL A O 1
ATOM 6820 N N . MET A 1 850 ? -31.639 -1.223 7.554 1.00 50.09 850 MET A N 1
ATOM 6821 C CA . MET A 1 850 ? -32.078 -0.265 8.580 1.00 50.09 850 MET A CA 1
ATOM 6822 C C . MET A 1 850 ? -30.980 -0.000 9.626 1.00 50.09 850 MET A C 1
ATOM 6824 O O . MET A 1 850 ? -30.699 1.154 9.936 1.00 50.09 850 MET A O 1
ATOM 6828 N N . ASP A 1 851 ? -30.245 -1.026 10.072 1.00 52.44 851 ASP A N 1
ATOM 6829 C CA . ASP A 1 851 ? -29.061 -0.888 10.942 1.00 52.44 851 ASP A CA 1
ATOM 6830 C C . ASP A 1 851 ? -27.913 -0.121 10.266 1.00 52.44 851 ASP A C 1
ATOM 6832 O O . ASP A 1 851 ? -27.104 0.551 10.915 1.00 52.44 851 ASP A O 1
ATOM 6836 N N . PHE A 1 852 ? -27.771 -0.273 8.951 1.00 50.34 852 PHE A N 1
ATOM 6837 C CA . PHE A 1 852 ? -26.773 0.435 8.163 1.00 50.34 852 PHE A CA 1
ATOM 6838 C C . PHE A 1 852 ? -27.178 1.895 7.943 1.00 50.34 852 PHE A C 1
ATOM 6840 O O . PHE A 1 852 ? -26.307 2.772 8.006 1.00 50.34 852 PHE A O 1
ATOM 6847 N N . ALA A 1 853 ? -28.473 2.129 7.707 1.00 49.00 853 ALA A N 1
ATOM 6848 C CA . ALA A 1 853 ? -29.025 3.405 7.292 1.00 49.00 853 ALA A CA 1
ATOM 6849 C C . ALA A 1 853 ? -29.366 4.348 8.458 1.00 49.00 853 ALA A C 1
ATOM 6851 O O . ALA A 1 853 ? -29.100 5.540 8.328 1.00 49.00 853 ALA A O 1
ATOM 6852 N N . CYS A 1 854 ? -29.908 3.825 9.566 1.00 51.53 854 CYS A N 1
ATOM 6853 C CA . CYS A 1 854 ? -30.568 4.600 10.632 1.00 51.53 854 CYS A CA 1
ATOM 6854 C C . CYS A 1 854 ? -29.840 4.560 11.984 1.00 51.53 854 CYS A C 1
ATOM 6856 O O . CYS A 1 854 ? -30.307 5.109 12.975 1.00 51.53 854 CYS A O 1
ATOM 6858 N N . LYS A 1 855 ? -28.686 3.893 12.065 1.00 55.38 855 LYS A N 1
ATOM 6859 C CA . LYS A 1 855 ? -27.924 3.794 13.314 1.00 55.38 855 LYS A CA 1
ATOM 6860 C C . LYS A 1 855 ? -27.228 5.111 13.662 1.00 55.38 855 LYS A C 1
ATOM 6862 O O . LYS A 1 855 ? -26.641 5.741 12.781 1.00 55.38 855 LYS A O 1
ATOM 6867 N N . GLU A 1 856 ? -27.199 5.440 14.955 1.00 44.66 856 GLU A N 1
ATOM 6868 C CA . GLU A 1 856 ? -26.517 6.614 15.517 1.00 44.66 856 GLU A CA 1
ATOM 6869 C C . GLU A 1 856 ? -25.073 6.744 14.979 1.00 44.66 856 GLU A C 1
ATOM 6871 O O . GLU A 1 856 ? -24.245 5.829 15.103 1.00 44.66 856 GLU A O 1
ATOM 6876 N N . GLY A 1 857 ? -24.773 7.873 14.329 1.00 49.97 857 GLY A N 1
ATOM 6877 C CA . GLY A 1 857 ? -23.486 8.165 13.695 1.00 49.97 857 GLY A CA 1
ATOM 6878 C C . GLY A 1 857 ? -23.322 7.638 12.261 1.00 49.97 857 GLY A C 1
ATOM 6879 O O . GLY A 1 857 ? -22.196 7.607 11.745 1.00 49.97 857 GLY A O 1
ATOM 6880 N N . SER A 1 858 ? -24.393 7.185 11.605 1.00 50.19 858 SER A N 1
ATOM 6881 C CA . SER A 1 858 ? -24.390 6.818 10.181 1.00 50.19 858 SER A CA 1
ATOM 6882 C C . SER A 1 858 ? -24.532 8.054 9.273 1.00 50.19 858 SER A C 1
ATOM 6884 O O . SER A 1 858 ? -25.086 9.075 9.652 1.00 50.19 858 SER A O 1
ATOM 6886 N N . ILE A 1 859 ? -23.993 7.997 8.047 1.00 49.69 859 ILE A N 1
ATOM 6887 C CA . ILE A 1 859 ? -24.056 9.127 7.088 1.00 49.69 859 ILE A CA 1
ATOM 6888 C C . ILE A 1 859 ? -25.492 9.367 6.592 1.00 49.69 859 ILE A C 1
ATOM 6890 O O . ILE A 1 859 ? -25.852 10.481 6.226 1.00 49.69 859 ILE A O 1
ATOM 6894 N N . THR A 1 860 ? -26.300 8.314 6.589 1.00 51.50 860 THR A N 1
ATOM 6895 C CA . THR A 1 860 ? -27.699 8.279 6.154 1.00 51.50 860 THR A CA 1
ATOM 6896 C C . THR A 1 860 ? -28.683 8.451 7.314 1.00 51.50 860 THR A C 1
ATOM 6898 O O . THR A 1 860 ? -29.882 8.406 7.075 1.00 51.50 860 THR A O 1
ATOM 6901 N N . GLU A 1 861 ? -28.206 8.708 8.538 1.00 53.97 861 GLU A N 1
ATOM 6902 C CA . GLU A 1 861 ? -29.038 8.972 9.726 1.00 53.97 861 GLU A CA 1
ATOM 6903 C C . GLU A 1 861 ? -30.071 10.070 9.435 1.00 53.97 861 GLU A C 1
ATOM 6905 O O . GLU A 1 861 ? -31.263 9.890 9.651 1.00 53.97 861 GLU A O 1
ATOM 6910 N N . GLY A 1 862 ? -29.642 11.161 8.789 1.00 56.22 862 GLY A N 1
ATOM 6911 C CA . GLY A 1 862 ? -30.545 12.230 8.354 1.00 56.22 862 GLY A CA 1
ATOM 6912 C C . GLY A 1 862 ? -31.586 11.792 7.315 1.00 56.22 862 GLY A C 1
ATOM 6913 O O . GLY A 1 862 ? -32.670 12.360 7.270 1.00 56.22 862 GLY A O 1
ATOM 6914 N N . MET A 1 863 ? -31.298 10.774 6.496 1.00 59.97 863 MET A N 1
ATOM 6915 C CA . MET A 1 863 ? -32.284 10.201 5.572 1.00 59.97 863 MET A CA 1
ATOM 6916 C C . MET A 1 863 ? -33.319 9.358 6.316 1.00 59.97 863 MET A C 1
ATOM 6918 O O . MET A 1 863 ? -34.497 9.485 6.010 1.00 59.97 863 MET A O 1
ATOM 6922 N N . CYS A 1 864 ? -32.921 8.559 7.309 1.00 62.16 864 CYS A N 1
ATOM 6923 C CA . CYS A 1 864 ? -33.876 7.815 8.136 1.00 62.16 864 CYS A CA 1
ATOM 6924 C C . CYS A 1 864 ? -34.758 8.735 8.972 1.00 62.16 864 CYS A C 1
ATOM 6926 O O . CYS A 1 864 ? -35.971 8.545 8.998 1.00 62.16 864 CYS A O 1
ATOM 6928 N N . MET A 1 865 ? -34.170 9.788 9.542 1.00 57.88 865 MET A N 1
ATOM 6929 C CA . MET A 1 865 ? -34.920 10.844 10.214 1.00 57.88 865 MET A CA 1
ATOM 6930 C C . MET A 1 865 ? -35.932 11.489 9.279 1.00 57.88 865 MET A C 1
ATOM 6932 O O . MET A 1 865 ? -37.095 11.618 9.632 1.00 57.88 865 MET A O 1
ATOM 6936 N N . ASN A 1 866 ? -35.539 11.812 8.048 1.00 62.69 866 ASN A N 1
ATOM 6937 C CA . ASN A 1 866 ? -36.468 12.373 7.071 1.00 62.69 866 ASN A CA 1
ATOM 6938 C C . ASN A 1 866 ? -37.551 11.376 6.624 1.00 62.69 866 ASN A C 1
ATOM 6940 O O . ASN A 1 866 ? -38.652 11.810 6.312 1.00 62.69 866 ASN A O 1
ATOM 6944 N N . VAL A 1 867 ? -37.278 10.065 6.612 1.00 62.47 867 VAL A N 1
ATOM 6945 C CA . VAL A 1 867 ? -38.279 9.022 6.311 1.00 62.47 867 VAL A CA 1
ATOM 6946 C C . VAL A 1 867 ? -39.268 8.855 7.467 1.00 62.47 867 VAL A C 1
ATOM 6948 O O . VAL A 1 867 ? -40.471 8.825 7.228 1.00 62.47 867 VAL A O 1
ATOM 6951 N N . MET A 1 868 ? -38.791 8.813 8.715 1.00 61.44 868 MET A N 1
ATOM 6952 C CA . MET A 1 868 ? -39.651 8.793 9.901 1.00 61.44 868 MET A CA 1
ATOM 6953 C C . MET A 1 868 ? -40.483 10.080 9.980 1.00 61.44 868 MET A C 1
ATOM 6955 O O . MET A 1 868 ? -41.701 10.021 10.086 1.00 61.44 868 MET A O 1
ATOM 6959 N N . PHE A 1 869 ? -39.868 11.251 9.816 1.00 64.44 869 PHE A N 1
ATOM 6960 C CA . PHE A 1 869 ? -40.580 12.530 9.799 1.00 64.44 869 PHE A CA 1
ATOM 6961 C C . PHE A 1 869 ? -41.552 12.672 8.623 1.00 64.44 869 PHE A C 1
ATOM 6963 O O . PHE A 1 869 ? -42.557 13.369 8.756 1.00 64.44 869 PHE A O 1
ATOM 6970 N N . ALA A 1 870 ? -41.307 11.995 7.498 1.00 59.78 870 ALA A N 1
ATOM 6971 C CA . ALA A 1 870 ? -42.271 11.911 6.404 1.00 59.78 870 ALA A CA 1
ATOM 6972 C C . ALA A 1 870 ? -43.491 11.033 6.749 1.00 59.78 870 ALA A C 1
ATOM 6974 O O . ALA A 1 870 ? -44.563 11.265 6.192 1.00 59.78 870 ALA A O 1
ATOM 6975 N N . LEU A 1 871 ? -43.341 10.061 7.660 1.00 58.16 871 LEU A N 1
ATOM 6976 C CA . LEU A 1 871 ? -44.409 9.184 8.157 1.00 58.16 871 LEU A CA 1
ATOM 6977 C C . LEU A 1 871 ? -45.230 9.841 9.279 1.00 58.16 871 LEU A C 1
ATOM 6979 O O . LEU A 1 871 ? -46.453 9.911 9.182 1.00 58.16 871 LEU A O 1
ATOM 6983 N N . ILE A 1 872 ? -44.568 10.327 10.334 1.00 66.06 872 ILE A N 1
ATOM 6984 C CA . ILE A 1 872 ? -45.220 10.730 11.598 1.00 66.06 872 ILE A CA 1
ATOM 6985 C C . ILE A 1 872 ? -45.168 12.241 11.890 1.00 66.06 872 ILE A C 1
ATOM 6987 O O . ILE A 1 872 ? -45.759 12.692 12.867 1.00 66.06 872 ILE A O 1
ATOM 6991 N N . GLY A 1 873 ? -44.508 13.034 11.036 1.00 62.44 873 GLY A N 1
ATOM 6992 C CA . GLY A 1 873 ? -44.364 14.489 11.182 1.00 62.44 873 GLY A CA 1
ATOM 6993 C C . GLY A 1 873 ? -42.990 14.927 11.710 1.00 62.44 873 GLY A C 1
ATOM 6994 O O . GLY A 1 873 ? -42.329 14.197 12.440 1.00 62.44 873 GLY A O 1
ATOM 6995 N N . TYR A 1 874 ? -42.536 16.122 11.313 1.00 67.88 874 TYR A N 1
ATOM 6996 C CA . TYR A 1 874 ? -41.182 16.637 11.579 1.00 67.88 874 TYR A CA 1
ATOM 6997 C C . TYR A 1 874 ? -41.088 17.422 12.900 1.00 67.88 874 TYR A C 1
ATOM 6999 O O . TYR A 1 874 ? -41.536 18.566 12.963 1.00 67.88 874 TYR A O 1
ATOM 7007 N N . ASP A 1 875 ? -40.435 16.855 13.923 1.00 68.69 875 ASP A N 1
ATOM 7008 C CA . ASP A 1 875 ? -39.989 17.590 15.124 1.00 68.69 875 ASP A CA 1
ATOM 7009 C C . ASP A 1 875 ? -38.669 17.018 15.696 1.00 68.69 875 ASP A C 1
ATOM 7011 O O . ASP A 1 875 ? -38.658 16.231 16.646 1.00 68.69 875 ASP A O 1
ATOM 7015 N N . PRO A 1 876 ? -37.506 17.404 15.141 1.00 61.53 876 PRO A N 1
ATOM 7016 C CA . PRO A 1 876 ? -36.204 16.885 15.565 1.00 61.53 876 PRO A CA 1
ATOM 7017 C C . PRO A 1 876 ? -35.724 17.396 16.927 1.00 61.53 876 PRO A C 1
ATOM 7019 O O . PRO A 1 876 ? -34.694 16.924 17.409 1.00 61.53 876 PRO A O 1
ATOM 7022 N N . VAL A 1 877 ? -36.401 18.379 17.533 1.00 67.69 877 VAL A N 1
ATOM 7023 C CA . VAL A 1 877 ? -35.988 18.951 18.825 1.00 67.69 877 VAL A CA 1
ATOM 7024 C C . VAL A 1 877 ? -36.477 18.082 19.983 1.00 67.69 877 VAL A C 1
ATOM 7026 O O . VAL A 1 877 ? -35.800 18.009 21.009 1.00 67.69 877 VAL A O 1
ATOM 7029 N N . GLN A 1 878 ? -37.608 17.391 19.812 1.00 67.75 878 GLN A N 1
ATOM 7030 C CA . GLN A 1 878 ? -38.212 16.549 20.849 1.00 67.75 878 GLN A CA 1
ATOM 7031 C C . GLN A 1 878 ? -37.785 15.071 20.799 1.00 67.75 878 GLN A C 1
ATOM 7033 O O . GLN A 1 878 ? -38.074 14.320 21.729 1.00 67.75 878 GLN A O 1
ATOM 7038 N N . VAL A 1 879 ? -37.056 14.643 19.761 1.00 61.22 879 VAL A N 1
ATOM 7039 C CA . VAL A 1 879 ? -36.632 13.242 19.587 1.00 61.22 879 VAL A CA 1
ATOM 7040 C C . VAL A 1 879 ? -35.225 13.004 20.152 1.00 61.22 879 VAL A C 1
ATOM 7042 O O . VAL A 1 879 ? -34.240 13.612 19.726 1.00 61.22 879 VAL A O 1
ATOM 7045 N N . ASN A 1 880 ? -35.107 12.074 21.106 1.00 57.19 880 ASN A N 1
ATOM 7046 C CA . ASN A 1 880 ? -33.818 11.620 21.633 1.00 57.19 880 ASN A CA 1
ATOM 7047 C C . ASN A 1 880 ? -33.174 10.585 20.687 1.00 57.19 880 ASN A C 1
ATOM 7049 O O . ASN A 1 880 ? -33.728 9.514 20.451 1.00 57.19 880 ASN A O 1
ATOM 7053 N N . ARG A 1 881 ? -31.963 10.876 20.201 1.00 52.84 881 ARG A N 1
ATOM 7054 C CA . ARG A 1 881 ? -31.240 10.100 19.168 1.00 52.84 881 ARG A CA 1
ATOM 7055 C C . ARG A 1 881 ? -30.885 8.661 19.564 1.00 52.84 881 ARG A C 1
ATOM 7057 O O . ARG A 1 881 ? -30.761 7.794 18.709 1.00 52.84 881 ARG A O 1
ATOM 7064 N N . ILE A 1 882 ? -30.749 8.374 20.861 1.00 46.44 882 ILE A N 1
ATOM 7065 C CA . ILE A 1 882 ? -30.537 6.995 21.347 1.00 46.44 882 ILE A CA 1
ATOM 7066 C C . ILE A 1 882 ? -31.835 6.183 21.223 1.00 46.44 882 ILE A C 1
ATOM 7068 O O . ILE A 1 882 ? -31.816 4.996 20.898 1.00 46.44 882 ILE A O 1
ATOM 7072 N N . CYS A 1 883 ? -32.969 6.843 21.448 1.00 51.25 883 CYS A N 1
ATOM 7073 C CA . CYS A 1 883 ? -34.295 6.234 21.453 1.00 51.25 883 CYS A CA 1
ATOM 7074 C C . CYS A 1 883 ? -34.782 5.944 20.032 1.00 51.25 883 CYS A C 1
ATOM 7076 O O . CYS A 1 883 ? -35.458 4.951 19.819 1.00 51.25 883 CYS A O 1
ATOM 7078 N N . GLU A 1 884 ? -34.342 6.739 19.058 1.00 51.62 884 GLU A N 1
ATOM 7079 C CA . GLU A 1 884 ? -34.518 6.494 17.624 1.00 51.62 884 GLU A CA 1
ATOM 7080 C C . GLU A 1 884 ? -33.926 5.144 17.189 1.00 51.62 884 GLU A C 1
ATOM 7082 O O . GLU A 1 884 ? -34.592 4.365 16.512 1.00 51.62 884 GLU A O 1
ATOM 7087 N N . SER A 1 885 ? -32.700 4.825 17.623 1.00 40.94 885 SER A N 1
ATOM 7088 C CA . SER A 1 885 ? -32.067 3.544 17.280 1.00 40.94 885 SER A CA 1
ATOM 7089 C C . SER A 1 885 ? -32.819 2.345 17.863 1.00 40.94 885 SER A C 1
ATOM 7091 O O . SER A 1 885 ? -32.963 1.329 17.191 1.00 40.94 885 SER A O 1
ATOM 7093 N N . LEU A 1 886 ? -33.357 2.493 19.078 1.00 48.06 886 LEU A N 1
ATOM 7094 C CA . LEU A 1 886 ? -34.148 1.470 19.759 1.00 48.06 886 LEU A CA 1
ATOM 7095 C C . LEU A 1 886 ? -35.559 1.347 19.160 1.00 48.06 886 LEU A C 1
ATOM 7097 O O . LEU A 1 886 ? -36.049 0.233 19.007 1.00 48.06 886 LEU A O 1
ATOM 7101 N N . ALA A 1 887 ? -36.185 2.460 18.767 1.00 50.94 887 ALA A N 1
ATOM 7102 C CA . ALA A 1 887 ? -37.487 2.487 18.102 1.00 50.94 887 ALA A CA 1
ATOM 7103 C C . ALA A 1 887 ? -37.414 1.867 16.698 1.00 50.94 887 ALA A C 1
ATOM 7105 O O . ALA A 1 887 ? -38.245 1.034 16.356 1.00 50.94 887 ALA A O 1
ATOM 7106 N N . HIS A 1 888 ? -36.377 2.178 15.911 1.00 51.34 888 HIS A N 1
ATOM 7107 C CA . HIS A 1 888 ? -36.140 1.520 14.623 1.00 51.34 888 HIS A CA 1
ATOM 7108 C C . HIS A 1 888 ? -35.823 0.030 14.774 1.00 51.34 888 HIS A C 1
ATOM 7110 O O . HIS A 1 888 ? -36.252 -0.763 13.938 1.00 51.34 888 HIS A O 1
ATOM 7116 N N . GLU A 1 889 ? -35.106 -0.371 15.828 1.00 47.31 889 GLU A N 1
ATOM 7117 C CA . GLU A 1 889 ? -34.846 -1.784 16.120 1.00 47.31 889 GLU A CA 1
ATOM 7118 C C . GLU A 1 889 ? -36.122 -2.512 16.591 1.00 47.31 889 GLU A C 1
ATOM 7120 O O . GLU A 1 889 ? -36.307 -3.675 16.240 1.00 47.31 889 GLU A O 1
ATOM 7125 N N . SER A 1 890 ? -37.032 -1.832 17.305 1.00 46.28 890 SER A N 1
ATOM 7126 C CA . SER A 1 890 ? -38.368 -2.339 17.673 1.00 46.28 890 SER A CA 1
ATOM 7127 C C . SER A 1 890 ? -39.265 -2.520 16.442 1.00 46.28 890 SER A C 1
ATOM 7129 O O . SER A 1 890 ? -39.723 -3.630 16.182 1.00 46.28 890 SER A O 1
ATOM 7131 N N . LEU A 1 891 ? -39.392 -1.483 15.605 1.00 47.00 891 LEU A N 1
ATOM 7132 C CA . LEU A 1 891 ? -40.125 -1.501 14.328 1.00 47.00 891 LEU A CA 1
ATOM 7133 C C . LEU A 1 891 ? -39.589 -2.575 13.360 1.00 47.00 891 LEU A C 1
ATOM 7135 O O . LEU A 1 891 ? -40.336 -3.294 12.692 1.00 47.00 891 LEU A O 1
ATOM 7139 N N . ALA A 1 892 ? -38.263 -2.733 13.294 1.00 41.44 892 ALA A N 1
ATOM 7140 C CA . ALA A 1 892 ? -37.624 -3.774 12.490 1.00 41.44 892 ALA A CA 1
ATOM 7141 C C . ALA A 1 892 ? -37.807 -5.188 13.075 1.00 41.44 892 ALA A C 1
ATOM 7143 O O . ALA A 1 892 ? -37.667 -6.167 12.339 1.00 41.44 892 ALA A O 1
ATOM 7144 N N . ARG A 1 893 ? -38.099 -5.325 14.378 1.00 44.38 893 ARG A N 1
ATOM 7145 C CA . ARG A 1 893 ? -38.368 -6.608 15.057 1.00 44.38 893 ARG A CA 1
ATOM 7146 C C . ARG A 1 893 ? -39.839 -7.006 15.052 1.00 44.38 893 ARG A C 1
ATOM 7148 O O . ARG A 1 893 ? -40.113 -8.203 15.014 1.00 44.38 893 ARG A O 1
ATOM 7155 N N . GLU A 1 894 ? -40.762 -6.054 14.969 1.00 46.50 894 GLU A N 1
ATOM 7156 C CA . GLU A 1 894 ? -42.182 -6.318 14.671 1.00 46.50 894 GLU A CA 1
ATOM 7157 C C . GLU A 1 894 ? -42.377 -7.082 13.371 1.00 46.50 894 GLU A C 1
ATOM 7159 O O . GLU A 1 894 ? -43.205 -7.991 13.257 1.00 46.50 894 GLU A O 1
ATOM 7164 N N . SER A 1 895 ? -41.477 -6.821 12.435 1.00 35.97 895 SER A N 1
ATOM 7165 C CA . SER A 1 895 ? -41.364 -7.549 11.189 1.00 35.97 895 SER A CA 1
ATOM 7166 C C . SER A 1 895 ? -40.536 -8.855 11.289 1.00 35.97 895 SER A C 1
ATOM 7168 O O . SER A 1 895 ? -40.645 -9.675 10.378 1.00 35.97 895 SER A O 1
ATOM 7170 N N . SER A 1 896 ? -39.747 -9.093 12.364 1.00 32.84 896 SER A N 1
ATOM 7171 C CA . SER A 1 896 ? -38.687 -10.139 12.428 1.00 32.84 896 SER A CA 1
ATOM 7172 C C . SER A 1 896 ? -38.841 -11.258 13.467 1.00 32.84 896 SER A C 1
ATOM 7174 O O . SER A 1 896 ? -38.046 -12.201 13.440 1.00 32.84 896 SER A O 1
ATOM 7176 N N . ALA A 1 897 ? -39.805 -11.214 14.387 1.00 29.61 897 ALA A N 1
ATOM 7177 C CA . ALA A 1 897 ? -39.810 -12.152 15.516 1.00 29.61 897 ALA A CA 1
ATOM 7178 C C . ALA A 1 897 ? -39.890 -13.646 15.106 1.00 29.61 897 ALA A C 1
ATOM 7180 O O . ALA A 1 897 ? -40.926 -14.138 14.653 1.00 29.61 897 ALA A O 1
ATOM 7181 N N . ARG A 1 898 ? -38.772 -14.366 15.292 1.00 26.22 898 ARG A N 1
ATOM 7182 C CA . ARG A 1 898 ? -38.654 -15.833 15.302 1.00 26.22 898 ARG A CA 1
ATOM 7183 C C . ARG A 1 898 ? -38.924 -16.341 16.719 1.00 26.22 898 ARG A C 1
ATOM 7185 O O . ARG A 1 898 ? -38.137 -16.028 17.601 1.00 26.22 898 ARG A O 1
ATOM 7192 N N . GLU A 1 899 ? -39.912 -17.221 16.871 1.00 27.38 899 GLU A N 1
ATOM 7193 C CA . GLU A 1 899 ? -39.714 -18.589 17.382 1.00 27.38 899 GLU A CA 1
ATOM 7194 C C . GLU A 1 899 ? -40.983 -19.438 17.183 1.00 27.38 899 GLU A C 1
ATOM 7196 O O . GLU A 1 899 ? -41.915 -19.398 17.971 1.00 27.38 899 GLU A O 1
ATOM 7201 N N . LEU A 1 900 ? -41.019 -20.192 16.078 1.00 23.06 900 LEU A N 1
ATOM 7202 C CA . LEU A 1 900 ? -41.371 -21.619 15.988 1.00 23.06 900 LEU A CA 1
ATOM 7203 C C . LEU A 1 900 ? -40.993 -22.092 14.564 1.00 23.06 900 LEU A C 1
ATOM 7205 O O . LEU A 1 900 ? -40.918 -21.286 13.631 1.00 23.06 900 LEU A O 1
ATOM 7209 N N . PRO A 1 901 ? -40.588 -23.358 14.381 1.00 31.27 901 PRO A N 1
ATOM 7210 C CA . PRO A 1 901 ? -39.741 -23.754 13.268 1.00 31.27 901 PRO A CA 1
ATOM 7211 C C . PRO A 1 901 ? -40.526 -23.867 11.963 1.00 31.27 901 PRO A C 1
ATOM 7213 O O . PRO A 1 901 ? -41.477 -24.624 11.873 1.00 31.27 901 PRO A O 1
ATOM 7216 N N . THR A 1 902 ? -39.976 -23.247 10.919 1.00 27.64 902 THR A N 1
ATOM 7217 C CA . THR A 1 902 ? -40.266 -23.389 9.479 1.00 27.64 902 THR A CA 1
ATOM 7218 C C . THR A 1 902 ? -41.198 -22.358 8.814 1.00 27.64 902 THR A C 1
ATOM 7220 O O . THR A 1 902 ? -42.361 -22.216 9.129 1.00 27.64 902 THR A O 1
ATOM 7223 N N . ARG A 1 903 ? -40.585 -21.688 7.821 1.00 33.88 903 ARG A N 1
ATOM 7224 C CA . ARG A 1 903 ? -41.099 -21.017 6.611 1.00 33.88 903 ARG A CA 1
ATOM 7225 C C . ARG A 1 903 ? -42.268 -20.019 6.709 1.00 33.88 903 ARG A C 1
ATOM 7227 O O . ARG A 1 903 ? -43.416 -20.395 6.851 1.00 33.88 903 ARG A O 1
ATOM 7234 N N . ASN A 1 904 ? -41.908 -18.796 6.299 1.00 41.00 904 ASN A N 1
ATOM 7235 C CA . ASN A 1 904 ? -42.723 -17.769 5.641 1.00 41.00 904 ASN A CA 1
ATOM 7236 C C . ASN A 1 904 ? -43.905 -17.223 6.452 1.00 41.00 904 ASN A C 1
ATOM 7238 O O . ASN A 1 904 ? -45.032 -17.675 6.296 1.00 41.00 904 ASN A O 1
ATOM 7242 N N . THR A 1 905 ? -43.650 -16.155 7.207 1.00 31.09 905 THR A N 1
ATOM 7243 C CA . THR A 1 905 ? -44.689 -15.360 7.869 1.00 31.09 905 THR A CA 1
ATOM 7244 C C . THR A 1 905 ? -44.693 -13.954 7.267 1.00 31.09 905 THR A C 1
ATOM 7246 O O . THR A 1 905 ? -43.802 -13.158 7.547 1.00 31.09 905 THR A O 1
ATOM 7249 N N . THR A 1 906 ? -45.675 -13.653 6.416 1.00 35.41 906 THR A N 1
ATOM 7250 C CA . THR A 1 906 ? -45.915 -12.315 5.850 1.00 35.41 906 THR A CA 1
ATOM 7251 C C . THR A 1 906 ? -47.206 -11.786 6.485 1.00 35.41 906 THR A C 1
ATOM 7253 O O . THR A 1 906 ? -48.278 -12.250 6.117 1.00 35.41 906 THR A O 1
ATOM 7256 N N . MET A 1 907 ? -47.119 -10.879 7.469 1.00 37.31 907 MET A N 1
ATOM 7257 C CA . MET A 1 907 ? -48.288 -10.351 8.216 1.00 37.31 907 MET A CA 1
ATOM 7258 C C . MET A 1 907 ? -48.465 -8.823 8.128 1.00 37.31 907 MET A C 1
ATOM 7260 O O . MET A 1 907 ? -49.414 -8.283 8.673 1.00 37.31 907 MET A O 1
ATOM 7264 N N . LEU A 1 908 ? -47.579 -8.119 7.413 1.00 37.62 908 LEU A N 1
ATOM 7265 C CA . LEU A 1 908 ? -47.459 -6.648 7.437 1.00 37.62 908 LEU A CA 1
ATOM 7266 C C . LEU A 1 908 ? -48.420 -5.880 6.511 1.00 37.62 908 LEU A C 1
ATOM 7268 O O . LEU A 1 908 ? -48.321 -4.663 6.399 1.00 37.62 908 LEU A O 1
ATOM 7272 N N . VAL A 1 909 ? -49.312 -6.567 5.799 1.00 35.97 909 VAL A N 1
ATOM 7273 C CA . VAL A 1 909 ? -50.107 -5.959 4.714 1.00 35.97 909 VAL A CA 1
ATOM 7274 C C . VAL A 1 909 ? -51.542 -5.618 5.144 1.00 35.97 909 VAL A C 1
ATOM 7276 O O . VAL A 1 909 ? -52.196 -4.792 4.512 1.00 35.97 909 VAL A O 1
ATOM 7279 N N . THR A 1 910 ? -52.039 -6.202 6.235 1.00 38.12 910 THR A N 1
ATOM 7280 C CA . THR A 1 910 ? -53.444 -6.079 6.658 1.00 38.12 910 THR A CA 1
ATOM 7281 C C . THR A 1 910 ? -53.770 -4.777 7.397 1.00 38.12 910 THR A C 1
ATOM 7283 O O . THR A 1 910 ? -54.914 -4.335 7.348 1.00 38.12 910 THR A O 1
ATOM 7286 N N . GLU A 1 911 ? -52.785 -4.105 8.007 1.00 37.12 911 GLU A N 1
ATOM 7287 C CA . GLU A 1 911 ? -53.030 -2.879 8.790 1.00 37.12 911 GLU A CA 1
ATOM 7288 C C . GLU A 1 911 ? -53.270 -1.613 7.934 1.00 37.12 911 GLU A C 1
ATOM 7290 O O . GLU A 1 911 ? -53.738 -0.604 8.450 1.00 37.12 911 GLU A O 1
ATOM 7295 N N . MET A 1 912 ? -52.985 -1.650 6.623 1.00 35.84 912 MET A N 1
ATOM 7296 C CA . MET A 1 912 ? -53.064 -0.482 5.722 1.00 35.84 912 MET A CA 1
ATOM 7297 C C . MET A 1 912 ? -54.364 -0.378 4.898 1.00 35.84 912 MET A C 1
ATOM 7299 O O . MET A 1 912 ? -54.425 0.418 3.961 1.00 35.84 912 MET A O 1
ATOM 7303 N N . LYS A 1 913 ? -55.414 -1.156 5.203 1.00 37.03 913 LYS A N 1
ATOM 7304 C CA . LYS A 1 913 ? -56.737 -0.945 4.583 1.00 37.03 913 LYS A CA 1
ATOM 7305 C C . LYS A 1 913 ? -57.383 0.316 5.178 1.00 37.03 913 LYS A C 1
ATOM 7307 O O . LYS A 1 913 ? -57.960 0.263 6.265 1.00 37.03 913 LYS A O 1
ATOM 7312 N N . PHE A 1 914 ? -57.235 1.426 4.460 1.00 34.06 914 PHE A N 1
ATOM 7313 C CA . PHE A 1 914 ? -57.997 2.663 4.635 1.00 34.06 914 PHE A CA 1
ATOM 7314 C C . PHE A 1 914 ? -59.162 2.723 3.656 1.00 34.06 914 PHE A C 1
ATOM 7316 O O . PHE A 1 914 ? -58.966 2.304 2.488 1.00 34.06 914 PHE A O 1
#

Organism: Diploptera punctata (NCBI:txid6984)

pLDDT: mean 81.44, std 18.19, range [23.06, 98.12]

Sequence (914 aa):
FDAAAKLPVGMVAGNQYQMGHFDECLGISVDTGEIHGGLLKGQYCLAEIKVDSPVPSTADPYTLEYDPMMSAWSKIKYGYDPSKLRRDVIRWALCIPDSCTSEEINYILQKELNIIGEPYGAIFTSKVSPELCQILKPDEPFSIGVITYLCVLILLIALMVLCTWYDITFSEKIPEKESDLGTKVSPKFHRILLCFSARQNMRKLLNVSPVQPAIDASHGPRFLFMLFIIMGHRLTTFGGHPIFNAETEEAMFRDVPTMILANGTLIVDAFFTLGGVLLSYPLLIHLNKINKINLAMPIVVRFIRLTPSYLMLVFFHATLMPYLGSGPFWNTVVVREQQRCSQNWWTNLLYINNYVNVGEMCMFQSWYVSADFHLYIISLLLVYCVWRWPRLGYTMLGIFTTLSIVIPFVLIYQSNSPPLLKPFPDNVIDVRDTRYFQNIYVATHNRACPYFIGVIVGIIIFKLRNSTYKLPKFPSQIAYFGAWGLGVGVILSAYVFFIPGRPYNALEAALYGSLHRLGFAAAIAFFFIVMTFGSIDTHQRLLSSKVCVVMSRLTYGAYLAHTMGQLYDQGALRMPRFLSGYIMLWFAVADITFAFTISLFLLLLIEAPFRALEKFVFGKTKRNVVNMRLLIFQPELIEKYGYPVEIHTVDTDDGYILEMHRIPYSPESPKADNKPVVFLQHGLFSSSADWIILGPGISLGYLLADAGYDVWIGNARGNTYSKNHHDLILWNEPYFIFVIKVILYFSWHEMGVYDLPAEIDYVLDKTGQSDLFYVGHSMGTTMFYVLQSEKPQYSSKIRHMISLAPIAYMEHVSNLLADIGAYFPGGEVINEFNCKTKLFESNDFTTWVMDFACKEGSITEGMCMNVMFALIGYDPVQVNRICESLAHESLARESSARELPTRNTTMLVTEMKF

Secondary structure (DSSP, 8-state):
--SS--S--STTTT--EE---HHHHHT-EEE--GGGTSEEEEEEEEEEEEEE-SSPP-S-TT-----TTS-HHHHHS--S-TTSPPSSEEEEEEEEETT--HHHHHHHHHHHHHHHHGGGT-EEEEE--GGGEEE----PPPPHHHHHHHHHHHHHHHHHHHHHHHHHHHGGG--TT-TTSS-SS-HHHHHHHHHT-HHHHHHHHH------HHHHTTHHHHHHHHHHHHHHHHHHHHHTS-BS-HHHHHHHTT-TTTHHHHTTHHHHHHHHHHHHHHHHHHHHHHHHHHS---SHHHHHHHHHHHHHHHHHHHHIIIIIGGGS---TTHIIIIIHHHHHHHHHHHHHHTT-TTTSSGGG-SSGGGHHHHHHHHHHHHHHHHHHHHHHSHHHHHHHHHHHHHHHHHHHHHHHHHHT--SS----HHHHS-GGGSHHIIIIIS-GGGGHHHHHHHHHHHHHHHHHTT----B-HHHHHHHHHHHHHHHHHHHHGGGGGTSTTPPP-HHHHHHHHHHHHHHHHHHHHHHHHHHHHB--HHHHHHHTSHHHHHHHHHHHHHHHHHHHHHHHHHHT--SPBPP-HHHHHHHHHHHHHHHHHHHHHHIIIIIHHHHHHHHHHH---------GGG---HHHHHHHTT---EEEEEE-TTSEEEEEEEE---SSS---TTPPEEEEE--TT--GGGGTTT-TTTSHHHHHHHTT-EEEE---TTSTT--EESS---SSS-HHHHHHHHHHS--HHHIIIIIHHHHHHHHHHHH--S-EEEEEETHHHHHHHHHHHH-GGGGGGEEEEEEES--S--TT--SHHHHHHHH---HHHHHHHHHHH-TTS--HHHHHHHHHHSSTT-TTHHHHHHHHHHHH---TTT--HHHHHHHHHHHHHHTT---SSSS----TTGGG--